Protein AF-0000000080323374 (afdb_homodimer)

Secondary structure (DSSP, 8-state):
--HHHHHHHHHHHHHHHHHTTSSPTTPBPPPHHHHHHHHT--HHHHHHHHHHHHHTTSEEEETTTEEEE---GGGGSPPPPPP---SS-B----HHHHHHHHTTTT-TT-EETTS-S--GGGS-HHHHHHHHHHHHHHSGGGG-SPPPTT--HHHHHHHHHHGGGGT----GGG-EEESSHHHHHHHHHHHH--TT-EEEEESS--HHHHHHHHHTT-EEEEE-EETTTEE-HHHHHHHGGG-SEEEE--BS-TTT--B--HHHHHHHHHHHHHTT--EEEE-TTTT-BSSSSPPP-GGGG-SSS-EEEEEESTTTT-GGG--EEEE-GGGHHHHHHHHHHHHSS--HHHHHHHHHHHHSTHHHHHHHHHHHHHHHHHHHHHHHHHHHSPTT-EE---SBSSEEEEE--TT--HHHHHHHHHTTTEE-EEGGGG-SSS--TTEEEEE--SPP-HHHHHHHHHHHHHHHH--/--HHHHHHHHHHHHHHHHHTTSSPTTPBPPPHHHHHHHHT--HHHHHHHHHHHHHTTSEEEETTTEEEE---GGGGSPPPPPP---SS-B----HHHHHHHHTTTT-TTSEETTS-S--GGGS-HHHHHHHHHHHHHHSGGGG-SPPPTT--HHHHHHHHHHGGGGT----GGG-EEESSHHHHHHHHHHHH--TT-EEEEESS--HHHHHHHHHTT-EEEEE-EETTTEE-HHHHHHHGGG-SEEEE--BS-TTT--B--HHHHHHHHHHHHHTT--EEEE-TTTT-BSSSSPPP-GGGG-SSS-EEEEEESTTTT-GGG--EEEE-GGGHHHHHHHHHHHHSS--HHHHHHHHHHHHSTHHHHHHHHHHHHHHHHHHHHHHHHHHHSPTT-EE---SBSSEEEEE--TT--HHHHHHHHHTTTEE-EEGGGG-SSS--TTEEEEE--SPP-HHHHHHHHHHHHHHHH--

Nearest PDB structures (foldseek):
  2z1y-assembly1_A  TM=9.251E-01  e=1.140E-29  unclassified
  4n0b-assembly2_C  TM=7.225E-01  e=2.058E-29  Bacillus subtilis
  4mgr-assembly1_B  TM=7.050E-01  e=9.815E-28  Bacillus subtilis
  4n0b-assembly1_B  TM=7.129E-01  e=2.579E-27  Bacillus subtilis
  2dou-assembly1_B  TM=8.417E-01  e=5.385E-20  Thermus thermophilus HB8

Radius of gyration: 31.66 Å; Cα contacts (8 Å, |Δi|>4): 2072; chains: 2; bounding box: 63×101×64 Å

Solvent-accessible surface area (backbone atoms only — not comparable to full-atom values): 46389 Å² total; per-residue (Å²): 129,60,74,74,54,54,42,54,48,54,37,48,51,53,50,47,32,40,75,68,53,74,41,36,59,65,36,72,50,76,46,57,69,54,45,16,66,76,69,71,45,52,67,68,51,35,49,48,29,53,48,51,38,37,62,46,50,46,32,41,79,41,89,101,72,44,38,23,29,28,64,65,47,53,82,64,40,46,68,54,73,63,39,80,59,64,86,54,67,43,71,58,68,57,54,68,62,44,48,63,56,56,68,48,53,71,51,81,85,44,48,58,27,46,50,72,38,62,36,74,86,70,36,65,51,72,62,51,53,50,30,45,57,50,24,44,68,67,32,71,73,46,22,32,51,56,35,37,66,56,35,54,64,62,30,28,38,44,52,18,62,54,27,50,68,29,58,33,83,51,48,40,87,50,38,34,52,32,48,11,42,48,28,31,51,45,46,50,50,63,60,74,54,53,66,72,37,27,33,33,31,47,31,61,27,50,43,53,59,55,51,34,40,34,74,60,40,25,28,39,28,36,33,35,16,35,43,57,49,25,65,40,63,70,54,49,64,70,39,52,91,69,43,58,34,37,43,45,41,52,38,22,22,54,42,38,4,11,42,40,48,66,70,55,34,44,50,51,42,49,54,31,52,75,69,71,31,40,34,40,36,43,42,47,30,37,81,32,36,57,62,93,59,58,67,64,50,46,55,48,62,46,87,77,32,46,35,29,38,29,27,34,36,40,56,78,60,30,40,3,56,29,42,15,26,30,35,37,48,75,46,43,68,54,39,52,53,48,41,41,32,39,39,46,39,48,45,31,39,58,44,43,16,52,20,52,44,56,66,39,73,55,42,59,54,49,42,55,52,44,25,52,49,37,48,31,33,44,44,46,49,39,40,51,43,67,72,40,33,50,84,78,42,18,32,44,75,45,56,24,37,37,35,42,22,34,34,47,52,86,67,30,48,27,62,61,48,34,61,58,35,45,78,72,35,33,39,52,30,36,26,38,48,23,41,70,53,100,47,48,48,24,16,32,32,36,29,38,28,56,72,80,42,70,64,50,52,49,53,51,41,50,50,17,50,53,52,57,66,51,102,130,60,74,73,54,53,43,54,48,54,39,49,51,53,49,48,31,40,76,69,54,74,41,38,59,66,36,72,50,75,47,56,67,51,48,16,67,76,68,70,44,53,66,68,51,34,47,48,29,55,50,50,38,38,60,46,49,47,30,41,78,41,88,101,74,44,37,24,29,29,66,64,46,54,80,63,43,47,69,55,72,63,39,79,58,64,85,54,66,45,72,60,67,58,53,68,62,43,48,63,55,57,68,48,53,70,51,80,85,45,46,58,28,46,50,72,40,63,37,74,86,69,34,66,50,73,62,52,54,50,30,45,57,50,24,43,69,69,34,71,73,44,22,30,51,55,35,38,65,56,34,54,64,64,30,30,39,44,52,17,61,54,27,51,67,30,58,31,84,51,48,39,85,50,38,34,52,32,50,10,42,48,29,30,51,44,46,50,51,63,60,74,55,54,64,72,36,27,32,34,32,45,32,62,27,49,44,54,58,56,52,35,41,35,75,59,40,26,28,39,27,38,33,35,16,35,43,56,48,25,63,40,64,69,56,49,64,71,39,52,91,70,44,58,34,37,43,44,43,52,38,24,23,54,42,39,4,12,42,41,46,65,69,55,34,44,50,52,43,49,55,31,52,73,70,71,32,42,33,41,37,43,42,46,32,39,82,31,35,57,63,93,59,55,65,65,49,46,55,49,60,45,86,76,32,46,33,29,37,29,28,35,37,40,57,76,59,29,40,3,55,29,42,15,25,30,34,38,48,77,46,43,68,54,40,52,53,48,42,40,33,38,39,46,40,48,44,32,40,58,43,42,15,52,20,52,44,56,68,38,73,56,43,60,54,48,42,54,53,44,27,52,50,36,49,26,33,46,42,50,50,39,41,50,43,67,72,40,33,49,85,78,44,17,33,43,74,47,58,24,39,38,36,44,21,35,34,46,50,84,66,30,49,28,63,60,47,34,64,58,34,43,78,71,34,32,38,52,30,37,26,40,47,25,41,70,54,101,47,47,46,25,17,31,32,36,28,38,28,57,72,81,43,73,65,51,52,48,51,51,42,50,50,17,50,53,51,57,66,52,103

Sequence (942 aa):
MSKSFIYDEIANKIAFQIRNGILKAGDKLPSVRTLCQEHGISMNTAKRIFLELEAQSLIESKPQSGFFVSKLLYLNLPLPEISRPSLIANNTEPNELITKVYSNMGREGVTLFSISVPSGNLLPLAKLKKEILYATRELREGGTEYEPLQGNVKLRRMIAARSLAWGGNLHEDDLITASGGMNSISFCLMALGKPGDTIAMESPCYPGTFQLAISLGFKVLELPTHPVTGLEIEALKKAIPKINLCFLVPNFNTPLGSCMPDEHKKEITALLAKHGIPLIEDDVYGDLYFGSQRPKCCKSFDLEGNVLWCSSVSKTLAPGYRVGWIAPGKYKDKLLKLKLVHSIASVSLIQEAVGNFLKTGRYENHLQQLRRTLKNNYQNYVHTIAEHFPEGTKTSRPQGGLGLWLELNKQTDTTELYDLAIKKNISIAPGRMFTLQNQFQNCMRLCIGLPWSDDIKFKLKQLGSLAKMIRMSKSFIYDEIANKIAFQIRNGILKAGDKLPSVRTLCQEHGISMNTAKRIFLELEAQSLIESKPQSGFFVSKLLYLNLPLPEISRPSLIANNTEPNELITKVYSNMGREGVTLFSISVPSGNLLPLAKLKKEILYATRELREGGTEYEPLQGNVKLRRMIAARSLAWGGNLHEDDLITASGGMNSISFCLMALGKPGDTIAMESPCYPGTFQLAISLGFKVLELPTHPVTGLEIEALKKAIPKINLCFLVPNFNTPLGSCMPDEHKKEITALLAKHGIPLIEDDVYGDLYFGSQRPKCCKSFDLEGNVLWCSSVSKTLAPGYRVGWIAPGKYKDKLLKLKLVHSIASVSLIQEAVGNFLKTGRYENHLQQLRRTLKNNYQNYVHTIAEHFPEGTKTSRPQGGLGLWLELNKQTDTTELYDLAIKKNISIAPGRMFTLQNQFQNCMRLCIGLPWSDDIKFKLKQLGSLAKMIR

Foldseek 3Di:
DDPVVVLVVVLVVVLVCLVVCVADFFAADDALVVVCVVSVHDSVSSVVSLVVCVLLVQWDQDPPRHIGGHHLCLVVFAADDWDDDDQDWDQFAPPVLLCVQCVCVPPPPFANQADAAFDDPLAPVVLLVVLLVVLLVPDDVRQPDFDPLQADQLLLQLVQVCLVQQLDRDDSVLKRKDQAQLRLLLLLLVLQDAAPFEEEEEPLAALSNSNSCSVRRYIYGYATADLAAGGDVVRVLVCLVPHQEYEYAQQLGPASQYHHAPVSLLVNLVSCVVSLHAYEYEDAWQLFFLDDGGHHHSNSNHPQQRYKYKYACLRQHNVVLRMMMISRGPSSVSSSVVSCVVPNHDRRSSSSSVSVCSPDCNSVVSSVSSNVQLSSLVSLLSVLCSPQADPNKHWRDHRTGFKIKIADDPQFFVSVLQVVLVVVSYRWAQSSNRDSDPDRRRMTMTTSSYRDDPVVSVSSNVSRVSRVVRD/DDPVVVLVVVLVVVLVCLVVCVADFFAADDALVVVCVVSVHDSVSSVVSLVLCVLLVQWDQDPPRHIGGHHLCLVVFAADDWDDDDQDWDQFAPPVLLCVQCVCVPPPPFANQADAAFDDPLAPVVLLVVLLVVLLVPDDVRQPDFDPLQADQLLLQLVQVCLVQQLDRDHSVLKRKDQAQLRLLLLLLVLQDAAPFEEEEEPLAALSNSNSCSVRRYIYGYATADLAAGGDVVRVLVCLVPHQEYEYAQQLGPASQYHHAPVSLLVNLVSCVVSLHAYEYEDAWQLFFLDDGGHHHSNSNHPQQRYKYKYACLRQHNVVLRMMMISRGPSSVSSSVVSCVVPNHDRRSSSSSVSVCSPDCNSVVSSVSSNSQLSSLVSLLSVLCSPQADPNKHWRDHRTGFKIKIADPPQFFVSVLQVVLVVVSYRWAQSSNRDSDPDRRRMTMTTSSYGDDPVVSVSSNVSRVSRVVRD

Organism: NCBI:txid1503925

Structure (mmCIF, N/CA/C/O backbone):
data_AF-0000000080323374-model_v1
#
loop_
_entity.id
_entity.type
_entity.pdbx_description
1 polymer 'Contig34, whole genome shotgun sequence'
#
loop_
_atom_site.group_PDB
_atom_site.id
_atom_site.type_symbol
_atom_site.label_atom_id
_atom_site.label_alt_id
_atom_site.label_comp_id
_atom_site.label_asym_id
_atom_site.label_entity_id
_atom_site.label_seq_id
_atom_site.pdbx_PDB_ins_code
_atom_site.Cartn_x
_atom_site.Cartn_y
_atom_site.Cartn_z
_atom_site.occupancy
_atom_site.B_iso_or_equiv
_atom_site.auth_seq_id
_atom_site.auth_comp_id
_atom_site.auth_asym_id
_atom_site.auth_atom_id
_atom_site.pdbx_PDB_model_num
ATOM 1 N N . MET A 1 1 ? 33.062 -20.281 -32.281 1 36.38 1 MET A N 1
ATOM 2 C CA . MET A 1 1 ? 31.812 -20.719 -31.656 1 36.38 1 MET A CA 1
ATOM 3 C C . MET A 1 1 ? 32.062 -21.109 -30.203 1 36.38 1 MET A C 1
ATOM 5 O O . MET A 1 1 ? 32.844 -22.016 -29.922 1 36.38 1 MET A O 1
ATOM 9 N N . SER A 1 2 ? 31.844 -20.172 -29.344 1 47.59 2 SER A N 1
ATOM 10 C CA . SER A 1 2 ? 32.375 -20.219 -27.984 1 47.59 2 SER A CA 1
ATOM 11 C C . SER A 1 2 ? 32.031 -21.531 -27.281 1 47.59 2 SER A C 1
ATOM 13 O O . SER A 1 2 ? 31.062 -22.188 -27.641 1 47.59 2 SER A O 1
ATOM 15 N N . LYS A 1 3 ? 33 -21.969 -26.547 1 52.41 3 LYS A N 1
ATOM 16 C CA . LYS A 1 3 ? 33.062 -23.219 -25.797 1 52.41 3 LYS A CA 1
ATOM 17 C C . LYS A 1 3 ? 31.75 -23.5 -25.062 1 52.41 3 LYS A C 1
ATOM 19 O O . LYS A 1 3 ? 31.312 -24.641 -24.969 1 52.41 3 LYS A O 1
ATOM 24 N N . SER A 1 4 ? 31.141 -22.469 -24.453 1 55.66 4 SER A N 1
ATOM 25 C CA . SER A 1 4 ? 29.906 -22.547 -23.672 1 55.66 4 SER A CA 1
ATOM 26 C C . SER A 1 4 ? 28.719 -22.906 -24.547 1 55.66 4 SER A C 1
ATOM 28 O O . SER A 1 4 ? 27.797 -23.609 -24.094 1 55.66 4 SER A O 1
ATOM 30 N N . PHE A 1 5 ? 28.781 -22.672 -25.828 1 61.81 5 PHE A N 1
ATOM 31 C CA . PHE A 1 5 ? 27.734 -22.875 -26.812 1 61.81 5 PHE A CA 1
ATOM 32 C C . PHE A 1 5 ? 27.625 -24.344 -27.219 1 61.81 5 PHE A C 1
ATOM 34 O O . PHE A 1 5 ? 26.516 -24.859 -27.359 1 61.81 5 PHE A O 1
ATOM 41 N N . ILE A 1 6 ? 28.812 -24.938 -27.25 1 70.69 6 ILE A N 1
ATOM 42 C CA . ILE A 1 6 ? 28.812 -26.297 -27.766 1 70.69 6 ILE A CA 1
ATOM 43 C C . ILE A 1 6 ? 28.188 -27.25 -26.734 1 70.69 6 ILE A C 1
ATOM 45 O O . ILE A 1 6 ? 27.422 -28.141 -27.094 1 70.69 6 ILE A O 1
ATOM 49 N N . TYR A 1 7 ? 28.5 -26.984 -25.5 1 74.88 7 TYR A N 1
ATOM 50 C CA . TYR A 1 7 ? 27.969 -27.781 -24.406 1 74.88 7 TYR A CA 1
ATOM 51 C C . TYR A 1 7 ? 26.438 -27.703 -24.375 1 74.88 7 TYR A C 1
ATOM 53 O O . TYR A 1 7 ? 25.766 -28.734 -24.266 1 74.88 7 TYR A O 1
ATOM 61 N N . ASP A 1 8 ? 25.969 -26.594 -24.438 1 78.19 8 ASP A N 1
ATOM 62 C CA . ASP A 1 8 ? 24.531 -26.391 -24.391 1 78.19 8 ASP A CA 1
ATOM 63 C C . ASP A 1 8 ? 23.844 -27.031 -25.609 1 78.19 8 ASP A C 1
ATOM 65 O O . ASP A 1 8 ? 22.766 -27.609 -25.484 1 78.19 8 ASP A O 1
ATOM 69 N N . GLU A 1 9 ? 24.562 -26.969 -26.672 1 79.69 9 GLU A N 1
ATOM 70 C CA . GLU A 1 9 ? 24 -27.516 -27.906 1 79.69 9 GLU A CA 1
ATOM 71 C C . GLU A 1 9 ? 23.891 -29.031 -27.828 1 79.69 9 GLU A C 1
ATOM 73 O O . GLU A 1 9 ? 22.844 -29.594 -28.203 1 79.69 9 GLU A O 1
ATOM 78 N N . ILE A 1 10 ? 24.906 -29.703 -27.422 1 85.75 10 ILE A N 1
ATOM 79 C CA . ILE A 1 10 ? 24.906 -31.156 -27.359 1 85.75 10 ILE A CA 1
ATOM 80 C C . ILE A 1 10 ? 23.906 -31.641 -26.297 1 85.75 10 ILE A C 1
ATOM 82 O O . ILE A 1 10 ? 23.125 -32.562 -26.547 1 85.75 10 ILE A O 1
ATOM 86 N N . ALA A 1 11 ? 23.922 -30.984 -25.172 1 86.06 11 ALA A N 1
ATOM 87 C CA . ALA A 1 11 ? 22.984 -31.328 -24.109 1 86.06 11 ALA A CA 1
ATOM 88 C C . ALA A 1 11 ? 21.547 -31.172 -24.578 1 86.06 11 ALA A C 1
ATOM 90 O O . ALA A 1 11 ? 20.719 -32.062 -24.359 1 86.06 11 ALA A O 1
ATOM 91 N N . ASN A 1 12 ? 21.266 -30.141 -25.203 1 82.88 12 ASN A N 1
ATOM 92 C CA . ASN A 1 12 ? 19.938 -29.875 -25.719 1 82.88 12 ASN A CA 1
ATOM 93 C C . ASN A 1 12 ? 19.5 -30.891 -26.766 1 82.88 12 ASN A C 1
ATOM 95 O O . ASN A 1 12 ? 18.344 -31.281 -26.812 1 82.88 12 ASN A O 1
ATOM 99 N N . LYS A 1 13 ? 20.453 -31.266 -27.594 1 82.88 13 LYS A N 1
ATOM 100 C CA . LYS A 1 13 ? 20.172 -32.281 -28.625 1 82.88 13 LYS A CA 1
ATOM 101 C C . LYS A 1 13 ? 19.781 -33.594 -27.984 1 82.88 13 LYS A C 1
ATOM 103 O O . LYS A 1 13 ? 18.797 -34.219 -28.391 1 82.88 13 LYS A O 1
ATOM 108 N N . ILE A 1 14 ? 20.5 -34.062 -27.031 1 86.12 14 ILE A N 1
ATOM 109 C CA . ILE A 1 14 ? 20.219 -35.312 -26.359 1 86.12 14 ILE A CA 1
ATOM 110 C C . ILE A 1 14 ? 18.891 -35.219 -25.625 1 86.12 14 ILE A C 1
ATOM 112 O O . ILE A 1 14 ? 18.047 -36.125 -25.703 1 86.12 14 ILE A O 1
ATOM 116 N N . ALA A 1 15 ? 18.75 -34.125 -24.938 1 82.75 15 ALA A N 1
ATOM 117 C CA . ALA A 1 15 ? 17.5 -33.875 -24.219 1 82.75 15 ALA A CA 1
ATOM 118 C C . ALA A 1 15 ? 16.312 -33.938 -25.172 1 82.75 15 ALA A C 1
ATOM 120 O O . ALA A 1 15 ? 15.281 -34.562 -24.844 1 82.75 15 ALA A O 1
ATOM 121 N N . PHE A 1 16 ? 16.469 -33.344 -26.297 1 80 16 PHE A N 1
ATOM 122 C CA . PHE A 1 16 ? 15.438 -33.344 -27.328 1 80 16 PHE A CA 1
ATOM 123 C C . PHE A 1 16 ? 15.102 -34.75 -27.766 1 80 16 PHE A C 1
ATOM 125 O O . PHE A 1 16 ? 13.93 -35.125 -27.906 1 80 16 PHE A O 1
ATOM 132 N N . GLN A 1 17 ? 16.094 -35.562 -27.953 1 81.62 17 GLN A N 1
ATOM 133 C CA . GLN A 1 17 ? 15.891 -36.969 -28.391 1 81.62 17 GLN A CA 1
ATOM 134 C C . GLN A 1 17 ? 15.164 -37.75 -27.312 1 81.62 17 GLN A C 1
ATOM 136 O O . GLN A 1 17 ? 14.336 -38.625 -27.625 1 81.62 17 GLN A O 1
ATOM 141 N N . ILE A 1 18 ? 15.406 -37.406 -26.141 1 80.75 18 ILE A N 1
ATOM 142 C CA . ILE A 1 18 ? 14.766 -38.125 -25.047 1 80.75 18 ILE A CA 1
ATOM 143 C C . ILE A 1 18 ? 13.305 -37.688 -24.922 1 80.75 18 ILE A C 1
ATOM 145 O O . ILE A 1 18 ? 12.406 -38.531 -24.859 1 80.75 18 ILE A O 1
ATOM 149 N N . ARG A 1 19 ? 13.156 -36.406 -25 1 73.56 19 ARG A N 1
ATOM 150 C CA . ARG A 1 19 ? 11.828 -35.844 -24.812 1 73.56 19 ARG A CA 1
ATOM 151 C C . ARG A 1 19 ? 10.898 -36.25 -25.953 1 73.56 19 ARG A C 1
ATOM 153 O O . ARG A 1 19 ? 9.688 -36.406 -25.75 1 73.56 19 ARG A O 1
ATOM 160 N N . ASN A 1 20 ? 11.477 -36.438 -27.125 1 69.81 20 ASN A N 1
ATOM 161 C CA . ASN A 1 20 ? 10.68 -36.781 -28.297 1 69.81 20 ASN A CA 1
ATOM 162 C C . ASN A 1 20 ? 10.625 -38.312 -28.516 1 69.81 20 ASN A C 1
ATOM 164 O O . ASN A 1 20 ? 10.172 -38.75 -29.578 1 69.81 20 ASN A O 1
ATOM 168 N N . GLY A 1 21 ? 11.086 -38.969 -27.609 1 73.62 21 GLY A N 1
ATOM 169 C CA . GLY A 1 21 ? 10.945 -40.406 -27.609 1 73.62 21 GLY A CA 1
ATOM 170 C C . GLY A 1 21 ? 11.906 -41.094 -28.562 1 73.62 21 GLY A C 1
ATOM 171 O O . GLY A 1 21 ? 11.781 -42.312 -28.812 1 73.62 21 GLY A O 1
ATOM 172 N N . ILE A 1 22 ? 12.797 -40.344 -29.172 1 78.62 22 ILE A N 1
ATOM 173 C CA . ILE A 1 22 ? 13.812 -40.969 -30.016 1 78.62 22 ILE A CA 1
ATOM 174 C C . ILE A 1 22 ? 14.727 -41.844 -29.156 1 78.62 22 ILE A C 1
ATOM 176 O O . ILE A 1 22 ? 15.016 -43 -29.531 1 78.62 22 ILE A O 1
ATOM 180 N N . LEU A 1 23 ? 15.133 -41.25 -28.062 1 81.38 23 LEU A N 1
ATOM 181 C CA . LEU A 1 23 ? 15.758 -42.031 -27.016 1 81.38 23 LEU A CA 1
ATOM 182 C C . LEU A 1 23 ? 14.734 -42.438 -25.953 1 81.38 23 LEU A C 1
ATOM 184 O O . LEU A 1 23 ? 14.047 -41.562 -25.391 1 81.38 23 LEU A O 1
ATOM 188 N N . LYS A 1 24 ? 14.523 -43.562 -25.812 1 80.25 24 LYS A N 1
ATOM 189 C CA . LYS A 1 24 ? 13.477 -44.062 -24.938 1 80.25 24 LYS A CA 1
ATOM 190 C C . LYS A 1 24 ? 14.023 -44.406 -23.562 1 80.25 24 LYS A C 1
ATOM 192 O O . LYS A 1 24 ? 15.227 -44.625 -23.406 1 80.25 24 LYS A O 1
ATOM 197 N N . ALA A 1 25 ? 13.016 -44.438 -22.656 1 78.19 25 ALA A N 1
ATOM 198 C CA . ALA A 1 25 ? 13.398 -44.781 -21.297 1 78.19 25 ALA A CA 1
ATOM 199 C C . ALA A 1 25 ? 14.156 -46.125 -21.281 1 78.19 25 ALA A C 1
ATOM 201 O O . ALA A 1 25 ? 13.727 -47.094 -21.891 1 78.19 25 ALA A O 1
ATOM 202 N N . GLY A 1 26 ? 15.328 -46.031 -20.594 1 79.38 26 GLY A N 1
ATOM 203 C CA . GLY A 1 26 ? 16.125 -47.25 -20.484 1 79.38 26 GLY A CA 1
ATOM 204 C C . GLY A 1 26 ? 17.234 -47.312 -21.516 1 79.38 26 GLY A C 1
ATOM 205 O O . GLY A 1 26 ? 18.156 -48.125 -21.391 1 79.38 26 GLY A O 1
ATOM 206 N N . ASP A 1 27 ? 17.172 -46.5 -22.531 1 85 27 ASP A N 1
ATOM 207 C CA . ASP A 1 27 ? 18.234 -46.469 -23.531 1 85 27 ASP A CA 1
ATOM 208 C C . ASP A 1 27 ? 19.562 -46.031 -22.922 1 85 27 ASP A C 1
ATOM 210 O O . ASP A 1 27 ? 19.594 -45.125 -22.109 1 85 27 ASP A O 1
ATOM 214 N N . LYS A 1 28 ? 20.562 -46.781 -23.25 1 88.19 28 LYS A N 1
ATOM 215 C CA . LYS A 1 28 ? 21.906 -46.375 -22.797 1 88.19 28 LYS A CA 1
ATOM 216 C C . LYS A 1 28 ? 22.469 -45.281 -23.672 1 88.19 28 LYS A C 1
ATOM 218 O O . LYS A 1 28 ? 22.438 -45.344 -24.906 1 88.19 28 LYS A O 1
ATOM 223 N N . LEU A 1 29 ? 22.969 -44.25 -23.078 1 89.81 29 LEU A N 1
ATOM 224 C CA . LEU A 1 29 ? 23.625 -43.156 -23.797 1 89.81 29 LEU A CA 1
ATOM 225 C C . LEU A 1 29 ? 25.109 -43.469 -24.016 1 89.81 29 LEU A C 1
ATOM 227 O O . LEU A 1 29 ? 25.672 -44.344 -23.312 1 89.81 29 LEU A O 1
ATOM 231 N N . PRO A 1 30 ? 25.688 -42.781 -25.016 1 87.38 30 PRO A N 1
ATOM 232 C CA . PRO A 1 30 ? 27.141 -42.969 -25.172 1 87.38 30 PRO A CA 1
ATOM 233 C C . PRO A 1 30 ? 27.922 -42.625 -23.906 1 87.38 30 PRO A C 1
ATOM 235 O O . PRO A 1 30 ? 27.484 -41.781 -23.125 1 87.38 30 PRO A O 1
ATOM 238 N N . SER A 1 31 ? 28.969 -43.344 -23.641 1 87.06 31 SER A N 1
ATOM 239 C CA . SER A 1 31 ? 29.844 -43.031 -22.5 1 87.06 31 SER A CA 1
ATOM 240 C C . SER A 1 31 ? 30.469 -41.656 -22.656 1 87.06 31 SER A C 1
ATOM 242 O O . SER A 1 31 ? 30.453 -41.062 -23.734 1 87.06 31 SER A O 1
ATOM 244 N N . VAL A 1 32 ? 30.969 -41.125 -21.609 1 89.56 32 VAL A N 1
ATOM 245 C CA . VAL A 1 32 ? 31.641 -39.844 -21.609 1 89.56 32 VAL A CA 1
ATOM 246 C C . VAL A 1 32 ? 32.75 -39.844 -22.656 1 89.56 32 VAL A C 1
ATOM 248 O O . VAL A 1 32 ? 32.906 -38.875 -23.422 1 89.56 32 VAL A O 1
ATOM 251 N N . ARG A 1 33 ? 33.531 -40.969 -22.734 1 85.25 33 ARG A N 1
ATOM 252 C CA . ARG A 1 33 ? 34.625 -41.094 -23.688 1 85.25 33 ARG A CA 1
ATOM 253 C C . ARG A 1 33 ? 34.125 -41.062 -25.125 1 85.25 33 ARG A C 1
ATOM 255 O O . ARG A 1 33 ? 34.719 -40.406 -25.984 1 85.25 33 ARG A O 1
ATOM 262 N N . THR A 1 34 ? 33.062 -41.844 -25.297 1 89.06 34 THR A N 1
ATOM 263 C CA . THR A 1 34 ? 32.5 -41.906 -26.641 1 89.06 34 THR A CA 1
ATOM 264 C C . THR A 1 34 ? 31.969 -40.531 -27.078 1 89.06 34 THR A C 1
ATOM 266 O O . THR A 1 34 ? 32.156 -40.125 -28.234 1 89.06 34 THR A O 1
ATOM 269 N N . LEU A 1 35 ? 31.312 -39.812 -26.188 1 87.75 35 LEU A N 1
ATOM 270 C CA . LEU A 1 35 ? 30.781 -38.469 -26.484 1 87.75 35 LEU A CA 1
ATOM 271 C C . LEU A 1 35 ? 31.891 -37.5 -26.844 1 87.75 35 LEU A C 1
ATOM 273 O O . LEU A 1 35 ? 31.75 -36.688 -27.75 1 87.75 35 LEU A O 1
ATOM 277 N N . CYS A 1 36 ? 33 -37.594 -26.125 1 88.31 36 CYS A N 1
ATOM 278 C CA . CYS A 1 36 ? 34.156 -36.812 -26.422 1 88.31 36 CYS A CA 1
ATOM 279 C C . CYS A 1 36 ? 34.656 -37.062 -27.828 1 88.31 36 CYS A C 1
ATOM 281 O O . CYS A 1 36 ? 34.969 -36.125 -28.578 1 88.31 36 CYS A O 1
ATOM 283 N N . GLN A 1 37 ? 34.75 -38.312 -28.172 1 87.31 37 GLN A N 1
ATOM 284 C CA . GLN A 1 37 ? 35.281 -38.719 -29.484 1 87.31 37 GLN A CA 1
ATOM 285 C C . GLN A 1 37 ? 34.344 -38.281 -30.609 1 87.31 37 GLN A C 1
ATOM 287 O O . GLN A 1 37 ? 34.781 -37.781 -31.625 1 87.31 37 GLN A O 1
ATOM 292 N N . GLU A 1 38 ? 33.125 -38.5 -30.344 1 87.12 38 GLU A N 1
ATOM 293 C CA . GLU A 1 38 ? 32.125 -38.25 -31.391 1 87.12 38 GLU A CA 1
ATOM 294 C C . GLU A 1 38 ? 31.984 -36.75 -31.672 1 87.12 38 GLU A C 1
ATOM 296 O O . GLU A 1 38 ? 31.766 -36.344 -32.812 1 87.12 38 GLU A O 1
ATOM 301 N N . HIS A 1 39 ? 32.156 -35.875 -30.609 1 86.81 39 HIS A N 1
ATOM 302 C CA . HIS A 1 39 ? 31.844 -34.438 -30.797 1 86.81 39 HIS A CA 1
ATOM 303 C C . HIS A 1 39 ? 33.094 -33.594 -30.641 1 86.81 39 HIS A C 1
ATOM 305 O O . HIS A 1 39 ? 33.031 -32.375 -30.781 1 86.81 39 HIS A O 1
ATOM 311 N N . GLY A 1 40 ? 34.219 -34.25 -30.25 1 86.25 40 GLY A N 1
ATOM 312 C CA . GLY A 1 40 ? 35.5 -33.562 -30.109 1 86.25 40 GLY A CA 1
ATOM 313 C C . GLY A 1 40 ? 35.5 -32.594 -28.938 1 86.25 40 GLY A C 1
ATOM 314 O O . GLY A 1 40 ? 35.969 -31.453 -29.078 1 86.25 40 GLY A O 1
ATOM 315 N N . ILE A 1 41 ? 34.844 -32.969 -27.922 1 86.06 41 ILE A N 1
ATOM 316 C CA . ILE A 1 41 ? 34.781 -32.125 -26.766 1 86.06 41 ILE A CA 1
ATOM 317 C C . ILE A 1 41 ? 35.625 -32.719 -25.625 1 86.06 41 ILE A C 1
ATOM 319 O O . ILE A 1 41 ? 36 -33.906 -25.672 1 86.06 41 ILE A O 1
ATOM 323 N N . SER A 1 42 ? 36.062 -31.859 -24.672 1 87.94 42 SER A N 1
ATOM 324 C CA . SER A 1 42 ? 36.875 -32.281 -23.547 1 87.94 42 SER A CA 1
ATOM 325 C C . SER A 1 42 ? 36.031 -33.188 -22.609 1 87.94 42 SER A C 1
ATOM 327 O O . SER A 1 42 ? 34.812 -33.156 -22.641 1 87.94 42 SER A O 1
ATOM 329 N N . MET A 1 43 ? 36.75 -33.938 -21.797 1 87.56 43 MET A N 1
ATOM 330 C CA . MET A 1 43 ? 36.125 -34.781 -20.781 1 87.56 43 MET A CA 1
ATOM 331 C C . MET A 1 43 ? 35.281 -33.969 -19.812 1 87.56 43 MET A C 1
ATOM 333 O O . MET A 1 43 ? 34.188 -34.375 -19.438 1 87.56 43 MET A O 1
ATOM 337 N N . ASN A 1 44 ? 35.75 -32.844 -19.5 1 86.19 44 ASN A N 1
ATOM 338 C CA . ASN A 1 44 ? 35.062 -31.984 -18.578 1 86.19 44 ASN A CA 1
ATOM 339 C C . ASN A 1 44 ? 33.75 -31.453 -19.188 1 86.19 44 ASN A C 1
ATOM 341 O O . ASN A 1 44 ? 32.719 -31.391 -18.5 1 86.19 44 ASN A O 1
ATOM 345 N N . THR A 1 45 ? 33.812 -31.188 -20.422 1 85.81 45 THR A N 1
ATOM 346 C CA . THR A 1 45 ? 32.625 -30.703 -21.125 1 85.81 45 THR A CA 1
ATOM 347 C C . THR A 1 45 ? 31.594 -31.828 -21.234 1 85.81 45 THR A C 1
ATOM 349 O O . THR A 1 45 ? 30.406 -31.594 -21.016 1 85.81 45 THR A O 1
ATOM 352 N N . ALA A 1 46 ? 32.062 -33 -21.547 1 86.88 46 ALA A N 1
ATOM 353 C CA . ALA A 1 46 ? 31.156 -34.156 -21.672 1 86.88 46 ALA A CA 1
ATOM 354 C C . ALA A 1 46 ? 30.484 -34.469 -20.328 1 86.88 46 ALA A C 1
ATOM 356 O O . ALA A 1 46 ? 29.281 -34.688 -20.281 1 86.88 46 ALA A O 1
ATOM 357 N N . LYS A 1 47 ? 31.234 -34.406 -19.297 1 86.62 47 LYS A N 1
ATOM 358 C CA . LYS A 1 47 ? 30.688 -34.656 -17.969 1 86.62 47 LYS A CA 1
ATOM 359 C C . LYS A 1 47 ? 29.625 -33.594 -17.609 1 86.62 47 LYS A C 1
ATOM 361 O O . LYS A 1 47 ? 28.609 -33.938 -17.016 1 86.62 47 LYS A O 1
ATOM 366 N N . ARG A 1 48 ? 29.922 -32.438 -17.953 1 83.69 48 ARG A N 1
ATOM 367 C CA . ARG A 1 48 ? 28.969 -31.359 -17.688 1 83.69 48 ARG A CA 1
ATOM 368 C C . ARG A 1 48 ? 27.656 -31.594 -18.422 1 83.69 48 ARG A C 1
ATOM 370 O O . ARG A 1 48 ? 26.578 -31.297 -17.891 1 83.69 48 ARG A O 1
ATOM 377 N N . ILE A 1 49 ? 27.766 -32.125 -19.594 1 86.56 49 ILE A N 1
ATOM 378 C CA . ILE A 1 49 ? 26.578 -32.406 -20.391 1 86.56 49 ILE A CA 1
ATOM 379 C C . ILE A 1 49 ? 25.719 -33.469 -19.656 1 86.56 49 ILE A C 1
ATOM 381 O O . ILE A 1 49 ? 24.516 -33.281 -19.516 1 86.56 49 ILE A O 1
ATOM 385 N N . PHE A 1 50 ? 26.359 -34.5 -19.188 1 86.56 50 PHE A N 1
ATOM 386 C CA . PHE A 1 50 ? 25.625 -35.562 -18.5 1 86.56 50 PHE A CA 1
ATOM 387 C C . PHE A 1 50 ? 25.078 -35.062 -17.172 1 86.56 50 PHE A C 1
ATOM 389 O O . PHE A 1 50 ? 23.953 -35.406 -16.781 1 86.56 50 PHE A O 1
ATOM 396 N N . LEU A 1 51 ? 25.828 -34.188 -16.594 1 81 51 LEU A N 1
ATOM 397 C CA . LEU A 1 51 ? 25.344 -33.594 -15.344 1 81 51 LEU A CA 1
ATOM 398 C C . LEU A 1 51 ? 24.109 -32.719 -15.586 1 81 51 LEU A C 1
ATOM 400 O O . LEU A 1 51 ? 23.172 -32.75 -14.789 1 81 51 LEU A O 1
ATOM 404 N N . GLU A 1 52 ? 24.219 -32.062 -16.656 1 80.31 52 GLU A N 1
ATOM 405 C CA . GLU A 1 52 ? 23.094 -31.234 -17.031 1 80.31 52 GLU A CA 1
ATOM 406 C C . GLU A 1 52 ? 21.859 -32.094 -17.312 1 80.31 52 GLU A C 1
ATOM 408 O O . GLU A 1 52 ? 20.75 -31.766 -16.875 1 80.31 52 GLU A O 1
ATOM 413 N N . LEU A 1 53 ? 22 -33.125 -18.031 1 81.56 53 LEU A N 1
ATOM 414 C CA . LEU A 1 53 ? 20.891 -34.031 -18.391 1 81.56 53 LEU A CA 1
ATOM 415 C C . LEU A 1 53 ? 20.344 -34.719 -17.156 1 81.56 53 LEU A C 1
ATOM 417 O O . LEU A 1 53 ? 19.141 -34.906 -17.031 1 81.56 53 LEU A O 1
ATOM 421 N N . GLU A 1 54 ? 21.234 -35.031 -16.219 1 77.88 54 GLU A N 1
ATOM 422 C CA . GLU A 1 54 ? 20.828 -35.625 -14.953 1 77.88 54 GLU A CA 1
ATOM 423 C C . GLU A 1 54 ? 20.062 -34.656 -14.086 1 77.88 54 GLU A C 1
ATOM 425 O O . GLU A 1 54 ? 19.062 -35 -13.453 1 77.88 54 GLU A O 1
ATOM 430 N N . ALA A 1 55 ? 20.578 -33.469 -14.211 1 69.44 55 ALA A N 1
ATOM 431 C CA . ALA A 1 55 ? 19.922 -32.406 -13.445 1 69.44 55 ALA A CA 1
ATOM 432 C C . ALA A 1 55 ? 18.5 -32.188 -13.922 1 69.44 55 ALA A C 1
ATOM 434 O O . ALA A 1 55 ? 17.625 -31.812 -13.141 1 69.44 55 ALA A O 1
ATOM 435 N N . GLN A 1 56 ? 18.297 -32.625 -15.164 1 70.06 56 GLN A N 1
ATOM 436 C CA . GLN A 1 56 ? 16.984 -32.469 -15.766 1 70.06 56 GLN A CA 1
ATOM 437 C C . GLN A 1 56 ? 16.156 -33.75 -15.602 1 70.06 56 GLN A C 1
ATOM 439 O O . GLN A 1 56 ? 15.07 -33.875 -16.172 1 70.06 56 GLN A O 1
ATOM 444 N N . SER A 1 57 ? 16.641 -34.656 -14.992 1 69.94 57 SER A N 1
ATOM 445 C CA . SER A 1 57 ? 16.031 -35.969 -14.727 1 69.94 57 SER A CA 1
ATOM 446 C C . SER A 1 57 ? 15.766 -36.719 -16.031 1 69.94 57 SER A C 1
ATOM 448 O O . SER A 1 57 ? 14.812 -37.469 -16.109 1 69.94 57 SER A O 1
ATOM 450 N N . LEU A 1 58 ? 16.5 -36.375 -17 1 78.5 58 LEU A N 1
ATOM 451 C CA . LEU A 1 58 ? 16.328 -37.031 -18.297 1 78.5 58 LEU A CA 1
ATOM 452 C C . LEU A 1 58 ? 17.125 -38.312 -18.375 1 78.5 58 LEU A C 1
ATOM 454 O O . LEU A 1 58 ? 16.781 -39.219 -19.141 1 78.5 58 LEU A O 1
ATOM 458 N N . ILE A 1 59 ? 18.25 -38.312 -17.609 1 80.94 59 ILE A N 1
ATOM 459 C CA . ILE A 1 59 ? 19.094 -39.5 -17.656 1 80.94 59 ILE A CA 1
ATOM 460 C C . ILE A 1 59 ? 19.469 -39.938 -16.234 1 80.94 59 ILE A C 1
ATOM 462 O O . ILE A 1 59 ? 19.281 -39.156 -15.289 1 80.94 59 ILE A O 1
ATOM 466 N N . GLU A 1 60 ? 19.703 -41.062 -15.992 1 80.25 60 GLU A N 1
ATOM 467 C CA . GLU A 1 60 ? 20.203 -41.562 -14.719 1 80.25 60 GLU A CA 1
ATOM 468 C C . GLU A 1 60 ? 21.547 -42.281 -14.891 1 80.25 60 GLU A C 1
ATOM 470 O O . GLU A 1 60 ? 21.766 -42.938 -15.906 1 80.25 60 GLU A O 1
ATOM 475 N N . SER A 1 61 ? 22.469 -42 -13.961 1 79.69 61 SER A N 1
ATOM 476 C CA . SER A 1 61 ? 23.766 -42.656 -13.953 1 79.69 61 SER A CA 1
ATOM 477 C C . SER A 1 61 ? 23.703 -43.969 -13.18 1 79.69 61 SER A C 1
ATOM 479 O O . SER A 1 61 ? 23.156 -44.031 -12.07 1 79.69 61 SER A O 1
ATOM 481 N N . LYS A 1 62 ? 23.984 -45.031 -13.781 1 76.19 62 LYS A N 1
ATOM 482 C CA . LYS A 1 62 ? 24.141 -46.312 -13.102 1 76.19 62 LYS A CA 1
ATOM 483 C C . LYS A 1 62 ? 25.609 -46.688 -12.93 1 76.19 62 LYS A C 1
ATOM 485 O O . LYS A 1 62 ? 26.359 -46.719 -13.906 1 76.19 62 LYS A O 1
ATOM 490 N N . PRO A 1 63 ? 26.031 -46.875 -11.664 1 77.31 63 PRO A N 1
ATOM 491 C CA . PRO A 1 63 ? 27.438 -47.219 -11.422 1 77.31 63 PRO A CA 1
ATOM 492 C C . PRO A 1 63 ? 27.922 -48.375 -12.281 1 77.31 63 PRO A C 1
ATOM 494 O O . PRO A 1 63 ? 27.281 -49.438 -12.32 1 77.31 63 PRO A O 1
ATOM 497 N N . GLN A 1 64 ? 29.094 -48.188 -12.891 1 77.44 64 GLN A N 1
ATOM 498 C CA . GLN A 1 64 ? 29.844 -49.156 -13.672 1 77.44 64 GLN A CA 1
ATOM 499 C C . GLN A 1 64 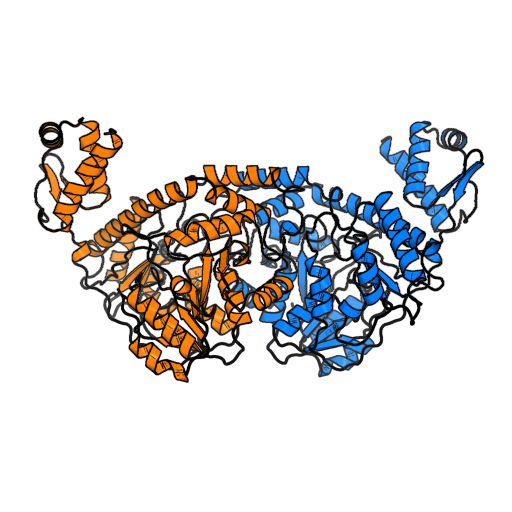? 29.062 -49.594 -14.914 1 77.44 64 GLN A C 1
ATOM 501 O O . GLN A 1 64 ? 29.453 -50.531 -15.609 1 77.44 64 GLN A O 1
ATOM 506 N N . SER A 1 65 ? 27.828 -48.906 -15.234 1 79.38 65 SER A N 1
ATOM 507 C CA . SER A 1 65 ? 27.031 -49.281 -16.391 1 79.38 65 SER A CA 1
ATOM 508 C C . SER A 1 65 ? 26.875 -48.125 -17.359 1 79.38 65 SER A C 1
ATOM 510 O O . SER A 1 65 ? 26.656 -48.344 -18.562 1 79.38 65 SER A O 1
ATOM 512 N N . GLY A 1 66 ? 26.984 -46.969 -16.828 1 85.12 66 GLY A N 1
ATOM 513 C CA . GLY A 1 66 ? 26.906 -45.812 -17.719 1 85.12 66 GLY A CA 1
ATOM 514 C C . GLY A 1 66 ? 25.672 -44.969 -17.469 1 85.12 66 GLY A C 1
ATOM 515 O O . GLY A 1 66 ? 25.141 -44.938 -16.359 1 85.12 66 GLY A O 1
ATOM 516 N N . PHE A 1 67 ? 25.234 -44.094 -18.484 1 87.69 67 PHE A N 1
ATOM 517 C CA . PHE A 1 67 ? 24.094 -43.188 -18.422 1 87.69 67 PHE A CA 1
ATOM 518 C C . PHE A 1 67 ? 22.922 -43.719 -19.234 1 87.69 67 PHE A C 1
ATOM 520 O O . PHE A 1 67 ? 23.109 -44.219 -20.344 1 87.69 67 PHE A O 1
ATOM 527 N N . PHE A 1 68 ? 21.719 -43.75 -18.656 1 84.88 68 PHE A N 1
ATOM 528 C CA . PHE A 1 68 ? 20.516 -44.25 -19.312 1 84.88 68 PHE A CA 1
ATOM 529 C C . PHE A 1 68 ? 19.438 -43.188 -19.359 1 84.88 68 PHE A C 1
ATOM 531 O O . PHE A 1 68 ? 19.359 -42.344 -18.453 1 84.88 68 PHE A O 1
ATOM 538 N N . VAL A 1 69 ? 18.641 -43.25 -20.422 1 81.88 69 VAL A N 1
ATOM 539 C CA . VAL A 1 69 ? 17.484 -42.375 -20.5 1 81.88 69 VAL A CA 1
ATOM 540 C C . VAL A 1 69 ? 16.484 -42.75 -19.406 1 81.88 69 VAL A C 1
ATOM 542 O O . VAL A 1 69 ? 16.125 -43.906 -19.25 1 81.88 69 VAL A O 1
ATOM 545 N N . SER A 1 70 ? 16.188 -41.719 -18.562 1 72.19 70 SER A N 1
ATOM 546 C CA . SER A 1 70 ? 15.266 -41.938 -17.453 1 72.19 70 SER A CA 1
ATOM 547 C C . SER A 1 70 ? 13.852 -42.219 -17.969 1 72.19 70 SER A C 1
ATOM 549 O O . SER A 1 70 ? 13.484 -41.781 -19.062 1 72.19 70 SER A O 1
ATOM 551 N N . LYS A 1 71 ? 13.172 -43.188 -17.328 1 60.31 71 LYS A N 1
ATOM 552 C CA . LYS A 1 71 ? 11.75 -43.281 -17.625 1 60.31 71 LYS A CA 1
ATOM 553 C C . LYS A 1 71 ? 11.047 -41.938 -17.391 1 60.31 71 LYS A C 1
ATOM 555 O O . LYS A 1 71 ? 11.148 -41.375 -16.312 1 60.31 71 LYS A O 1
ATOM 560 N N . LEU A 1 72 ? 10.852 -41.219 -18.438 1 55.47 72 LEU A N 1
ATOM 561 C CA . LEU A 1 72 ? 10.148 -39.938 -18.281 1 55.47 72 LEU A CA 1
ATOM 562 C C . LEU A 1 72 ? 8.836 -40.156 -17.531 1 55.47 72 LEU A C 1
ATOM 564 O O . LEU A 1 72 ? 7.797 -40.406 -18.141 1 55.47 72 LEU A O 1
ATOM 568 N N . LEU A 1 73 ? 8.953 -40.625 -16.375 1 49.59 73 LEU A N 1
ATOM 569 C CA . LEU A 1 73 ? 7.816 -40.906 -15.516 1 49.59 73 LEU A CA 1
ATOM 570 C C . LEU A 1 73 ? 6.855 -39.75 -15.469 1 49.59 73 LEU A C 1
ATOM 572 O O . LEU A 1 73 ? 5.691 -39.906 -15.086 1 49.59 73 LEU A O 1
ATOM 576 N N . TYR A 1 74 ? 7.352 -38.469 -15.695 1 51.56 74 TYR A N 1
ATOM 577 C CA . TYR A 1 74 ? 6.508 -37.281 -15.492 1 51.56 74 TYR A CA 1
ATOM 578 C C . TYR A 1 74 ? 5.316 -37.312 -16.438 1 51.56 74 TYR A C 1
ATOM 580 O O . TYR A 1 74 ? 4.25 -36.781 -16.109 1 51.56 74 TYR A O 1
ATOM 588 N N . LEU A 1 75 ? 5.578 -38 -17.703 1 54.44 75 LEU A N 1
ATOM 589 C CA . LEU A 1 75 ? 4.477 -38.094 -18.656 1 54.44 75 LEU A CA 1
ATOM 590 C C . LEU A 1 75 ? 3.469 -39.156 -18.188 1 54.44 75 LEU A C 1
ATOM 592 O O . LEU A 1 75 ? 2.367 -39.25 -18.734 1 54.44 75 LEU A O 1
ATOM 596 N N . ASN A 1 76 ? 3.867 -39.688 -17 1 64 76 ASN A N 1
ATOM 597 C CA . ASN A 1 76 ? 3.059 -40.844 -16.641 1 64 76 ASN A CA 1
ATOM 598 C C . ASN A 1 76 ? 1.966 -40.469 -15.633 1 64 76 ASN A C 1
ATOM 600 O O . ASN A 1 76 ? 1.06 -41.281 -15.375 1 64 76 ASN A O 1
ATOM 604 N N . LEU A 1 77 ? 2.07 -39.219 -15.078 1 80.94 77 LEU A N 1
ATOM 605 C CA . LEU A 1 77 ? 0.985 -38.938 -14.148 1 80.94 77 LEU A CA 1
ATOM 606 C C . LEU A 1 77 ? -0.212 -38.312 -14.867 1 80.94 77 LEU A C 1
ATOM 608 O O . LEU A 1 77 ? -0.052 -37.406 -15.688 1 80.94 77 LEU A O 1
ATOM 612 N N . PRO A 1 78 ? -1.355 -38.844 -14.617 1 80.19 78 PRO A N 1
ATOM 613 C CA . PRO A 1 78 ? -2.539 -38.281 -15.281 1 80.19 78 PRO A CA 1
ATOM 614 C C . PRO A 1 78 ? -2.805 -36.844 -14.914 1 80.19 78 PRO A C 1
ATOM 616 O O . PRO A 1 78 ? -2.299 -36.344 -13.898 1 80.19 78 PRO A O 1
ATOM 619 N N . LEU A 1 79 ? -3.598 -36.188 -15.766 1 83.69 79 LEU A N 1
ATOM 620 C CA . LEU A 1 79 ? -4.031 -34.812 -15.523 1 83.69 79 LEU A CA 1
ATOM 621 C C . LEU A 1 79 ? -5.191 -34.75 -14.539 1 83.69 79 LEU A C 1
ATOM 623 O O . LEU A 1 79 ? -6.051 -35.656 -14.555 1 83.69 79 LEU A O 1
ATOM 627 N N . PRO A 1 80 ? -5.223 -33.719 -13.727 1 85.69 80 PRO A N 1
ATOM 628 C CA . PRO A 1 80 ? -6.441 -33.5 -12.938 1 85.69 80 PRO A CA 1
ATOM 629 C C . PRO A 1 80 ? -7.664 -33.219 -13.805 1 85.69 80 PRO A C 1
ATOM 631 O O . PRO A 1 80 ? -7.523 -32.875 -14.984 1 85.69 80 PRO A O 1
ATOM 634 N N . GLU A 1 81 ? -8.883 -33.344 -13.227 1 80.94 81 GLU A N 1
ATOM 635 C CA . GLU A 1 81 ? -10.133 -33.125 -13.945 1 80.94 81 GLU A CA 1
ATOM 636 C C . GLU A 1 81 ? -10.438 -31.625 -14.086 1 80.94 81 GLU A C 1
ATOM 638 O O . GLU A 1 81 ? -9.938 -30.812 -13.312 1 80.94 81 GLU A O 1
ATOM 643 N N . ILE A 1 82 ? -11.227 -31.344 -15.133 1 83.06 82 ILE A N 1
ATOM 644 C CA . ILE A 1 82 ? -11.82 -30.016 -15.219 1 83.06 82 ILE A CA 1
ATOM 645 C C . ILE A 1 82 ? -12.656 -29.75 -13.969 1 83.06 82 ILE A C 1
ATOM 647 O O . ILE A 1 82 ?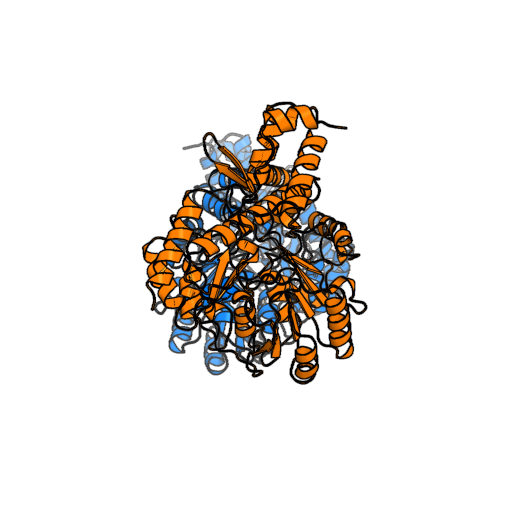 -13.398 -30.625 -13.508 1 83.06 82 ILE A O 1
ATOM 651 N N . SER A 1 83 ? -12.516 -28.562 -13.469 1 91.25 83 SER A N 1
ATOM 652 C CA . SER A 1 83 ? -13.281 -28.25 -12.266 1 91.25 83 SER A CA 1
ATOM 653 C C . SER A 1 83 ? -14.766 -28.078 -12.57 1 91.25 83 SER A C 1
ATOM 655 O O . SER A 1 83 ? -15.133 -27.734 -13.703 1 91.25 83 SER A O 1
ATOM 657 N N . ARG A 1 84 ? -15.617 -28.375 -11.602 1 84.88 84 ARG A N 1
ATOM 658 C CA . ARG A 1 84 ? -17.062 -28.266 -11.734 1 84.88 84 ARG A CA 1
ATOM 659 C C . ARG A 1 84 ? -17.672 -27.547 -10.531 1 84.88 84 ARG A C 1
ATOM 661 O O . ARG A 1 84 ? -18.469 -28.141 -9.797 1 84.88 84 ARG A O 1
ATOM 668 N N . PRO A 1 85 ? -17.375 -26.25 -10.391 1 91.38 85 PRO A N 1
ATOM 669 C CA . PRO A 1 85 ? -17.969 -25.516 -9.281 1 91.38 85 PRO A CA 1
ATOM 670 C C . PRO A 1 85 ? -19.469 -25.266 -9.477 1 91.38 85 PRO A C 1
ATOM 672 O O . PRO A 1 85 ? -19.953 -25.266 -10.609 1 91.38 85 PRO A O 1
ATOM 675 N N . SER A 1 86 ? -20.109 -25.141 -8.289 1 82.56 86 SER A N 1
ATOM 676 C CA . SER A 1 86 ? -21.469 -24.641 -8.367 1 82.56 86 SER A CA 1
ATOM 677 C C . SER A 1 86 ? -21.516 -23.219 -8.93 1 82.56 86 SER A C 1
ATOM 679 O O . SER A 1 86 ? -20.656 -22.406 -8.633 1 82.56 86 SER A O 1
ATOM 681 N N . LEU A 1 87 ? -22.391 -22.984 -9.727 1 83.94 87 LEU A N 1
ATOM 682 C CA . LEU A 1 87 ? -22.5 -21.672 -10.359 1 83.94 87 LEU A CA 1
ATOM 683 C C . LEU A 1 87 ? -23.344 -20.734 -9.516 1 83.94 87 LEU A C 1
ATOM 685 O O . LEU A 1 87 ? -24.266 -20.094 -10.023 1 83.94 87 LEU A O 1
ATOM 689 N N . ILE A 1 88 ? -23.062 -20.812 -8.273 1 79.69 88 ILE A N 1
ATOM 690 C CA . ILE A 1 88 ? -23.656 -19.906 -7.297 1 79.69 88 ILE A CA 1
ATOM 691 C C . ILE A 1 88 ? -22.578 -19.016 -6.691 1 79.69 88 ILE A C 1
ATOM 693 O O . ILE A 1 88 ? -21.547 -19.516 -6.246 1 79.69 88 ILE A O 1
ATOM 697 N N . ALA A 1 89 ? -22.859 -17.766 -6.77 1 85.31 89 ALA A N 1
ATOM 698 C CA . ALA A 1 89 ? -21.922 -16.828 -6.176 1 85.31 89 ALA A CA 1
ATOM 699 C C . ALA A 1 89 ? -21.875 -16.984 -4.656 1 85.31 89 ALA A C 1
ATOM 701 O O . ALA A 1 89 ? -22.906 -17.172 -4.016 1 85.31 89 ALA A O 1
ATOM 702 N N . ASN A 1 90 ? -20.625 -16.953 -4.145 1 85.81 90 ASN A N 1
ATOM 703 C CA . ASN A 1 90 ? -20.391 -17.172 -2.721 1 85.81 90 ASN A CA 1
ATOM 704 C C . ASN A 1 90 ? -19.469 -16.094 -2.141 1 85.81 90 ASN A C 1
ATOM 706 O O . ASN A 1 90 ? -18.812 -15.367 -2.885 1 85.81 90 ASN A O 1
ATOM 710 N N . ASN A 1 91 ? -19.578 -15.961 -0.767 1 82.25 91 ASN A N 1
ATOM 711 C CA . ASN A 1 91 ? -18.688 -15.008 -0.098 1 82.25 91 ASN A CA 1
ATOM 712 C C . ASN A 1 91 ? -18.219 -15.539 1.249 1 82.25 91 ASN A C 1
ATOM 714 O O . ASN A 1 91 ? -17.781 -14.766 2.109 1 82.25 91 ASN A O 1
ATOM 718 N N . THR A 1 92 ? -18.297 -16.875 1.468 1 81.5 92 THR A N 1
ATOM 719 C CA . THR A 1 92 ? -17.797 -17.5 2.695 1 81.5 92 THR A CA 1
ATOM 720 C C . THR A 1 92 ? -16.484 -18.219 2.443 1 81.5 92 THR A C 1
ATOM 722 O O . THR A 1 92 ? -16.453 -19.234 1.735 1 81.5 92 THR A O 1
ATOM 725 N N . GLU A 1 93 ? -15.484 -17.703 3.061 1 82.12 93 GLU A N 1
ATOM 726 C CA . GLU A 1 93 ? -14.148 -18.234 2.803 1 82.12 93 GLU A CA 1
ATOM 727 C C . GLU A 1 93 ? -13.711 -19.188 3.912 1 82.12 93 GLU A C 1
ATOM 729 O O . GLU A 1 93 ? -14.164 -19.078 5.051 1 82.12 93 GLU A O 1
ATOM 734 N N . PRO A 1 94 ? -12.836 -20.125 3.52 1 83.06 94 PRO A N 1
ATOM 735 C CA . PRO A 1 94 ? -12.219 -20.953 4.566 1 83.06 94 PRO A CA 1
ATOM 736 C C . PRO A 1 94 ? -11.094 -20.219 5.297 1 83.06 94 PRO A C 1
ATOM 738 O O . PRO A 1 94 ? -9.93 -20.641 5.223 1 83.06 94 PRO A O 1
ATOM 741 N N . ASN A 1 95 ? -11.391 -19.391 6.055 1 86.06 95 ASN A N 1
ATOM 742 C CA . ASN A 1 95 ? -10.484 -18.422 6.652 1 86.06 95 ASN A CA 1
ATOM 743 C C . ASN A 1 95 ? -9.469 -19.078 7.578 1 86.06 95 ASN A C 1
ATOM 745 O O . ASN A 1 95 ? -8.289 -18.734 7.562 1 86.06 95 ASN A O 1
ATOM 749 N N . GLU A 1 96 ? -9.914 -19.953 8.383 1 85.5 96 GLU A N 1
ATOM 750 C CA . GLU A 1 96 ? -9.039 -20.578 9.375 1 85.5 96 GLU A CA 1
ATOM 751 C C . GLU A 1 96 ? -7.891 -21.312 8.703 1 85.5 96 GLU A C 1
ATOM 753 O O . GLU A 1 96 ? -6.734 -21.172 9.102 1 85.5 96 GLU A O 1
ATOM 758 N N . LEU A 1 97 ? -8.219 -22.031 7.672 1 90.25 97 LEU A N 1
ATOM 759 C CA . LEU A 1 97 ? -7.211 -22.797 6.949 1 90.25 97 LEU A CA 1
ATOM 760 C C . LEU A 1 97 ? -6.211 -21.875 6.262 1 90.25 97 LEU A C 1
ATOM 762 O O . LEU A 1 97 ? -5 -22.094 6.34 1 90.25 97 LEU A O 1
ATOM 766 N N . ILE A 1 98 ? -6.727 -20.891 5.617 1 90.75 98 ILE A N 1
ATOM 767 C CA . ILE A 1 98 ? -5.883 -19.953 4.879 1 90.75 98 ILE A CA 1
ATOM 768 C C . ILE A 1 98 ? -4.941 -19.234 5.844 1 90.75 98 ILE A C 1
ATOM 770 O O . ILE A 1 98 ? -3.738 -19.141 5.594 1 90.75 98 ILE A O 1
ATOM 774 N N . THR A 1 99 ? -5.484 -18.781 6.91 1 85.81 99 THR A N 1
ATOM 775 C CA . THR A 1 99 ? -4.691 -18.094 7.922 1 85.81 99 THR A CA 1
ATOM 776 C C . THR A 1 99 ? -3.621 -19.016 8.492 1 85.81 99 THR A C 1
ATOM 778 O O . THR A 1 99 ? -2.471 -18.609 8.672 1 85.81 99 THR A O 1
ATOM 781 N N . LYS A 1 100 ? -4.027 -20.141 8.797 1 87 100 LYS A N 1
ATOM 782 C CA . LYS A 1 100 ? -3.129 -21.141 9.359 1 87 100 LYS A CA 1
ATOM 783 C C . LYS A 1 100 ? -1.931 -21.375 8.445 1 87 100 LYS A C 1
ATOM 785 O O . LYS A 1 100 ? -0.791 -21.438 8.914 1 87 100 LYS A O 1
ATOM 790 N N . VAL A 1 101 ? -2.115 -21.453 7.199 1 88.75 101 VAL A N 1
ATOM 791 C CA . VAL A 1 101 ? -1.067 -21.766 6.23 1 88.75 101 VAL A CA 1
ATOM 792 C C . VAL A 1 101 ? -0.2 -20.531 6 1 88.75 101 VAL A C 1
ATOM 794 O O . VAL A 1 101 ? 1.029 -20.609 6.066 1 88.75 101 VAL A O 1
ATOM 797 N N . TYR A 1 102 ? -0.82 -19.359 5.828 1 85.19 102 TYR A N 1
ATOM 798 C CA . TYR A 1 102 ? -0.081 -18.172 5.414 1 85.19 102 TYR A CA 1
ATOM 799 C C . TYR A 1 102 ? 0.564 -17.484 6.617 1 85.19 102 TYR A C 1
ATOM 801 O O . TYR A 1 102 ? 1.438 -16.641 6.457 1 85.19 102 TYR A O 1
ATOM 809 N N . SER A 1 103 ? 0.169 -17.844 7.781 1 80 103 SER A N 1
ATOM 810 C CA . SER A 1 103 ? 0.833 -17.344 8.977 1 80 103 SER A CA 1
ATOM 811 C C . SER A 1 103 ? 2.297 -17.766 9.023 1 80 103 SER A C 1
ATOM 813 O O . SER A 1 103 ? 3.098 -17.172 9.75 1 80 103 SER A O 1
ATOM 815 N N . ASN A 1 104 ? 2.635 -18.688 8.203 1 78.94 104 ASN A N 1
ATOM 816 C CA . ASN A 1 104 ? 4.004 -19.188 8.18 1 78.94 104 ASN A CA 1
ATOM 817 C C . ASN A 1 104 ? 4.875 -18.406 7.199 1 78.94 104 ASN A C 1
ATOM 819 O O . ASN A 1 104 ? 6.082 -18.641 7.113 1 78.94 104 ASN A O 1
ATOM 823 N N . MET A 1 105 ? 4.27 -17.5 6.547 1 79.25 105 MET A N 1
ATOM 824 C CA . MET A 1 105 ? 5.047 -16.703 5.602 1 79.25 105 MET A CA 1
ATOM 825 C C . MET A 1 105 ? 6.199 -16 6.305 1 79.25 105 MET A C 1
ATOM 827 O O . MET A 1 105 ? 6.008 -15.383 7.348 1 79.25 105 MET A O 1
ATOM 831 N N . GLY A 1 106 ? 7.391 -16.125 5.77 1 72.62 106 GLY A N 1
ATOM 832 C CA . GLY A 1 106 ? 8.57 -15.477 6.324 1 72.62 106 GLY A CA 1
ATOM 833 C C . GLY A 1 106 ? 9.164 -16.219 7.5 1 72.62 106 GLY A C 1
ATOM 834 O O . GLY A 1 106 ? 10.141 -15.773 8.102 1 72.62 106 GLY A O 1
ATOM 835 N N . ARG A 1 107 ? 8.531 -17.422 7.883 1 76.19 107 ARG A N 1
ATOM 836 C CA . ARG A 1 107 ? 9.047 -18.203 9.008 1 76.19 107 ARG A CA 1
ATOM 837 C C . ARG A 1 107 ? 10.32 -18.953 8.617 1 76.19 107 ARG A C 1
ATOM 839 O O . ARG A 1 107 ? 10.383 -19.562 7.547 1 76.19 107 ARG A O 1
ATOM 846 N N . GLU A 1 108 ? 11.219 -18.922 9.484 1 79.06 108 GLU A N 1
ATOM 847 C CA . GLU A 1 108 ? 12.484 -19.625 9.258 1 79.06 108 GLU A CA 1
ATOM 848 C C . GLU A 1 108 ? 12.383 -21.094 9.688 1 79.06 108 GLU A C 1
ATOM 850 O O . GLU A 1 108 ? 11.617 -21.422 10.586 1 79.06 108 GLU A O 1
ATOM 855 N N . GLY A 1 109 ? 13.047 -21.922 8.969 1 86.06 109 GLY A N 1
ATOM 856 C CA . GLY A 1 109 ? 13.141 -23.312 9.375 1 86.06 109 GLY A CA 1
ATOM 857 C C . GLY A 1 109 ? 12.039 -24.188 8.797 1 86.06 109 GLY A C 1
ATOM 858 O O . GLY A 1 109 ? 11.984 -25.391 9.062 1 86.06 109 GLY A O 1
ATOM 859 N N . VAL A 1 110 ? 11.18 -23.641 8.086 1 91.38 110 VAL A N 1
ATOM 860 C CA . VAL A 1 110 ? 10.094 -24.375 7.453 1 91.38 110 VAL A CA 1
ATOM 861 C C . VAL A 1 110 ? 10.266 -24.359 5.938 1 91.38 110 VAL A C 1
ATOM 863 O O . VAL A 1 110 ? 10.609 -23.328 5.355 1 91.38 110 VAL A O 1
ATOM 866 N N . THR A 1 111 ? 10.203 -25.547 5.332 1 94.12 111 THR A N 1
ATOM 867 C CA . THR A 1 111 ? 10.156 -25.609 3.877 1 94.12 111 THR A CA 1
ATOM 868 C C . THR A 1 111 ? 8.781 -25.172 3.365 1 94.12 111 THR A C 1
ATOM 870 O O . THR A 1 111 ? 7.793 -25.875 3.574 1 94.12 111 THR A O 1
ATOM 873 N N . LEU A 1 112 ? 8.758 -24.141 2.654 1 91.94 112 LEU A N 1
ATOM 874 C CA . LEU A 1 112 ? 7.496 -23.484 2.309 1 91.94 112 LEU A CA 1
ATOM 875 C C . LEU A 1 112 ? 7.062 -23.875 0.897 1 91.94 112 LEU A C 1
ATOM 877 O O . LEU A 1 112 ? 7.047 -23.031 -0.002 1 91.94 112 LEU A O 1
ATOM 881 N N . PHE A 1 113 ? 6.508 -25.078 0.758 1 96.06 113 PHE A N 1
ATOM 882 C CA . PHE A 1 113 ? 5.883 -25.453 -0.509 1 96.06 113 PHE A CA 1
ATOM 883 C C . PHE A 1 113 ? 4.574 -24.703 -0.709 1 96.06 113 PHE A C 1
ATOM 885 O O . PHE A 1 113 ? 4.027 -24.688 -1.813 1 96.06 113 PHE A O 1
ATOM 892 N N . SER A 1 114 ? 4.121 -24.047 0.362 1 94.94 114 SER A N 1
ATOM 893 C CA . SER A 1 114 ? 2.801 -23.438 0.382 1 94.94 114 SER A CA 1
ATOM 894 C C . SER A 1 114 ? 2.84 -22.031 -0.214 1 94.94 114 SER A C 1
ATOM 896 O O . SER A 1 114 ? 1.798 -21.469 -0.55 1 94.94 114 SER A O 1
ATOM 898 N N . ILE A 1 115 ? 3.977 -21.391 -0.335 1 89.81 115 ILE A N 1
ATOM 899 C CA . ILE A 1 115 ? 4.102 -20.016 -0.789 1 89.81 115 ILE A CA 1
ATOM 900 C C . ILE A 1 115 ? 4.723 -19.984 -2.184 1 89.81 115 ILE A C 1
ATOM 902 O O . ILE A 1 115 ? 5.852 -20.438 -2.379 1 89.81 115 ILE A O 1
ATOM 906 N N . SER A 1 116 ? 4.043 -19.438 -3.084 1 91.38 116 SER A N 1
ATOM 907 C CA . SER A 1 116 ? 4.449 -19.469 -4.484 1 91.38 116 SER A CA 1
ATOM 908 C C . SER A 1 116 ? 5.332 -18.266 -4.832 1 91.38 116 SER A C 1
ATOM 910 O O . SER A 1 116 ? 4.898 -17.359 -5.535 1 91.38 116 SER A O 1
ATOM 912 N N . VAL A 1 117 ? 6.574 -18.344 -4.477 1 91.25 117 VAL A N 1
ATOM 913 C CA . VAL A 1 117 ? 7.559 -17.312 -4.793 1 91.25 117 VAL A CA 1
ATOM 914 C C . VAL A 1 117 ? 8.93 -17.953 -5.012 1 91.25 117 VAL A C 1
ATOM 916 O O . VAL A 1 117 ? 9.227 -18.984 -4.426 1 91.25 117 VAL A O 1
ATOM 919 N N . PRO A 1 118 ? 9.672 -17.312 -5.902 1 91.94 118 PRO A N 1
ATOM 920 C CA . PRO A 1 118 ? 11.07 -17.75 -5.945 1 91.94 118 PRO A CA 1
ATOM 921 C C . PRO A 1 118 ? 11.852 -17.344 -4.699 1 91.94 118 PRO A C 1
ATOM 923 O O . PRO A 1 118 ? 11.586 -16.281 -4.109 1 91.94 118 PRO A O 1
ATOM 926 N N . SER A 1 119 ? 12.805 -18.188 -4.316 1 85.56 119 SER A N 1
ATOM 927 C CA . SER A 1 119 ? 13.5 -17.875 -3.068 1 85.56 119 SER A CA 1
ATOM 928 C C . SER A 1 119 ? 15 -18.094 -3.207 1 85.56 119 SER A C 1
ATOM 930 O O . SER A 1 119 ? 15.461 -18.719 -4.16 1 85.56 119 SER A O 1
ATOM 932 N N . GLY A 1 120 ? 15.633 -17.391 -2.312 1 82.25 120 GLY A N 1
ATOM 933 C CA . GLY A 1 120 ? 17.062 -17.641 -2.111 1 82.25 120 GLY A CA 1
ATOM 934 C C . GLY A 1 120 ? 17.906 -17.281 -3.32 1 82.25 120 GLY A C 1
ATOM 935 O O . GLY A 1 120 ? 17.781 -16.188 -3.857 1 82.25 120 GLY A O 1
ATOM 936 N N . ASN A 1 121 ? 18.672 -18.281 -3.727 1 84.44 121 ASN A N 1
ATOM 937 C CA . ASN A 1 121 ? 19.688 -18.031 -4.734 1 84.44 121 ASN A CA 1
ATOM 938 C C . ASN A 1 121 ? 19.094 -17.984 -6.137 1 84.44 121 ASN A C 1
ATOM 940 O O . ASN A 1 121 ? 19.812 -17.797 -7.121 1 84.44 121 ASN A O 1
ATOM 944 N N . LEU A 1 122 ? 17.781 -18.109 -6.184 1 92.19 122 LEU A N 1
ATOM 945 C CA . LEU A 1 122 ? 17.141 -17.953 -7.488 1 92.19 122 LEU A CA 1
ATOM 946 C C . LEU A 1 122 ? 17.062 -16.484 -7.875 1 92.19 122 LEU A C 1
ATOM 948 O O . LEU A 1 122 ? 16.797 -16.156 -9.039 1 92.19 122 LEU A O 1
ATOM 952 N N . LEU A 1 123 ? 17.25 -15.625 -6.91 1 92.06 123 LEU A N 1
ATOM 953 C CA . LEU A 1 123 ? 17.141 -14.195 -7.145 1 92.06 123 LEU A CA 1
ATOM 954 C C . LEU A 1 123 ? 18.516 -13.555 -7.301 1 92.06 123 LEU A C 1
ATOM 956 O O . LEU A 1 123 ? 19.484 -14.008 -6.691 1 92.06 123 LEU A O 1
ATOM 960 N N . PRO A 1 124 ? 18.594 -12.547 -8.094 1 93.56 124 PRO A N 1
ATOM 961 C CA . PRO A 1 124 ? 19.859 -11.859 -8.305 1 93.56 124 PRO A CA 1
ATOM 962 C C . PRO A 1 124 ? 20.172 -10.852 -7.203 1 93.56 124 PRO A C 1
ATOM 964 O O . PRO A 1 124 ? 20.266 -9.648 -7.469 1 93.56 124 PRO A O 1
ATOM 967 N N . LEU A 1 125 ? 20.547 -11.289 -6.086 1 91.94 125 LEU A N 1
ATOM 968 C CA . LEU A 1 125 ? 20.609 -10.508 -4.852 1 91.94 125 LEU A CA 1
ATOM 969 C C . LEU A 1 125 ? 21.703 -9.438 -4.945 1 91.94 125 LEU A C 1
ATOM 971 O O . LEU A 1 125 ? 21.453 -8.273 -4.641 1 91.94 125 LEU A O 1
ATOM 975 N N . ALA A 1 126 ? 22.891 -9.828 -5.371 1 91.75 126 ALA A N 1
ATOM 976 C CA . ALA A 1 126 ? 24.016 -8.898 -5.441 1 91.75 126 ALA A CA 1
ATOM 977 C C . ALA A 1 126 ? 23.703 -7.75 -6.402 1 91.75 126 ALA A C 1
ATOM 979 O O . ALA A 1 126 ? 24.016 -6.59 -6.109 1 91.75 126 ALA A O 1
ATOM 980 N N . LYS A 1 127 ? 23.156 -8.086 -7.492 1 93.56 127 LYS A N 1
ATOM 981 C CA . LYS A 1 127 ? 22.828 -7.074 -8.5 1 93.56 127 LYS A CA 1
ATOM 982 C C . LYS A 1 127 ? 21.719 -6.145 -8.008 1 93.56 127 LYS A C 1
ATOM 984 O O . LYS A 1 127 ? 21.75 -4.941 -8.289 1 93.56 127 LYS A O 1
ATOM 989 N N . LEU A 1 128 ? 20.734 -6.676 -7.355 1 93.38 128 LEU A N 1
ATOM 990 C CA . LEU A 1 128 ? 19.656 -5.871 -6.809 1 93.38 128 LEU A CA 1
ATOM 991 C C . LEU A 1 128 ? 20.172 -4.895 -5.758 1 93.38 128 LEU A C 1
ATOM 993 O O . LEU A 1 128 ? 19.75 -3.738 -5.715 1 93.38 128 LEU A O 1
ATOM 997 N N . LYS A 1 129 ? 21.078 -5.367 -4.898 1 93 129 LYS A N 1
ATOM 998 C CA . LYS A 1 129 ? 21.688 -4.504 -3.891 1 93 129 LYS A CA 1
ATOM 999 C C . LYS A 1 129 ? 22.406 -3.318 -4.539 1 93 129 LYS A C 1
ATOM 1001 O O . LYS A 1 129 ? 22.312 -2.193 -4.043 1 93 129 LYS A O 1
ATOM 1006 N N . LYS A 1 130 ? 23.078 -3.559 -5.605 1 93.88 130 LYS A N 1
ATOM 1007 C CA . LYS A 1 130 ? 23.766 -2.504 -6.34 1 93.88 130 LYS A CA 1
ATOM 1008 C C . LYS A 1 130 ? 22.781 -1.47 -6.879 1 93.88 130 LYS A C 1
ATOM 1010 O O . LYS A 1 130 ? 23.062 -0.268 -6.848 1 93.88 130 LYS A O 1
ATOM 1015 N N . GLU A 1 131 ? 21.656 -1.942 -7.375 1 94.38 131 GLU A N 1
ATOM 1016 C CA . GLU A 1 131 ? 20.656 -1.033 -7.938 1 94.38 131 GLU A CA 1
ATOM 1017 C C . GLU A 1 131 ? 20.031 -0.162 -6.855 1 94.38 131 GLU A C 1
ATOM 1019 O O . GLU A 1 131 ? 19.672 0.988 -7.109 1 94.38 131 GLU A O 1
ATOM 1024 N N . ILE A 1 132 ? 19.906 -0.697 -5.656 1 94.38 132 ILE A N 1
ATOM 1025 C CA . ILE A 1 132 ? 19.406 0.088 -4.531 1 94.38 132 ILE A CA 1
ATOM 1026 C C . ILE A 1 132 ? 20.375 1.234 -4.234 1 94.38 132 ILE A C 1
ATOM 1028 O O . ILE A 1 132 ? 19.953 2.381 -4.066 1 94.38 132 ILE A O 1
ATOM 1032 N N . LEU A 1 133 ? 21.609 0.912 -4.191 1 92.81 133 LEU A N 1
ATOM 1033 C CA . LEU A 1 133 ? 22.625 1.921 -3.932 1 92.81 133 LEU A CA 1
ATOM 1034 C C . LEU A 1 133 ? 22.625 2.982 -5.023 1 92.81 133 LEU A C 1
ATOM 1036 O O . LEU A 1 133 ? 22.734 4.18 -4.734 1 92.81 133 LEU A O 1
ATOM 1040 N N . TYR A 1 134 ? 22.531 2.545 -6.207 1 94.06 134 TYR A N 1
ATOM 1041 C CA . TYR A 1 134 ? 22.516 3.467 -7.34 1 94.06 134 TYR A CA 1
ATOM 1042 C C . TYR A 1 134 ? 21.297 4.391 -7.266 1 94.06 134 TYR A C 1
ATOM 1044 O O . TYR A 1 134 ? 21.406 5.586 -7.559 1 94.06 134 TYR A O 1
ATOM 1052 N N . ALA A 1 135 ? 20.188 3.875 -6.883 1 94.19 135 ALA A N 1
ATOM 1053 C CA . ALA A 1 135 ? 18.953 4.652 -6.785 1 94.19 135 ALA A CA 1
ATOM 1054 C C . ALA A 1 135 ? 19.094 5.758 -5.738 1 94.19 135 ALA A C 1
ATOM 1056 O O . ALA A 1 135 ? 18.547 6.852 -5.914 1 94.19 135 ALA A O 1
ATOM 1057 N N . THR A 1 136 ? 19.766 5.496 -4.641 1 92.38 136 THR A N 1
ATOM 1058 C CA . THR A 1 136 ? 19.938 6.492 -3.592 1 92.38 136 THR A CA 1
ATOM 1059 C C . THR A 1 136 ? 20.734 7.691 -4.113 1 92.38 136 THR A C 1
ATOM 1061 O O . THR A 1 136 ? 20.547 8.812 -3.643 1 92.38 136 THR A O 1
ATOM 1064 N N . ARG A 1 137 ? 21.516 7.469 -5.082 1 91.5 137 ARG A N 1
ATOM 1065 C CA . ARG A 1 137 ? 22.375 8.516 -5.641 1 91.5 137 ARG A CA 1
ATOM 1066 C C . ARG A 1 137 ? 21.656 9.258 -6.766 1 91.5 137 ARG A C 1
ATOM 1068 O O . ARG A 1 137 ? 21.828 10.469 -6.922 1 91.5 137 ARG A O 1
ATOM 1075 N N . GLU A 1 138 ? 20.906 8.539 -7.461 1 90.69 138 GLU A N 1
ATOM 1076 C CA . GLU A 1 138 ? 20.281 9.094 -8.656 1 90.69 138 GLU A CA 1
ATOM 1077 C C . GLU A 1 138 ? 19.078 9.961 -8.297 1 90.69 138 GLU A C 1
ATOM 1079 O O . GLU A 1 138 ? 18.844 10.992 -8.93 1 90.69 138 GLU A O 1
ATOM 1084 N N . LEU A 1 139 ? 18.328 9.555 -7.359 1 89.88 139 LEU A N 1
ATOM 1085 C CA . LEU A 1 139 ? 17.109 10.273 -7.008 1 89.88 139 LEU A CA 1
ATOM 1086 C C . LEU A 1 139 ? 17.438 11.547 -6.234 1 89.88 139 LEU A C 1
ATOM 1088 O O . LEU A 1 139 ? 18.344 11.555 -5.398 1 89.88 139 LEU A O 1
ATOM 1092 N N . ARG A 1 140 ? 16.656 12.516 -6.625 1 82.94 140 ARG A N 1
ATOM 1093 C CA . ARG A 1 140 ? 16.766 13.758 -5.863 1 82.94 140 ARG A CA 1
ATOM 1094 C C . ARG A 1 140 ? 16.5 13.508 -4.379 1 82.94 140 ARG A C 1
ATOM 1096 O O . ARG A 1 140 ? 15.586 12.773 -4.016 1 82.94 140 ARG A O 1
ATOM 1103 N N . GLU A 1 141 ? 17.359 13.984 -3.553 1 86.25 141 GLU A N 1
ATOM 1104 C CA . GLU A 1 141 ? 17.25 13.898 -2.1 1 86.25 141 GLU A CA 1
ATOM 1105 C C . GLU A 1 141 ? 17.141 12.445 -1.641 1 86.25 141 GLU A C 1
ATOM 1107 O O . GLU A 1 141 ? 16.469 12.156 -0.646 1 86.25 141 GLU A O 1
ATOM 1112 N N . GLY A 1 142 ? 17.625 11.5 -2.496 1 85.44 142 GLY A N 1
ATOM 1113 C CA . GLY A 1 142 ? 17.703 10.102 -2.115 1 85.44 142 GLY A CA 1
ATOM 1114 C C . GLY A 1 142 ? 16.359 9.414 -2.053 1 85.44 142 GLY A C 1
ATOM 1115 O O . GLY A 1 142 ? 16.188 8.414 -1.355 1 85.44 142 GLY A O 1
ATOM 1116 N N . GLY A 1 143 ? 15.328 9.984 -2.652 1 89.56 143 GLY A N 1
ATOM 1117 C CA . GLY A 1 143 ? 14.023 9.344 -2.688 1 89.56 143 GLY A CA 1
ATOM 1118 C C . GLY A 1 143 ? 13.172 9.672 -1.475 1 89.56 143 GLY A C 1
ATOM 1119 O O . GLY A 1 143 ? 12.188 8.977 -1.196 1 89.56 143 GLY A O 1
ATOM 1120 N N . THR A 1 144 ? 13.516 10.648 -0.745 1 90.94 144 THR A N 1
ATOM 1121 C CA . THR A 1 144 ? 12.789 10.984 0.476 1 90.94 144 THR A CA 1
ATOM 1122 C C . THR A 1 144 ? 11.531 11.781 0.154 1 90.94 144 THR A C 1
ATOM 1124 O O . THR A 1 144 ? 10.633 11.898 0.993 1 90.94 144 THR A O 1
ATOM 1127 N N . GLU A 1 145 ? 11.383 12.367 -0.95 1 88.69 145 GLU A N 1
ATOM 1128 C CA . GLU A 1 145 ? 10.203 13.133 -1.349 1 88.69 145 GLU A CA 1
ATOM 1129 C C . GLU A 1 145 ? 9.125 12.219 -1.914 1 88.69 145 GLU A C 1
ATOM 1131 O O . GLU A 1 145 ? 9.414 11.117 -2.379 1 88.69 145 GLU A O 1
ATOM 1136 N N . TYR A 1 146 ? 7.922 12.711 -1.884 1 88.62 146 TYR A N 1
ATOM 1137 C CA . TYR A 1 146 ? 6.852 11.969 -2.531 1 88.62 146 TYR A CA 1
ATOM 1138 C C . TYR A 1 146 ? 7.156 11.742 -4.008 1 88.62 146 TYR A C 1
ATOM 1140 O O . TYR A 1 146 ? 7.609 12.656 -4.699 1 88.62 146 TYR A O 1
ATOM 1148 N N . GLU A 1 147 ? 6.898 10.555 -4.375 1 89.25 147 GLU A N 1
ATOM 1149 C CA . GLU A 1 147 ? 6.922 10.25 -5.801 1 89.25 147 GLU A CA 1
ATOM 1150 C C . GLU A 1 147 ? 5.676 10.781 -6.5 1 89.25 147 GLU A C 1
ATOM 1152 O O . GLU A 1 147 ? 4.621 10.922 -5.879 1 89.25 147 GLU A O 1
ATOM 1157 N N . PRO A 1 148 ? 5.848 11.102 -7.82 1 88.25 148 PRO A N 1
ATOM 1158 C CA . PRO A 1 148 ? 4.621 11.445 -8.547 1 88.25 148 PRO A CA 1
ATOM 1159 C C . PRO A 1 148 ? 3.527 10.391 -8.383 1 88.25 148 PRO A C 1
ATOM 1161 O O . PRO A 1 148 ? 3.822 9.195 -8.312 1 88.25 148 PRO A O 1
ATOM 1164 N N . LEU A 1 149 ? 2.352 10.836 -8.438 1 89.88 149 LEU A N 1
ATOM 1165 C CA . LEU A 1 149 ? 1.188 9.992 -8.164 1 89.88 149 LEU A CA 1
ATOM 1166 C C . LEU A 1 149 ? 1.14 8.805 -9.109 1 89.88 149 LEU A C 1
ATOM 1168 O O . LEU A 1 149 ? 0.853 7.68 -8.695 1 89.88 149 LEU A O 1
ATOM 1172 N N . GLN A 1 150 ? 1.421 9.062 -10.406 1 93.75 150 GLN A N 1
ATOM 1173 C CA . GLN A 1 150 ? 1.333 8 -11.406 1 93.75 150 GLN A CA 1
ATOM 1174 C C . GLN A 1 150 ? 2.424 6.953 -11.195 1 93.75 150 GLN A C 1
ATOM 1176 O O . GLN A 1 150 ? 2.309 5.824 -11.672 1 93.75 150 GLN A O 1
ATOM 1181 N N . GLY A 1 151 ? 3.527 7.363 -10.523 1 94.19 151 GLY A N 1
ATOM 1182 C CA . GLY A 1 151 ? 4.605 6.445 -10.203 1 94.19 151 GLY A CA 1
ATOM 1183 C C . GLY A 1 151 ? 5.902 6.766 -10.922 1 94.19 151 GLY A C 1
ATOM 1184 O O . GLY A 1 151 ? 5.984 7.758 -11.648 1 94.19 151 GLY A O 1
ATOM 1185 N N . ASN A 1 152 ? 6.902 6.012 -10.727 1 94.62 152 ASN A N 1
ATOM 1186 C CA . ASN A 1 152 ? 8.242 6.207 -11.258 1 94.62 152 ASN A CA 1
ATOM 1187 C C . ASN A 1 152 ? 8.258 6.137 -12.781 1 94.62 152 ASN A C 1
ATOM 1189 O O . ASN A 1 152 ? 7.91 5.109 -13.367 1 94.62 152 ASN A O 1
ATOM 1193 N N . VAL A 1 153 ? 8.711 7.199 -13.391 1 94.5 153 VAL A N 1
ATOM 1194 C CA . VAL A 1 153 ? 8.633 7.316 -14.844 1 94.5 153 VAL A CA 1
ATOM 1195 C C . VAL A 1 153 ? 9.578 6.312 -15.5 1 94.5 153 VAL A C 1
ATOM 1197 O O . VAL A 1 153 ? 9.273 5.758 -16.562 1 94.5 153 VAL A O 1
ATOM 1200 N N . LYS A 1 154 ? 10.742 6.133 -14.977 1 95.5 154 LYS A N 1
ATOM 1201 C CA . LYS A 1 154 ? 11.688 5.16 -15.516 1 95.5 154 LYS A CA 1
ATOM 1202 C C . LYS A 1 154 ? 11.094 3.752 -15.5 1 95.5 154 LYS A C 1
ATOM 1204 O O . LYS A 1 154 ? 11.195 3.016 -16.484 1 95.5 154 LYS A O 1
ATOM 1209 N N . LEU A 1 155 ? 10.492 3.361 -14.391 1 97.56 155 LEU A N 1
ATOM 1210 C CA . LEU A 1 155 ? 9.844 2.059 -14.273 1 97.56 155 LEU A CA 1
ATOM 1211 C C . LEU A 1 155 ? 8.711 1.92 -15.289 1 97.56 155 LEU A C 1
ATOM 1213 O O . LEU A 1 155 ? 8.609 0.899 -15.977 1 97.56 155 LEU A O 1
ATOM 1217 N N . ARG A 1 156 ? 7.859 2.893 -15.398 1 98.25 156 ARG A N 1
ATOM 1218 C CA . ARG A 1 156 ? 6.758 2.861 -16.344 1 98.25 156 ARG A CA 1
ATOM 1219 C C . ARG A 1 156 ? 7.273 2.709 -17.781 1 98.25 156 ARG A C 1
ATOM 1221 O O . ARG A 1 156 ? 6.715 1.945 -18.562 1 98.25 156 ARG A O 1
ATOM 1228 N N . ARG A 1 157 ? 8.352 3.383 -18.078 1 97.88 157 ARG A N 1
ATOM 1229 C CA . ARG A 1 157 ? 8.945 3.303 -19.406 1 97.88 157 ARG A CA 1
ATOM 1230 C C . ARG A 1 157 ? 9.453 1.892 -19.703 1 97.88 157 ARG A C 1
ATOM 1232 O O . ARG A 1 157 ? 9.25 1.369 -20.797 1 97.88 157 ARG A O 1
ATOM 1239 N N . MET A 1 158 ? 10.102 1.317 -18.797 1 97.25 158 MET A N 1
ATOM 1240 C CA . MET A 1 158 ? 10.664 -0.018 -19 1 97.25 158 MET A CA 1
ATOM 1241 C C . MET A 1 158 ? 9.555 -1.058 -19.125 1 97.25 158 MET A C 1
ATOM 1243 O O . MET A 1 158 ? 9.648 -1.98 -19.938 1 97.25 158 MET A O 1
ATOM 1247 N N . ILE A 1 159 ? 8.523 -0.916 -18.328 1 97.94 159 ILE A N 1
ATOM 1248 C CA . ILE A 1 159 ? 7.383 -1.818 -18.406 1 97.94 159 ILE A CA 1
ATOM 1249 C C . ILE A 1 159 ? 6.723 -1.685 -19.781 1 97.94 159 ILE A C 1
ATOM 1251 O O . ILE A 1 159 ? 6.359 -2.686 -20.406 1 97.94 159 ILE A O 1
ATOM 1255 N N . ALA A 1 160 ? 6.551 -0.435 -20.203 1 98.12 160 ALA A N 1
ATOM 1256 C CA . ALA A 1 160 ? 5.957 -0.184 -21.516 1 98.12 160 ALA A CA 1
ATOM 1257 C C . ALA A 1 160 ? 6.781 -0.83 -22.625 1 98.12 160 ALA A C 1
ATOM 1259 O O . ALA A 1 160 ? 6.234 -1.476 -23.516 1 98.12 160 ALA A O 1
ATOM 1260 N N . ALA A 1 161 ? 8.055 -0.686 -22.562 1 96.88 161 ALA A N 1
ATOM 1261 C CA . ALA A 1 161 ? 8.938 -1.266 -23.562 1 96.88 161 ALA A CA 1
ATOM 1262 C C . ALA A 1 161 ? 8.812 -2.787 -23.594 1 96.88 161 ALA A C 1
ATOM 1264 O O . ALA A 1 161 ? 8.812 -3.396 -24.672 1 96.88 161 ALA A O 1
ATOM 1265 N N . ARG A 1 162 ? 8.664 -3.363 -22.516 1 95.88 162 ARG A N 1
ATOM 1266 C CA . ARG A 1 162 ? 8.617 -4.816 -22.406 1 95.88 162 ARG A CA 1
ATOM 1267 C C . ARG A 1 162 ? 7.258 -5.352 -22.859 1 95.88 162 ARG A C 1
ATOM 1269 O O . ARG A 1 162 ? 7.113 -6.547 -23.125 1 95.88 162 ARG A O 1
ATOM 1276 N N . SER A 1 163 ? 6.301 -4.48 -22.938 1 97.06 163 SER A N 1
ATOM 1277 C CA . SER A 1 163 ? 4.965 -4.918 -23.344 1 97.06 163 SER A CA 1
ATOM 1278 C C . SER A 1 163 ? 4.949 -5.438 -24.766 1 97.06 163 SER A C 1
ATOM 1280 O O . SER A 1 163 ? 4.082 -6.227 -25.141 1 97.06 163 SER A O 1
ATOM 1282 N N . LEU A 1 164 ? 5.895 -5.098 -25.578 1 94.56 164 LEU A N 1
ATOM 1283 C CA . LEU A 1 164 ? 5.984 -5.547 -26.969 1 94.56 164 LEU A CA 1
ATOM 1284 C C . LEU A 1 164 ? 6.156 -7.062 -27.031 1 94.56 164 LEU A C 1
ATOM 1286 O O . LEU A 1 164 ? 5.668 -7.703 -27.969 1 94.56 164 LEU A O 1
ATOM 1290 N N . ALA A 1 165 ? 6.785 -7.609 -26.031 1 92.25 165 ALA A N 1
ATOM 1291 C CA . ALA A 1 165 ? 7.102 -9.031 -26 1 92.25 165 ALA A CA 1
ATOM 1292 C C . ALA A 1 165 ? 5.832 -9.875 -25.953 1 92.25 165 ALA A C 1
ATOM 1294 O O . ALA A 1 165 ? 5.84 -11.055 -26.312 1 92.25 165 ALA A O 1
ATOM 1295 N N . TRP A 1 166 ? 4.727 -9.273 -25.469 1 95.31 166 TRP A N 1
ATOM 1296 C CA . TRP A 1 166 ? 3.504 -10.062 -25.391 1 95.31 166 TRP A CA 1
ATOM 1297 C C . TRP A 1 166 ? 2.389 -9.438 -26.219 1 95.31 166 TRP A C 1
ATOM 1299 O O . TRP A 1 166 ? 1.206 -9.648 -25.938 1 95.31 166 TRP A O 1
ATOM 1309 N N . GLY A 1 167 ? 2.826 -8.602 -27.172 1 92.88 167 GLY A N 1
ATOM 1310 C CA . GLY A 1 167 ? 1.895 -8.055 -28.141 1 92.88 167 GLY A CA 1
ATOM 1311 C C . GLY A 1 167 ? 1.224 -6.777 -27.688 1 92.88 167 GLY A C 1
ATOM 1312 O O . GLY A 1 167 ? 0.284 -6.301 -28.328 1 92.88 167 GLY A O 1
ATOM 1313 N N . GLY A 1 168 ? 1.688 -6.332 -26.562 1 94.19 168 GLY A N 1
ATOM 1314 C CA . GLY A 1 168 ? 1.181 -5.047 -26.109 1 94.19 168 GLY A CA 1
ATOM 1315 C C . GLY A 1 168 ? 1.857 -3.869 -26.781 1 94.19 168 GLY A C 1
ATOM 1316 O O . GLY A 1 168 ? 2.826 -4.047 -27.531 1 94.19 168 GLY A O 1
ATOM 1317 N N . ASN A 1 169 ? 1.341 -2.754 -26.734 1 93.56 169 ASN A N 1
ATOM 1318 C CA . ASN A 1 169 ? 1.873 -1.488 -27.234 1 93.56 169 ASN A CA 1
ATOM 1319 C C . ASN A 1 169 ? 1.57 -0.34 -26.266 1 93.56 169 ASN A C 1
ATOM 1321 O O . ASN A 1 169 ? 0.942 0.647 -26.656 1 93.56 169 ASN A O 1
ATOM 1325 N N . LEU A 1 170 ? 2.168 -0.499 -25.141 1 97.88 170 LEU A N 1
ATOM 1326 C CA . LEU A 1 170 ? 1.882 0.48 -24.094 1 97.88 170 LEU A CA 1
ATOM 1327 C C . LEU A 1 170 ? 2.871 1.64 -24.141 1 97.88 170 LEU A C 1
ATOM 1329 O O . LEU A 1 170 ? 3.99 1.482 -24.641 1 97.88 170 LEU A O 1
ATOM 1333 N N . HIS A 1 171 ? 2.461 2.734 -23.75 1 97.69 171 HIS A N 1
ATOM 1334 C CA . HIS A 1 171 ? 3.271 3.91 -23.453 1 97.69 171 HIS A CA 1
ATOM 1335 C C . HIS A 1 171 ? 3.426 4.109 -21.938 1 97.69 171 HIS A C 1
ATOM 1337 O O . HIS A 1 171 ? 2.605 3.625 -21.156 1 97.69 171 HIS A O 1
ATOM 1343 N N . GLU A 1 172 ? 4.508 4.754 -21.547 1 97.38 172 GLU A N 1
ATOM 1344 C CA . GLU A 1 172 ? 4.727 4.977 -20.125 1 97.38 172 GLU A CA 1
ATOM 1345 C C . GLU A 1 172 ? 3.527 5.668 -19.469 1 97.38 172 GLU A C 1
ATOM 1347 O O . GLU A 1 172 ? 3.23 5.441 -18.297 1 97.38 172 GLU A O 1
ATOM 1352 N N . ASP A 1 173 ? 2.797 6.484 -20.172 1 96.88 173 ASP A N 1
ATOM 1353 C CA . ASP A 1 173 ? 1.656 7.23 -19.656 1 96.88 173 ASP A CA 1
ATOM 1354 C C . ASP A 1 173 ? 0.437 6.328 -19.5 1 96.88 173 ASP A C 1
ATOM 1356 O O . ASP A 1 173 ? -0.543 6.711 -18.859 1 96.88 173 ASP A O 1
ATOM 1360 N N . ASP A 1 174 ? 0.498 5.113 -20 1 98.06 174 ASP A N 1
ATOM 1361 C CA . ASP A 1 174 ? -0.608 4.168 -19.891 1 98.06 174 ASP A CA 1
ATOM 1362 C C . ASP A 1 174 ? -0.525 3.383 -18.578 1 98.06 174 ASP A C 1
ATOM 1364 O O . ASP A 1 174 ? -1.409 2.58 -18.281 1 98.06 174 ASP A O 1
ATOM 1368 N N . LEU A 1 175 ? 0.507 3.705 -17.844 1 98.62 175 LEU A N 1
ATOM 1369 C CA . LEU A 1 175 ? 0.796 2.83 -16.703 1 98.62 175 LEU A CA 1
ATOM 1370 C C . LEU A 1 175 ? 0.748 3.605 -15.398 1 98.62 175 LEU A C 1
ATOM 1372 O O . LEU A 1 175 ? 1.077 4.793 -15.359 1 98.62 175 LEU A O 1
ATOM 1376 N N . ILE A 1 176 ? 0.299 2.943 -14.352 1 98.25 176 ILE A N 1
ATOM 1377 C CA . ILE A 1 176 ? 0.392 3.373 -12.961 1 98.25 176 ILE A CA 1
ATOM 1378 C C . ILE A 1 176 ? 1.173 2.34 -12.148 1 98.25 176 ILE A C 1
ATOM 1380 O O . ILE A 1 176 ? 0.906 1.139 -12.242 1 98.25 176 ILE A O 1
ATOM 1384 N N . THR A 1 177 ? 2.178 2.736 -11.445 1 98.06 177 THR A N 1
ATOM 1385 C CA . THR A 1 177 ? 2.871 1.784 -10.586 1 98.06 177 THR A CA 1
ATOM 1386 C C . THR A 1 177 ? 2.205 1.704 -9.219 1 98.06 177 THR A C 1
ATOM 1388 O O . THR A 1 177 ? 1.487 2.623 -8.82 1 98.06 177 THR A O 1
ATOM 1391 N N . ALA A 1 178 ? 2.361 0.589 -8.562 1 96.88 178 ALA A N 1
ATOM 1392 C CA . ALA A 1 178 ? 1.726 0.315 -7.273 1 96.88 178 ALA A CA 1
ATOM 1393 C C . ALA A 1 178 ? 2.65 -0.489 -6.363 1 96.88 178 ALA A C 1
ATOM 1395 O O . ALA A 1 178 ? 3.787 -0.792 -6.734 1 96.88 178 ALA A O 1
ATOM 1396 N N . SER A 1 179 ? 2.166 -0.785 -5.168 1 95.69 179 SER A N 1
ATOM 1397 C CA . SER A 1 179 ? 2.947 -1.496 -4.16 1 95.69 179 SER A CA 1
ATOM 1398 C C . SER A 1 179 ? 2.721 -3.002 -4.246 1 95.69 179 SER A C 1
ATOM 1400 O O . SER A 1 179 ? 2.359 -3.639 -3.254 1 95.69 179 SER A O 1
ATOM 1402 N N . GLY A 1 180 ? 3.012 -3.535 -5.41 1 95.94 180 GLY A N 1
ATOM 1403 C CA . GLY A 1 180 ? 2.85 -4.965 -5.629 1 95.94 180 GLY A CA 1
ATOM 1404 C C . GLY A 1 180 ? 1.621 -5.305 -6.449 1 95.94 180 GLY A C 1
ATOM 1405 O O . GLY A 1 180 ? 0.802 -4.434 -6.742 1 95.94 180 GLY A O 1
ATOM 1406 N N . GLY A 1 181 ? 1.539 -6.57 -6.77 1 96.75 181 GLY A N 1
ATOM 1407 C CA . GLY A 1 181 ? 0.446 -7.043 -7.605 1 96.75 181 GLY A CA 1
ATOM 1408 C C . GLY A 1 181 ? -0.9 -6.996 -6.906 1 96.75 181 GLY A C 1
ATOM 1409 O O . GLY A 1 181 ? -1.89 -6.543 -7.488 1 96.75 181 GLY A O 1
ATOM 1410 N N . MET A 1 182 ? -0.997 -7.438 -5.699 1 96.69 182 MET A N 1
ATOM 1411 C CA . MET A 1 182 ? -2.26 -7.465 -4.965 1 96.69 182 MET A CA 1
ATOM 1412 C C . MET A 1 182 ? -2.787 -6.055 -4.734 1 96.69 182 MET A C 1
ATOM 1414 O O . MET A 1 182 ? -3.998 -5.828 -4.746 1 96.69 182 MET A O 1
ATOM 1418 N N . ASN A 1 183 ? -1.86 -5.148 -4.48 1 97.25 183 ASN A N 1
ATOM 1419 C CA . ASN A 1 183 ? -2.271 -3.754 -4.355 1 97.25 183 ASN A CA 1
ATOM 1420 C C . ASN A 1 183 ? -2.881 -3.23 -5.652 1 97.25 183 ASN A C 1
ATOM 1422 O O . ASN A 1 183 ? -3.867 -2.492 -5.629 1 97.25 183 ASN A O 1
ATOM 1426 N N . SER A 1 184 ? -2.299 -3.578 -6.758 1 98.19 184 SER A N 1
ATOM 1427 C CA . SER A 1 184 ? -2.84 -3.232 -8.07 1 98.19 184 SER A CA 1
ATOM 1428 C C . SER A 1 184 ? -4.258 -3.771 -8.242 1 98.19 184 SER A C 1
ATOM 1430 O O . SER A 1 184 ? -5.156 -3.041 -8.664 1 98.19 184 SER A O 1
ATOM 1432 N N . ILE A 1 185 ? -4.434 -5.004 -7.91 1 98.56 185 ILE A N 1
ATOM 1433 C CA . ILE A 1 185 ? -5.73 -5.652 -8.062 1 98.56 185 ILE A CA 1
ATOM 1434 C C . ILE A 1 185 ? -6.742 -5.008 -7.113 1 98.56 185 ILE A C 1
ATOM 1436 O O . ILE A 1 185 ? -7.91 -4.824 -7.473 1 98.56 185 ILE A O 1
ATOM 1440 N N . SER A 1 186 ? -6.305 -4.676 -5.949 1 98.12 186 SER A N 1
ATOM 1441 C CA . SER A 1 186 ? -7.164 -3.99 -4.988 1 98.12 186 SER A CA 1
ATOM 1442 C C . SER A 1 186 ? -7.699 -2.684 -5.562 1 98.12 186 SER A C 1
ATOM 1444 O O . SER A 1 186 ? -8.898 -2.418 -5.492 1 98.12 186 SER A O 1
ATOM 1446 N N . PHE A 1 187 ? -6.82 -1.86 -6.109 1 97.88 187 PHE A N 1
ATOM 1447 C CA . PHE A 1 187 ? -7.242 -0.607 -6.727 1 97.88 187 PHE A CA 1
ATOM 1448 C C . PHE A 1 187 ? -8.227 -0.865 -7.863 1 97.88 187 PHE A C 1
ATOM 1450 O O . PHE A 1 187 ? -9.211 -0.139 -8.016 1 97.88 187 PHE A O 1
ATOM 1457 N N . CYS A 1 188 ? -7.957 -1.879 -8.641 1 98.69 188 CYS A N 1
ATOM 1458 C CA . CYS A 1 188 ? -8.836 -2.199 -9.758 1 98.69 188 CYS A CA 1
ATOM 1459 C C . CYS A 1 188 ? -10.242 -2.543 -9.273 1 98.69 188 CYS A C 1
ATOM 1461 O O . CYS A 1 188 ? -11.227 -2.031 -9.797 1 98.69 188 CYS A O 1
ATOM 1463 N N . LEU A 1 189 ? -10.305 -3.391 -8.289 1 98.38 189 LEU A N 1
ATOM 1464 C CA . LEU A 1 189 ? -11.602 -3.814 -7.785 1 98.38 189 LEU A CA 1
ATOM 1465 C C . LEU A 1 189 ? -12.375 -2.633 -7.203 1 98.38 189 LEU A C 1
ATOM 1467 O O . LEU A 1 189 ? -13.57 -2.486 -7.441 1 98.38 189 LEU A O 1
ATOM 1471 N N . MET A 1 190 ? -11.703 -1.785 -6.473 1 97.12 190 MET A N 1
ATOM 1472 C CA . MET A 1 190 ? -12.359 -0.625 -5.867 1 97.12 190 MET A CA 1
ATOM 1473 C C . MET A 1 190 ? -12.828 0.354 -6.938 1 97.12 190 MET A C 1
ATOM 1475 O O . MET A 1 190 ? -13.844 1.024 -6.77 1 97.12 190 MET A O 1
ATOM 1479 N N . ALA A 1 191 ? -12.094 0.428 -8 1 97.5 191 ALA A N 1
ATOM 1480 C CA . ALA A 1 191 ? -12.43 1.352 -9.086 1 97.5 191 ALA A CA 1
ATOM 1481 C C . ALA A 1 191 ? -13.625 0.851 -9.883 1 97.5 191 ALA A C 1
ATOM 1483 O O . ALA A 1 191 ? -14.414 1.648 -10.391 1 97.5 191 ALA A O 1
ATOM 1484 N N . LEU A 1 192 ? -13.773 -0.43 -10.031 1 97.81 192 LEU A N 1
ATOM 1485 C CA . LEU A 1 192 ? -14.656 -0.99 -11.047 1 97.81 192 LEU A CA 1
ATOM 1486 C C . LEU A 1 192 ? -16 -1.37 -10.445 1 97.81 192 LEU A C 1
ATOM 1488 O O . LEU A 1 192 ? -17.016 -1.396 -11.148 1 97.81 192 LEU A O 1
ATOM 1492 N N . GLY A 1 193 ? -15.969 -1.712 -9.141 1 95 193 GLY A N 1
ATOM 1493 C CA . GLY A 1 193 ? -17.203 -2.271 -8.625 1 95 193 GLY A CA 1
ATOM 1494 C C . GLY A 1 193 ? -17.656 -1.627 -7.324 1 95 193 GLY A C 1
ATOM 1495 O O . GLY A 1 193 ? -17.109 -0.6 -6.914 1 95 193 GLY A O 1
ATOM 1496 N N . LYS A 1 194 ? -18.703 -2.164 -6.824 1 94.31 194 LYS A N 1
ATOM 1497 C CA . LYS A 1 194 ? -19.297 -1.78 -5.539 1 94.31 194 LYS A CA 1
ATOM 1498 C C . LYS A 1 194 ? -19.781 -3.004 -4.766 1 94.31 194 LYS A C 1
ATOM 1500 O O . LYS A 1 194 ? -19.969 -4.074 -5.348 1 94.31 194 LYS A O 1
ATOM 1505 N N . PRO A 1 195 ? -19.906 -2.869 -3.41 1 94.12 195 PRO A N 1
ATOM 1506 C CA . PRO A 1 195 ? -20.438 -3.998 -2.643 1 94.12 195 PRO A CA 1
ATOM 1507 C C . PRO A 1 195 ? -21.734 -4.562 -3.236 1 94.12 195 PRO A C 1
ATOM 1509 O O . PRO A 1 195 ? -22.609 -3.799 -3.635 1 94.12 195 PRO A O 1
ATOM 1512 N N . GLY A 1 196 ? -21.828 -5.875 -3.309 1 95.69 196 GLY A N 1
ATOM 1513 C CA . GLY A 1 196 ? -22.984 -6.527 -3.881 1 95.69 196 GLY A CA 1
ATOM 1514 C C . GLY A 1 196 ? -22.766 -7.016 -5.297 1 95.69 196 GLY A C 1
ATOM 1515 O O . GLY A 1 196 ? -23.484 -7.902 -5.777 1 95.69 196 GLY A O 1
ATOM 1516 N N . ASP A 1 197 ? -21.75 -6.531 -5.965 1 97.62 197 ASP A N 1
ATOM 1517 C CA . ASP A 1 197 ? -21.422 -6.953 -7.328 1 97.62 197 ASP A CA 1
ATOM 1518 C C . ASP A 1 197 ? -20.859 -8.375 -7.344 1 97.62 197 ASP A C 1
ATOM 1520 O O . ASP A 1 197 ? -20.312 -8.844 -6.34 1 97.62 197 ASP A O 1
ATOM 1524 N N . THR A 1 198 ? -21 -9.031 -8.492 1 98.44 198 THR A N 1
ATOM 1525 C CA . THR A 1 198 ? -20.5 -10.391 -8.688 1 98.44 198 THR A CA 1
ATOM 1526 C C . THR A 1 198 ? -19.281 -10.398 -9.609 1 98.44 198 THR A C 1
ATOM 1528 O O . THR A 1 198 ? -19.328 -9.836 -10.711 1 98.44 198 THR A O 1
ATOM 1531 N N . ILE A 1 199 ? -18.266 -11 -9.156 1 98.56 199 ILE A N 1
ATOM 1532 C CA . ILE A 1 199 ? -17.047 -11.133 -9.938 1 98.56 199 ILE A CA 1
ATOM 1533 C C . ILE A 1 199 ? -16.844 -12.602 -10.32 1 98.56 199 ILE A C 1
ATOM 1535 O O . ILE A 1 199 ? -16.922 -13.492 -9.477 1 98.56 199 ILE A O 1
ATOM 1539 N N . ALA A 1 200 ? -16.625 -12.875 -11.609 1 98.62 200 ALA A N 1
ATOM 1540 C CA . ALA A 1 200 ? -16.312 -14.219 -12.086 1 98.62 200 ALA A CA 1
ATOM 1541 C C . ALA A 1 200 ? -14.812 -14.5 -11.984 1 98.62 200 ALA A C 1
ATOM 1543 O O . ALA A 1 200 ? -13.984 -13.633 -12.281 1 98.62 200 ALA A O 1
ATOM 1544 N N . MET A 1 201 ? -14.477 -15.695 -11.539 1 97.88 201 MET A N 1
ATOM 1545 C CA . MET A 1 201 ? -13.102 -16.156 -11.422 1 97.88 201 MET A CA 1
ATOM 1546 C C . MET A 1 201 ? -12.977 -17.609 -11.844 1 97.88 201 MET A C 1
ATOM 1548 O O . MET A 1 201 ? -13.977 -18.344 -11.898 1 97.88 201 MET A O 1
ATOM 1552 N N . GLU A 1 202 ? -11.734 -17.984 -12.117 1 97.75 202 GLU A N 1
ATOM 1553 C CA . GLU A 1 202 ? -11.445 -19.391 -12.352 1 97.75 202 GLU A CA 1
ATOM 1554 C C . GLU A 1 202 ? -11.664 -20.219 -11.086 1 97.75 202 GLU A C 1
ATOM 1556 O O . GLU A 1 202 ? -11.68 -19.688 -9.977 1 97.75 202 GLU A O 1
ATOM 1561 N N . SER A 1 203 ? -11.852 -21.516 -11.258 1 96.94 203 SER A N 1
ATOM 1562 C CA . SER A 1 203 ? -11.914 -22.484 -10.164 1 96.94 203 SER A CA 1
ATOM 1563 C C . SER A 1 203 ? -10.969 -23.656 -10.414 1 96.94 203 SER A C 1
ATOM 1565 O O . SER A 1 203 ? -11.086 -24.359 -11.422 1 96.94 203 SER A O 1
ATOM 1567 N N . PRO A 1 204 ? -10.078 -24 -9.562 1 96.5 204 PRO A N 1
ATOM 1568 C CA . PRO A 1 204 ? -9.742 -23.266 -8.344 1 96.5 204 PRO A CA 1
ATOM 1569 C C . PRO A 1 204 ? -9.078 -21.906 -8.625 1 96.5 204 PRO A C 1
ATOM 1571 O O . PRO A 1 204 ? -8.68 -21.641 -9.766 1 96.5 204 PRO A O 1
ATOM 1574 N N . CYS A 1 205 ? -9.109 -21.062 -7.621 1 94.69 205 CYS A N 1
ATOM 1575 C CA . CYS A 1 205 ? -8.516 -19.734 -7.773 1 94.69 205 CYS A CA 1
ATOM 1576 C C . CYS A 1 205 ? -7.691 -19.359 -6.551 1 94.69 205 CYS A C 1
ATOM 1578 O O . CYS A 1 205 ? -7.902 -19.906 -5.465 1 94.69 205 CYS A O 1
ATOM 1580 N N . TYR A 1 206 ? -6.781 -18.5 -6.715 1 95.94 206 TYR A N 1
ATOM 1581 C CA . TYR A 1 206 ? -5.891 -18.031 -5.66 1 95.94 206 TYR A CA 1
ATOM 1582 C C . TYR A 1 206 ? -6.684 -17.406 -4.512 1 95.94 206 TYR A C 1
ATOM 1584 O O . TYR A 1 206 ? -7.504 -16.516 -4.73 1 95.94 206 TYR A O 1
ATOM 1592 N N . PRO A 1 207 ? -6.438 -17.812 -3.301 1 95.56 207 PRO A N 1
ATOM 1593 C CA . PRO A 1 207 ? -7.227 -17.344 -2.164 1 95.56 207 PRO A CA 1
ATOM 1594 C C . PRO A 1 207 ? -7.09 -15.836 -1.936 1 95.56 207 PRO A C 1
ATOM 1596 O O . PRO A 1 207 ? -8.062 -15.18 -1.557 1 95.56 207 PRO A O 1
ATOM 1599 N N . GLY A 1 208 ? -5.922 -15.297 -2.191 1 94.75 208 GLY A N 1
ATOM 1600 C CA . GLY A 1 208 ? -5.734 -13.867 -1.991 1 94.75 208 GLY A CA 1
ATOM 1601 C C . GLY A 1 208 ? -6.715 -13.016 -2.779 1 94.75 208 GLY A C 1
ATOM 1602 O O . GLY A 1 208 ? -7.207 -12.008 -2.281 1 94.75 208 GLY A O 1
ATOM 1603 N N . THR A 1 209 ? -7.039 -13.43 -3.934 1 96.31 209 THR A N 1
ATOM 1604 C CA . THR A 1 209 ? -7.891 -12.633 -4.812 1 96.31 209 THR A CA 1
ATOM 1605 C C . THR A 1 209 ? -9.352 -12.711 -4.363 1 96.31 209 THR A C 1
ATOM 1607 O O . THR A 1 209 ? -10.047 -11.695 -4.328 1 96.31 209 THR A O 1
ATOM 1610 N N . PHE A 1 210 ? -9.859 -13.953 -4.078 1 95.19 210 PHE A N 1
ATOM 1611 C CA . PHE A 1 210 ? -11.266 -13.984 -3.697 1 95.19 210 PHE A CA 1
ATOM 1612 C C . PHE A 1 210 ? -11.461 -13.43 -2.291 1 95.19 210 PHE A C 1
ATOM 1614 O O . PHE A 1 210 ? -12.5 -12.852 -1.987 1 95.19 210 PHE A O 1
ATOM 1621 N N . GLN A 1 211 ? -10.484 -13.578 -1.408 1 95.94 211 GLN A N 1
ATOM 1622 C CA . GLN A 1 211 ? -10.586 -12.93 -0.107 1 95.94 211 GLN A CA 1
ATOM 1623 C C . GLN A 1 211 ? -10.633 -11.406 -0.256 1 95.94 211 GLN A C 1
ATOM 1625 O O . GLN A 1 211 ? -11.359 -10.727 0.469 1 95.94 211 GLN A O 1
ATOM 1630 N N . LEU A 1 212 ? -9.797 -10.891 -1.142 1 96.94 212 LEU A N 1
ATOM 1631 C CA . LEU A 1 212 ? -9.82 -9.461 -1.429 1 96.94 212 LEU A CA 1
ATOM 1632 C C . LEU A 1 212 ? -11.195 -9.023 -1.928 1 96.94 212 LEU A C 1
ATOM 1634 O O . LEU A 1 212 ? -11.742 -8.031 -1.454 1 96.94 212 LEU A O 1
ATOM 1638 N N . ALA A 1 213 ? -11.75 -9.75 -2.859 1 97.06 213 ALA A N 1
ATOM 1639 C CA . ALA A 1 213 ? -13.078 -9.445 -3.395 1 97.06 213 ALA A CA 1
ATOM 1640 C C . ALA A 1 213 ? -14.125 -9.422 -2.285 1 97.06 213 ALA A C 1
ATOM 1642 O O . ALA A 1 213 ? -14.938 -8.5 -2.209 1 97.06 213 ALA A O 1
ATOM 1643 N N . ILE A 1 214 ? -14.055 -10.414 -1.435 1 95.62 214 ILE A N 1
ATOM 1644 C CA . ILE A 1 214 ? -15.016 -10.547 -0.349 1 95.62 214 ILE A CA 1
ATOM 1645 C C . ILE A 1 214 ? -14.844 -9.398 0.641 1 95.62 214 ILE A C 1
ATOM 1647 O O . ILE A 1 214 ? -15.828 -8.844 1.134 1 95.62 214 ILE A O 1
ATOM 1651 N N . SER A 1 215 ? -13.617 -9.062 0.904 1 93.88 215 SER A N 1
ATOM 1652 C CA . SER A 1 215 ? -13.344 -7.969 1.833 1 93.88 215 SER A CA 1
ATOM 1653 C C . SER A 1 215 ? -13.938 -6.656 1.333 1 93.88 215 SER A C 1
ATOM 1655 O O . SER A 1 215 ? -14.211 -5.754 2.125 1 93.88 215 SER A O 1
ATOM 1657 N N . LEU A 1 216 ? -14.141 -6.516 0.056 1 95.25 216 LEU A N 1
ATOM 1658 C CA . LEU A 1 216 ? -14.695 -5.316 -0.556 1 95.25 216 LEU A CA 1
ATOM 1659 C C . LEU A 1 216 ? -16.203 -5.461 -0.775 1 95.25 216 LEU A C 1
ATOM 1661 O O . LEU A 1 216 ? -16.828 -4.59 -1.378 1 95.25 216 LEU A O 1
ATOM 1665 N N . GLY A 1 217 ? -16.766 -6.629 -0.38 1 94.38 217 GLY A N 1
ATOM 1666 C CA . GLY A 1 217 ? -18.203 -6.836 -0.4 1 94.38 217 GLY A CA 1
ATOM 1667 C C . GLY A 1 217 ? -18.688 -7.5 -1.674 1 94.38 217 GLY A C 1
ATOM 1668 O O . GLY A 1 217 ? -19.891 -7.594 -1.907 1 94.38 217 GLY A O 1
ATOM 1669 N N . PHE A 1 218 ? -17.781 -8.016 -2.482 1 96.62 218 PHE A N 1
ATOM 1670 C CA . PHE A 1 218 ? -18.172 -8.68 -3.721 1 96.62 218 PHE A CA 1
ATOM 1671 C C . PHE A 1 218 ? -18.609 -10.117 -3.449 1 96.62 218 PHE A C 1
ATOM 1673 O O . PHE A 1 218 ? -18.297 -10.688 -2.404 1 96.62 218 PHE A O 1
ATOM 1680 N N . LYS A 1 219 ? -19.359 -10.609 -4.355 1 97.12 219 LYS A N 1
ATOM 1681 C CA . LYS A 1 219 ? -19.609 -12.047 -4.473 1 97.12 219 LYS A CA 1
ATOM 1682 C C . LYS A 1 219 ? -18.75 -12.672 -5.57 1 97.12 219 LYS A C 1
ATOM 1684 O O . LYS A 1 219 ? -18.469 -12.023 -6.578 1 97.12 219 LYS A O 1
ATOM 1689 N N . VAL A 1 220 ? -18.375 -13.906 -5.336 1 97.62 220 VAL A N 1
ATOM 1690 C CA . VAL A 1 220 ? -17.469 -14.562 -6.277 1 97.62 220 VAL A CA 1
ATOM 1691 C C . VAL A 1 220 ? -18.203 -15.711 -6.973 1 97.62 220 VAL A C 1
ATOM 1693 O O . VAL A 1 220 ? -18.766 -16.578 -6.312 1 97.62 220 VAL A O 1
ATOM 1696 N N . LEU A 1 221 ? -18.203 -15.656 -8.242 1 98.12 221 LEU A N 1
ATOM 1697 C CA . LEU A 1 221 ? -18.703 -16.766 -9.055 1 98.12 221 LEU A CA 1
ATOM 1698 C C . LEU A 1 221 ? -17.547 -17.547 -9.672 1 98.12 221 LEU A C 1
ATOM 1700 O O . LEU A 1 221 ? -16.906 -17.078 -10.609 1 98.12 221 LEU A O 1
ATOM 1704 N N . GLU A 1 222 ? -17.344 -18.719 -9.148 1 97.44 222 GLU A N 1
ATOM 1705 C CA . GLU A 1 222 ? -16.312 -19.594 -9.68 1 97.44 222 GLU A CA 1
ATOM 1706 C C . GLU A 1 222 ? -16.781 -20.312 -10.938 1 97.44 222 GLU A C 1
ATOM 1708 O O . GLU A 1 222 ? -17.906 -20.844 -10.977 1 97.44 222 GLU A O 1
ATOM 1713 N N . LEU A 1 223 ? -15.961 -20.328 -11.93 1 97.75 223 LEU A N 1
ATOM 1714 C CA . LEU A 1 223 ? -16.344 -20.938 -13.195 1 97.75 223 LEU A CA 1
ATOM 1715 C C . LEU A 1 223 ? -15.469 -22.156 -13.5 1 97.75 223 LEU A C 1
ATOM 1717 O O . LEU A 1 223 ? -14.297 -22.188 -13.117 1 97.75 223 LEU A O 1
ATOM 1721 N N . PRO A 1 224 ? -16.016 -23.078 -14.273 1 96.5 224 PRO A N 1
ATOM 1722 C CA . PRO A 1 224 ? -15.234 -24.25 -14.68 1 96.5 224 PRO A CA 1
ATOM 1723 C C . PRO A 1 224 ? -13.938 -23.891 -15.391 1 96.5 224 PRO A C 1
ATOM 1725 O O . PRO A 1 224 ? -13.93 -22.984 -16.234 1 96.5 224 PRO A O 1
ATOM 1728 N N . THR A 1 225 ? -12.852 -24.609 -15.031 1 96.56 225 THR A N 1
ATOM 1729 C CA . THR A 1 225 ? -11.516 -24.312 -15.531 1 96.56 225 THR A CA 1
ATOM 1730 C C . THR A 1 225 ? -10.789 -25.594 -15.922 1 96.56 225 THR A C 1
ATOM 1732 O O . THR A 1 225 ? -10.703 -26.531 -15.125 1 96.56 225 THR A O 1
ATOM 1735 N N . HIS A 1 226 ? -10.352 -25.609 -17.156 1 93.81 226 HIS A N 1
ATOM 1736 C CA . HIS A 1 226 ? -9.555 -26.719 -17.656 1 93.81 226 HIS A CA 1
ATOM 1737 C C . HIS A 1 226 ? -8.117 -26.641 -17.156 1 93.81 226 HIS A C 1
ATOM 1739 O O . HIS A 1 226 ? -7.512 -25.562 -17.156 1 93.81 226 HIS A O 1
ATOM 1745 N N . PRO A 1 227 ? -7.516 -27.719 -16.703 1 93.19 227 PRO A N 1
ATOM 1746 C CA . PRO A 1 227 ? -6.184 -27.672 -16.094 1 93.19 227 PRO A CA 1
ATOM 1747 C C . PRO A 1 227 ? -5.098 -27.266 -17.094 1 93.19 227 PRO A C 1
ATOM 1749 O O . PRO A 1 227 ? -4.012 -26.844 -16.688 1 93.19 227 PRO A O 1
ATOM 1752 N N . VAL A 1 228 ? -5.367 -27.328 -18.375 1 91.81 228 VAL A N 1
ATOM 1753 C CA . VAL A 1 228 ? -4.352 -27.016 -19.375 1 91.81 228 VAL A CA 1
ATOM 1754 C C . VAL A 1 228 ? -4.656 -25.672 -20.031 1 91.81 228 VAL A C 1
ATOM 1756 O O . VAL A 1 228 ? -3.768 -24.828 -20.172 1 91.81 228 VAL A O 1
ATOM 1759 N N . THR A 1 229 ? -6.012 -25.422 -20.312 1 94 229 THR A N 1
ATOM 1760 C CA . THR A 1 229 ? -6.332 -24.297 -21.188 1 94 229 THR A CA 1
ATOM 1761 C C . THR A 1 229 ? -7.004 -23.172 -20.391 1 94 229 THR A C 1
ATOM 1763 O O . THR A 1 229 ? -7.27 -22.094 -20.938 1 94 229 THR A O 1
ATOM 1766 N N . GLY A 1 230 ? -7.273 -23.406 -19.156 1 95.94 230 GLY A N 1
ATOM 1767 C CA . GLY A 1 230 ? -7.832 -22.344 -18.328 1 95.94 230 GLY A CA 1
ATOM 1768 C C . GLY A 1 230 ? -9.352 -22.281 -18.391 1 95.94 230 GLY A C 1
ATOM 1769 O O . GLY A 1 230 ? -10.016 -23.312 -18.531 1 95.94 230 GLY A O 1
ATOM 1770 N N . LEU A 1 231 ? -9.898 -21.172 -18.188 1 97.12 231 LEU A N 1
ATOM 1771 C CA . LEU A 1 231 ? -11.336 -20.938 -18.031 1 97.12 231 LEU A CA 1
ATOM 1772 C C . LEU A 1 231 ? -12.102 -21.5 -19.219 1 97.12 231 LEU A C 1
ATOM 1774 O O . LEU A 1 231 ? -11.688 -21.328 -20.375 1 97.12 231 LEU A O 1
ATOM 1778 N N . GLU A 1 232 ? -13.203 -22.156 -18.922 1 95.62 232 GLU A N 1
ATOM 1779 C CA . GLU A 1 232 ? -14.094 -22.625 -19.984 1 95.62 232 GLU A CA 1
ATOM 1780 C C . GLU A 1 232 ? -14.961 -21.484 -20.531 1 95.62 232 GLU A C 1
ATOM 1782 O O . GLU A 1 232 ? -15.859 -21 -19.844 1 95.62 232 GLU A O 1
ATOM 1787 N N . ILE A 1 233 ? -14.859 -21.172 -21.766 1 96.56 233 ILE A N 1
ATOM 1788 C CA . ILE A 1 233 ? -15.469 -20 -22.375 1 96.56 233 ILE A CA 1
ATOM 1789 C C . ILE A 1 233 ? -16.984 -20.141 -22.359 1 96.56 233 ILE A C 1
ATOM 1791 O O . ILE A 1 233 ? -17.703 -19.156 -22.156 1 96.56 233 ILE A O 1
ATOM 1795 N N . GLU A 1 234 ? -17.453 -21.359 -22.594 1 95.88 234 GLU A N 1
ATOM 1796 C CA . GLU A 1 234 ? -18.891 -21.578 -22.625 1 95.88 234 GLU A CA 1
ATOM 1797 C C . GLU A 1 234 ? -19.516 -21.266 -21.266 1 95.88 234 GLU A C 1
ATOM 1799 O O . GLU A 1 234 ? -20.625 -20.734 -21.188 1 95.88 234 GLU A O 1
ATOM 1804 N N . ALA A 1 235 ? -18.828 -21.578 -20.234 1 96.31 235 ALA A N 1
ATOM 1805 C CA . ALA A 1 235 ? -19.297 -21.25 -18.891 1 96.31 235 ALA A CA 1
ATOM 1806 C C . ALA A 1 235 ? -19.359 -19.734 -18.688 1 96.31 235 ALA A C 1
ATOM 1808 O O . ALA A 1 235 ? -20.281 -19.234 -18.047 1 96.31 235 ALA A O 1
ATOM 1809 N N . LEU A 1 236 ? -18.406 -19.047 -19.234 1 97.81 236 LEU A N 1
ATOM 1810 C CA . LEU A 1 236 ? -18.391 -17.594 -19.125 1 97.81 236 LEU A CA 1
ATOM 1811 C C . LEU A 1 236 ? -19.562 -16.984 -19.875 1 97.81 236 LEU A C 1
ATOM 1813 O O . LEU A 1 236 ? -20.234 -16.078 -19.375 1 97.81 236 LEU A O 1
ATOM 1817 N N . LYS A 1 237 ? -19.797 -17.516 -21.078 1 97.69 237 LYS A N 1
ATOM 1818 C CA . LYS A 1 237 ? -20.938 -17.031 -21.875 1 97.69 237 LYS A CA 1
ATOM 1819 C C . LYS A 1 237 ? -22.234 -17.125 -21.078 1 97.69 237 LYS A C 1
ATOM 1821 O O . LYS A 1 237 ? -23.031 -16.188 -21.078 1 97.69 237 LYS A O 1
ATOM 1826 N N . LYS A 1 238 ? -22.375 -18.203 -20.422 1 97.12 238 LYS A N 1
ATOM 1827 C CA . LYS A 1 238 ? -23.578 -18.438 -19.656 1 97.12 238 LYS A CA 1
ATOM 1828 C C . LYS A 1 238 ? -23.641 -17.531 -18.422 1 97.12 238 LYS A C 1
ATOM 1830 O O . LYS A 1 238 ? -24.734 -17.188 -17.953 1 97.12 238 LYS A O 1
ATOM 1835 N N . ALA A 1 239 ? -22.562 -17.109 -17.938 1 97.44 239 ALA A N 1
ATOM 1836 C CA . ALA A 1 239 ? -22.469 -16.344 -16.688 1 97.44 239 ALA A CA 1
ATOM 1837 C C . ALA A 1 239 ? -22.641 -14.852 -16.953 1 97.44 239 ALA A C 1
ATOM 1839 O O . ALA A 1 239 ? -22.875 -14.07 -16.016 1 97.44 239 ALA A O 1
ATOM 1840 N N . ILE A 1 240 ? -22.609 -14.367 -18.188 1 97.88 240 ILE A N 1
ATOM 1841 C CA . ILE A 1 240 ? -22.547 -12.961 -18.578 1 97.88 240 ILE A CA 1
ATOM 1842 C C . ILE A 1 240 ? -23.672 -12.188 -17.906 1 97.88 240 ILE A C 1
ATOM 1844 O O . ILE A 1 240 ? -23.438 -11.125 -17.328 1 97.88 240 ILE A O 1
ATOM 1848 N N . PRO A 1 241 ? -24.906 -12.711 -17.859 1 97.5 241 PRO A N 1
ATOM 1849 C CA . PRO A 1 241 ? -26 -11.93 -17.25 1 97.5 241 PRO A CA 1
ATOM 1850 C C . PRO A 1 241 ? -25.875 -11.812 -15.742 1 97.5 241 PRO A C 1
ATOM 1852 O O . PRO A 1 241 ? -26.562 -10.992 -15.125 1 97.5 241 PRO A O 1
ATOM 1855 N N . LYS A 1 242 ? -24.953 -12.594 -15.156 1 97.31 242 LYS A N 1
ATOM 1856 C CA . LYS A 1 242 ? -24.922 -12.703 -13.703 1 97.31 242 LYS A CA 1
ATOM 1857 C C . LYS A 1 242 ? -23.688 -11.992 -13.133 1 97.31 242 LYS A C 1
ATOM 1859 O O . LYS A 1 242 ? -23.547 -11.883 -11.914 1 97.31 242 LYS A O 1
ATOM 1864 N N . ILE A 1 243 ? -22.828 -11.516 -13.961 1 98.31 243 ILE A N 1
ATOM 1865 C CA . ILE A 1 243 ? -21.562 -11 -13.43 1 98.31 243 ILE A CA 1
ATOM 1866 C C . ILE A 1 243 ? -21.438 -9.516 -13.781 1 98.31 243 ILE A C 1
ATOM 1868 O O . ILE A 1 243 ? -21.969 -9.062 -14.797 1 98.31 243 ILE A O 1
ATOM 1872 N N . ASN A 1 244 ? -20.703 -8.805 -12.914 1 98.56 244 ASN A N 1
ATOM 1873 C CA . ASN A 1 244 ? -20.438 -7.383 -13.094 1 98.56 244 ASN A CA 1
ATOM 1874 C C . ASN A 1 244 ? -18.984 -7.141 -13.531 1 98.56 244 ASN A C 1
ATOM 1876 O O . ASN A 1 244 ? -18.688 -6.137 -14.172 1 98.56 244 ASN A O 1
ATOM 1880 N N . LEU A 1 245 ? -18.062 -8 -13.117 1 98.19 245 LEU A N 1
ATOM 1881 C CA . LEU A 1 245 ? -16.641 -7.965 -13.391 1 98.19 245 LEU A CA 1
ATOM 1882 C C . LEU A 1 245 ? -16.094 -9.375 -13.633 1 98.19 245 LEU A C 1
ATOM 1884 O O . LEU A 1 245 ? -16.734 -10.359 -13.258 1 98.19 245 LEU A O 1
ATOM 1888 N N . CYS A 1 246 ? -14.969 -9.438 -14.25 1 98.75 246 CYS A N 1
ATOM 1889 C CA . CYS A 1 246 ? -14.258 -10.695 -14.461 1 98.75 246 CYS A CA 1
ATOM 1890 C C . CYS A 1 246 ? -12.789 -10.555 -14.062 1 98.75 246 CYS A C 1
ATOM 1892 O O . CYS A 1 246 ? -12.164 -9.531 -14.336 1 98.75 246 CYS A O 1
ATOM 1894 N N . PHE A 1 247 ? -12.305 -11.508 -13.352 1 98.75 247 PHE A N 1
ATOM 1895 C CA . PHE A 1 247 ? -10.898 -11.609 -12.977 1 98.75 247 PHE A CA 1
ATOM 1896 C C . PHE A 1 247 ? -10.297 -12.906 -13.5 1 98.75 247 PHE A C 1
ATOM 1898 O O . PHE A 1 247 ? -10.797 -13.992 -13.203 1 98.75 247 PHE A O 1
ATOM 1905 N N . LEU A 1 248 ? -9.156 -12.766 -14.195 1 98.75 248 LEU A N 1
ATOM 1906 C CA . LEU A 1 248 ? -8.539 -13.961 -14.758 1 98.75 248 LEU A CA 1
ATOM 1907 C C . LEU A 1 248 ? -7.016 -13.891 -14.625 1 98.75 248 LEU A C 1
ATOM 1909 O O . LEU A 1 248 ? -6.438 -12.805 -14.625 1 98.75 248 LEU A O 1
ATOM 1913 N N . VAL A 1 249 ? -6.418 -15.023 -14.5 1 98.5 249 VAL A N 1
ATOM 1914 C CA . VAL A 1 249 ? -4.98 -15.242 -14.633 1 98.5 249 VAL A CA 1
ATOM 1915 C C . VAL A 1 249 ? -4.707 -16.125 -15.852 1 98.5 249 VAL A C 1
ATOM 1917 O O . VAL A 1 249 ? -4.418 -17.312 -15.711 1 98.5 249 VAL A O 1
ATOM 1920 N N . PRO A 1 250 ? -4.664 -15.5 -17 1 98.38 250 PRO A N 1
ATOM 1921 C CA . PRO A 1 250 ? -4.664 -16.297 -18.234 1 98.38 250 PRO A CA 1
ATOM 1922 C C . PRO A 1 250 ? -3.342 -17.016 -18.469 1 98.38 250 PRO A C 1
ATOM 1924 O O . PRO A 1 250 ? -3.309 -18.047 -19.156 1 98.38 250 PRO A O 1
ATOM 1927 N N . ASN A 1 251 ? -2.283 -16.406 -18 1 98.38 251 ASN A N 1
ATOM 1928 C CA . ASN A 1 251 ? -0.973 -17.031 -18.172 1 98.38 251 ASN A CA 1
ATOM 1929 C C . ASN A 1 251 ? -0.488 -17.688 -16.891 1 98.38 251 ASN A C 1
ATOM 1931 O O . ASN A 1 251 ? -0.154 -17 -15.922 1 98.38 251 ASN A O 1
ATOM 1935 N N . PHE A 1 252 ? -0.475 -19.047 -16.922 1 97.81 252 PHE A N 1
ATOM 1936 C CA . PHE A 1 252 ? 0.074 -19.891 -15.859 1 97.81 252 PHE A CA 1
ATOM 1937 C C . PHE A 1 252 ? -0.633 -19.625 -14.539 1 97.81 252 PHE A C 1
ATOM 1939 O O . PHE A 1 252 ? 0.015 -19.344 -13.523 1 97.81 252 PHE A O 1
ATOM 1946 N N . ASN A 1 253 ? -1.87 -19.812 -14.516 1 95.25 253 ASN A N 1
ATOM 1947 C CA . ASN A 1 253 ? -2.736 -19.531 -13.383 1 95.25 253 ASN A CA 1
ATOM 1948 C C . ASN A 1 253 ? -2.287 -20.281 -12.133 1 95.25 253 ASN A C 1
ATOM 1950 O O . ASN A 1 253 ? -1.668 -21.344 -12.234 1 95.25 253 ASN A O 1
ATOM 1954 N N . THR A 1 254 ? -2.355 -19.766 -11.008 1 94 254 THR A N 1
ATOM 1955 C CA . THR A 1 254 ? -2.25 -20.469 -9.734 1 94 254 THR A CA 1
ATOM 1956 C C . THR A 1 254 ? -3.633 -20.828 -9.203 1 94 254 THR A C 1
ATOM 1958 O O . THR A 1 254 ? -4.516 -19.969 -9.117 1 94 254 THR A O 1
ATOM 1961 N N . PRO A 1 255 ? -3.984 -22.078 -8.984 1 95.56 255 PRO A N 1
ATOM 1962 C CA . PRO A 1 255 ? -2.984 -23.094 -8.617 1 95.56 255 PRO A CA 1
ATOM 1963 C C . PRO A 1 255 ? -2.734 -24.109 -9.734 1 95.56 255 PRO A C 1
ATOM 1965 O O . PRO A 1 255 ? -1.808 -24.906 -9.641 1 95.56 255 PRO A O 1
ATOM 1968 N N . LEU A 1 256 ? -3.416 -24.062 -10.836 1 94.5 256 LEU A N 1
ATOM 1969 C CA . LEU A 1 256 ? -3.408 -25.172 -11.789 1 94.5 256 LEU A CA 1
ATOM 1970 C C . LEU A 1 256 ? -2.182 -25.094 -12.695 1 94.5 256 LEU A C 1
ATOM 1972 O O . LEU A 1 256 ? -1.723 -26.125 -13.211 1 94.5 256 LEU A O 1
ATOM 1976 N N . GLY A 1 257 ? -1.754 -23.891 -12.938 1 95.06 257 GLY A N 1
ATOM 1977 C CA . GLY A 1 257 ? -0.651 -23.703 -13.867 1 95.06 257 GLY A CA 1
ATOM 1978 C C . GLY A 1 257 ? -1.094 -23.688 -15.32 1 95.06 257 GLY A C 1
ATOM 1979 O O . GLY A 1 257 ? -0.266 -23.797 -16.234 1 95.06 257 GLY A O 1
ATOM 1980 N N . SER A 1 258 ? -2.338 -23.516 -15.602 1 94.94 258 SER A N 1
ATOM 1981 C CA . SER A 1 258 ? -2.873 -23.516 -16.969 1 94.94 258 SER A CA 1
ATOM 1982 C C . SER A 1 258 ? -2.418 -22.281 -17.734 1 94.94 258 SER A C 1
ATOM 1984 O O . SER A 1 258 ? -2.09 -21.25 -17.141 1 94.94 258 SER A O 1
ATOM 1986 N N . CYS A 1 259 ? -2.375 -22.422 -19.047 1 97.44 259 CYS A N 1
ATOM 1987 C CA . CYS A 1 259 ? -2.109 -21.328 -19.953 1 97.44 259 CYS A CA 1
ATOM 1988 C C . CYS A 1 259 ? -3.213 -21.203 -21 1 97.44 259 CYS A C 1
ATOM 1990 O O . CYS A 1 259 ? -3.359 -22.062 -21.859 1 97.44 259 CYS A O 1
ATOM 1992 N N . MET A 1 260 ? -3.941 -20.141 -20.891 1 97.94 260 MET A N 1
ATOM 1993 C CA . MET A 1 260 ? -5.043 -19.906 -21.812 1 97.94 260 MET A CA 1
ATOM 1994 C C . MET A 1 260 ? -4.523 -19.641 -23.219 1 97.94 260 MET A C 1
ATOM 1996 O O . MET A 1 260 ? -3.652 -18.781 -23.406 1 97.94 260 MET A O 1
ATOM 2000 N N . PRO A 1 261 ? -5.031 -20.359 -24.234 1 96.31 261 PRO A N 1
ATOM 2001 C CA . PRO A 1 261 ? -4.613 -20.078 -25.625 1 96.31 261 PRO A CA 1
ATOM 2002 C C . PRO A 1 261 ? -4.969 -18.656 -26.062 1 96.31 261 PRO A C 1
ATOM 2004 O O . PRO A 1 261 ? -5.992 -18.109 -25.641 1 96.31 261 PRO A O 1
ATOM 2007 N N . ASP A 1 262 ? -4.176 -18.109 -26.984 1 96.06 262 ASP A N 1
ATOM 2008 C CA . ASP A 1 262 ? -4.367 -16.75 -27.453 1 96.06 262 ASP A CA 1
ATOM 2009 C C . ASP A 1 262 ? -5.75 -16.562 -28.094 1 96.06 262 ASP A C 1
ATOM 2011 O O . ASP A 1 262 ? -6.367 -15.508 -27.953 1 96.06 262 ASP A O 1
ATOM 2015 N N . GLU A 1 263 ? -6.199 -17.625 -28.734 1 96.88 263 GLU A N 1
ATOM 2016 C CA . GLU A 1 263 ? -7.52 -17.547 -29.359 1 96.88 263 GLU A CA 1
ATOM 2017 C C . GLU A 1 263 ? -8.617 -17.375 -28.312 1 96.88 263 GLU A C 1
ATOM 2019 O O . GLU A 1 263 ? -9.586 -16.656 -28.531 1 96.88 263 GLU A O 1
ATOM 2024 N N . HIS A 1 264 ? -8.492 -18.078 -27.188 1 98 264 HIS A N 1
ATOM 2025 C CA . HIS A 1 264 ? -9.438 -17.922 -26.094 1 98 264 HIS A CA 1
ATOM 2026 C C . HIS A 1 264 ? -9.359 -16.531 -25.484 1 98 264 HIS A C 1
ATOM 2028 O O . HIS A 1 264 ? -10.391 -15.914 -25.203 1 98 264 HIS A O 1
ATOM 2034 N N . LYS A 1 265 ? -8.156 -16.016 -25.328 1 98.62 265 LYS A N 1
ATOM 2035 C CA . LYS A 1 265 ? -7.965 -14.664 -24.781 1 98.62 265 LYS A CA 1
ATOM 2036 C C . LYS A 1 265 ? -8.672 -13.625 -25.656 1 98.62 265 LYS A C 1
ATOM 2038 O O . LYS A 1 265 ? -9.336 -12.727 -25.125 1 98.62 265 LYS A O 1
ATOM 2043 N N . LYS A 1 266 ? -8.469 -13.758 -26.938 1 98.25 266 LYS A N 1
ATOM 2044 C CA . LYS A 1 266 ? -9.109 -12.859 -27.891 1 98.25 266 LYS A CA 1
ATOM 2045 C C . LYS A 1 266 ? -10.625 -12.914 -27.781 1 98.25 266 LYS A C 1
ATOM 2047 O O . LYS A 1 266 ? -11.289 -11.883 -27.719 1 98.25 266 LYS A O 1
ATOM 2052 N N . GLU A 1 267 ? -11.141 -14.109 -27.719 1 98.31 267 GLU A N 1
ATOM 2053 C CA . GLU A 1 267 ? -12.586 -14.305 -27.656 1 98.31 267 GLU A CA 1
ATOM 2054 C C . GLU A 1 267 ? -13.164 -13.773 -26.359 1 98.31 267 GLU A C 1
ATOM 2056 O O . GLU A 1 267 ? -14.195 -13.094 -26.359 1 98.31 267 GLU A O 1
ATOM 2061 N N . ILE A 1 268 ? -12.547 -14.031 -25.25 1 98.56 268 ILE A N 1
ATOM 2062 C CA . ILE A 1 268 ? -13.008 -13.602 -23.938 1 98.56 268 ILE A CA 1
ATOM 2063 C C . ILE A 1 268 ? -12.977 -12.078 -23.844 1 98.56 268 ILE A C 1
ATOM 2065 O O . ILE A 1 268 ? -13.914 -11.461 -23.344 1 98.56 268 ILE A O 1
ATOM 2069 N N . THR A 1 269 ? -11.898 -11.492 -24.375 1 98.69 269 THR A N 1
ATOM 2070 C CA . THR A 1 269 ? -11.758 -10.039 -24.359 1 98.69 269 THR A CA 1
ATOM 2071 C C . THR A 1 269 ? -12.883 -9.375 -25.141 1 98.69 269 THR A C 1
ATOM 2073 O O . THR A 1 269 ? -13.5 -8.422 -24.672 1 98.69 269 THR A O 1
ATOM 2076 N N . ALA A 1 270 ? -13.172 -9.938 -26.281 1 98.5 270 ALA A N 1
ATOM 2077 C CA . ALA A 1 270 ? -14.234 -9.406 -27.125 1 98.5 270 ALA A CA 1
ATOM 2078 C C . ALA A 1 270 ? -15.602 -9.602 -26.484 1 98.5 270 ALA A C 1
ATOM 2080 O O . ALA A 1 270 ? -16.453 -8.711 -26.516 1 98.5 270 ALA A O 1
ATOM 2081 N N . LEU A 1 271 ? -15.812 -10.773 -25.938 1 98.56 271 LEU A N 1
ATOM 2082 C CA . LEU A 1 271 ? -17.078 -11.117 -25.297 1 98.56 271 LEU A CA 1
ATOM 2083 C C . LEU A 1 271 ? -17.375 -10.156 -24.141 1 98.56 271 LEU A C 1
ATOM 2085 O O . LEU A 1 271 ? -18.484 -9.633 -24.047 1 98.56 271 LEU A O 1
ATOM 2089 N N . LEU A 1 272 ? -16.438 -9.93 -23.281 1 98.75 272 LEU A N 1
ATOM 2090 C CA . LEU A 1 272 ? -16.625 -9.055 -22.125 1 98.75 272 LEU A CA 1
ATOM 2091 C C . LEU A 1 272 ? -16.844 -7.613 -22.562 1 98.75 272 LEU A C 1
ATOM 2093 O O . LEU A 1 272 ? -17.703 -6.914 -22.016 1 98.75 272 LEU A O 1
ATOM 2097 N N . ALA A 1 273 ? -16.062 -7.16 -23.562 1 98.31 273 ALA A N 1
ATOM 2098 C CA . ALA A 1 273 ? -16.203 -5.805 -24.078 1 98.31 273 ALA A CA 1
ATOM 2099 C C . ALA A 1 273 ? -17.609 -5.578 -24.656 1 98.31 273 ALA A C 1
ATOM 2101 O O . ALA A 1 273 ? -18.219 -4.531 -24.422 1 98.31 273 ALA A O 1
ATOM 2102 N N . LYS A 1 274 ? -18.094 -6.547 -25.359 1 98 274 LYS A N 1
ATOM 2103 C CA . LYS A 1 274 ? -19.406 -6.469 -25.969 1 98 274 LYS A CA 1
ATOM 2104 C C . LYS A 1 274 ? -20.5 -6.223 -24.922 1 98 274 LYS A C 1
ATOM 2106 O O . LYS A 1 274 ? -21.484 -5.543 -25.203 1 98 274 LYS A O 1
ATOM 2111 N N . HIS A 1 275 ? -20.281 -6.711 -23.797 1 98.38 275 HIS A N 1
ATOM 2112 C CA . HIS A 1 275 ? -21.297 -6.609 -22.766 1 98.38 275 HIS A CA 1
ATOM 2113 C C . HIS A 1 275 ? -20.922 -5.555 -21.719 1 98.38 275 HIS A C 1
ATOM 2115 O O . HIS A 1 275 ? -21.562 -5.469 -20.672 1 98.38 275 HIS A O 1
ATOM 2121 N N . GLY A 1 276 ? -19.844 -4.836 -21.938 1 97.62 276 GLY A N 1
ATOM 2122 C CA . GLY A 1 276 ? -19.438 -3.762 -21.047 1 97.62 276 GLY A CA 1
ATOM 2123 C C . GLY A 1 276 ? -18.938 -4.254 -19.703 1 97.62 276 GLY A C 1
ATOM 2124 O O . GLY A 1 276 ? -19.031 -3.547 -18.703 1 97.62 276 GLY A O 1
ATOM 2125 N N . ILE A 1 277 ? -18.469 -5.477 -19.594 1 98.62 277 ILE A N 1
ATOM 2126 C CA . ILE A 1 277 ? -17.938 -6.062 -18.375 1 98.62 277 ILE A CA 1
ATOM 2127 C C . ILE A 1 277 ? -16.422 -5.922 -18.328 1 98.62 277 ILE A C 1
ATOM 2129 O O . ILE A 1 277 ? -15.727 -6.449 -19.203 1 98.62 277 ILE A O 1
ATOM 2133 N N . PRO A 1 278 ? -15.875 -5.184 -17.328 1 98.81 278 PRO A N 1
ATOM 2134 C CA . PRO A 1 278 ? -14.422 -5.027 -17.266 1 98.81 278 PRO A CA 1
ATOM 2135 C C . PRO A 1 278 ? -13.703 -6.32 -16.891 1 98.81 278 PRO A C 1
ATOM 2137 O O . PRO A 1 278 ? -14.234 -7.117 -16.109 1 98.81 278 PRO A O 1
ATOM 2140 N N . LEU A 1 279 ? -12.516 -6.48 -17.469 1 98.88 279 LEU A N 1
ATOM 2141 C CA . LEU A 1 279 ? -11.648 -7.613 -17.156 1 98.88 279 LEU A CA 1
ATOM 2142 C C . LEU A 1 279 ? -10.398 -7.156 -16.422 1 98.88 279 LEU A C 1
ATOM 2144 O O . LEU A 1 279 ? -9.656 -6.301 -16.906 1 98.88 279 LEU A O 1
ATOM 2148 N N . ILE A 1 280 ? -10.227 -7.633 -15.234 1 98.94 280 ILE A N 1
ATOM 2149 C CA . ILE A 1 280 ? -8.93 -7.531 -14.57 1 98.94 280 ILE A CA 1
ATOM 2150 C C . ILE A 1 280 ? -8.07 -8.742 -14.93 1 98.94 280 ILE A C 1
ATOM 2152 O O . ILE A 1 280 ? -8.445 -9.883 -14.641 1 98.94 280 ILE A O 1
ATOM 2156 N N . GLU A 1 281 ? -6.98 -8.516 -15.555 1 98.88 281 GLU A N 1
ATOM 2157 C CA . GLU A 1 281 ? -6.035 -9.547 -15.953 1 98.88 281 GLU A CA 1
ATOM 2158 C C . GLU A 1 281 ? -4.793 -9.539 -15.07 1 98.88 281 GLU A C 1
ATOM 2160 O O . GLU A 1 281 ? -4.039 -8.562 -15.062 1 98.88 281 GLU A O 1
ATOM 2165 N N . ASP A 1 282 ? -4.594 -10.578 -14.352 1 98.69 282 ASP A N 1
ATOM 2166 C CA . ASP A 1 282 ? -3.385 -10.766 -13.562 1 98.69 282 ASP A CA 1
ATOM 2167 C C . ASP A 1 282 ? -2.326 -11.539 -14.352 1 98.69 282 ASP A C 1
ATOM 2169 O O . ASP A 1 282 ? -2.477 -12.734 -14.594 1 98.69 282 ASP A O 1
ATOM 2173 N N . ASP A 1 283 ? -1.262 -10.867 -14.664 1 98.62 283 ASP A N 1
ATOM 2174 C CA . ASP A 1 283 ? -0.212 -11.453 -15.484 1 98.62 283 ASP A CA 1
ATOM 2175 C C . ASP A 1 283 ? 1.103 -11.555 -14.711 1 98.62 283 ASP A C 1
ATOM 2177 O O . ASP A 1 283 ? 2.18 -11.406 -15.289 1 98.62 283 ASP A O 1
ATOM 2181 N N . VAL A 1 284 ? 1.065 -11.812 -13.492 1 97.94 284 VAL A N 1
ATOM 2182 C CA . VAL A 1 284 ? 2.227 -11.805 -12.602 1 97.94 284 VAL A CA 1
ATOM 2183 C C . VAL A 1 284 ? 3.158 -12.961 -12.961 1 97.94 284 VAL A C 1
ATOM 2185 O O . VAL A 1 284 ? 4.367 -12.883 -12.719 1 97.94 284 VAL A O 1
ATOM 2188 N N . TYR A 1 285 ? 2.697 -14.023 -13.641 1 98.19 285 TYR A N 1
ATOM 2189 C CA . TYR A 1 285 ? 3.492 -15.203 -13.953 1 98.19 285 TYR A CA 1
ATOM 2190 C C . TYR A 1 285 ? 3.924 -15.195 -15.414 1 98.19 285 TYR A C 1
ATOM 2192 O O . TYR A 1 285 ? 4.676 -16.062 -15.852 1 98.19 285 TYR A O 1
ATOM 2200 N N . GLY A 1 286 ? 3.486 -14.258 -16.188 1 97.69 286 GLY A N 1
ATOM 2201 C CA . GLY A 1 286 ? 3.635 -14.297 -17.641 1 97.69 286 GLY A CA 1
ATOM 2202 C C . GLY A 1 286 ? 5.074 -14.461 -18.078 1 97.69 286 GLY A C 1
ATOM 2203 O O . GLY A 1 286 ? 5.348 -15.133 -19.078 1 97.69 286 GLY A O 1
ATOM 2204 N N . ASP A 1 287 ? 5.996 -13.93 -17.375 1 97.38 287 ASP A N 1
ATOM 2205 C CA . ASP A 1 287 ? 7.406 -13.961 -17.75 1 97.38 287 ASP A CA 1
ATOM 2206 C C . ASP A 1 287 ? 8.047 -15.289 -17.375 1 97.38 287 ASP A C 1
ATOM 2208 O O . ASP A 1 287 ? 9.195 -15.555 -17.734 1 97.38 287 ASP A O 1
ATOM 2212 N N . LEU A 1 288 ? 7.344 -16.156 -16.719 1 98 288 LEU A N 1
ATOM 2213 C CA . LEU A 1 288 ? 7.887 -17.422 -16.266 1 98 288 LEU A CA 1
ATOM 2214 C C . LEU A 1 288 ? 7.441 -18.562 -17.172 1 98 288 LEU A C 1
ATOM 2216 O O . LEU A 1 288 ? 6.965 -19.594 -16.703 1 98 288 LEU A O 1
ATOM 2220 N N . TYR A 1 289 ? 7.547 -18.391 -18.438 1 96.5 289 TYR A N 1
ATOM 2221 C CA . TYR A 1 289 ? 7.145 -19.391 -19.422 1 96.5 289 TYR A CA 1
ATOM 2222 C C . TYR A 1 289 ? 8.25 -20.422 -19.641 1 96.5 289 TYR A C 1
ATOM 2224 O O . TYR A 1 289 ? 9.438 -20.078 -19.609 1 96.5 289 TYR A O 1
ATOM 2232 N N . PHE A 1 290 ? 7.852 -21.656 -19.859 1 93.5 290 PHE A N 1
ATOM 2233 C CA . PHE A 1 290 ? 8.812 -22.734 -20.094 1 93.5 290 PHE A CA 1
ATOM 2234 C C . PHE A 1 290 ? 9.086 -22.891 -21.594 1 93.5 290 PHE A C 1
ATOM 2236 O O . PHE A 1 290 ? 10.148 -23.391 -21.984 1 93.5 290 PHE A O 1
ATOM 2243 N N . GLY A 1 291 ? 8.141 -22.469 -22.375 1 86.44 291 GLY A N 1
ATOM 2244 C CA . GLY A 1 291 ? 8.273 -22.594 -23.812 1 86.44 291 GLY A CA 1
ATOM 2245 C C . GLY A 1 291 ? 9.227 -21.562 -24.406 1 86.44 291 GLY A C 1
ATOM 2246 O O . GLY A 1 291 ? 10.039 -20.969 -23.703 1 86.44 291 GLY A O 1
ATOM 2247 N N . SER A 1 292 ? 9.078 -21.406 -25.719 1 83.56 292 SER A N 1
ATOM 2248 C CA . SER A 1 292 ? 10.039 -20.578 -26.438 1 83.56 292 SER A CA 1
ATOM 2249 C C . SER A 1 292 ? 9.617 -19.125 -26.453 1 83.56 292 SER A C 1
ATOM 2251 O O . SER A 1 292 ? 10.453 -18.234 -26.656 1 83.56 292 SER A O 1
ATOM 2253 N N . GLN A 1 293 ? 8.398 -18.969 -26.297 1 88.69 293 GLN A N 1
ATOM 2254 C CA . GLN A 1 293 ? 7.93 -17.594 -26.391 1 88.69 293 GLN A CA 1
ATOM 2255 C C . GLN A 1 293 ? 6.969 -17.266 -25.25 1 88.69 293 GLN A C 1
ATOM 2257 O O . GLN A 1 293 ? 6.242 -18.141 -24.766 1 88.69 293 GLN A O 1
ATOM 2262 N N . ARG A 1 294 ? 7.016 -16.016 -24.938 1 95 294 ARG A N 1
ATOM 2263 C CA . ARG A 1 294 ? 6.062 -15.531 -23.938 1 95 294 ARG A CA 1
ATOM 2264 C C . ARG A 1 294 ? 4.648 -15.5 -24.516 1 95 294 ARG A C 1
ATOM 2266 O O . ARG A 1 294 ? 4.438 -15.031 -25.625 1 95 294 ARG A O 1
ATOM 2273 N N . PRO A 1 295 ? 3.645 -16.016 -23.781 1 96.81 295 PRO A N 1
ATOM 2274 C CA . PRO A 1 295 ? 2.264 -15.922 -24.266 1 96.81 295 PRO A CA 1
ATOM 2275 C C . PRO A 1 295 ? 1.744 -14.484 -24.266 1 96.81 295 PRO A C 1
ATOM 2277 O O . PRO A 1 295 ? 2.227 -13.648 -23.5 1 96.81 295 PRO A O 1
ATOM 2280 N N . LYS A 1 296 ? 0.761 -14.211 -25.094 1 98.12 296 LYS A N 1
ATOM 2281 C CA . LYS A 1 296 ? 0.132 -12.891 -25.141 1 98.12 296 LYS A CA 1
ATOM 2282 C C . LYS A 1 296 ? -0.787 -12.672 -23.953 1 98.12 296 LYS A C 1
ATOM 2284 O O . LYS A 1 296 ? -1.028 -13.602 -23.172 1 98.12 296 LYS A O 1
ATOM 2289 N N . CYS A 1 297 ? -1.188 -11.438 -23.781 1 98.5 297 CYS A N 1
ATOM 2290 C CA . CYS A 1 297 ? -2.154 -11.07 -22.75 1 98.5 297 CYS A CA 1
ATOM 2291 C C . CYS A 1 297 ? -3.488 -10.68 -23.375 1 98.5 297 CYS A C 1
ATOM 2293 O O . CYS A 1 297 ? -3.543 -10.281 -24.531 1 98.5 297 CYS A O 1
ATOM 2295 N N . CYS A 1 298 ? -4.574 -10.82 -22.609 1 98.75 298 CYS A N 1
ATOM 2296 C CA . CYS A 1 298 ? -5.867 -10.305 -23.047 1 98.75 298 CYS A CA 1
ATOM 2297 C C . CYS A 1 298 ? -5.766 -8.828 -23.406 1 98.75 298 CYS A C 1
ATOM 2299 O O . CYS A 1 298 ? -6.414 -8.383 -24.359 1 98.75 298 CYS A O 1
ATOM 2301 N N . LYS A 1 299 ? -4.992 -8.07 -22.703 1 98.81 299 LYS A N 1
ATOM 2302 C CA . LYS A 1 299 ? -4.797 -6.645 -22.922 1 98.81 299 LYS A CA 1
ATOM 2303 C C . LYS A 1 299 ? -4.371 -6.363 -24.359 1 98.81 299 LYS A C 1
ATOM 2305 O O . LYS A 1 299 ? -4.719 -5.32 -24.922 1 98.81 299 LYS A O 1
ATOM 2310 N N . SER A 1 300 ? -3.658 -7.242 -24.984 1 98.25 300 SER A N 1
ATOM 2311 C CA . SER A 1 300 ? -3.184 -7.043 -26.359 1 98.25 300 SER A CA 1
ATOM 2312 C C . SER A 1 300 ? -4.34 -7.055 -27.344 1 98.25 300 SER A C 1
ATOM 2314 O O . SER A 1 300 ? -4.207 -6.562 -28.469 1 98.25 300 SER A O 1
ATOM 2316 N N . PHE A 1 301 ? -5.453 -7.605 -26.953 1 98.31 301 PHE A N 1
ATOM 2317 C CA . PHE A 1 301 ? -6.625 -7.691 -27.812 1 98.31 301 PHE A CA 1
ATOM 2318 C C . PHE A 1 301 ? -7.66 -6.645 -27.438 1 98.31 301 PHE A C 1
ATOM 2320 O O . PHE A 1 301 ? -8.766 -6.621 -27.984 1 98.31 301 PHE A O 1
ATOM 2327 N N . ASP A 1 302 ? -7.32 -5.82 -26.469 1 98.06 302 ASP A N 1
ATOM 2328 C CA . ASP A 1 302 ? -8.234 -4.824 -25.906 1 98.06 302 ASP A CA 1
ATOM 2329 C C . ASP A 1 302 ? -8.328 -3.598 -26.812 1 98.06 302 ASP A C 1
ATOM 2331 O O . ASP A 1 302 ? -7.383 -2.805 -26.891 1 98.06 302 ASP A O 1
ATOM 2335 N N . LEU A 1 303 ? -9.398 -3.334 -27.406 1 95.56 303 LEU A N 1
ATOM 2336 C CA . LEU A 1 303 ? -9.562 -2.219 -28.328 1 95.56 303 LEU A CA 1
ATOM 2337 C C . LEU A 1 303 ? -10.32 -1.072 -27.672 1 95.56 303 LEU A C 1
ATOM 2339 O O . LEU A 1 303 ? -10.32 0.053 -28.172 1 95.56 303 LEU A O 1
ATOM 2343 N N . GLU A 1 304 ? -10.914 -1.322 -26.516 1 96.5 304 GLU A N 1
ATOM 2344 C CA . GLU A 1 304 ? -11.828 -0.336 -25.953 1 96.5 304 GLU A CA 1
ATOM 2345 C C . GLU A 1 304 ? -11.312 0.178 -24.609 1 96.5 304 GLU A C 1
ATOM 2347 O O . GLU A 1 304 ? -11.93 1.039 -23.984 1 96.5 304 GLU A O 1
ATOM 2352 N N . GLY A 1 305 ? -10.211 -0.363 -24.172 1 97.12 305 GLY A N 1
ATOM 2353 C CA . GLY A 1 305 ? -9.68 0.029 -22.875 1 97.12 305 GLY A CA 1
ATOM 2354 C C . GLY A 1 305 ? -10.414 -0.611 -21.703 1 97.12 305 GLY A C 1
ATOM 2355 O O . GLY A 1 305 ? -10.469 -0.047 -20.609 1 97.12 305 GLY A O 1
ATOM 2356 N N . ASN A 1 306 ? -10.961 -1.852 -21.953 1 97.88 306 ASN A N 1
ATOM 2357 C CA . ASN A 1 306 ? -11.828 -2.523 -20.984 1 97.88 306 ASN A CA 1
ATOM 2358 C C . ASN A 1 306 ? -11.055 -3.537 -20.141 1 97.88 306 ASN A C 1
ATOM 2360 O O . ASN A 1 306 ? -11.594 -4.113 -19.203 1 97.88 306 ASN A O 1
ATOM 2364 N N . VAL A 1 307 ? -9.789 -3.76 -20.469 1 98.81 307 VAL A N 1
ATOM 2365 C CA . VAL A 1 307 ? -8.945 -4.719 -19.766 1 98.81 307 VAL A CA 1
ATOM 2366 C C . VAL A 1 307 ? -7.945 -3.977 -18.891 1 98.81 307 VAL A C 1
ATOM 2368 O O . VAL A 1 307 ? -7.176 -3.145 -19.375 1 98.81 307 VAL A O 1
ATOM 2371 N N . LEU A 1 308 ? -8 -4.184 -17.594 1 98.88 308 LEU A N 1
ATOM 2372 C CA . LEU A 1 308 ? -6.984 -3.709 -16.656 1 98.88 308 LEU A CA 1
ATOM 2373 C C . LEU A 1 308 ? -5.918 -4.773 -16.422 1 98.88 308 LEU A C 1
ATOM 2375 O O . LEU A 1 308 ? -6.176 -5.781 -15.766 1 98.88 308 LEU A O 1
ATOM 2379 N N . TRP A 1 309 ? -4.777 -4.52 -17.016 1 98.88 309 TRP A N 1
ATOM 2380 C CA . TRP A 1 309 ? -3.666 -5.465 -16.953 1 98.88 309 TRP A CA 1
ATOM 2381 C C . TRP A 1 309 ? -2.766 -5.176 -15.758 1 98.88 309 TRP A C 1
ATOM 2383 O O . TRP A 1 309 ? -2.271 -4.055 -15.609 1 98.88 309 TRP A O 1
ATOM 2393 N N . CYS A 1 310 ? -2.6 -6.164 -14.906 1 98.75 310 CYS A N 1
ATOM 2394 C CA . CYS A 1 310 ? -1.795 -6.031 -13.695 1 98.75 310 CYS A CA 1
ATOM 2395 C C . CYS A 1 310 ? -0.63 -7.016 -13.703 1 98.75 310 CYS A C 1
ATOM 2397 O O . CYS A 1 310 ? -0.762 -8.133 -14.203 1 98.75 310 CYS A O 1
ATOM 2399 N N . SER A 1 311 ? 0.448 -6.57 -13.164 1 98.5 311 SER A N 1
ATOM 2400 C CA . SER A 1 311 ? 1.598 -7.441 -12.938 1 98.5 311 SER A CA 1
ATOM 2401 C C . SER A 1 311 ? 2.508 -6.887 -11.844 1 98.5 311 SER A C 1
ATOM 2403 O O . SER A 1 311 ? 2.152 -5.926 -11.164 1 98.5 311 SER A O 1
ATOM 2405 N N . SER A 1 312 ? 3.57 -7.621 -11.57 1 97.94 312 SER A N 1
ATOM 2406 C CA . SER A 1 312 ? 4.516 -7.258 -10.523 1 97.94 312 SER A CA 1
ATOM 2407 C C . SER A 1 312 ? 5.824 -8.031 -10.664 1 97.94 312 SER A C 1
ATOM 2409 O O . SER A 1 312 ? 5.902 -8.992 -11.438 1 97.94 312 SER A O 1
ATOM 2411 N N . VAL A 1 313 ? 6.809 -7.609 -9.883 1 96.81 313 VAL A N 1
ATOM 2412 C CA . VAL A 1 313 ? 8.086 -8.32 -9.883 1 96.81 313 VAL A CA 1
ATOM 2413 C C . VAL A 1 313 ? 8.117 -9.32 -8.727 1 96.81 313 VAL A C 1
ATOM 2415 O O . VAL A 1 313 ? 9.133 -9.977 -8.5 1 96.81 313 VAL A O 1
ATOM 2418 N N . SER A 1 314 ? 7.059 -9.516 -8.055 1 95.75 314 SER A N 1
ATOM 2419 C CA . SER A 1 314 ? 7.016 -10.336 -6.844 1 95.75 314 SER A CA 1
ATOM 2420 C C . SER A 1 314 ? 7.32 -11.797 -7.152 1 95.75 314 SER A C 1
ATOM 2422 O O . SER A 1 314 ? 7.824 -12.523 -6.293 1 95.75 314 SER A O 1
ATOM 2424 N N . LYS A 1 315 ? 6.973 -12.203 -8.359 1 97 315 LYS A N 1
ATOM 2425 C CA . LYS A 1 315 ? 7.145 -13.609 -8.695 1 97 315 LYS A CA 1
ATOM 2426 C C . LYS A 1 315 ? 8.367 -13.82 -9.586 1 97 315 LYS A C 1
ATOM 2428 O O . LYS A 1 315 ? 8.766 -14.953 -9.852 1 97 315 LYS A O 1
ATOM 2433 N N . THR A 1 316 ? 9.047 -12.742 -9.984 1 96.69 316 THR A N 1
ATOM 2434 C CA . THR A 1 316 ? 10.125 -12.875 -10.961 1 96.69 316 THR A CA 1
ATOM 2435 C C . THR A 1 316 ? 11.43 -12.32 -10.398 1 96.69 316 THR A C 1
ATOM 2437 O O . THR A 1 316 ? 12.516 -12.656 -10.883 1 96.69 316 THR A O 1
ATOM 2440 N N . LEU A 1 317 ? 11.328 -11.461 -9.43 1 94.88 317 LEU A N 1
ATOM 2441 C CA . LEU A 1 317 ? 12.531 -10.734 -9.055 1 94.88 317 LEU A CA 1
ATOM 2442 C C . LEU A 1 317 ? 12.656 -10.617 -7.539 1 94.88 317 LEU A C 1
ATOM 2444 O O . LEU A 1 317 ? 13.57 -11.195 -6.941 1 94.88 317 LEU A O 1
ATOM 2448 N N . ALA A 1 318 ? 11.719 -9.875 -6.934 1 94.31 318 ALA A N 1
ATOM 2449 C CA . ALA A 1 318 ? 11.852 -9.617 -5.5 1 94.31 318 ALA A CA 1
ATOM 2450 C C . ALA A 1 318 ? 10.492 -9.422 -4.848 1 94.31 318 ALA A C 1
ATOM 2452 O O . ALA A 1 318 ? 9.969 -8.305 -4.801 1 94.31 318 ALA A O 1
ATOM 2453 N N . PRO A 1 319 ? 9.961 -10.469 -4.195 1 93.19 319 PRO A N 1
ATOM 2454 C CA . PRO A 1 319 ? 8.664 -10.344 -3.521 1 93.19 319 PRO A CA 1
ATOM 2455 C C . PRO A 1 319 ? 8.648 -9.242 -2.463 1 93.19 319 PRO A C 1
ATOM 2457 O O . PRO A 1 319 ? 7.668 -8.5 -2.352 1 93.19 319 PRO A O 1
ATOM 2460 N N . GLY A 1 320 ? 9.727 -9.039 -1.769 1 92.94 320 GLY A N 1
ATOM 2461 C CA . GLY A 1 320 ? 9.797 -8.102 -0.656 1 92.94 320 GLY A CA 1
ATOM 2462 C C . GLY A 1 320 ? 9.875 -6.652 -1.098 1 92.94 320 GLY A C 1
ATOM 2463 O O . GLY A 1 320 ? 9.68 -5.742 -0.29 1 92.94 320 GLY A O 1
ATOM 2464 N N . TYR A 1 321 ? 10.117 -6.383 -2.365 1 94.88 321 TYR A N 1
ATOM 2465 C CA . TYR A 1 321 ? 10.203 -5.02 -2.877 1 94.88 321 TYR A CA 1
ATOM 2466 C C . TYR A 1 321 ? 8.812 -4.43 -3.1 1 94.88 321 TYR A C 1
ATOM 2468 O O . TYR A 1 321 ? 8.656 -3.209 -3.186 1 94.88 321 TYR A O 1
ATOM 2476 N N . ARG A 1 322 ? 7.852 -5.285 -3.225 1 95.94 322 ARG A N 1
ATOM 2477 C CA . ARG A 1 322 ? 6.461 -4.863 -3.367 1 95.94 322 ARG A CA 1
ATOM 2478 C C . ARG A 1 322 ? 6.312 -3.85 -4.496 1 95.94 322 ARG A C 1
ATOM 2480 O O . ARG A 1 322 ? 5.711 -2.789 -4.309 1 95.94 322 ARG A O 1
ATOM 2487 N N . VAL A 1 323 ? 6.754 -4.172 -5.664 1 97.69 323 VAL A N 1
ATOM 2488 C CA . VAL A 1 323 ? 6.613 -3.32 -6.84 1 97.69 323 VAL A CA 1
ATOM 2489 C C . VAL A 1 323 ? 5.668 -3.977 -7.848 1 97.69 323 VAL A C 1
ATOM 2491 O O . VAL A 1 323 ? 5.902 -5.105 -8.281 1 97.69 323 VAL A O 1
ATOM 2494 N N . GLY A 1 324 ? 4.605 -3.348 -8.18 1 98.06 324 GLY A N 1
ATOM 2495 C CA . GLY A 1 324 ? 3.637 -3.762 -9.18 1 98.06 324 GLY A CA 1
ATOM 2496 C C . GLY A 1 324 ? 3.139 -2.615 -10.039 1 98.06 324 GLY A C 1
ATOM 2497 O O . GLY A 1 324 ? 3.574 -1.474 -9.875 1 98.06 324 GLY A O 1
ATOM 2498 N N . TRP A 1 325 ? 2.25 -2.93 -11.023 1 98.75 325 TRP A N 1
ATOM 2499 C CA . TRP A 1 325 ? 1.771 -1.89 -11.922 1 98.75 325 TRP A CA 1
ATOM 2500 C C . TRP A 1 325 ? 0.44 -2.285 -12.555 1 98.75 325 TRP A C 1
ATOM 2502 O O . TRP A 1 325 ? 0.033 -3.447 -12.484 1 98.75 325 TRP A O 1
ATOM 2512 N N . ILE A 1 326 ? -0.202 -1.296 -13.117 1 98.81 326 ILE A N 1
ATOM 2513 C CA . ILE A 1 326 ? -1.493 -1.446 -13.781 1 98.81 326 ILE A CA 1
ATOM 2514 C C . ILE A 1 326 ? -1.482 -0.693 -15.109 1 98.81 326 ILE A C 1
ATOM 2516 O O . ILE A 1 326 ? -1.018 0.447 -15.18 1 98.81 326 ILE A O 1
ATOM 2520 N N . ALA A 1 327 ? -1.84 -1.298 -16.172 1 98.88 327 ALA A N 1
ATOM 2521 C CA . ALA A 1 327 ? -2.363 -0.607 -17.359 1 98.88 327 ALA A CA 1
ATOM 2522 C C . ALA A 1 327 ? -3.887 -0.541 -17.312 1 98.88 327 ALA A C 1
ATOM 2524 O O . ALA A 1 327 ? -4.566 -1.479 -17.734 1 98.88 327 ALA A O 1
ATOM 2525 N N . PRO A 1 328 ? -4.43 0.51 -16.875 1 98.56 328 PRO A N 1
ATOM 2526 C CA . PRO A 1 328 ? -5.828 0.555 -16.453 1 98.56 328 PRO A CA 1
ATOM 2527 C C . PRO A 1 328 ? -6.789 0.802 -17.625 1 98.56 328 PRO A C 1
ATOM 2529 O O . PRO A 1 328 ? -8.008 0.662 -17.453 1 98.56 328 PRO A O 1
ATOM 2532 N N . GLY A 1 329 ? -6.297 1.205 -18.859 1 97.75 329 GLY A N 1
ATOM 2533 C CA . GLY A 1 329 ? -7.188 1.581 -19.938 1 97.75 329 GLY A CA 1
ATOM 2534 C C . GLY A 1 329 ? -8.008 2.818 -19.641 1 97.75 329 GLY A C 1
ATOM 2535 O O . GLY A 1 329 ? -7.465 3.844 -19.219 1 97.75 329 GLY A O 1
ATOM 2536 N N . LYS A 1 330 ? -9.289 2.76 -19.859 1 98 330 LYS A N 1
ATOM 2537 C CA . LYS A 1 330 ? -10.141 3.939 -19.75 1 98 330 LYS A CA 1
ATOM 2538 C C . LYS A 1 330 ? -10.422 4.281 -18.297 1 98 330 LYS A C 1
ATOM 2540 O O . LYS A 1 330 ? -11.062 5.293 -18 1 98 330 LYS A O 1
ATOM 2545 N N . TYR A 1 331 ? -9.906 3.494 -17.375 1 98.06 331 TYR A N 1
ATOM 2546 C CA . TYR A 1 331 ? -10.211 3.695 -15.953 1 98.06 331 TYR A CA 1
ATOM 2547 C C . TYR A 1 331 ? -9.055 4.398 -15.25 1 98.06 331 TYR A C 1
ATOM 2549 O O . TYR A 1 331 ? -9.016 4.445 -14.016 1 98.06 331 TYR A O 1
ATOM 2557 N N . LYS A 1 332 ? -8.102 4.961 -15.891 1 97.44 332 LYS A N 1
ATOM 2558 C CA . LYS A 1 332 ? -6.855 5.516 -15.367 1 97.44 332 LYS A CA 1
ATOM 2559 C C . LYS A 1 332 ? -7.133 6.59 -14.32 1 97.44 332 LYS A C 1
ATOM 2561 O O . LYS A 1 332 ? -6.582 6.543 -13.219 1 97.44 332 LYS A O 1
ATOM 2566 N N . ASP A 1 333 ? -7.977 7.539 -14.578 1 94.31 333 ASP A N 1
ATOM 2567 C CA . ASP A 1 333 ? -8.234 8.648 -13.664 1 94.31 333 ASP A CA 1
ATOM 2568 C C . ASP A 1 333 ? -8.82 8.156 -12.344 1 94.31 333 ASP A C 1
ATOM 2570 O O . ASP A 1 333 ? -8.477 8.664 -11.281 1 94.31 333 ASP A O 1
ATOM 2574 N N . LYS A 1 334 ? -9.719 7.184 -12.422 1 95.38 334 LYS A N 1
ATOM 2575 C CA . LYS A 1 334 ? -10.312 6.613 -11.219 1 95.38 334 LYS A CA 1
ATOM 2576 C C . LYS A 1 334 ? -9.258 5.945 -10.344 1 95.38 334 LYS A C 1
ATOM 2578 O O . LYS A 1 334 ? -9.289 6.074 -9.117 1 95.38 334 LYS A O 1
ATOM 2583 N N . LEU A 1 335 ? -8.383 5.262 -11.016 1 97.12 335 LEU A N 1
ATOM 2584 C CA . LEU A 1 335 ? -7.344 4.562 -10.273 1 97.12 335 LEU A CA 1
ATOM 2585 C C . LEU A 1 335 ? -6.375 5.551 -9.633 1 97.12 335 LEU A C 1
ATOM 2587 O O . LEU A 1 335 ? -5.898 5.328 -8.516 1 97.12 335 LEU A O 1
ATOM 2591 N N . LEU A 1 336 ? -6.023 6.59 -10.305 1 94.06 336 LEU A N 1
ATOM 2592 C CA . LEU A 1 336 ? -5.133 7.602 -9.758 1 94.06 336 LEU A CA 1
ATOM 2593 C C . LEU A 1 336 ? -5.746 8.258 -8.523 1 94.06 336 LEU A C 1
ATOM 2595 O O . LEU A 1 336 ? -5.055 8.492 -7.531 1 94.06 336 LEU A O 1
ATOM 2599 N N . LYS A 1 337 ? -6.988 8.523 -8.594 1 92.88 337 LYS A N 1
ATOM 2600 C CA . LYS A 1 337 ? -7.684 9.102 -7.449 1 92.88 337 LYS A CA 1
ATOM 2601 C C . LYS A 1 337 ? -7.637 8.156 -6.25 1 92.88 337 LYS A C 1
ATOM 2603 O O . LYS A 1 337 ? -7.387 8.594 -5.121 1 92.88 337 LYS A O 1
ATOM 2608 N N . LEU A 1 338 ? -7.906 6.891 -6.492 1 94.81 338 LEU A N 1
ATOM 2609 C CA . LEU A 1 338 ? -7.879 5.898 -5.426 1 94.81 338 LEU A CA 1
ATOM 2610 C C . LEU A 1 338 ? -6.48 5.781 -4.824 1 94.81 338 LEU A C 1
ATOM 2612 O O . LEU A 1 338 ? -6.328 5.703 -3.605 1 94.81 338 LEU A O 1
ATOM 2616 N N . LYS A 1 339 ? -5.5 5.73 -5.676 1 94.06 339 LYS A N 1
ATOM 2617 C CA . LYS A 1 339 ? -4.125 5.648 -5.191 1 94.06 339 LYS A CA 1
ATOM 2618 C C . LYS A 1 339 ? -3.777 6.848 -4.32 1 94.06 339 LYS A C 1
ATOM 2620 O O . LYS A 1 339 ? -3.148 6.699 -3.27 1 94.06 339 LYS A O 1
ATOM 2625 N N . LEU A 1 340 ? -4.172 7.953 -4.75 1 91.75 340 LEU A N 1
ATOM 2626 C CA . LEU A 1 340 ? -3.9 9.164 -3.984 1 91.75 340 LEU A CA 1
ATOM 2627 C C . LEU A 1 340 ? -4.461 9.055 -2.57 1 91.75 340 LEU A C 1
ATOM 2629 O O . LEU A 1 340 ? -3.744 9.289 -1.595 1 91.75 340 LEU A O 1
ATOM 2633 N N . VAL A 1 341 ? -5.652 8.617 -2.471 1 93.25 341 VAL A N 1
ATOM 2634 C CA . VAL A 1 341 ? -6.332 8.75 -1.185 1 93.25 341 VAL A CA 1
ATOM 2635 C C . VAL A 1 341 ? -6.027 7.531 -0.314 1 93.25 341 VAL A C 1
ATOM 2637 O O . VAL A 1 341 ? -6.121 7.602 0.914 1 93.25 341 VAL A O 1
ATOM 2640 N N . HIS A 1 342 ? -5.602 6.422 -0.929 1 94.5 342 HIS A N 1
ATOM 2641 C CA . HIS A 1 342 ? -5.324 5.227 -0.144 1 94.5 342 HIS A CA 1
ATOM 2642 C C . HIS A 1 342 ? -3.842 5.121 0.198 1 94.5 342 HIS A C 1
ATOM 2644 O O . HIS A 1 342 ? -3.475 4.512 1.206 1 94.5 342 HIS A O 1
ATOM 2650 N N . SER A 1 343 ? -3.012 5.746 -0.677 1 91.88 343 SER A N 1
ATOM 2651 C CA . SER A 1 343 ? -1.594 5.465 -0.479 1 91.88 343 SER A CA 1
ATOM 2652 C C . SER A 1 343 ? -0.738 6.688 -0.793 1 91.88 343 SER A C 1
ATOM 2654 O O . SER A 1 343 ? 0.442 6.734 -0.437 1 91.88 343 SER A O 1
ATOM 2656 N N . ILE A 1 344 ? -1.251 7.719 -1.393 1 88.75 344 ILE A N 1
ATOM 2657 C CA . ILE A 1 344 ? -0.584 8.945 -1.81 1 88.75 344 ILE A CA 1
ATOM 2658 C C . ILE A 1 344 ? 0.411 8.641 -2.926 1 88.75 344 ILE A C 1
ATOM 2660 O O . ILE A 1 344 ? 0.241 9.094 -4.059 1 88.75 344 ILE A O 1
ATOM 2664 N N . ALA A 1 345 ? 1.393 7.789 -2.59 1 89.06 345 ALA A N 1
ATOM 2665 C CA . ALA A 1 345 ? 2.461 7.461 -3.531 1 89.06 345 ALA A CA 1
ATOM 2666 C C . ALA A 1 345 ? 3.098 6.113 -3.195 1 89.06 345 ALA A C 1
ATOM 2668 O O . ALA A 1 345 ? 2.811 5.531 -2.146 1 89.06 345 ALA A O 1
ATOM 2669 N N . SER A 1 346 ? 3.889 5.621 -4.129 1 92.38 346 SER A N 1
ATOM 2670 C CA . SER A 1 346 ? 4.703 4.434 -3.898 1 92.38 346 SER A CA 1
ATOM 2671 C C . SER A 1 346 ? 6.066 4.801 -3.316 1 92.38 346 SER A C 1
ATOM 2673 O O . SER A 1 346 ? 6.418 5.977 -3.238 1 92.38 346 SER A O 1
ATOM 2675 N N . VAL A 1 347 ? 6.789 3.77 -2.879 1 94.06 347 VAL A N 1
ATOM 2676 C CA . VAL A 1 347 ? 8.125 3.969 -2.33 1 94.06 347 VAL A CA 1
ATOM 2677 C C . VAL A 1 347 ? 9.102 4.305 -3.455 1 94.06 347 VAL A C 1
ATOM 2679 O O . VAL A 1 347 ? 9.508 3.426 -4.215 1 94.06 347 VAL A O 1
ATOM 2682 N N . SER A 1 348 ? 9.562 5.477 -3.482 1 90.75 348 SER A N 1
ATOM 2683 C CA . SER A 1 348 ? 10.312 6.02 -4.609 1 90.75 348 SER A CA 1
ATOM 2684 C C . SER A 1 348 ? 11.594 5.227 -4.852 1 90.75 348 SER A C 1
ATOM 2686 O O . SER A 1 348 ? 11.906 4.879 -5.992 1 90.75 348 SER A O 1
ATOM 2688 N N . LEU A 1 349 ? 12.336 4.98 -3.859 1 94 349 LEU A N 1
ATOM 2689 C CA . LEU A 1 349 ? 13.664 4.375 -3.951 1 94 349 LEU A CA 1
ATOM 2690 C C . LEU A 1 349 ? 13.586 2.984 -4.57 1 94 349 LEU A C 1
ATOM 2692 O O . LEU A 1 349 ? 14.383 2.643 -5.445 1 94 349 LEU A O 1
ATOM 2696 N N . ILE A 1 350 ? 12.648 2.242 -4.145 1 95.75 350 ILE A N 1
ATOM 2697 C CA . ILE A 1 350 ? 12.539 0.853 -4.578 1 95.75 350 ILE A CA 1
ATOM 2698 C C . ILE A 1 350 ? 12.016 0.801 -6.012 1 95.75 350 ILE A C 1
ATOM 2700 O O . ILE A 1 350 ? 12.469 -0.019 -6.816 1 95.75 350 ILE A O 1
ATOM 2704 N N . GLN A 1 351 ? 11.039 1.673 -6.324 1 96.5 351 GLN A N 1
ATOM 2705 C CA . GLN A 1 351 ? 10.539 1.766 -7.691 1 96.5 351 GLN A CA 1
ATOM 2706 C C . GLN A 1 351 ? 11.664 2.094 -8.672 1 96.5 351 GLN A C 1
ATOM 2708 O O . GLN A 1 351 ? 11.758 1.488 -9.734 1 96.5 351 GLN A O 1
ATOM 2713 N N . GLU A 1 352 ? 12.531 3.037 -8.266 1 96.19 352 GLU A N 1
ATOM 2714 C CA . GLU A 1 352 ? 13.672 3.439 -9.086 1 96.19 352 GLU A CA 1
ATOM 2715 C C . GLU A 1 352 ? 14.648 2.283 -9.273 1 96.19 352 GLU A C 1
ATOM 2717 O O . GLU A 1 352 ? 15.141 2.053 -10.383 1 96.19 352 GLU A O 1
ATOM 2722 N N . ALA A 1 353 ? 14.945 1.578 -8.227 1 95.75 353 ALA A N 1
ATOM 2723 C CA . ALA A 1 353 ? 15.875 0.455 -8.281 1 95.75 353 ALA A CA 1
ATOM 2724 C C . ALA A 1 353 ? 15.375 -0.627 -9.234 1 95.75 353 ALA A C 1
ATOM 2726 O O . ALA A 1 353 ? 16.156 -1.181 -10.016 1 95.75 353 ALA A O 1
ATOM 2727 N N . VAL A 1 354 ? 14.117 -0.935 -9.172 1 96.88 354 VAL A N 1
ATOM 2728 C CA . VAL A 1 354 ? 13.531 -1.938 -10.055 1 96.88 354 VAL A CA 1
ATOM 2729 C C . VAL A 1 354 ? 13.547 -1.433 -11.5 1 96.88 354 VAL A C 1
ATOM 2731 O O . VAL A 1 354 ? 13.867 -2.186 -12.422 1 96.88 354 VAL A O 1
ATOM 2734 N N . GLY A 1 355 ? 13.203 -0.127 -11.664 1 96.81 355 GLY A N 1
ATOM 2735 C CA . GLY A 1 355 ? 13.32 0.458 -12.992 1 96.81 355 GLY A CA 1
ATOM 2736 C C . GLY A 1 355 ? 14.711 0.339 -13.578 1 96.81 355 GLY A C 1
ATOM 2737 O O . GLY A 1 355 ? 14.867 -0.008 -14.75 1 96.81 355 GLY A O 1
ATOM 2738 N N . ASN A 1 356 ? 15.695 0.594 -12.766 1 95.69 356 ASN A N 1
ATOM 2739 C CA . ASN A 1 356 ? 17.094 0.449 -13.172 1 95.69 356 ASN A CA 1
ATOM 2740 C C . ASN A 1 356 ? 17.406 -0.985 -13.586 1 95.69 356 ASN A C 1
ATOM 2742 O O . ASN A 1 356 ? 18.062 -1.213 -14.602 1 95.69 356 ASN A O 1
ATOM 2746 N N . PHE A 1 357 ? 16.969 -1.883 -12.828 1 96 357 PHE A N 1
ATOM 2747 C CA . PHE A 1 357 ? 17.266 -3.287 -13.094 1 96 357 PHE A CA 1
ATOM 2748 C C . PHE A 1 357 ? 16.625 -3.734 -14.406 1 96 357 PHE A C 1
ATOM 2750 O O . PHE A 1 357 ? 17.234 -4.508 -15.156 1 96 357 PHE A O 1
ATOM 2757 N N . LEU A 1 358 ? 15.461 -3.271 -14.672 1 95.75 358 LEU A N 1
ATOM 2758 C CA . LEU A 1 358 ? 14.758 -3.635 -15.898 1 95.75 358 LEU A CA 1
ATOM 2759 C C . LEU A 1 358 ? 15.438 -3.023 -17.125 1 95.75 358 LEU A C 1
ATOM 2761 O O . LEU A 1 358 ? 15.344 -3.561 -18.219 1 95.75 358 LEU A O 1
ATOM 2765 N N . LYS A 1 359 ? 15.992 -1.893 -16.938 1 90.94 359 LYS A N 1
ATOM 2766 C CA . LYS A 1 359 ? 16.625 -1.154 -18.031 1 90.94 359 LYS A CA 1
ATOM 2767 C C . LYS A 1 359 ? 17.875 -1.873 -18.547 1 90.94 359 LYS A C 1
ATOM 2769 O O . LYS A 1 359 ? 18.172 -1.827 -19.734 1 90.94 359 LYS A O 1
ATOM 2774 N N . THR A 1 360 ? 18.422 -2.582 -17.672 1 83.75 360 THR A N 1
ATOM 2775 C CA . THR A 1 360 ? 19.672 -3.252 -18.047 1 83.75 360 THR A CA 1
ATOM 2776 C C . THR A 1 360 ? 19.375 -4.648 -18.594 1 83.75 360 THR A C 1
ATOM 2778 O O . THR A 1 360 ? 18.312 -5.207 -18.359 1 83.75 360 THR A O 1
ATOM 2781 N N . GLY A 1 361 ? 19.953 -5.148 -19.594 1 84.38 361 GLY A N 1
ATOM 2782 C CA . GLY A 1 361 ? 19.844 -6.508 -20.094 1 84.38 361 GLY A CA 1
ATOM 2783 C C . GLY A 1 361 ? 19.938 -7.559 -19.016 1 84.38 361 GLY A C 1
ATOM 2784 O O . GLY A 1 361 ? 19.672 -8.742 -19.25 1 84.38 361 GLY A O 1
ATOM 2785 N N . ARG A 1 362 ? 20.062 -7.102 -17.797 1 88.19 362 ARG A N 1
ATOM 2786 C CA . ARG A 1 362 ? 20.25 -8 -16.672 1 88.19 362 ARG A CA 1
ATOM 2787 C C . ARG A 1 362 ? 18.938 -8.703 -16.297 1 88.19 362 ARG A C 1
ATOM 2789 O O . ARG A 1 362 ? 18.953 -9.859 -15.883 1 88.19 362 ARG A O 1
ATOM 2796 N N . TYR A 1 363 ? 17.875 -8.047 -16.5 1 94.38 363 TYR A N 1
ATOM 2797 C CA . TYR A 1 363 ? 16.594 -8.633 -16.125 1 94.38 363 TYR A CA 1
ATOM 2798 C C . TYR A 1 363 ? 16.266 -9.828 -17.016 1 94.38 363 TYR A C 1
ATOM 2800 O O . TYR A 1 363 ? 15.867 -10.883 -16.531 1 94.38 363 TYR A O 1
ATOM 2808 N N . GLU A 1 364 ? 16.453 -9.617 -18.281 1 93.12 364 GLU A N 1
ATOM 2809 C CA . GLU A 1 364 ? 16.156 -10.719 -19.188 1 93.12 364 GLU A CA 1
ATOM 2810 C C . GLU A 1 364 ? 17.109 -11.891 -18.953 1 93.12 364 GLU A C 1
ATOM 2812 O O . GLU A 1 364 ? 16.703 -13.055 -19.031 1 93.12 364 GLU A O 1
ATOM 2817 N N . ASN A 1 365 ? 18.344 -11.602 -18.719 1 94.69 365 ASN A N 1
ATOM 2818 C CA . ASN A 1 365 ? 19.297 -12.656 -18.375 1 94.69 365 ASN A CA 1
ATOM 2819 C C . ASN A 1 365 ? 18.859 -13.422 -17.125 1 94.69 365 ASN A C 1
ATOM 2821 O O . ASN A 1 365 ? 18.938 -14.648 -17.094 1 94.69 365 ASN A O 1
ATOM 2825 N N . HIS A 1 366 ? 18.453 -12.688 -16.219 1 96.31 366 HIS A N 1
ATOM 2826 C CA . HIS A 1 366 ? 17.953 -13.297 -14.992 1 96.31 366 HIS A CA 1
ATOM 2827 C C . HIS A 1 366 ? 16.734 -14.172 -15.273 1 96.31 366 HIS A C 1
ATOM 2829 O O . HIS A 1 366 ? 16.641 -15.297 -14.789 1 96.31 366 HIS A O 1
ATOM 2835 N N . LEU A 1 367 ? 15.844 -13.672 -16.078 1 96.5 367 LEU A N 1
ATOM 2836 C CA . LEU A 1 367 ? 14.625 -14.406 -16.375 1 96.5 367 LEU A CA 1
ATOM 2837 C C . LEU A 1 367 ? 14.93 -15.703 -17.109 1 96.5 367 LEU A C 1
ATOM 2839 O O . LEU A 1 367 ? 14.305 -16.734 -16.844 1 96.5 367 LEU A O 1
ATOM 2843 N N . GLN A 1 368 ? 15.828 -15.609 -18 1 94.62 368 GLN A N 1
ATOM 2844 C CA . GLN A 1 368 ? 16.219 -16.812 -18.734 1 94.62 368 GLN A CA 1
ATOM 2845 C C . GLN A 1 368 ? 16.734 -17.891 -17.797 1 94.62 368 GLN A C 1
ATOM 2847 O O . GLN A 1 368 ? 16.344 -19.062 -17.906 1 94.62 368 GLN A O 1
ATOM 2852 N N . GLN A 1 369 ? 17.562 -17.484 -16.922 1 95.06 369 GLN A N 1
ATOM 2853 C CA . GLN A 1 369 ? 18.094 -18.438 -15.953 1 95.06 369 GLN A CA 1
ATOM 2854 C C . GLN A 1 369 ? 17 -18.953 -15.031 1 95.06 369 GLN A C 1
ATOM 2856 O O . GLN A 1 369 ? 16.953 -20.141 -14.719 1 95.06 369 GLN A O 1
ATOM 2861 N N . LEU A 1 370 ? 16.188 -18.094 -14.609 1 96.94 370 LEU A N 1
ATOM 2862 C CA . LEU A 1 370 ? 15.086 -18.469 -13.719 1 96.94 370 LEU A CA 1
ATOM 2863 C C . LEU A 1 370 ? 14.141 -19.453 -14.398 1 96.94 370 LEU A C 1
ATOM 2865 O O . LEU A 1 370 ? 13.734 -20.453 -13.797 1 96.94 370 LEU A O 1
ATOM 2869 N N . ARG A 1 371 ? 13.805 -19.203 -15.656 1 96 371 ARG A N 1
ATOM 2870 C CA . ARG A 1 371 ? 12.93 -20.078 -16.422 1 96 371 ARG A CA 1
ATOM 2871 C C . ARG A 1 371 ? 13.523 -21.484 -16.531 1 96 371 ARG A C 1
ATOM 2873 O O . ARG A 1 371 ? 12.82 -22.484 -16.344 1 96 371 ARG A O 1
ATOM 2880 N N . ARG A 1 372 ? 14.727 -21.516 -16.797 1 93.38 372 ARG A N 1
ATOM 2881 C CA . ARG A 1 372 ? 15.406 -22.812 -16.906 1 93.38 372 ARG A CA 1
ATOM 2882 C C . ARG A 1 372 ? 15.367 -23.562 -15.578 1 93.38 372 ARG A C 1
ATOM 2884 O O . ARG A 1 372 ? 15.07 -24.75 -15.547 1 93.38 372 ARG A O 1
ATOM 2891 N N . THR A 1 373 ? 15.672 -22.828 -14.555 1 95.69 373 THR A N 1
ATOM 2892 C CA . THR A 1 373 ? 15.688 -23.438 -13.227 1 95.69 373 THR A CA 1
ATOM 2893 C C . THR A 1 373 ? 14.297 -23.938 -12.852 1 95.69 373 THR A C 1
ATOM 2895 O O . THR A 1 373 ? 14.148 -25.047 -12.336 1 95.69 373 THR A O 1
ATOM 2898 N N . LEU A 1 374 ? 13.312 -23.172 -13.102 1 96.56 374 LEU A N 1
ATOM 2899 C CA . LEU A 1 374 ? 11.945 -23.547 -12.742 1 96.56 374 LEU A CA 1
ATOM 2900 C C . LEU A 1 374 ? 11.469 -24.734 -13.555 1 96.56 374 LEU A C 1
ATOM 2902 O O . LEU A 1 374 ? 10.773 -25.609 -13.031 1 96.56 374 LEU A O 1
ATOM 2906 N N . LYS A 1 375 ? 11.82 -24.734 -14.828 1 93.69 375 LYS A N 1
ATOM 2907 C CA . LYS A 1 375 ? 11.484 -25.891 -15.664 1 93.69 375 LYS A CA 1
ATOM 2908 C C . LYS A 1 375 ? 12.141 -27.156 -15.148 1 93.69 375 LYS A C 1
ATOM 2910 O O . LYS A 1 375 ? 11.5 -28.203 -15.078 1 93.69 375 LYS A O 1
ATOM 2915 N N . ASN A 1 376 ? 13.359 -27.031 -14.781 1 92.12 376 ASN A N 1
ATOM 2916 C CA . ASN A 1 376 ? 14.062 -28.156 -14.195 1 92.12 376 ASN A CA 1
ATOM 2917 C C . ASN A 1 376 ? 13.43 -28.609 -12.883 1 92.12 376 ASN A C 1
ATOM 2919 O O . ASN A 1 376 ? 13.289 -29.797 -12.633 1 92.12 376 ASN A O 1
ATOM 2923 N N . ASN A 1 377 ? 13.164 -27.625 -12.016 1 95.19 377 ASN A N 1
ATOM 2924 C CA . ASN A 1 377 ? 12.477 -27.938 -10.758 1 95.19 377 ASN A CA 1
ATOM 2925 C C . ASN A 1 377 ? 11.18 -28.688 -11 1 95.19 377 ASN A C 1
ATOM 2927 O O . ASN A 1 377 ? 10.891 -29.672 -10.312 1 95.19 377 ASN A O 1
ATOM 2931 N N . TYR A 1 378 ? 10.445 -28.266 -11.992 1 94.44 378 TYR A N 1
ATOM 2932 C CA . TYR A 1 378 ? 9.195 -28.922 -12.352 1 94.44 378 TYR A CA 1
ATOM 2933 C C . TYR A 1 378 ? 9.422 -30.406 -12.664 1 94.44 378 TYR A C 1
ATOM 2935 O O . TYR A 1 378 ? 8.727 -31.266 -12.133 1 94.44 378 TYR A O 1
ATOM 2943 N N . GLN A 1 379 ? 10.352 -30.641 -13.43 1 90.38 379 GLN A N 1
ATOM 2944 C CA . GLN A 1 379 ? 10.672 -32 -13.812 1 90.38 379 GLN A CA 1
ATOM 2945 C C . GLN A 1 379 ? 11.109 -32.844 -12.602 1 90.38 379 GLN A C 1
ATOM 2947 O O . GLN A 1 379 ? 10.68 -33.969 -12.438 1 90.38 379 GLN A O 1
ATOM 2952 N N . ASN A 1 380 ? 11.938 -32.25 -11.805 1 93.19 380 ASN A N 1
ATOM 2953 C CA . ASN A 1 380 ? 12.391 -32.938 -10.594 1 93.19 380 ASN A CA 1
ATOM 2954 C C . ASN A 1 380 ? 11.227 -33.25 -9.664 1 93.19 380 ASN A C 1
ATOM 2956 O O . ASN A 1 380 ? 11.172 -34.344 -9.086 1 93.19 380 ASN A O 1
ATOM 2960 N N . TYR A 1 381 ? 10.352 -32.312 -9.508 1 96.06 381 TY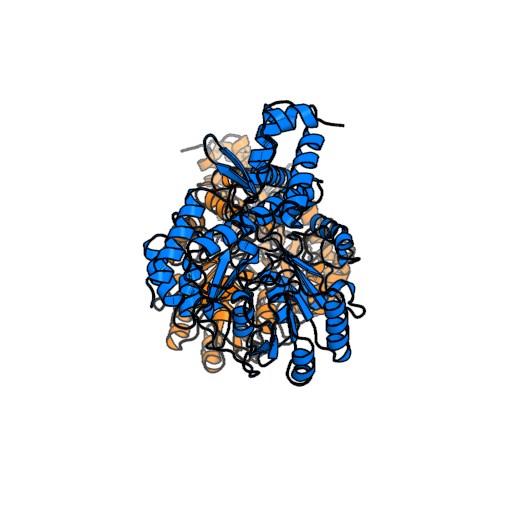R A N 1
ATOM 2961 C CA . TYR A 1 381 ? 9.188 -32.5 -8.656 1 96.06 381 TYR A CA 1
ATOM 2962 C C . TYR A 1 381 ? 8.328 -33.656 -9.172 1 96.06 381 TYR A C 1
ATOM 2964 O O . TYR A 1 381 ? 7.965 -34.562 -8.414 1 96.06 381 TYR A O 1
ATOM 2972 N N . VAL A 1 382 ? 8 -33.594 -10.438 1 93.81 382 VAL A N 1
ATOM 2973 C CA . VAL A 1 382 ? 7.105 -34.594 -11.023 1 93.81 382 VAL A CA 1
ATOM 2974 C C . VAL A 1 382 ? 7.73 -36 -10.914 1 93.81 382 VAL A C 1
ATOM 2976 O O . VAL A 1 382 ? 7.035 -36.969 -10.617 1 93.81 382 VAL A O 1
ATOM 2979 N N . HIS A 1 383 ? 9.008 -36.062 -11.141 1 90.94 383 HIS A N 1
ATOM 2980 C CA . HIS A 1 383 ? 9.711 -37.312 -11.023 1 90.94 383 HIS A CA 1
ATOM 2981 C C . HIS A 1 383 ? 9.625 -37.875 -9.602 1 90.94 383 HIS A C 1
ATOM 2983 O O . HIS A 1 383 ? 9.297 -39.031 -9.398 1 90.94 383 HIS A O 1
ATOM 2989 N N . THR A 1 384 ? 9.914 -37.031 -8.68 1 94.38 384 THR A N 1
ATOM 2990 C CA . THR A 1 384 ? 9.891 -37.406 -7.277 1 94.38 384 THR A CA 1
ATOM 2991 C C . THR A 1 384 ? 8.477 -37.812 -6.852 1 94.38 384 THR A C 1
ATOM 2993 O O . THR A 1 384 ? 8.297 -38.781 -6.125 1 94.38 384 THR A O 1
ATOM 2996 N N . ILE A 1 385 ? 7.527 -37.125 -7.305 1 95.5 385 ILE A N 1
ATOM 2997 C CA . ILE A 1 385 ? 6.133 -37.375 -6.965 1 95.5 385 ILE A CA 1
ATOM 2998 C C . ILE A 1 385 ? 5.695 -38.719 -7.562 1 95.5 385 ILE A C 1
ATOM 3000 O O . ILE A 1 385 ? 5.059 -39.531 -6.887 1 95.5 385 ILE A O 1
ATOM 3004 N N . ALA A 1 386 ? 6.02 -38.938 -8.797 1 91.94 386 ALA A N 1
ATOM 3005 C CA . ALA A 1 386 ? 5.668 -40.188 -9.477 1 91.94 386 ALA A CA 1
ATOM 3006 C C . ALA A 1 386 ? 6.219 -41.406 -8.727 1 91.94 386 ALA A C 1
ATOM 3008 O O . ALA A 1 386 ? 5.574 -42.438 -8.664 1 91.94 386 ALA A O 1
ATOM 3009 N N . GLU A 1 387 ? 7.32 -41.219 -8.125 1 91.19 387 GLU A N 1
ATOM 3010 C CA . GLU A 1 387 ? 8.016 -42.312 -7.48 1 91.19 387 GLU A CA 1
ATOM 3011 C C . GLU A 1 387 ? 7.543 -42.5 -6.043 1 91.19 387 GLU A C 1
ATOM 3013 O O . GLU A 1 387 ? 7.512 -43.625 -5.531 1 91.19 387 GLU A O 1
ATOM 3018 N N . HIS A 1 388 ? 7.145 -41.469 -5.406 1 94.62 388 HIS A N 1
ATOM 3019 C CA . HIS A 1 388 ? 7.082 -41.562 -3.953 1 94.62 388 HIS A CA 1
ATOM 3020 C C . HIS A 1 388 ? 5.688 -41.25 -3.432 1 94.62 388 HIS A C 1
ATOM 3022 O O . HIS A 1 388 ? 5.371 -41.531 -2.273 1 94.62 388 HIS A O 1
ATOM 3028 N N . PHE A 1 389 ? 4.848 -40.719 -4.195 1 96.31 389 PHE A N 1
ATOM 3029 C CA . PHE A 1 389 ? 3.492 -40.406 -3.762 1 96.31 389 PHE A CA 1
ATOM 3030 C C . PHE A 1 389 ? 2.555 -41.594 -4.008 1 96.31 389 PHE A C 1
ATOM 3032 O O . PHE A 1 389 ? 2.916 -42.531 -4.695 1 96.31 389 PHE A O 1
ATOM 3039 N N . PRO A 1 390 ? 1.347 -41.562 -3.342 1 95.25 390 PRO A N 1
ATOM 3040 C CA . PRO A 1 390 ? 0.419 -42.688 -3.502 1 95.25 390 PRO A CA 1
ATOM 3041 C C . PRO A 1 390 ? 0.082 -42.969 -4.965 1 95.25 390 PRO A C 1
ATOM 3043 O O . PRO A 1 390 ? 0.005 -42.062 -5.773 1 95.25 390 PRO A O 1
ATOM 3046 N N . GLU A 1 391 ? -0.217 -44.188 -5.242 1 90.25 391 GLU A N 1
ATOM 3047 C CA . GLU A 1 391 ? -0.681 -44.562 -6.574 1 90.25 391 GLU A CA 1
ATOM 3048 C C . GLU A 1 391 ? -1.947 -43.812 -6.957 1 90.25 391 GLU A C 1
ATOM 3050 O O . GLU A 1 391 ? -2.838 -43.625 -6.125 1 90.25 391 GLU A O 1
ATOM 3055 N N . GLY A 1 392 ? -1.931 -43.375 -8.195 1 90.25 392 GLY A N 1
ATOM 3056 C CA . GLY A 1 392 ? -3.113 -42.656 -8.664 1 90.25 392 GLY A CA 1
ATOM 3057 C C . GLY A 1 392 ? -2.992 -41.156 -8.555 1 90.25 392 GLY A C 1
ATOM 3058 O O . GLY A 1 392 ? -3.867 -40.438 -9.023 1 90.25 392 GLY A O 1
ATOM 3059 N N . THR A 1 393 ? -1.881 -40.719 -7.969 1 95 393 THR A N 1
ATOM 3060 C CA . THR A 1 393 ? -1.653 -39.281 -7.879 1 95 393 THR A CA 1
ATOM 3061 C C . THR A 1 393 ? -1.64 -38.656 -9.273 1 95 393 THR A C 1
ATOM 3063 O O . THR A 1 393 ? -1.042 -39.188 -10.195 1 95 393 THR A O 1
ATOM 3066 N N . LYS A 1 394 ? -2.424 -37.562 -9.398 1 95.38 394 LYS A N 1
ATOM 3067 C CA . LYS A 1 394 ? -2.439 -36.781 -10.633 1 95.38 394 LYS A CA 1
ATOM 3068 C C . LYS A 1 394 ? -1.723 -35.469 -10.445 1 95.38 394 LYS A C 1
ATOM 3070 O O . LYS A 1 394 ? -1.699 -34.906 -9.336 1 95.38 394 LYS A O 1
ATOM 3075 N N . THR A 1 395 ? -1.129 -34.969 -11.484 1 95.69 395 THR A N 1
ATOM 3076 C CA . THR A 1 395 ? -0.493 -33.656 -11.445 1 95.69 395 THR A CA 1
ATOM 3077 C C . THR A 1 395 ? -0.909 -32.812 -12.648 1 95.69 395 THR A C 1
ATOM 3079 O O . THR A 1 395 ? -1.173 -33.375 -13.727 1 95.69 395 THR A O 1
ATOM 3082 N N . SER A 1 396 ? -1.03 -31.531 -12.398 1 94.38 396 SER A N 1
ATOM 3083 C CA . SER A 1 396 ? -1.122 -30.625 -13.539 1 94.38 396 SER A CA 1
ATOM 3084 C C . SER A 1 396 ? 0.148 -30.656 -14.383 1 94.38 396 SER A C 1
ATOM 3086 O O . SER A 1 396 ? 1.12 -31.328 -14.016 1 94.38 396 SER A O 1
ATOM 3088 N N . ARG A 1 397 ? 0.09 -30.078 -15.555 1 91.75 397 ARG A N 1
ATOM 3089 C CA . ARG A 1 397 ? 1.23 -29.953 -16.469 1 91.75 397 ARG A CA 1
ATOM 3090 C C . ARG A 1 397 ? 1.491 -28.5 -16.828 1 91.75 397 ARG A C 1
ATOM 3092 O O . ARG A 1 397 ? 1.303 -28.094 -17.969 1 91.75 397 ARG A O 1
ATOM 3099 N N . PRO A 1 398 ? 1.981 -27.766 -15.836 1 94.88 398 PRO A N 1
ATOM 3100 C CA . PRO A 1 398 ? 2.195 -26.344 -16.094 1 94.88 398 PRO A CA 1
ATOM 3101 C C . PRO A 1 398 ? 3.191 -26.078 -17.219 1 94.88 398 PRO A C 1
ATOM 3103 O O . PRO A 1 398 ? 4.176 -26.812 -17.359 1 94.88 398 PRO A O 1
ATOM 3106 N N . GLN A 1 399 ? 2.965 -25.078 -17.969 1 91.62 399 GLN A N 1
ATOM 3107 C CA . GLN A 1 399 ? 3.85 -24.625 -19.031 1 91.62 399 GLN A CA 1
ATOM 3108 C C . GLN A 1 399 ? 4.652 -23.406 -18.609 1 91.62 399 GLN A C 1
ATOM 3110 O O . GLN A 1 399 ? 5.258 -22.734 -19.438 1 91.62 399 GLN A O 1
ATOM 3115 N N . GLY A 1 400 ? 4.617 -23.109 -17.406 1 96.38 400 GLY A N 1
ATOM 3116 C CA . GLY A 1 400 ? 5.258 -21.984 -16.75 1 96.38 400 GLY A CA 1
ATOM 3117 C C . GLY A 1 400 ? 4.727 -21.734 -15.352 1 96.38 400 GLY A C 1
ATOM 3118 O O . GLY A 1 400 ? 3.99 -22.547 -14.805 1 96.38 400 GLY A O 1
ATOM 3119 N N . GLY A 1 401 ? 5.18 -20.641 -14.75 1 97.25 401 GLY A N 1
ATOM 3120 C CA . GLY A 1 401 ? 4.695 -20.234 -13.438 1 97.25 401 GLY A CA 1
ATOM 3121 C C . GLY A 1 401 ? 5.473 -20.875 -12.297 1 97.25 401 GLY A C 1
ATOM 3122 O O . GLY A 1 401 ? 6.648 -21.219 -12.461 1 97.25 401 GLY A O 1
ATOM 3123 N N . LEU A 1 402 ? 4.805 -20.953 -11.141 1 97.69 402 LEU A N 1
ATOM 3124 C CA . LEU A 1 402 ? 5.492 -21.375 -9.922 1 97.69 402 LEU A CA 1
ATOM 3125 C C . LEU A 1 402 ? 4.723 -22.484 -9.211 1 97.69 402 LEU A C 1
ATOM 3127 O O . LEU A 1 402 ? 5.164 -22.984 -8.18 1 97.69 402 LEU A O 1
ATOM 3131 N N . GLY A 1 403 ? 3.629 -22.906 -9.75 1 96.44 403 GLY A N 1
ATOM 3132 C CA . GLY A 1 403 ? 2.764 -23.828 -9.016 1 96.44 403 GLY A CA 1
ATOM 3133 C C . GLY A 1 403 ? 2.611 -25.172 -9.695 1 96.44 403 GLY A C 1
ATOM 3134 O O . GLY A 1 403 ? 2.559 -25.25 -10.922 1 96.44 403 GLY A O 1
ATOM 3135 N N . LEU A 1 404 ? 2.541 -26.219 -8.914 1 97.12 404 LEU A N 1
ATOM 3136 C CA . LEU A 1 404 ? 2.209 -27.578 -9.32 1 97.12 404 LEU A CA 1
ATOM 3137 C C . LEU A 1 404 ? 1.02 -28.109 -8.531 1 97.12 404 LEU A C 1
ATOM 3139 O O . LEU A 1 404 ? 1.084 -28.234 -7.305 1 97.12 404 LEU A O 1
ATOM 3143 N N . TRP A 1 405 ? -0.035 -28.375 -9.25 1 97.69 405 TRP A N 1
ATOM 3144 C CA . TRP A 1 405 ? -1.266 -28.844 -8.633 1 97.69 405 TRP A CA 1
ATOM 3145 C C . TRP A 1 405 ? -1.297 -30.375 -8.594 1 97.69 405 TRP A C 1
ATOM 3147 O O . TRP A 1 405 ? -1.018 -31.031 -9.602 1 97.69 405 TRP A O 1
ATOM 3157 N N . LEU A 1 406 ? -1.601 -30.906 -7.438 1 97.44 406 LEU A N 1
ATOM 3158 C CA . LEU A 1 406 ? -1.712 -32.344 -7.254 1 97.44 406 LEU A CA 1
ATOM 3159 C C . LEU A 1 406 ? -3.129 -32.75 -6.848 1 97.44 406 LEU A C 1
ATOM 3161 O O . LEU A 1 406 ? -3.76 -32.031 -6.047 1 97.44 406 LEU A O 1
ATOM 3165 N N . GLU A 1 407 ? -3.562 -33.781 -7.387 1 97 407 GLU A N 1
ATOM 3166 C CA . GLU A 1 407 ? -4.801 -34.438 -6.984 1 97 407 GLU A CA 1
ATOM 3167 C C . GLU A 1 407 ? -4.539 -35.844 -6.48 1 97 407 GLU A C 1
ATOM 3169 O O . GLU A 1 407 ? -4.082 -36.719 -7.238 1 97 407 GLU A O 1
ATOM 3174 N N . LEU A 1 408 ? -4.77 -36.062 -5.219 1 96.81 408 LEU A N 1
ATOM 3175 C CA . LEU A 1 408 ? -4.609 -37.375 -4.605 1 96.81 408 LEU A CA 1
ATOM 3176 C C . LEU A 1 408 ? -5.918 -38.156 -4.641 1 96.81 408 LEU A C 1
ATOM 3178 O O . LEU A 1 408 ? -6.902 -37.688 -5.23 1 96.81 408 LEU A O 1
ATOM 3182 N N . ASN A 1 409 ? -5.848 -39.312 -4.059 1 93.19 409 ASN A N 1
ATOM 3183 C CA . ASN A 1 409 ? -7.074 -40.094 -3.969 1 93.19 409 ASN A CA 1
ATOM 3184 C C . ASN A 1 409 ? -8.172 -39.344 -3.219 1 93.19 409 ASN A C 1
ATOM 3186 O O . ASN A 1 409 ? -7.887 -38.594 -2.299 1 93.19 409 ASN A O 1
ATOM 3190 N N . LYS A 1 410 ? -9.383 -39.656 -3.557 1 92 410 LYS A N 1
ATOM 3191 C CA . LYS A 1 410 ? -10.531 -38.906 -3.037 1 92 410 LYS A CA 1
ATOM 3192 C C . LYS A 1 410 ? -10.609 -39.031 -1.518 1 92 410 LYS A C 1
ATOM 3194 O O . LYS A 1 410 ? -11.164 -38.125 -0.856 1 92 410 LYS A O 1
ATOM 3199 N N . GLN A 1 411 ? -10.023 -40.031 -0.986 1 91.44 411 GLN A N 1
ATOM 3200 C CA . GLN A 1 411 ? -10.117 -40.281 0.449 1 91.44 411 GLN A CA 1
ATOM 3201 C C . GLN A 1 411 ? -9.055 -39.469 1.214 1 91.44 411 GLN A C 1
ATOM 3203 O O . GLN A 1 411 ? -9.148 -39.312 2.434 1 91.44 411 GLN A O 1
ATOM 3208 N N . THR A 1 412 ? -8.117 -38.969 0.5 1 94.88 412 THR A N 1
ATOM 3209 C CA . THR A 1 412 ? -7.027 -38.25 1.158 1 94.88 412 THR A CA 1
ATOM 3210 C C . THR A 1 412 ? -7.438 -36.812 1.47 1 94.88 412 THR A C 1
ATOM 3212 O O . THR A 1 412 ? -7.855 -36.094 0.577 1 94.88 412 THR A O 1
ATOM 3215 N N . ASP A 1 413 ? -7.336 -36.406 2.689 1 96.44 413 ASP A N 1
ATOM 3216 C CA . ASP A 1 413 ? -7.602 -35.031 3.115 1 96.44 413 ASP A CA 1
ATOM 3217 C C . ASP A 1 413 ? -6.301 -34.25 3.256 1 96.44 413 ASP A C 1
ATOM 3219 O O . ASP A 1 413 ? -5.547 -34.469 4.207 1 96.44 413 ASP A O 1
ATOM 3223 N N . THR A 1 414 ? -6.137 -33.281 2.418 1 97.31 414 THR A N 1
ATOM 3224 C CA . THR A 1 414 ? -4.859 -32.594 2.379 1 97.31 414 THR A CA 1
ATOM 3225 C C . THR A 1 414 ? -4.758 -31.594 3.535 1 97.31 414 THR A C 1
ATOM 3227 O O . THR A 1 414 ? -3.67 -31.094 3.844 1 97.31 414 THR A O 1
ATOM 3230 N N . THR A 1 415 ? -5.863 -31.203 4.176 1 96.5 415 THR A N 1
ATOM 3231 C CA . THR A 1 415 ? -5.773 -30.422 5.41 1 96.5 415 THR A CA 1
ATOM 3232 C C . THR A 1 415 ? -5.129 -31.25 6.52 1 96.5 415 THR A C 1
ATOM 3234 O O . THR A 1 415 ? -4.297 -30.75 7.27 1 96.5 415 THR A O 1
ATOM 3237 N N . GLU A 1 416 ? -5.578 -32.5 6.605 1 96.44 416 GLU A N 1
ATOM 3238 C CA . GLU A 1 416 ? -4.938 -33.406 7.547 1 96.44 416 GLU A CA 1
ATOM 3239 C C . GLU A 1 416 ? -3.469 -33.625 7.199 1 96.44 416 GLU A C 1
ATOM 3241 O O . GLU A 1 416 ? -2.619 -33.688 8.094 1 96.44 416 GLU A O 1
ATOM 3246 N N . LEU A 1 417 ? -3.256 -33.75 5.945 1 97.44 417 LEU A N 1
ATOM 3247 C CA . LEU A 1 417 ? -1.878 -33.906 5.484 1 97.44 417 LEU A CA 1
ATOM 3248 C C . LEU A 1 417 ? -1.029 -32.719 5.91 1 97.44 417 LEU A C 1
ATOM 3250 O O . LEU A 1 417 ? 0.122 -32.875 6.32 1 97.44 417 LEU A O 1
ATOM 3254 N N . TYR A 1 418 ? -1.537 -31.531 5.773 1 97.31 418 TYR A N 1
ATOM 3255 C CA . TYR A 1 418 ? -0.845 -30.312 6.203 1 97.31 418 TYR A CA 1
ATOM 3256 C C . TYR A 1 418 ? -0.458 -30.406 7.676 1 97.31 418 TYR A C 1
ATOM 3258 O O . TYR A 1 418 ? 0.674 -30.078 8.047 1 97.31 418 TYR A O 1
ATOM 3266 N N . ASP A 1 419 ? -1.384 -30.812 8.539 1 96 419 ASP A N 1
ATOM 3267 C CA . ASP A 1 419 ? -1.163 -30.891 9.977 1 96 419 ASP A CA 1
ATOM 3268 C C . ASP A 1 419 ? -0.028 -31.844 10.312 1 96 419 ASP A C 1
ATOM 3270 O O . ASP A 1 419 ? 0.754 -31.594 11.234 1 96 419 ASP A O 1
ATOM 3274 N N . LEU A 1 420 ? 0.036 -32.875 9.57 1 96.5 420 LEU A N 1
ATOM 3275 C CA . LEU A 1 420 ? 1.105 -33.844 9.773 1 96.5 420 LEU A CA 1
ATOM 3276 C C . LEU A 1 420 ? 2.432 -33.312 9.242 1 96.5 420 LEU A C 1
ATOM 3278 O O . LEU A 1 420 ? 3.471 -33.469 9.883 1 96.5 420 LEU A O 1
ATOM 3282 N N . ALA A 1 421 ? 2.381 -32.719 8.102 1 97.62 421 ALA A N 1
ATOM 3283 C CA . ALA A 1 421 ? 3.586 -32.281 7.414 1 97.62 421 ALA A CA 1
ATOM 3284 C C . ALA A 1 421 ? 4.242 -31.109 8.172 1 97.62 421 ALA A C 1
ATOM 3286 O O . ALA A 1 421 ? 5.469 -31.031 8.25 1 97.62 421 ALA A O 1
ATOM 3287 N N . ILE A 1 422 ? 3.406 -30.219 8.719 1 96.19 422 ILE A N 1
ATOM 3288 C CA . ILE A 1 422 ? 3.936 -29.031 9.375 1 96.19 422 ILE A CA 1
ATOM 3289 C C . ILE A 1 422 ? 4.727 -29.422 10.617 1 96.19 422 ILE A C 1
ATOM 3291 O O . ILE A 1 422 ? 5.668 -28.734 11.016 1 96.19 422 ILE A O 1
ATOM 3295 N N . LYS A 1 423 ? 4.383 -30.516 11.258 1 95.31 423 LYS A N 1
ATOM 3296 C CA . LYS A 1 423 ? 5.125 -31.047 12.391 1 95.31 423 LYS A CA 1
ATOM 3297 C C . LYS A 1 423 ? 6.535 -31.469 11.977 1 95.31 423 LYS A C 1
ATOM 3299 O O . LYS A 1 423 ? 7.426 -31.578 12.82 1 95.31 423 LYS A O 1
ATOM 3304 N N . LYS A 1 424 ? 6.699 -31.672 10.703 1 95.44 424 LYS A N 1
ATOM 3305 C CA . LYS A 1 424 ? 8.008 -32.031 10.148 1 95.44 424 LYS A CA 1
ATOM 3306 C C . LYS A 1 424 ? 8.625 -30.828 9.43 1 95.44 424 LYS A C 1
ATOM 3308 O O . LYS A 1 424 ? 9.516 -30.984 8.594 1 95.44 424 LYS A O 1
ATOM 3313 N N . ASN A 1 425 ? 8.086 -29.656 9.594 1 95.62 425 ASN A N 1
ATOM 3314 C CA . ASN A 1 425 ? 8.562 -28.391 9.039 1 95.62 425 ASN A CA 1
ATOM 3315 C C . ASN A 1 425 ? 8.391 -28.344 7.527 1 95.62 425 ASN A C 1
ATOM 3317 O O . ASN A 1 425 ? 9.266 -27.844 6.816 1 95.62 425 ASN A O 1
ATOM 3321 N N . ILE A 1 426 ? 7.312 -28.953 7.098 1 97.06 426 ILE A N 1
ATOM 3322 C CA . ILE A 1 426 ? 6.91 -28.875 5.699 1 97.06 426 ILE A CA 1
ATOM 3323 C C . ILE A 1 426 ? 5.551 -28.188 5.586 1 97.06 426 ILE A C 1
ATOM 3325 O O . ILE A 1 426 ? 4.559 -28.672 6.133 1 97.06 426 ILE A O 1
ATOM 3329 N N . SER A 1 427 ? 5.555 -27.078 4.895 1 96.75 427 SER A N 1
ATOM 3330 C CA . SER A 1 427 ? 4.297 -26.359 4.676 1 96.75 427 SER A CA 1
ATOM 3331 C C . SER A 1 427 ? 3.783 -26.578 3.256 1 96.75 427 SER A C 1
ATOM 3333 O O . SER A 1 427 ? 4.504 -26.344 2.285 1 96.75 427 SER A O 1
ATOM 3335 N N . ILE A 1 428 ? 2.564 -27.062 3.143 1 97.75 428 ILE A N 1
ATOM 3336 C CA . ILE A 1 428 ? 1.927 -27.25 1.843 1 97.75 428 ILE A CA 1
ATOM 3337 C C . ILE A 1 428 ? 0.672 -26.375 1.759 1 97.75 428 ILE A C 1
ATOM 3339 O O . ILE A 1 428 ? 0.241 -25.797 2.76 1 97.75 428 ILE A O 1
ATOM 3343 N N . ALA A 1 429 ? 0.073 -26.266 0.556 1 97.75 429 ALA A N 1
ATOM 3344 C CA . ALA A 1 429 ? -1.169 -25.531 0.371 1 97.75 429 ALA A CA 1
ATOM 3345 C C . ALA A 1 429 ? -2.32 -26.453 0.007 1 97.75 429 ALA A C 1
ATOM 3347 O O . ALA A 1 429 ? -2.494 -26.812 -1.16 1 97.75 429 ALA A O 1
ATOM 3348 N N . PRO A 1 430 ? -3.164 -26.734 0.976 1 97.81 430 PRO A N 1
ATOM 3349 C CA . PRO A 1 430 ? -4.289 -27.625 0.691 1 97.81 430 PRO A CA 1
ATOM 3350 C C . PRO A 1 430 ? -5.258 -27.047 -0.34 1 97.81 430 PRO A C 1
ATOM 3352 O O . PRO A 1 430 ? -5.48 -25.828 -0.369 1 97.81 430 PRO A O 1
ATOM 3355 N N . GLY A 1 431 ? -5.824 -27.938 -1.112 1 97.38 431 GLY A N 1
ATOM 3356 C CA . GLY A 1 431 ? -6.68 -27.531 -2.211 1 97.38 431 GLY A CA 1
ATOM 3357 C C . GLY A 1 431 ? -7.879 -26.719 -1.758 1 97.38 431 GLY A C 1
ATOM 3358 O O . GLY A 1 431 ? -8.305 -25.781 -2.449 1 97.38 431 GLY A O 1
ATOM 3359 N N . ARG A 1 432 ? -8.383 -26.984 -0.585 1 95.88 432 ARG A N 1
ATOM 3360 C CA . ARG A 1 432 ? -9.562 -26.312 -0.042 1 95.88 432 ARG A CA 1
ATOM 3361 C C . ARG A 1 432 ? -9.32 -24.812 0.115 1 95.88 432 ARG A C 1
ATOM 3363 O O . ARG A 1 432 ? -10.266 -24.031 0.106 1 95.88 432 ARG A O 1
ATOM 3370 N N . MET A 1 433 ? -8.133 -24.406 0.141 1 96.19 433 MET A N 1
ATOM 3371 C CA . MET A 1 433 ? -7.777 -23 0.287 1 96.19 433 MET A CA 1
ATOM 3372 C C . MET A 1 433 ? -8.125 -22.219 -0.973 1 96.19 433 MET A C 1
ATOM 3374 O O . MET A 1 433 ? -8.258 -21 -0.931 1 96.19 433 MET A O 1
ATOM 3378 N N . PHE A 1 434 ? -8.305 -22.922 -2.082 1 97.31 434 PHE A N 1
ATOM 3379 C CA . PHE A 1 434 ? -8.336 -22.234 -3.373 1 97.31 434 PHE A CA 1
ATOM 3380 C C . PHE A 1 434 ? -9.758 -22.172 -3.918 1 97.31 434 PHE A C 1
ATOM 3382 O O . PHE A 1 434 ? -9.953 -22.047 -5.129 1 97.31 434 PHE A O 1
ATOM 3389 N N . THR A 1 435 ? -10.742 -22.312 -3.076 1 96.19 435 THR A N 1
ATOM 3390 C CA . THR A 1 435 ? -12.141 -22.266 -3.494 1 96.19 435 THR A CA 1
ATOM 3391 C C . THR A 1 435 ? -13.039 -21.828 -2.34 1 96.19 435 THR A C 1
ATOM 3393 O O . THR A 1 435 ? -12.68 -21.984 -1.172 1 96.19 435 THR A O 1
ATOM 3396 N N . LEU A 1 436 ? -14.102 -21.203 -2.664 1 94.94 436 LEU A N 1
ATOM 3397 C CA . LEU A 1 436 ? -15.117 -20.844 -1.679 1 94.94 436 LEU A CA 1
ATOM 3398 C C . LEU A 1 436 ? -16.094 -22 -1.469 1 94.94 436 LEU A C 1
ATOM 3400 O O . LEU A 1 436 ? -16.969 -21.922 -0.591 1 94.94 436 LEU A O 1
ATOM 3404 N N . GLN A 1 437 ? -15.898 -23.047 -2.219 1 94.31 437 GLN A N 1
ATOM 3405 C CA . GLN A 1 437 ? -16.797 -24.188 -2.16 1 94.31 437 GLN A CA 1
ATOM 3406 C C . GLN A 1 437 ? -16.141 -25.375 -1.472 1 94.31 437 GLN A C 1
ATOM 3408 O O . GLN A 1 437 ? -14.93 -25.359 -1.207 1 94.31 437 GLN A O 1
ATOM 3413 N N . ASN A 1 438 ? -16.938 -26.328 -1.079 1 91.88 438 ASN A N 1
ATOM 3414 C CA . ASN A 1 438 ? -16.406 -27.531 -0.445 1 91.88 438 ASN A CA 1
ATOM 3415 C C . ASN A 1 438 ? -15.898 -28.531 -1.479 1 91.88 438 ASN A C 1
ATOM 3417 O O . ASN A 1 438 ? -16.5 -29.594 -1.679 1 91.88 438 ASN A O 1
ATOM 3421 N N . GLN A 1 439 ? -14.797 -28.094 -2.055 1 93.94 439 GLN A N 1
ATOM 3422 C CA . GLN A 1 439 ? -14.172 -28.875 -3.113 1 93.94 439 GLN A CA 1
ATOM 3423 C C . GLN A 1 439 ? -12.656 -28.938 -2.938 1 93.94 439 GLN A C 1
ATOM 3425 O O . GLN A 1 439 ? -12.102 -28.234 -2.102 1 93.94 439 GLN A O 1
ATOM 3430 N N . PHE A 1 440 ? -12.031 -29.906 -3.615 1 96.19 440 PHE A N 1
ATOM 3431 C CA . PHE A 1 440 ? -10.586 -30.047 -3.748 1 96.19 440 PHE A CA 1
ATOM 3432 C C . PHE A 1 440 ? -9.953 -30.469 -2.426 1 96.19 440 PHE A C 1
ATOM 3434 O O . PHE A 1 440 ? -8.836 -30.062 -2.109 1 96.19 440 PHE A O 1
ATOM 3441 N N . GLN A 1 441 ? -10.609 -31.188 -1.623 1 95.81 441 GLN A N 1
ATOM 3442 C CA . GLN A 1 441 ? -10.102 -31.641 -0.332 1 95.81 441 GLN A CA 1
ATOM 3443 C C . GLN A 1 441 ? -8.891 -32.562 -0.504 1 95.81 441 GLN A C 1
ATOM 3445 O O . GLN A 1 441 ? -8.031 -32.625 0.377 1 95.81 441 GLN A O 1
ATOM 3450 N N . ASN A 1 442 ? -8.891 -33.219 -1.649 1 97.06 442 ASN A N 1
ATOM 3451 C CA . ASN A 1 442 ? -7.816 -34.188 -1.902 1 97.06 442 ASN A CA 1
ATOM 3452 C C . ASN A 1 442 ? -6.734 -33.594 -2.801 1 97.06 442 ASN A C 1
ATOM 3454 O O . ASN A 1 442 ? -5.953 -34.312 -3.408 1 97.06 442 ASN A O 1
ATOM 3458 N N . CYS A 1 443 ? -6.738 -32.281 -2.961 1 97.69 443 CYS A N 1
ATOM 3459 C CA . CYS A 1 443 ? -5.777 -31.609 -3.832 1 97.69 443 CYS A CA 1
ATOM 3460 C C . CYS A 1 443 ? -4.84 -30.719 -3.025 1 97.69 443 CYS A C 1
ATOM 3462 O O . CYS A 1 443 ? -5.113 -30.422 -1.865 1 97.69 443 CYS A O 1
ATOM 3464 N N . MET A 1 444 ? -3.719 -30.375 -3.574 1 97.94 444 MET A N 1
ATOM 3465 C CA . MET A 1 444 ? -2.789 -29.422 -2.994 1 97.94 444 MET A CA 1
ATOM 3466 C C . MET A 1 444 ? -1.966 -28.734 -4.082 1 97.94 444 MET A C 1
ATOM 3468 O O . MET A 1 444 ? -1.867 -29.234 -5.199 1 97.94 444 MET A O 1
ATOM 3472 N N . ARG A 1 445 ? -1.455 -27.578 -3.803 1 98.12 445 ARG A N 1
ATOM 3473 C CA . ARG A 1 445 ? -0.512 -26.875 -4.664 1 98.12 445 ARG A CA 1
ATOM 3474 C C . ARG A 1 445 ? 0.876 -26.828 -4.035 1 98.12 445 ARG A C 1
ATOM 3476 O O . ARG A 1 445 ? 1.017 -26.5 -2.854 1 98.12 445 ARG A O 1
ATOM 3483 N N . LEU A 1 446 ? 1.858 -27.156 -4.762 1 97.88 446 LEU A N 1
ATOM 3484 C CA . LEU A 1 446 ? 3.252 -27.062 -4.336 1 97.88 446 LEU A CA 1
ATOM 3485 C C . LEU A 1 446 ? 3.992 -26 -5.133 1 97.88 446 LEU A C 1
ATOM 3487 O O . LEU A 1 446 ? 3.797 -25.875 -6.344 1 97.88 446 LEU A O 1
ATOM 3491 N N . CYS A 1 447 ? 4.797 -25.25 -4.484 1 96.88 447 CYS A N 1
ATOM 3492 C CA . CYS A 1 447 ? 5.633 -24.25 -5.133 1 96.88 447 CYS A CA 1
ATOM 3493 C C . CYS A 1 447 ? 6.891 -24.875 -5.719 1 96.88 447 CYS A C 1
ATOM 3495 O O . CYS A 1 447 ? 7.633 -25.562 -5.012 1 96.88 447 CYS A O 1
ATOM 3497 N N . ILE A 1 448 ? 7.191 -24.609 -6.93 1 96.5 448 ILE A N 1
ATOM 3498 C CA . ILE A 1 448 ? 8.391 -25.156 -7.562 1 96.5 448 ILE A CA 1
ATOM 3499 C C . ILE A 1 448 ? 9.477 -24.078 -7.602 1 96.5 448 ILE A C 1
ATOM 3501 O O . ILE A 1 448 ? 10.477 -24.219 -8.305 1 96.5 448 ILE A O 1
ATOM 3505 N N . GLY A 1 449 ? 9.227 -22.969 -6.867 1 95.75 449 GLY A N 1
ATOM 3506 C CA . GLY A 1 449 ? 10.141 -21.844 -6.859 1 95.75 449 GLY A CA 1
ATOM 3507 C C . GLY A 1 449 ? 11.227 -21.969 -5.805 1 95.75 449 GLY A C 1
ATOM 3508 O O . GLY A 1 449 ? 11.984 -21.016 -5.578 1 95.75 449 GLY A O 1
ATOM 3509 N N . LEU A 1 450 ? 11.367 -23.078 -5.148 1 94.5 450 LEU A N 1
ATOM 3510 C CA . LEU A 1 450 ? 12.438 -23.328 -4.184 1 94.5 450 LEU A CA 1
ATOM 3511 C C . LEU A 1 450 ? 13.672 -23.891 -4.879 1 94.5 450 LEU A C 1
ATOM 3513 O O . LEU A 1 450 ? 13.555 -24.703 -5.801 1 94.5 450 LEU A O 1
ATOM 3517 N N . PRO A 1 451 ? 14.844 -23.469 -4.449 1 93.44 451 PRO A N 1
ATOM 3518 C CA . PRO A 1 451 ? 16.031 -24.094 -5.031 1 93.44 451 PRO A CA 1
ATOM 3519 C C . PRO A 1 451 ? 16.078 -25.609 -4.832 1 93.44 451 PRO A C 1
ATOM 3521 O O . PRO A 1 451 ? 16.016 -26.078 -3.695 1 93.44 451 PRO A O 1
ATOM 3524 N N . TRP A 1 452 ? 16.188 -26.281 -5.93 1 94.25 452 TRP A N 1
ATOM 3525 C CA . TRP A 1 452 ? 16.234 -27.734 -5.852 1 94.25 452 TRP A CA 1
ATOM 3526 C C . TRP A 1 452 ? 17.484 -28.203 -5.121 1 94.25 452 TRP A C 1
ATOM 3528 O O . TRP A 1 452 ? 18.578 -27.656 -5.328 1 94.25 452 TRP A O 1
ATOM 3538 N N . SER A 1 453 ? 17.359 -29.047 -4.207 1 95.12 453 SER A N 1
ATOM 3539 C CA . SER A 1 453 ? 18.422 -29.625 -3.402 1 95.12 453 SER A CA 1
ATOM 3540 C C . SER A 1 453 ? 18.047 -31.016 -2.881 1 95.12 453 SER A C 1
ATOM 3542 O O . SER A 1 453 ? 16.891 -31.438 -3.002 1 95.12 453 SER A O 1
ATOM 3544 N N . ASP A 1 454 ? 19.031 -31.609 -2.348 1 95.31 454 ASP A N 1
ATOM 3545 C CA . ASP A 1 454 ? 18.766 -32.906 -1.716 1 95.31 454 ASP A CA 1
ATOM 3546 C C . ASP A 1 454 ? 17.766 -32.75 -0.575 1 95.31 454 ASP A C 1
ATOM 3548 O O . ASP A 1 454 ? 16.953 -33.656 -0.333 1 95.31 454 ASP A O 1
ATOM 3552 N N . ASP A 1 455 ? 17.891 -31.688 0.039 1 95.56 455 ASP A N 1
ATOM 3553 C CA . ASP A 1 455 ? 16.969 -31.438 1.14 1 95.56 455 ASP A CA 1
ATOM 3554 C C . ASP A 1 455 ? 15.531 -31.297 0.632 1 95.56 455 ASP A C 1
ATOM 3556 O O . ASP A 1 455 ? 14.602 -31.844 1.229 1 95.56 455 ASP A O 1
ATOM 3560 N N . ILE A 1 456 ? 15.352 -30.594 -0.448 1 95.94 456 ILE A N 1
ATOM 3561 C CA . ILE A 1 456 ? 14.023 -30.422 -1.025 1 95.94 456 ILE A CA 1
ATOM 3562 C C . ILE A 1 456 ? 13.492 -31.766 -1.516 1 95.94 456 ILE A C 1
ATOM 3564 O O . ILE A 1 456 ? 12.312 -32.094 -1.309 1 95.94 456 ILE A O 1
ATOM 3568 N N . LYS A 1 457 ? 14.328 -32.5 -2.15 1 96.06 457 LYS A N 1
ATOM 3569 C CA . LYS A 1 457 ? 13.945 -33.812 -2.592 1 96.06 457 LYS A CA 1
ATOM 3570 C C . LYS A 1 457 ? 13.5 -34.688 -1.414 1 96.06 457 LYS A C 1
ATOM 3572 O O . LYS A 1 457 ? 12.484 -35.375 -1.488 1 96.06 457 LYS A O 1
ATOM 3577 N N . PHE A 1 458 ? 14.273 -34.594 -0.377 1 97.44 458 PHE A N 1
ATOM 3578 C CA . PHE A 1 458 ? 13.977 -35.344 0.825 1 97.44 458 PHE A CA 1
ATOM 3579 C C . PHE A 1 458 ? 12.633 -34.938 1.41 1 97.44 458 PHE A C 1
ATOM 3581 O O . PHE A 1 458 ? 11.828 -35.812 1.804 1 97.44 458 PHE A O 1
ATOM 3588 N N . LYS A 1 459 ? 12.391 -33.688 1.497 1 97.81 459 LYS A N 1
ATOM 3589 C CA . LYS A 1 459 ? 11.133 -33.188 2.035 1 97.81 459 LYS A CA 1
ATOM 3590 C C . LYS A 1 459 ? 9.945 -33.625 1.176 1 97.81 459 LYS A C 1
ATOM 3592 O O . LYS A 1 459 ? 8.875 -33.938 1.698 1 97.81 459 LYS A O 1
ATOM 3597 N N . LEU A 1 460 ? 10.117 -33.656 -0.103 1 97.62 460 LEU A N 1
ATOM 3598 C CA . LEU A 1 460 ? 9.07 -34.125 -1.006 1 97.62 460 LEU A CA 1
ATOM 3599 C C . LEU A 1 460 ? 8.797 -35.625 -0.806 1 97.62 460 LEU A C 1
ATOM 3601 O O . LEU A 1 460 ? 7.641 -36.031 -0.842 1 97.62 460 LEU A O 1
ATOM 3605 N N . LYS A 1 461 ? 9.836 -36.344 -0.642 1 97.5 461 LYS A N 1
ATOM 3606 C CA . LYS A 1 461 ? 9.68 -37.781 -0.352 1 97.5 461 LYS A CA 1
ATOM 3607 C C . LYS A 1 461 ? 8.906 -38 0.948 1 97.5 461 LYS A C 1
ATOM 3609 O O . LYS A 1 461 ? 8.023 -38.844 1.021 1 97.5 461 LYS A O 1
ATOM 3614 N N . GLN A 1 462 ? 9.312 -37.25 1.906 1 97.94 462 GLN A N 1
ATOM 3615 C CA . GLN A 1 462 ? 8.633 -37.312 3.191 1 97.94 462 GLN A CA 1
ATOM 3616 C C . GLN A 1 462 ? 7.148 -37 3.045 1 97.94 462 GLN A C 1
ATOM 3618 O O . GLN A 1 462 ? 6.297 -37.656 3.658 1 97.94 462 GLN A O 1
ATOM 3623 N N . LEU A 1 463 ? 6.875 -36.031 2.299 1 98.12 463 LEU A N 1
ATOM 3624 C CA . LEU A 1 463 ? 5.488 -35.625 2.049 1 98.12 463 LEU A CA 1
ATOM 3625 C C . LEU A 1 463 ? 4.723 -36.781 1.385 1 98.12 463 LEU A C 1
ATOM 3627 O O . LEU A 1 463 ? 3.572 -37.031 1.739 1 98.12 463 LEU A O 1
ATOM 3631 N N . GLY A 1 464 ? 5.348 -37.406 0.411 1 97.19 464 GLY A N 1
ATOM 3632 C CA . GLY A 1 464 ? 4.742 -38.562 -0.222 1 97.19 464 GLY A CA 1
ATOM 3633 C C . GLY A 1 464 ? 4.434 -39.688 0.756 1 97.19 464 GLY A C 1
ATOM 3634 O O . GLY A 1 464 ? 3.367 -40.281 0.689 1 97.19 464 GLY A O 1
ATOM 3635 N N . SER A 1 465 ? 5.371 -39.906 1.637 1 96.81 465 SER A N 1
ATOM 3636 C CA . SER A 1 465 ? 5.188 -40.938 2.652 1 96.81 465 SER A CA 1
ATOM 3637 C C . SER A 1 465 ? 4.027 -40.625 3.578 1 96.81 465 SER A C 1
ATOM 3639 O O . SER A 1 465 ? 3.242 -41.5 3.945 1 96.81 465 SER A O 1
ATOM 3641 N N . LEU A 1 466 ? 3.971 -39.375 3.982 1 97.31 466 LEU A N 1
ATOM 3642 C CA . LEU A 1 466 ? 2.871 -38.938 4.832 1 97.31 466 LEU A CA 1
ATOM 3643 C C . LEU A 1 466 ? 1.533 -39.094 4.121 1 97.31 466 LEU A C 1
ATOM 3645 O O . LEU A 1 466 ? 0.534 -39.469 4.738 1 97.31 466 LEU A O 1
ATOM 3649 N N . ALA A 1 467 ? 1.487 -38.844 2.822 1 97 467 ALA A N 1
ATOM 3650 C CA . ALA A 1 467 ? 0.263 -38.969 2.035 1 97 467 ALA A CA 1
ATOM 3651 C C . ALA A 1 467 ? -0.205 -40.406 1.976 1 97 467 ALA A C 1
ATOM 3653 O O . ALA A 1 467 ? -1.407 -40.688 1.961 1 97 467 ALA A O 1
ATOM 3654 N N . LYS A 1 468 ? 0.722 -41.312 1.971 1 94.75 468 LYS A N 1
ATOM 3655 C CA . LYS A 1 468 ? 0.4 -42.75 1.932 1 94.75 468 LYS A CA 1
ATOM 3656 C C . LYS A 1 468 ? -0.207 -43.188 3.252 1 94.75 468 LYS A C 1
ATOM 3658 O O . LYS A 1 468 ? -0.973 -44.156 3.285 1 94.75 468 LYS A O 1
ATOM 3663 N N . MET A 1 469 ? 0.144 -42.438 4.273 1 91.81 469 MET A N 1
ATOM 3664 C CA . MET A 1 469 ? -0.321 -42.844 5.605 1 91.81 469 MET A CA 1
ATOM 3665 C C . MET A 1 469 ? -1.764 -42.406 5.824 1 91.81 469 MET A C 1
ATOM 3667 O O . MET A 1 469 ? -2.475 -42.969 6.648 1 91.81 469 MET A O 1
ATOM 3671 N N . ILE A 1 470 ? -2.094 -41.219 5.203 1 86.5 470 ILE A N 1
ATOM 3672 C CA . ILE A 1 470 ? -3.438 -40.688 5.391 1 86.5 470 ILE A CA 1
ATOM 3673 C C . ILE A 1 470 ? -4.43 -41.5 4.551 1 86.5 470 ILE A C 1
ATOM 3675 O O . ILE A 1 470 ? -4.199 -41.719 3.361 1 86.5 470 ILE A O 1
ATOM 3679 N N . ARG A 1 471 ? -5.094 -42.656 5.016 1 64.38 471 ARG A N 1
ATOM 3680 C CA . ARG A 1 471 ? -6.078 -43.531 4.383 1 64.38 471 ARG A CA 1
ATOM 3681 C C . ARG A 1 471 ? -7.383 -42.781 4.125 1 64.38 471 ARG A C 1
ATOM 3683 O O . ARG A 1 471 ? -7.754 -41.906 4.891 1 64.38 471 ARG A O 1
ATOM 3690 N N . MET B 1 1 ? 30.203 23.984 32.781 1 36.38 1 MET B N 1
ATOM 3691 C CA . MET B 1 1 ? 28.938 24.25 32.094 1 36.38 1 MET B CA 1
ATOM 3692 C C . MET B 1 1 ? 29.156 24.547 30.625 1 36.38 1 MET B C 1
ATOM 3694 O O . MET B 1 1 ? 29.875 25.5 30.281 1 36.38 1 MET B O 1
ATOM 3698 N N . SER B 1 2 ? 29.047 23.547 29.828 1 47 2 SER B N 1
ATOM 3699 C CA . SER B 1 2 ? 29.594 23.547 28.484 1 47 2 SER B CA 1
ATOM 3700 C C . SER B 1 2 ? 29.141 24.781 27.703 1 47 2 SER B C 1
ATOM 3702 O O . SER B 1 2 ? 28.109 25.375 28.016 1 47 2 SER B O 1
ATOM 3704 N N . LYS B 1 3 ? 30.047 25.219 26.938 1 52.59 3 LYS B N 1
ATOM 3705 C CA . LYS B 1 3 ? 30.031 26.438 26.141 1 52.59 3 LYS B CA 1
ATOM 3706 C C . LYS B 1 3 ? 28.703 26.578 25.391 1 52.59 3 LYS B C 1
ATOM 3708 O O . LYS B 1 3 ? 28.188 27.688 25.234 1 52.59 3 LYS B O 1
ATOM 3713 N N . SER B 1 4 ? 28.219 25.469 24.828 1 55.53 4 SER B N 1
ATOM 3714 C CA . SER B 1 4 ? 27 25.406 24.031 1 55.53 4 SER B CA 1
ATOM 3715 C C . SER B 1 4 ? 25.766 25.719 24.875 1 55.53 4 SER B C 1
ATOM 3717 O O . SER B 1 4 ? 24.812 26.312 24.391 1 55.53 4 SER B O 1
ATOM 3719 N N . PHE B 1 5 ? 25.891 25.531 26.156 1 61.44 5 PHE B N 1
ATOM 3720 C CA . PHE B 1 5 ? 24.812 25.672 27.125 1 61.44 5 PHE B CA 1
ATOM 3721 C C . PHE B 1 5 ? 24.562 27.141 27.453 1 61.44 5 PHE B C 1
ATOM 3723 O O . PHE B 1 5 ? 23.422 27.578 27.562 1 61.44 5 PHE B O 1
ATOM 3730 N N . ILE B 1 6 ? 25.656 27.844 27.484 1 70 6 ILE B N 1
ATOM 3731 C CA . ILE B 1 6 ? 25.516 29.219 27.953 1 70 6 ILE B CA 1
ATOM 3732 C C . ILE B 1 6 ? 24.844 30.062 26.875 1 70 6 ILE B C 1
ATOM 3734 O O . ILE B 1 6 ? 23.984 30.891 27.188 1 70 6 ILE B O 1
ATOM 3738 N N . TYR B 1 7 ? 25.188 29.781 25.656 1 74.19 7 TYR B N 1
ATOM 3739 C CA . TYR B 1 7 ? 24.609 30.484 24.516 1 74.19 7 TYR B CA 1
ATOM 3740 C C . TYR B 1 7 ? 23.094 30.266 24.469 1 74.19 7 TYR B C 1
ATOM 3742 O O . TYR B 1 7 ? 22.328 31.234 24.312 1 74.19 7 TYR B O 1
ATOM 3750 N N . ASP B 1 8 ? 22.719 29.141 24.578 1 77 8 ASP B N 1
ATOM 3751 C CA . ASP B 1 8 ? 21.297 28.812 24.531 1 77 8 ASP B CA 1
ATOM 3752 C C . ASP B 1 8 ? 20.547 29.438 25.703 1 77 8 ASP B C 1
ATOM 3754 O O . ASP B 1 8 ? 19.438 29.922 25.547 1 77 8 ASP B O 1
ATOM 3758 N N . GLU B 1 9 ? 21.25 29.484 26.766 1 78.81 9 GLU B N 1
ATOM 3759 C CA . GLU B 1 9 ? 20.625 30.031 27.969 1 78.81 9 GLU B CA 1
ATOM 3760 C C . GLU B 1 9 ? 20.375 31.531 27.828 1 78.81 9 GLU B C 1
ATOM 3762 O O . GLU B 1 9 ? 19.297 32.031 28.156 1 78.81 9 GLU B O 1
ATOM 3767 N N . ILE B 1 10 ? 21.344 32.25 27.406 1 84.88 10 ILE B N 1
ATOM 3768 C CA . ILE B 1 10 ? 21.219 33.688 27.281 1 84.88 10 ILE B CA 1
ATOM 3769 C C . ILE B 1 10 ? 20.203 34.031 26.188 1 84.88 10 ILE B C 1
ATOM 3771 O O . ILE B 1 10 ? 19.344 34.906 26.391 1 84.88 10 ILE B O 1
ATOM 3775 N N . ALA B 1 11 ? 20.312 33.344 25.094 1 84.75 11 ALA B N 1
ATOM 3776 C CA . ALA B 1 11 ? 19.359 33.594 24 1 84.75 11 ALA B CA 1
ATOM 3777 C C . ALA B 1 11 ? 17.922 33.312 24.469 1 84.75 11 ALA B C 1
ATOM 3779 O O . ALA B 1 11 ? 17.031 34.125 24.188 1 84.75 11 ALA B O 1
ATOM 3780 N N . ASN B 1 12 ? 17.734 32.312 25.141 1 81.56 12 ASN B N 1
ATOM 3781 C CA . ASN B 1 12 ? 16.406 31.938 25.641 1 81.56 12 ASN B CA 1
ATOM 3782 C C . ASN B 1 12 ? 15.883 32.969 26.641 1 81.56 12 ASN B C 1
ATOM 3784 O O . ASN B 1 12 ? 14.688 33.281 26.656 1 81.56 12 ASN B O 1
ATOM 3788 N N . LYS B 1 13 ? 16.781 33.469 27.484 1 82.06 13 LYS B N 1
ATOM 3789 C CA . LYS B 1 13 ? 16.391 34.5 28.453 1 82.06 13 LYS B CA 1
ATOM 3790 C C . LYS B 1 13 ? 15.906 35.75 27.766 1 82.06 13 LYS B C 1
ATOM 3792 O O . LYS B 1 13 ? 14.867 36.312 28.125 1 82.06 13 LYS B O 1
ATOM 3797 N N . ILE B 1 14 ? 16.609 36.219 26.797 1 85.44 14 ILE B N 1
ATOM 3798 C CA . ILE B 1 14 ? 16.234 37.438 26.062 1 85.44 14 ILE B CA 1
ATOM 3799 C C . ILE B 1 14 ? 14.938 37.188 25.297 1 85.44 14 ILE B C 1
ATOM 3801 O O . ILE B 1 14 ? 14.023 38 25.344 1 85.44 14 ILE B O 1
ATOM 3805 N N . ALA B 1 15 ? 14.891 36.062 24.672 1 81.25 15 ALA B N 1
ATOM 3806 C CA . ALA B 1 15 ? 13.68 35.688 23.938 1 81.25 15 ALA B CA 1
ATOM 3807 C C . ALA B 1 15 ? 12.469 35.688 24.875 1 81.25 15 ALA B C 1
ATOM 3809 O O . ALA B 1 15 ? 11.398 36.188 24.516 1 81.25 15 ALA B O 1
ATOM 3810 N N . PHE B 1 16 ? 12.664 35.125 26.031 1 79.31 16 PHE B N 1
ATOM 3811 C CA . PHE B 1 16 ? 11.617 35.094 27.047 1 79.31 16 PHE B CA 1
ATOM 3812 C C . PHE B 1 16 ? 11.164 36.5 27.422 1 79.31 16 PHE B C 1
ATOM 3814 O O . PHE B 1 16 ? 9.961 36.781 27.516 1 79.31 16 PHE B O 1
ATOM 3821 N N . GLN B 1 17 ? 12.086 37.406 27.578 1 81.38 17 GLN B N 1
ATOM 3822 C CA . GLN B 1 17 ? 11.766 38.781 27.938 1 81.38 17 GLN B CA 1
ATOM 3823 C C . GLN B 1 17 ? 10.992 39.469 26.828 1 81.38 17 GLN B C 1
ATOM 3825 O O . GLN B 1 17 ? 10.086 40.25 27.094 1 81.38 17 GLN B O 1
ATOM 3830 N N . ILE B 1 18 ? 11.281 39.094 25.672 1 80.38 18 ILE B N 1
ATOM 3831 C CA . ILE B 1 18 ? 10.602 39.688 24.531 1 80.38 18 ILE B CA 1
ATOM 3832 C C . ILE B 1 18 ? 9.188 39.156 24.422 1 80.38 18 ILE B C 1
ATOM 3834 O O . ILE B 1 18 ? 8.227 39.906 24.297 1 80.38 18 ILE B O 1
ATOM 3838 N N . ARG B 1 19 ? 9.133 37.875 24.562 1 72.94 19 ARG B N 1
ATOM 3839 C CA . ARG B 1 19 ? 7.852 37.188 24.391 1 72.94 19 ARG B CA 1
ATOM 3840 C C . ARG B 1 19 ? 6.879 37.562 25.5 1 72.94 19 ARG B C 1
ATOM 3842 O O . ARG B 1 19 ? 5.664 37.625 25.281 1 72.94 19 ARG B O 1
ATOM 3849 N N . ASN B 1 20 ? 7.438 37.875 26.656 1 69.88 20 ASN B N 1
ATOM 3850 C CA . ASN B 1 20 ? 6.602 38.188 27.812 1 69.88 20 ASN B CA 1
ATOM 3851 C C . ASN B 1 20 ? 6.418 39.719 27.953 1 69.88 20 ASN B C 1
ATOM 3853 O O . ASN B 1 20 ? 5.922 40.188 28.984 1 69.88 20 ASN B O 1
ATOM 3857 N N . GLY B 1 21 ? 6.859 40.344 27.031 1 73.44 21 GLY B N 1
ATOM 3858 C CA . GLY B 1 21 ? 6.598 41.781 26.953 1 73.44 21 GLY B CA 1
ATOM 3859 C C . GLY B 1 21 ? 7.492 42.594 27.875 1 73.44 21 GLY B C 1
ATOM 3860 O O . GLY B 1 21 ? 7.27 43.781 28.062 1 73.44 21 GLY B O 1
ATOM 3861 N N . ILE B 1 22 ? 8.422 41.938 28.562 1 78.44 22 ILE B N 1
ATOM 3862 C CA . ILE B 1 22 ? 9.375 42.688 29.375 1 78.44 22 ILE B CA 1
ATOM 3863 C C . ILE B 1 22 ? 10.219 43.594 28.5 1 78.44 22 ILE B C 1
ATOM 3865 O O . ILE B 1 22 ? 10.414 44.781 28.812 1 78.44 22 ILE B O 1
ATOM 3869 N N . LEU B 1 23 ? 10.695 42.969 27.438 1 81.12 23 LEU B N 1
ATOM 3870 C CA . LEU B 1 23 ? 11.266 43.75 26.344 1 81.12 23 LEU B CA 1
ATOM 3871 C C . LEU B 1 23 ? 10.227 44.031 25.266 1 81.12 23 LEU B C 1
ATOM 3873 O O . LEU B 1 23 ? 9.617 43.094 24.734 1 81.12 23 LEU B O 1
ATOM 3877 N N . LYS B 1 24 ? 9.93 45.125 25.078 1 79.31 24 LYS B N 1
ATOM 3878 C CA . LYS B 1 24 ? 8.859 45.5 24.156 1 79.31 24 LYS B CA 1
ATOM 3879 C C . LYS B 1 24 ? 9.398 45.844 22.766 1 79.31 24 LYS B C 1
ATOM 3881 O O . LYS B 1 24 ? 10.586 46.156 22.625 1 79.31 24 LYS B O 1
ATOM 3886 N N . ALA B 1 25 ? 8.406 45.75 21.859 1 77.94 25 ALA B N 1
ATOM 3887 C CA . ALA B 1 25 ? 8.781 46.094 20.5 1 77.94 25 ALA B CA 1
ATOM 3888 C C . ALA B 1 25 ? 9.43 47.469 20.422 1 77.94 25 ALA B C 1
ATOM 3890 O O . ALA B 1 25 ? 8.914 48.438 20.984 1 77.94 25 ALA B O 1
ATOM 3891 N N . GLY B 1 26 ? 10.617 47.438 19.734 1 79.06 26 GLY B N 1
ATOM 3892 C CA . GLY B 1 26 ? 11.32 48.719 19.578 1 79.06 26 GLY B CA 1
ATOM 3893 C C . GLY B 1 26 ? 12.414 48.906 20.609 1 79.06 26 GLY B C 1
ATOM 3894 O O . GLY B 1 26 ? 13.266 49.781 20.453 1 79.06 26 GLY B O 1
ATOM 3895 N N . ASP B 1 27 ? 12.391 48.125 21.672 1 84.69 27 ASP B N 1
ATOM 3896 C CA . ASP B 1 27 ? 13.438 48.25 22.672 1 84.69 27 ASP B CA 1
ATOM 3897 C C . ASP B 1 27 ? 14.805 47.906 22.094 1 84.69 27 ASP B C 1
ATOM 3899 O O . ASP B 1 27 ? 14.93 46.938 21.312 1 84.69 27 ASP B O 1
ATOM 3903 N N . LYS B 1 28 ? 15.727 48.75 22.375 1 87.5 28 LYS B N 1
ATOM 3904 C CA . LYS B 1 28 ? 17.094 48.438 21.953 1 87.5 28 LYS B CA 1
ATOM 3905 C C . LYS B 1 28 ? 17.75 47.438 22.891 1 87.5 28 LYS B C 1
ATOM 3907 O O . LYS B 1 28 ? 17.688 47.562 24.109 1 87.5 28 LYS B O 1
ATOM 3912 N N . LEU B 1 29 ? 18.312 46.406 22.344 1 89.5 29 LEU B N 1
ATOM 3913 C CA . LEU B 1 29 ? 19.047 45.406 23.109 1 89.5 29 LEU B CA 1
ATOM 3914 C C . LEU B 1 29 ? 20.484 45.844 23.328 1 89.5 29 LEU B C 1
ATOM 3916 O O . LEU B 1 29 ? 20.984 46.719 22.609 1 89.5 29 LEU B O 1
ATOM 3920 N N . PRO B 1 30 ? 21.109 45.281 24.359 1 86.88 30 PRO B N 1
ATOM 3921 C CA . PRO B 1 30 ? 22.531 45.562 24.531 1 86.88 30 PRO B CA 1
ATOM 3922 C C . PRO B 1 30 ? 23.359 45.25 23.297 1 86.88 30 PRO B C 1
ATOM 3924 O O . PRO B 1 30 ? 23.016 44.344 22.531 1 86.88 30 PRO B O 1
ATOM 3927 N N . SER B 1 31 ? 24.344 46.031 23 1 86.12 31 SER B N 1
ATOM 3928 C CA . SER B 1 31 ? 25.266 45.75 21.906 1 86.12 31 SER B CA 1
ATOM 3929 C C . SER B 1 31 ? 25.984 44.406 22.125 1 86.12 31 SER B C 1
ATOM 3931 O O . SER B 1 31 ? 26 43.875 23.234 1 86.12 31 SER B O 1
ATOM 3933 N N . VAL B 1 32 ? 26.531 43.875 21.094 1 88.75 32 VAL B N 1
ATOM 3934 C CA . VAL B 1 32 ? 27.312 42.656 21.156 1 88.75 32 VAL B CA 1
ATOM 3935 C C . VAL B 1 32 ? 28.391 42.781 22.219 1 88.75 32 VAL B C 1
ATOM 3937 O O . VAL B 1 32 ? 28.609 41.875 23.031 1 88.75 32 VAL B O 1
ATOM 3940 N N . ARG B 1 33 ? 29.094 43.969 22.266 1 84.75 33 ARG B N 1
ATOM 3941 C CA . ARG B 1 33 ? 30.156 44.219 23.219 1 84.75 33 ARG B CA 1
ATOM 3942 C C . ARG B 1 33 ? 29.641 44.25 24.656 1 84.75 33 ARG B C 1
ATOM 3944 O O . ARG B 1 33 ? 30.25 43.688 25.547 1 84.75 33 ARG B O 1
ATOM 3951 N N . THR B 1 34 ? 28.516 44.906 24.797 1 88.5 34 THR B N 1
ATOM 3952 C CA . THR B 1 34 ? 27.922 45 26.125 1 88.5 34 THR B CA 1
ATOM 3953 C C . THR B 1 34 ? 27.5 43.625 26.625 1 88.5 34 THR B C 1
ATOM 3955 O O . THR B 1 34 ? 27.688 43.281 27.797 1 88.5 34 THR B O 1
ATOM 3958 N N . LEU B 1 35 ? 26.906 42.781 25.75 1 87.38 35 LEU B N 1
ATOM 3959 C CA . LEU B 1 35 ? 26.469 41.438 26.109 1 87.38 35 LEU B CA 1
ATOM 3960 C C . LEU B 1 35 ? 27.656 40.594 26.516 1 87.38 35 LEU B C 1
ATOM 3962 O O . LEU B 1 35 ? 27.562 39.812 27.469 1 87.38 35 LEU B O 1
ATOM 3966 N N . CYS B 1 36 ? 28.734 40.75 25.812 1 87.88 36 CYS B N 1
ATOM 3967 C CA . CYS B 1 36 ? 29.969 40.062 26.156 1 87.88 36 CYS B CA 1
ATOM 3968 C C . CYS B 1 36 ? 30.422 40.406 27.562 1 87.88 36 CYS B C 1
ATOM 3970 O O . CYS B 1 36 ? 30.781 39.531 28.344 1 87.88 36 CYS B O 1
ATOM 3972 N N . GLN B 1 37 ? 30.406 41.688 27.859 1 87.44 37 GLN B N 1
ATOM 3973 C CA . GLN B 1 37 ? 30.875 42.188 29.141 1 87.44 37 GLN B CA 1
ATOM 3974 C C . GLN B 1 37 ? 29.953 41.75 30.281 1 87.44 37 GLN B C 1
ATOM 3976 O O . GLN B 1 37 ? 30.422 41.312 31.328 1 87.44 37 GLN B O 1
ATOM 3981 N N . GLU B 1 38 ? 28.703 41.812 29.984 1 86.31 38 GLU B N 1
ATOM 3982 C CA . GLU B 1 38 ? 27.719 41.531 31.016 1 86.31 38 GLU B CA 1
ATOM 3983 C C . GLU B 1 38 ? 27.703 40.062 31.359 1 86.31 38 GLU B C 1
ATOM 3985 O O . GLU B 1 38 ? 27.5 39.688 32.531 1 86.31 38 GLU B O 1
ATOM 3990 N N . HIS B 1 39 ? 27.953 39.156 30.375 1 85.94 39 HIS B N 1
ATOM 3991 C CA . HIS B 1 39 ? 27.766 37.719 30.609 1 85.94 39 HIS B CA 1
ATOM 3992 C C . HIS B 1 39 ? 29.078 36.969 30.5 1 85.94 39 HIS B C 1
ATOM 3994 O O . HIS B 1 39 ? 29.125 35.75 30.703 1 85.94 39 HIS B O 1
ATOM 4000 N N . GLY B 1 40 ? 30.156 37.688 30.109 1 85.31 40 GLY B N 1
ATOM 4001 C CA . GLY B 1 40 ? 31.484 37.094 30.016 1 85.31 40 GLY B CA 1
ATOM 4002 C C . GLY B 1 40 ? 31.594 36.062 28.906 1 85.31 40 GLY B C 1
ATOM 4003 O O . GLY B 1 40 ? 32.156 35 29.094 1 85.31 40 GLY B O 1
ATOM 4004 N N . ILE B 1 41 ? 30.922 36.375 27.859 1 85.56 41 ILE B N 1
ATOM 4005 C CA . ILE B 1 41 ? 30.969 35.469 26.734 1 85.56 41 ILE B CA 1
ATOM 4006 C C . ILE B 1 41 ? 31.766 36.062 25.578 1 85.56 41 ILE B C 1
ATOM 4008 O O . ILE B 1 41 ? 32 37.281 25.562 1 85.56 41 ILE B O 1
ATOM 4012 N N . SER B 1 42 ? 32.281 35.219 24.703 1 87.12 42 SER B N 1
ATOM 4013 C CA . SER B 1 42 ? 33.062 35.656 23.547 1 87.12 42 SER B CA 1
ATOM 4014 C C . SER B 1 42 ? 32.188 36.438 22.562 1 87.12 42 SER B C 1
ATOM 4016 O O . SER B 1 42 ? 30.953 36.344 22.594 1 87.12 42 SER B O 1
ATOM 4018 N N . MET B 1 43 ? 32.844 37.219 21.719 1 86.81 43 MET B N 1
ATOM 4019 C CA . MET B 1 43 ? 32.156 37.969 20.672 1 86.81 43 MET B CA 1
ATOM 4020 C C . MET B 1 43 ? 31.406 37.031 19.719 1 86.81 43 MET B C 1
ATOM 4022 O O . MET B 1 43 ? 30.281 37.312 19.312 1 86.81 43 MET B O 1
ATOM 4026 N N . ASN B 1 44 ? 32 35.969 19.469 1 85 44 ASN B N 1
ATOM 4027 C CA . ASN B 1 44 ? 31.375 35 18.578 1 85 44 ASN B CA 1
ATOM 4028 C C . ASN B 1 44 ? 30.125 34.406 19.188 1 85 44 ASN B C 1
ATOM 4030 O O . ASN B 1 44 ? 29.109 34.219 18.5 1 85 44 ASN B O 1
ATOM 4034 N N . THR B 1 45 ? 30.188 34.156 20.422 1 84.81 45 THR B N 1
ATOM 4035 C CA . THR B 1 45 ? 29.031 33.625 21.141 1 84.81 45 THR B CA 1
ATOM 4036 C C . THR B 1 45 ? 27.906 34.656 21.188 1 84.81 45 THR B C 1
ATOM 4038 O O . THR B 1 45 ? 26.75 34.312 20.953 1 84.81 45 THR B O 1
ATOM 4041 N N . ALA B 1 46 ? 28.266 35.875 21.453 1 86 46 ALA B N 1
ATOM 4042 C CA . ALA B 1 46 ? 27.281 36.969 21.5 1 86 46 ALA B CA 1
ATOM 4043 C C . ALA B 1 46 ? 26.609 37.156 20.156 1 86 46 ALA B C 1
ATOM 4045 O O . ALA B 1 46 ? 25.391 37.281 20.062 1 86 46 ALA B O 1
ATOM 4046 N N . LYS B 1 47 ? 27.375 37.125 19.141 1 85.38 47 LYS B N 1
ATOM 4047 C CA . LYS B 1 47 ? 26.828 37.25 17.781 1 85.38 47 LYS B CA 1
ATOM 4048 C C . LYS B 1 47 ? 25.875 36.125 17.453 1 85.38 47 LYS B C 1
ATOM 4050 O O . LYS B 1 47 ? 24.828 36.344 16.844 1 85.38 47 LYS B O 1
ATOM 4055 N N . ARG B 1 48 ? 26.281 35 17.859 1 82.12 48 ARG B N 1
ATOM 4056 C CA . ARG B 1 48 ? 25.438 33.844 17.641 1 82.12 48 ARG B CA 1
ATOM 4057 C C . ARG B 1 48 ? 24.094 34 18.344 1 82.12 48 ARG B C 1
ATOM 4059 O O . ARG B 1 48 ? 23.062 33.562 17.812 1 82.12 48 ARG B O 1
ATOM 4066 N N . ILE B 1 49 ? 24.125 34.562 19.5 1 85.19 49 ILE B N 1
ATOM 4067 C CA . ILE B 1 49 ? 22.906 34.812 20.266 1 85.19 49 ILE B CA 1
ATOM 4068 C C . ILE B 1 49 ? 21.984 35.75 19.484 1 85.19 49 ILE B C 1
ATOM 4070 O O . ILE B 1 49 ? 20.797 35.469 19.328 1 85.19 49 ILE B O 1
ATOM 4074 N N . PHE B 1 50 ? 22.547 36.812 18.969 1 85.38 50 PHE B N 1
ATOM 4075 C CA . PHE B 1 50 ? 21.734 37.781 18.234 1 85.38 50 PHE B CA 1
ATOM 4076 C C . PHE B 1 50 ? 21.25 37.188 16.922 1 85.38 50 PHE B C 1
ATOM 4078 O O . PHE B 1 50 ? 20.109 37.406 16.516 1 85.38 50 PHE B O 1
ATOM 4085 N N . LEU B 1 51 ? 22.078 36.344 16.375 1 79.75 51 LEU B N 1
ATOM 4086 C CA . LEU B 1 51 ? 21.672 35.656 15.148 1 79.75 51 LEU B CA 1
ATOM 4087 C C . LEU B 1 51 ? 20.5 34.719 15.414 1 79.75 51 LEU B C 1
ATOM 4089 O O . LEU B 1 51 ? 19.578 34.625 14.609 1 79.75 51 LEU B O 1
ATOM 4093 N N . GLU B 1 52 ? 20.656 34.125 16.516 1 78.75 52 GLU B N 1
ATOM 4094 C CA . GLU B 1 52 ? 19.594 33.219 16.906 1 78.75 52 GLU B CA 1
ATOM 4095 C C . GLU B 1 52 ? 18.281 33.969 17.156 1 78.75 52 GLU B C 1
ATOM 4097 O O . GLU B 1 52 ? 17.219 33.531 16.703 1 78.75 52 GLU B O 1
ATOM 4102 N N . LEU B 1 53 ? 18.344 35.062 17.828 1 80.62 53 LEU B N 1
ATOM 4103 C CA . LEU B 1 53 ? 17.172 35.875 18.125 1 80.62 53 LEU B CA 1
ATOM 4104 C C . LEU B 1 53 ? 16.578 36.469 16.859 1 80.62 53 LEU B C 1
ATOM 4106 O O . LEU B 1 53 ? 15.359 36.562 16.703 1 80.62 53 LEU B O 1
ATOM 4110 N N . GLU B 1 54 ? 17.438 36.812 15.914 1 76.69 54 GLU B N 1
ATOM 4111 C CA . GLU B 1 54 ? 17.016 37.344 14.617 1 76.69 54 GLU B CA 1
ATOM 4112 C C . GLU B 1 54 ? 16.344 36.25 13.781 1 76.69 54 GLU B C 1
ATOM 4114 O O . GLU B 1 54 ? 15.336 36.5 13.125 1 76.69 54 GLU B O 1
ATOM 4119 N N . ALA B 1 55 ? 16.938 35.125 13.953 1 68.06 55 ALA B N 1
ATOM 4120 C CA . ALA B 1 55 ? 16.391 34 13.234 1 68.06 55 ALA B CA 1
ATOM 4121 C C . ALA B 1 55 ? 14.969 33.656 13.703 1 68.06 55 ALA B C 1
ATOM 4123 O O . ALA B 1 55 ? 14.141 33.188 12.93 1 68.06 55 ALA B O 1
ATOM 4124 N N . GLN B 1 56 ? 14.742 34.125 14.938 1 67.38 56 GLN B N 1
ATOM 4125 C CA . GLN B 1 56 ? 13.422 33.906 15.531 1 67.38 56 GLN B CA 1
ATOM 4126 C C . GLN B 1 56 ? 12.508 35.094 15.297 1 67.38 56 GLN B C 1
ATOM 4128 O O . GLN B 1 56 ? 11.414 35.188 15.859 1 67.38 56 GLN B O 1
ATOM 4133 N N . SER B 1 57 ? 12.914 36.031 14.648 1 67.38 57 SER B N 1
ATOM 4134 C CA . SER B 1 57 ? 12.219 37.281 14.328 1 67.38 57 SER B CA 1
ATOM 4135 C C . SER B 1 57 ? 11.875 38.031 15.594 1 67.38 57 SER B C 1
ATOM 4137 O O . SER B 1 57 ? 10.859 38.75 15.641 1 67.38 57 SER B O 1
ATOM 4139 N N . LEU B 1 58 ? 12.602 37.781 16.594 1 77.5 58 LEU B N 1
ATOM 4140 C CA . LEU B 1 58 ? 12.352 38.469 17.859 1 77.5 58 LEU B CA 1
ATOM 4141 C C . LEU B 1 58 ? 13.055 39.812 17.891 1 77.5 58 LEU B C 1
ATOM 4143 O O . LEU B 1 58 ? 12.625 40.719 18.609 1 77.5 58 LEU B O 1
ATOM 4147 N N . ILE B 1 59 ? 14.18 39.875 17.141 1 80.5 59 ILE B N 1
ATOM 4148 C CA . ILE B 1 59 ? 14.922 41.125 17.125 1 80.5 59 ILE B CA 1
ATOM 4149 C C . ILE B 1 59 ? 15.289 41.5 15.695 1 80.5 59 ILE B C 1
ATOM 4151 O O . ILE B 1 59 ? 15.188 40.688 14.789 1 80.5 59 ILE B O 1
ATOM 4155 N N . GLU B 1 60 ? 15.422 42.594 15.367 1 79.5 60 GLU B N 1
ATOM 4156 C CA . GLU B 1 60 ? 15.898 43.094 14.078 1 79.5 60 GLU B CA 1
ATOM 4157 C C . GLU B 1 60 ? 17.172 43.938 14.242 1 79.5 60 GLU B C 1
ATOM 4159 O O . GLU B 1 60 ? 17.328 44.656 15.227 1 79.5 60 GLU B O 1
ATOM 4164 N N . SER B 1 61 ? 18.141 43.688 13.328 1 78.81 61 SER B N 1
ATOM 4165 C CA . SER B 1 61 ? 19.375 44.469 13.305 1 78.81 61 SER B CA 1
ATOM 4166 C C . SER B 1 61 ? 19.219 45.719 12.477 1 78.81 61 SER B C 1
ATOM 4168 O O . SER B 1 61 ? 18.703 45.688 11.359 1 78.81 61 SER B O 1
ATOM 4170 N N . LYS B 1 62 ? 19.391 46.812 13.016 1 74.88 62 LYS B N 1
ATOM 4171 C CA . LYS B 1 62 ? 19.453 48.062 12.281 1 74.88 62 LYS B CA 1
ATOM 4172 C C . LYS B 1 62 ? 20.891 48.562 12.109 1 74.88 62 LYS B C 1
ATOM 4174 O O . LYS B 1 62 ? 21.625 48.688 13.086 1 74.88 62 LYS B O 1
ATOM 4179 N N . PRO B 1 63 ? 21.312 48.719 10.852 1 76.44 63 PRO B N 1
ATOM 4180 C CA . PRO B 1 63 ? 22.703 49.156 10.609 1 76.44 63 PRO B CA 1
ATOM 4181 C C . PRO B 1 63 ? 23.078 50.375 11.406 1 76.44 63 PRO B C 1
ATOM 4183 O O . PRO B 1 63 ? 22.344 51.375 11.391 1 76.44 63 PRO B O 1
ATOM 4186 N N . GLN B 1 64 ? 24.266 50.312 12.031 1 76.56 64 GLN B N 1
ATOM 4187 C CA . GLN B 1 64 ? 24.922 51.375 12.773 1 76.56 64 GLN B CA 1
ATOM 4188 C C . GLN B 1 64 ? 24.094 51.781 13.992 1 76.56 64 GLN B C 1
ATOM 4190 O O . GLN B 1 64 ? 24.391 52.781 14.648 1 76.56 64 GLN B O 1
ATOM 4195 N N . SER B 1 65 ? 22.906 51.062 14.32 1 77.81 65 SER B N 1
ATOM 4196 C CA . SER B 1 65 ? 22.062 51.406 15.461 1 77.81 65 SER B CA 1
ATOM 4197 C C . SER B 1 65 ? 21.984 50.281 16.469 1 77.81 65 SER B C 1
ATOM 4199 O O . SER B 1 65 ? 21.719 50.531 17.656 1 77.81 65 SER B O 1
ATOM 4201 N N . GLY B 1 66 ? 22.203 49.125 15.992 1 83.94 66 GLY B N 1
ATOM 4202 C CA . GLY B 1 66 ? 22.203 48.031 16.938 1 83.94 66 GLY B CA 1
ATOM 4203 C C . GLY B 1 66 ? 21.047 47.062 16.719 1 83.94 66 GLY B C 1
ATOM 4204 O O . GLY B 1 66 ? 20.531 46.938 15.609 1 83.94 66 GLY B O 1
ATOM 4205 N N . PHE B 1 67 ? 20.656 46.219 17.781 1 86.94 67 PHE B N 1
ATOM 4206 C CA . PHE B 1 67 ? 19.609 45.219 17.75 1 86.94 67 PHE B CA 1
ATOM 4207 C C . PHE B 1 67 ? 18.391 45.688 18.531 1 86.94 67 PHE B C 1
ATOM 4209 O O . PHE B 1 67 ? 18.516 46.25 19.609 1 86.94 67 PHE B O 1
ATOM 4216 N N . PHE B 1 68 ? 17.188 45.594 17.938 1 84.62 68 PHE B N 1
ATOM 4217 C CA . PHE B 1 68 ? 15.945 46.031 18.562 1 84.62 68 PHE B CA 1
ATOM 4218 C C . PHE B 1 68 ? 14.953 44.875 18.641 1 84.62 68 PHE B C 1
ATOM 4220 O O . PHE B 1 68 ? 14.953 43.969 17.781 1 84.62 68 PHE B O 1
ATOM 4227 N N . VAL B 1 69 ? 14.164 44.938 19.719 1 81.44 69 VAL B N 1
ATOM 4228 C CA . VAL B 1 69 ? 13.07 43.969 19.828 1 81.44 69 VAL B CA 1
ATOM 4229 C C . VAL B 1 69 ? 12.062 44.219 18.703 1 81.44 69 VAL B C 1
ATOM 4231 O O . VAL B 1 69 ? 11.617 45.344 18.5 1 81.44 69 VAL B O 1
ATOM 4234 N N . SER B 1 70 ? 11.836 43.125 17.922 1 71.38 70 SER B N 1
ATOM 4235 C CA . SER B 1 70 ? 10.914 43.219 16.797 1 71.38 70 SER B CA 1
ATOM 4236 C C . SER B 1 70 ? 9.477 43.406 17.281 1 71.38 70 SER B C 1
ATOM 4238 O O . SER B 1 70 ? 9.133 43.031 18.391 1 71.38 70 SER B O 1
ATOM 4240 N N . LYS B 1 71 ? 8.742 44.281 16.609 1 60.72 71 LYS B N 1
ATOM 4241 C CA . LYS B 1 71 ? 7.305 44.281 16.891 1 60.72 71 LYS B CA 1
ATOM 4242 C C . LYS B 1 71 ? 6.715 42.906 16.719 1 60.72 71 LYS B C 1
ATOM 4244 O O . LYS B 1 71 ? 6.891 42.25 15.688 1 60.72 71 LYS B O 1
ATOM 4249 N N . LEU B 1 72 ? 6.574 42.188 17.828 1 54.94 72 LEU B N 1
ATOM 4250 C CA . LEU B 1 72 ? 5.973 40.875 17.75 1 54.94 72 LEU B CA 1
ATOM 4251 C C . LEU B 1 72 ? 4.629 40.938 17.031 1 54.94 72 LEU B C 1
ATOM 4253 O O . LEU B 1 72 ? 3.578 41.031 17.688 1 54.94 72 LEU B O 1
ATOM 4257 N N . LEU B 1 73 ? 4.691 41.406 15.898 1 49.72 73 LEU B N 1
ATOM 4258 C CA . LEU B 1 73 ? 3.496 41.531 15.07 1 49.72 73 LEU B CA 1
ATOM 4259 C C . LEU B 1 73 ? 2.709 40.219 15.055 1 49.72 73 LEU B C 1
ATOM 4261 O O . LEU B 1 73 ? 1.522 40.219 14.719 1 49.72 73 LEU B O 1
ATOM 4265 N N . TYR B 1 74 ? 3.398 39.094 15.289 1 51.25 74 TYR B N 1
ATOM 4266 C CA . TYR B 1 74 ? 2.73 37.781 15.141 1 51.25 74 TYR B CA 1
ATOM 4267 C C . TYR B 1 74 ? 1.577 37.656 16.125 1 51.25 74 TYR B C 1
ATOM 4269 O O . TYR B 1 74 ? 0.592 36.969 15.844 1 51.25 74 TYR B O 1
ATOM 4277 N N . LEU B 1 75 ? 1.793 38.344 17.344 1 54.25 75 LEU B N 1
ATOM 4278 C CA . LEU B 1 75 ? 0.71 38.344 18.328 1 54.25 75 LEU B CA 1
ATOM 4279 C C . LEU B 1 75 ? -0.425 39.25 17.891 1 54.25 75 LEU B C 1
ATOM 4281 O O . LEU B 1 75 ? -1.505 39.25 18.5 1 54.25 75 LEU B O 1
ATOM 4285 N N . ASN B 1 76 ? -0.11 39.812 16.688 1 63.78 76 ASN B N 1
ATOM 4286 C CA . ASN B 1 76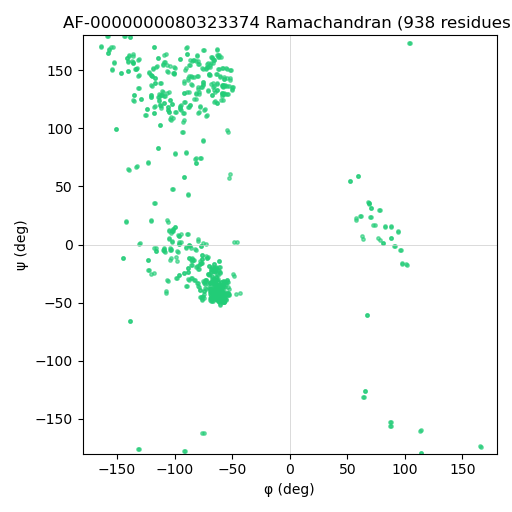 ? -1.038 40.906 16.344 1 63.78 76 ASN B CA 1
ATOM 4287 C C . ASN B 1 76 ? -2.129 40.406 15.391 1 63.78 76 ASN B C 1
ATOM 4289 O O . ASN B 1 76 ? -3.156 41.062 15.234 1 63.78 76 ASN B O 1
ATOM 4293 N N . LEU B 1 77 ? -1.89 39.188 14.797 1 80.06 77 LEU B N 1
ATOM 4294 C CA . LEU B 1 77 ? -2.977 38.812 13.906 1 80.06 77 LEU B CA 1
ATOM 4295 C C . LEU B 1 77 ? -4.074 38.062 14.672 1 80.06 77 LEU B C 1
ATOM 4297 O O . LEU B 1 77 ? -3.787 37.188 15.484 1 80.06 77 LEU B O 1
ATOM 4301 N N . PRO B 1 78 ? -5.281 38.469 14.469 1 79.75 78 PRO B N 1
ATOM 4302 C CA . PRO B 1 78 ? -6.375 37.781 15.172 1 79.75 78 PRO B CA 1
ATOM 4303 C C . PRO B 1 78 ? -6.488 36.312 14.805 1 79.75 78 PRO B C 1
ATOM 4305 O O . PRO B 1 78 ? -5.961 35.875 13.781 1 79.75 78 PRO B O 1
ATOM 4308 N N . LEU B 1 79 ? -7.184 35.562 15.688 1 82.56 79 LEU B N 1
ATOM 4309 C CA . LEU B 1 79 ? -7.457 34.156 15.469 1 82.56 79 LEU B CA 1
ATOM 4310 C C . LEU B 1 79 ? -8.641 33.969 14.523 1 82.56 79 LEU B C 1
ATOM 4312 O O . LEU B 1 79 ? -9.594 34.75 14.562 1 82.56 79 LEU B O 1
ATOM 4316 N N . PRO B 1 80 ? -8.578 32.938 13.711 1 85.06 80 PRO B N 1
ATOM 4317 C CA . PRO B 1 80 ? -9.789 32.562 12.969 1 85.06 80 PRO B CA 1
ATOM 4318 C C . PRO B 1 80 ? -10.938 32.156 13.891 1 85.06 80 PRO B C 1
ATOM 4320 O O . PRO B 1 80 ? -10.711 31.828 15.062 1 85.06 80 PRO B O 1
ATOM 4323 N N . GLU B 1 81 ? -12.188 32.125 13.359 1 79.5 81 GLU B N 1
ATOM 4324 C CA . GLU B 1 81 ? -13.375 31.766 14.125 1 79.5 81 GLU B CA 1
ATOM 4325 C C . GLU B 1 81 ? -13.5 30.25 14.273 1 79.5 81 GLU B C 1
ATOM 4327 O O . GLU B 1 81 ? -12.93 29.5 13.477 1 79.5 81 GLU B O 1
ATOM 4332 N N . ILE B 1 82 ? -14.211 29.875 15.359 1 82.44 82 ILE B N 1
ATOM 4333 C CA . ILE B 1 82 ? -14.641 28.484 15.469 1 82.44 82 ILE B CA 1
ATOM 4334 C C . ILE B 1 82 ? -15.492 28.125 14.25 1 82.44 82 ILE B C 1
ATOM 4336 O O . ILE B 1 82 ? -16.344 28.906 13.82 1 82.44 82 ILE B O 1
ATOM 4340 N N . SER B 1 83 ? -15.219 26.953 13.742 1 90.94 83 SER B N 1
ATOM 4341 C CA . SER B 1 83 ? -15.977 26.562 12.562 1 90.94 83 SER B CA 1
ATOM 4342 C C . SER B 1 83 ? -17.422 26.219 12.93 1 90.94 83 SER B C 1
ATOM 4344 O O . SER B 1 83 ? -17.703 25.844 14.07 1 90.94 83 SER B O 1
ATOM 4346 N N . ARG B 1 84 ? -18.344 26.406 12 1 84.19 84 ARG B N 1
ATOM 4347 C CA . ARG B 1 84 ? -19.766 26.141 12.18 1 84.19 84 ARG B CA 1
ATOM 4348 C C . ARG B 1 84 ? -20.328 25.359 11 1 84.19 84 ARG B C 1
ATOM 4350 O O . ARG B 1 84 ? -21.219 25.828 10.297 1 84.19 84 ARG B O 1
ATOM 4357 N N . PRO B 1 85 ? -19.875 24.094 10.852 1 91.31 85 PRO B N 1
ATOM 4358 C CA . PRO B 1 85 ? -20.438 23.281 9.766 1 91.31 85 PRO B CA 1
ATOM 4359 C C . PRO B 1 85 ? -21.891 22.859 10.016 1 91.31 85 PRO B C 1
ATOM 4361 O O . PRO B 1 85 ? -22.312 22.797 11.164 1 91.31 85 PRO B O 1
ATOM 4364 N N . SER B 1 86 ? -22.547 22.656 8.852 1 82.56 86 SER B N 1
ATOM 4365 C CA . SER B 1 86 ? -23.859 22 8.984 1 82.56 86 SER B CA 1
ATOM 4366 C C . SER B 1 86 ? -23.703 20.594 9.547 1 82.56 86 SER B C 1
ATOM 4368 O O . SER B 1 86 ? -22.766 19.875 9.211 1 82.56 86 SER B O 1
ATOM 4370 N N . LEU B 1 87 ? -24.531 20.266 10.375 1 83.75 87 LEU B N 1
ATOM 4371 C CA . LEU B 1 87 ? -24.453 18.953 11.008 1 83.75 87 LEU B CA 1
ATOM 4372 C C . LEU B 1 87 ? -25.203 17.906 10.188 1 83.75 87 LEU B C 1
ATOM 4374 O O . LEU B 1 87 ? -26.031 17.172 10.727 1 83.75 87 LEU B O 1
ATOM 4378 N N . ILE B 1 88 ? -24.984 18.016 8.938 1 79.38 88 ILE B N 1
ATOM 4379 C CA . ILE B 1 88 ? -25.516 17.047 7.988 1 79.38 88 ILE B CA 1
ATOM 4380 C C . ILE B 1 88 ? -24.359 16.281 7.344 1 79.38 88 ILE B C 1
ATOM 4382 O O . ILE B 1 88 ? -23.391 16.891 6.855 1 79.38 88 ILE B O 1
ATOM 4386 N N . ALA B 1 89 ? -24.5 15.008 7.434 1 85.31 89 ALA B N 1
ATOM 4387 C CA . ALA B 1 89 ? -23.484 14.18 6.801 1 85.31 89 ALA B CA 1
ATOM 4388 C C . ALA B 1 89 ? -23.516 14.336 5.281 1 85.31 89 ALA B C 1
ATOM 4390 O O . ALA B 1 89 ? -24.578 14.406 4.68 1 85.31 89 ALA B O 1
ATOM 4391 N N . ASN B 1 90 ? -22.281 14.469 4.715 1 85.69 90 ASN B N 1
ATOM 4392 C CA . ASN B 1 90 ? -22.125 14.695 3.283 1 85.69 90 ASN B CA 1
ATOM 4393 C C . ASN B 1 90 ? -21.109 13.75 2.666 1 85.69 90 ASN B C 1
ATOM 4395 O O . ASN B 1 90 ? -20.344 13.094 3.385 1 85.69 90 ASN B O 1
ATOM 4399 N N . ASN B 1 91 ? -21.25 13.609 1.296 1 82.38 91 ASN B N 1
ATOM 4400 C CA . ASN B 1 91 ? -20.281 12.766 0.59 1 82.38 91 ASN B CA 1
ATOM 4401 C C . ASN B 1 91 ? -19.922 13.352 -0.774 1 82.38 91 ASN B C 1
ATOM 4403 O O . ASN B 1 91 ? -19.453 12.633 -1.651 1 82.38 91 ASN B O 1
ATOM 4407 N N . THR B 1 92 ? -20.172 14.664 -0.989 1 81.56 92 THR B N 1
ATOM 4408 C CA . THR B 1 92 ? -19.812 15.328 -2.234 1 81.56 92 THR B CA 1
ATOM 4409 C C . THR B 1 92 ? -18.578 16.203 -2.037 1 81.56 92 THR B C 1
ATOM 4411 O O . THR B 1 92 ? -18.625 17.219 -1.335 1 81.56 92 THR B O 1
ATOM 4414 N N . GLU B 1 93 ? -17.562 15.789 -2.689 1 82.12 93 GLU B N 1
ATOM 4415 C CA . GLU B 1 93 ? -16.281 16.469 -2.484 1 82.12 93 GLU B CA 1
ATOM 4416 C C . GLU B 1 93 ? -16 17.453 -3.605 1 82.12 93 GLU B C 1
ATOM 4418 O O . GLU B 1 93 ? -16.484 17.297 -4.727 1 82.12 93 GLU B O 1
ATOM 4423 N N . PRO B 1 94 ? -15.219 18.516 -3.24 1 83.19 94 PRO B N 1
ATOM 4424 C CA . PRO B 1 94 ? -14.742 19.391 -4.305 1 83.19 94 PRO B CA 1
ATOM 4425 C C . PRO B 1 94 ? -13.57 18.797 -5.086 1 83.19 94 PRO B C 1
ATOM 4427 O O . PRO B 1 94 ? -12.461 19.344 -5.055 1 83.19 94 PRO B O 1
ATOM 4430 N N . ASN B 1 95 ? -13.797 17.938 -5.832 1 86 95 ASN B N 1
ATOM 4431 C CA . ASN B 1 95 ? -12.805 17.062 -6.469 1 86 95 ASN B CA 1
ATOM 4432 C C . ASN B 1 95 ? -11.914 17.844 -7.43 1 86 95 ASN B C 1
ATOM 4434 O O . ASN B 1 95 ? -10.703 17.641 -7.465 1 86 95 ASN B O 1
ATOM 4438 N N . GLU B 1 96 ? -12.5 18.656 -8.219 1 85.31 96 GLU B N 1
ATOM 4439 C CA . GLU B 1 96 ? -11.742 19.375 -9.234 1 85.31 96 GLU B CA 1
ATOM 4440 C C . GLU B 1 96 ? -10.656 20.234 -8.609 1 85.31 96 GLU B C 1
ATOM 4442 O O . GLU B 1 96 ? -9.508 20.234 -9.055 1 85.31 96 GLU B O 1
ATOM 4447 N N . LEU B 1 97 ? -11.016 20.906 -7.566 1 90.25 97 LEU B N 1
ATOM 4448 C CA . LEU B 1 97 ? -10.078 21.797 -6.883 1 90.25 97 LEU B CA 1
ATOM 4449 C C . LEU B 1 97 ? -8.953 21 -6.234 1 90.25 97 LEU B C 1
ATOM 4451 O O . LEU B 1 97 ? -7.781 21.359 -6.359 1 90.25 97 LEU B O 1
ATOM 4455 N N . ILE B 1 98 ? -9.32 19.953 -5.57 1 90.75 98 ILE B N 1
ATOM 4456 C CA . ILE B 1 98 ? -8.344 19.125 -4.863 1 90.75 98 ILE B CA 1
ATOM 4457 C C . ILE B 1 98 ? -7.367 18.516 -5.867 1 90.75 98 ILE B C 1
ATOM 4459 O O . ILE B 1 98 ? -6.152 18.562 -5.66 1 90.75 98 ILE B O 1
ATOM 4463 N N . THR B 1 99 ? -7.898 18 -6.914 1 85.81 99 THR B N 1
ATOM 4464 C CA . THR B 1 99 ? -7.07 17.406 -7.957 1 85.81 99 THR B CA 1
ATOM 4465 C C . THR B 1 99 ? -6.137 18.453 -8.57 1 85.81 99 THR B C 1
ATOM 4467 O O . THR B 1 99 ? -4.957 18.172 -8.789 1 85.81 99 THR B O 1
ATOM 4470 N N . LYS B 1 100 ? -6.691 19.516 -8.852 1 86.88 100 LYS B N 1
ATOM 4471 C CA . LYS B 1 100 ? -5.934 20.609 -9.453 1 86.88 100 LYS B CA 1
ATOM 4472 C C . LYS B 1 100 ? -4.738 21 -8.586 1 86.88 100 LYS B C 1
ATOM 4474 O O . LYS B 1 100 ? -3.631 21.172 -9.094 1 86.88 100 LYS B O 1
ATOM 4479 N N . VAL B 1 101 ? -4.879 21.047 -7.328 1 88.69 101 VAL B N 1
ATOM 4480 C CA . VAL B 1 101 ? -3.838 21.484 -6.402 1 88.69 101 VAL B CA 1
ATOM 4481 C C . VAL B 1 101 ? -2.824 20.359 -6.207 1 88.69 101 VAL B C 1
ATOM 4483 O O . VAL B 1 101 ? -1.616 20.578 -6.316 1 88.69 101 VAL B O 1
ATOM 4486 N N . TYR B 1 102 ? -3.291 19.125 -6.008 1 85.19 102 TYR B N 1
ATOM 4487 C CA . TYR B 1 102 ? -2.402 18.031 -5.629 1 85.19 102 TYR B CA 1
ATOM 4488 C C . TYR B 1 102 ? -1.731 17.422 -6.855 1 85.19 102 TYR B C 1
ATOM 4490 O O . TYR B 1 102 ? -0.761 16.672 -6.73 1 85.19 102 TYR B O 1
ATOM 4498 N N . SER B 1 103 ? -2.213 17.734 -8 1 80 103 SER B N 1
ATOM 4499 C CA . SER B 1 103 ? -1.543 17.312 -9.227 1 80 103 SER B CA 1
ATOM 4500 C C . SER B 1 103 ? -0.14 17.906 -9.32 1 80 103 SER B C 1
ATOM 4502 O O . SER B 1 103 ? 0.696 17.406 -10.078 1 80 103 SER B O 1
ATOM 4504 N N . ASN B 1 104 ? 0.127 18.859 -8.516 1 79.12 104 ASN B N 1
ATOM 4505 C CA . ASN B 1 104 ? 1.431 19.516 -8.547 1 79.12 104 ASN B CA 1
ATOM 4506 C C . ASN B 1 104 ? 2.422 18.828 -7.609 1 79.12 104 ASN B C 1
ATOM 4508 O O . ASN B 1 104 ? 3.6 19.188 -7.574 1 79.12 104 ASN B O 1
ATOM 4512 N N . MET B 1 105 ? 1.947 17.875 -6.938 1 79.44 105 MET B N 1
ATOM 4513 C CA . MET B 1 105 ? 2.848 17.172 -6.027 1 79.44 105 MET B CA 1
ATOM 4514 C C . MET B 1 105 ? 4.047 16.594 -6.777 1 79.44 105 MET B C 1
ATOM 4516 O O . MET B 1 105 ? 3.885 15.953 -7.816 1 79.44 105 MET B O 1
ATOM 4520 N N . GLY B 1 106 ? 5.242 16.859 -6.293 1 72.88 106 GLY B N 1
ATOM 4521 C CA . GLY B 1 106 ? 6.461 16.359 -6.895 1 72.88 106 GLY B CA 1
ATOM 4522 C C . GLY B 1 106 ? 6.918 17.172 -8.094 1 72.88 106 GLY B C 1
ATOM 4523 O O . GLY B 1 106 ? 7.922 16.828 -8.727 1 72.88 106 GLY B O 1
ATOM 4524 N N . ARG B 1 107 ? 6.129 18.281 -8.43 1 76.31 107 ARG B N 1
ATOM 4525 C CA . ARG B 1 107 ? 6.5 19.109 -9.57 1 76.31 107 ARG B CA 1
ATOM 4526 C C . ARG B 1 107 ? 7.695 20 -9.227 1 76.31 107 ARG B C 1
ATOM 4528 O O . ARG B 1 107 ? 7.742 20.594 -8.156 1 76.31 107 ARG B O 1
ATOM 4535 N N . GLU B 1 108 ? 8.555 20.094 -10.141 1 79.25 108 GLU B N 1
ATOM 4536 C CA . GLU B 1 108 ? 9.734 20.922 -9.969 1 79.25 108 GLU B CA 1
ATOM 4537 C C . GLU B 1 108 ? 9.453 22.359 -10.391 1 79.25 108 GLU B C 1
ATOM 4539 O O . GLU B 1 108 ? 8.617 22.609 -11.258 1 79.25 108 GLU B O 1
ATOM 4544 N N . GLY B 1 109 ? 10.055 23.281 -9.688 1 86.12 109 GLY B N 1
ATOM 4545 C CA . GLY B 1 109 ? 9.969 24.672 -10.102 1 86.12 109 GLY B CA 1
ATOM 4546 C C . GLY B 1 109 ? 8.797 25.406 -9.477 1 86.12 109 GLY B C 1
ATOM 4547 O O . GLY B 1 109 ? 8.602 26.594 -9.727 1 86.12 109 GLY B O 1
ATOM 4548 N N . VAL B 1 110 ? 8.039 24.781 -8.734 1 91.31 110 VAL B N 1
ATOM 4549 C CA . VAL B 1 110 ? 6.902 25.391 -8.055 1 91.31 110 VAL B CA 1
ATOM 4550 C C . VAL B 1 110 ? 7.137 25.391 -6.547 1 91.31 110 VAL B C 1
ATOM 4552 O O . VAL B 1 110 ? 7.621 24.406 -5.984 1 91.31 110 VAL B O 1
ATOM 4555 N N . THR B 1 111 ? 6.957 26.547 -5.941 1 94.19 111 THR B N 1
ATOM 4556 C CA . THR B 1 111 ? 6.957 26.609 -4.484 1 94.19 111 THR B CA 1
ATOM 4557 C C . THR B 1 111 ? 5.664 26.031 -3.922 1 94.19 111 THR B C 1
ATOM 4559 O O . THR B 1 111 ? 4.594 26.609 -4.086 1 94.19 111 THR B O 1
ATOM 4562 N N . LEU B 1 112 ? 5.793 24.984 -3.209 1 91.88 112 LEU B N 1
ATOM 4563 C CA . LEU B 1 112 ? 4.625 24.203 -2.814 1 91.88 112 LEU B CA 1
ATOM 4564 C C . LEU B 1 112 ? 4.203 24.531 -1.387 1 91.88 112 LEU B C 1
ATOM 4566 O O . LEU B 1 112 ? 4.332 23.703 -0.486 1 91.88 112 LEU B O 1
ATOM 4570 N N . PHE B 1 113 ? 3.51 25.672 -1.227 1 96.12 113 PHE B N 1
ATOM 4571 C CA . PHE B 1 113 ? 2.902 25.969 0.065 1 96.12 113 PHE B CA 1
ATOM 4572 C C . PHE B 1 113 ? 1.698 25.062 0.318 1 96.12 113 PHE B C 1
ATOM 4574 O O . PHE B 1 113 ? 1.199 25 1.442 1 96.12 113 PHE B O 1
ATOM 4581 N N . SER B 1 114 ? 1.282 24.375 -0.737 1 95 114 SER B N 1
ATOM 4582 C CA . SER B 1 114 ? 0.04 23.609 -0.703 1 95 114 SER B CA 1
ATOM 4583 C C . SER B 1 114 ? 0.262 22.219 -0.107 1 95 114 SER B C 1
ATOM 4585 O O . SER B 1 114 ? -0.694 21.547 0.274 1 95 114 SER B O 1
ATOM 4587 N N . ILE B 1 115 ? 1.467 21.719 -0.033 1 89.88 115 ILE B N 1
ATOM 4588 C CA . ILE B 1 115 ? 1.769 20.375 0.416 1 89.88 115 ILE B CA 1
ATOM 4589 C C . ILE B 1 115 ? 2.443 20.422 1.785 1 89.88 115 ILE B C 1
ATOM 4591 O O . ILE B 1 115 ? 3.52 21 1.934 1 89.88 115 ILE B O 1
ATOM 4595 N N . SER B 1 116 ? 1.879 19.797 2.715 1 91.44 116 SER B N 1
ATOM 4596 C CA . SER B 1 116 ? 2.334 19.875 4.098 1 91.44 116 SER B CA 1
ATOM 4597 C C . SER B 1 116 ? 3.359 18.797 4.41 1 91.44 116 SER B C 1
ATOM 4599 O O . SER B 1 116 ? 3.061 17.828 5.121 1 91.44 116 SER B O 1
ATOM 4601 N N . VAL B 1 117 ? 4.57 19 4.004 1 91.38 117 VAL B N 1
ATOM 4602 C CA . VAL B 1 117 ? 5.676 18.078 4.281 1 91.38 117 VAL B CA 1
ATOM 4603 C C . VAL B 1 117 ? 6.973 18.875 4.438 1 91.38 117 VAL B C 1
ATOM 4605 O O . VAL B 1 117 ? 7.133 19.938 3.84 1 91.38 117 VAL B O 1
ATOM 4608 N N . PRO B 1 118 ? 7.82 18.344 5.289 1 91.94 118 PRO B N 1
ATOM 4609 C CA . PRO B 1 118 ? 9.156 18.938 5.281 1 91.94 118 PRO B CA 1
ATOM 4610 C C . PRO B 1 118 ? 9.938 18.609 4.004 1 91.94 118 PRO B C 1
ATOM 4612 O O . PRO B 1 118 ? 9.758 17.547 3.418 1 91.94 118 PRO B O 1
ATOM 4615 N N . SER B 1 119 ? 10.766 19.562 3.588 1 85.62 119 SER B N 1
ATOM 4616 C CA . SER B 1 119 ? 11.438 19.344 2.314 1 85.62 119 SER B CA 1
ATOM 4617 C C . SER B 1 119 ? 12.914 19.719 2.396 1 85.62 119 SER B C 1
ATOM 4619 O O . SER B 1 119 ? 13.336 20.406 3.334 1 85.62 119 SER B O 1
ATOM 4621 N N . GLY B 1 120 ? 13.586 19.094 1.48 1 82.38 120 GLY B N 1
ATOM 4622 C CA . GLY B 1 120 ? 14.961 19.5 1.225 1 82.38 120 GLY B CA 1
ATOM 4623 C C . GLY B 1 120 ? 15.883 19.25 2.398 1 82.38 120 GLY B C 1
ATOM 4624 O O . GLY B 1 120 ? 15.914 18.141 2.947 1 82.38 120 GLY B O 1
ATOM 4625 N N . ASN B 1 121 ? 16.547 20.328 2.768 1 84.62 121 ASN B N 1
ATOM 4626 C CA . ASN B 1 121 ? 17.625 20.188 3.736 1 84.62 121 ASN B CA 1
ATOM 4627 C C . ASN B 1 121 ? 17.094 20.094 5.164 1 84.62 121 ASN B C 1
ATOM 4629 O O . ASN B 1 121 ? 17.875 20 6.113 1 84.62 121 ASN B O 1
ATOM 4633 N N . LEU B 1 122 ? 15.781 20.062 5.262 1 92.19 122 LEU B N 1
ATOM 4634 C CA . LEU B 1 122 ? 15.219 19.844 6.59 1 92.19 122 LEU B CA 1
ATOM 4635 C C . LEU B 1 122 ? 15.312 18.359 6.98 1 92.19 122 LEU B C 1
ATOM 4637 O O . LEU B 1 122 ? 15.133 18.016 8.148 1 92.19 122 LEU B O 1
ATOM 4641 N N . LEU B 1 123 ? 15.578 17.531 6.016 1 92.19 123 LEU B N 1
ATOM 4642 C CA . LEU B 1 123 ? 15.641 16.094 6.25 1 92.19 123 LEU B CA 1
ATOM 4643 C C . LEU B 1 123 ? 17.078 15.625 6.352 1 92.19 123 LEU B C 1
ATOM 4645 O O . LEU B 1 123 ? 17.969 16.188 5.707 1 92.19 123 LEU B O 1
ATOM 4649 N N . PRO B 1 124 ? 17.312 14.633 7.137 1 93.56 124 PRO B N 1
ATOM 4650 C CA . PRO B 1 124 ? 18.656 14.102 7.293 1 93.56 124 PRO B CA 1
ATOM 4651 C C . PRO B 1 124 ? 19.047 13.133 6.18 1 93.56 124 PRO B C 1
ATOM 4653 O O . PRO B 1 124 ? 19.281 11.953 6.438 1 93.56 124 PRO B O 1
ATOM 4656 N N . LEU B 1 125 ? 19.312 13.609 5.047 1 91.94 125 LEU B N 1
ATOM 4657 C CA . LEU B 1 125 ? 19.422 12.836 3.812 1 91.94 125 LEU B CA 1
ATOM 4658 C C . LEU B 1 125 ? 20.625 11.898 3.861 1 91.94 125 LEU B C 1
ATOM 4660 O O . LEU B 1 125 ? 20.516 10.711 3.557 1 91.94 125 LEU B O 1
ATOM 4664 N N . ALA B 1 126 ? 21.781 12.438 4.25 1 91.69 126 ALA B N 1
ATOM 4665 C CA . ALA B 1 126 ? 23.016 11.648 4.277 1 91.69 126 ALA B CA 1
ATOM 4666 C C . ALA B 1 126 ? 22.875 10.477 5.246 1 91.69 126 ALA B C 1
ATOM 4668 O O . ALA B 1 126 ? 23.312 9.359 4.941 1 91.69 126 ALA B O 1
ATOM 4669 N N . LYS B 1 127 ? 22.328 10.742 6.363 1 93.5 127 LYS B N 1
ATOM 4670 C CA . LYS B 1 127 ? 22.172 9.703 7.375 1 93.5 127 LYS B CA 1
ATOM 4671 C C . LYS B 1 127 ? 21.156 8.648 6.926 1 93.5 127 LYS B C 1
ATOM 4673 O O . LYS B 1 127 ? 21.328 7.461 7.203 1 93.5 127 LYS B O 1
ATOM 4678 N N . LEU B 1 128 ? 20.094 9.055 6.309 1 93.38 128 LEU B N 1
ATOM 4679 C CA . LEU B 1 128 ? 19.094 8.125 5.797 1 93.38 128 LEU B CA 1
ATOM 4680 C C . LEU B 1 128 ? 19.688 7.215 4.727 1 93.38 128 LEU B C 1
ATOM 4682 O O . LEU B 1 128 ? 19.406 6.02 4.695 1 93.38 128 LEU B O 1
ATOM 4686 N N . LYS B 1 129 ? 20.5 7.789 3.836 1 92.94 129 LYS B N 1
ATOM 4687 C CA . LYS B 1 129 ? 21.172 7.004 2.805 1 92.94 129 LYS B CA 1
ATOM 4688 C C . LYS B 1 129 ? 22.031 5.906 3.426 1 92.94 129 LYS B C 1
ATOM 4690 O O . LYS B 1 129 ? 22.062 4.781 2.928 1 92.94 129 LYS B O 1
ATOM 4695 N N . LYS B 1 130 ? 22.703 6.23 4.465 1 93.94 130 LYS B N 1
ATOM 4696 C CA . LYS B 1 130 ? 23.547 5.262 5.172 1 93.94 130 LYS B CA 1
ATOM 4697 C C . LYS B 1 130 ? 22.703 4.121 5.742 1 93.94 130 LYS B C 1
ATOM 4699 O O . LYS B 1 130 ? 23.109 2.961 5.699 1 93.94 130 LYS B O 1
ATOM 4704 N N . GLU B 1 131 ? 21.547 4.461 6.289 1 94.31 131 GLU B N 1
ATOM 4705 C CA . GLU B 1 131 ? 20.688 3.443 6.883 1 94.31 131 GLU B CA 1
ATOM 4706 C C . GLU B 1 131 ? 20.125 2.504 5.82 1 94.31 131 GLU B C 1
ATOM 4708 O O . GLU B 1 131 ? 19.906 1.318 6.082 1 94.31 131 GLU B O 1
ATOM 4713 N N . ILE B 1 132 ? 19.906 3.016 4.633 1 94.44 132 ILE B N 1
ATOM 4714 C CA . ILE B 1 132 ? 19.453 2.176 3.523 1 94.44 132 ILE B CA 1
ATOM 4715 C C . ILE B 1 132 ? 20.547 1.15 3.191 1 94.44 132 ILE B C 1
ATOM 4717 O O . ILE B 1 132 ? 20.25 -0.037 3.027 1 94.44 132 ILE B O 1
ATOM 4721 N N . LEU B 1 133 ? 21.719 1.625 3.109 1 92.88 133 LEU B N 1
ATOM 4722 C CA . LEU B 1 133 ? 22.844 0.74 2.816 1 92.88 133 LEU B CA 1
ATOM 4723 C C . LEU B 1 133 ? 23 -0.319 3.904 1 92.88 133 LEU B C 1
ATOM 4725 O O . LEU B 1 133 ? 23.219 -1.495 3.604 1 92.88 133 LEU B O 1
ATOM 4729 N N . TYR B 1 134 ? 22.906 0.093 5.09 1 94.12 134 TYR B N 1
ATOM 4730 C CA . TYR B 1 134 ? 23.016 -0.829 6.211 1 94.12 134 TYR B CA 1
ATOM 4731 C C . TYR B 1 134 ? 21.922 -1.884 6.176 1 94.12 134 TYR B C 1
ATOM 4733 O O . TYR B 1 134 ? 22.172 -3.059 6.453 1 94.12 134 TYR B O 1
ATOM 4741 N N . ALA B 1 135 ? 20.75 -1.487 5.84 1 94.25 135 ALA B N 1
ATOM 4742 C CA . ALA B 1 135 ? 19.609 -2.398 5.781 1 94.25 135 ALA B CA 1
ATOM 4743 C C . ALA B 1 135 ? 19.828 -3.484 4.73 1 94.25 135 ALA B C 1
ATOM 4745 O O . ALA B 1 135 ? 19.422 -4.633 4.926 1 94.25 135 ALA B O 1
ATOM 4746 N N . THR B 1 136 ? 20.422 -3.152 3.604 1 92.38 136 THR B N 1
ATOM 4747 C CA . THR B 1 136 ? 20.672 -4.125 2.547 1 92.38 136 THR B CA 1
ATOM 4748 C C . THR B 1 136 ? 21.609 -5.223 3.037 1 92.38 136 THR B C 1
ATOM 4750 O O . THR B 1 136 ? 21.547 -6.363 2.572 1 92.38 136 THR B O 1
ATOM 4753 N N . ARG B 1 137 ? 22.406 -4.91 3.975 1 91.5 137 ARG B N 1
ATOM 4754 C CA . ARG B 1 137 ? 23.391 -5.848 4.496 1 91.5 137 ARG B CA 1
ATOM 4755 C C . ARG B 1 137 ? 22.812 -6.668 5.645 1 91.5 137 ARG B C 1
ATOM 4757 O O . ARG B 1 137 ? 23.125 -7.848 5.793 1 91.5 137 ARG B O 1
ATOM 4764 N N . GLU B 1 138 ? 22.016 -6.043 6.375 1 90.75 138 GLU B N 1
ATOM 4765 C CA . GLU B 1 138 ? 21.5 -6.66 7.59 1 90.75 138 GLU B CA 1
ATOM 4766 C C . GLU B 1 138 ? 20.391 -7.66 7.277 1 90.75 138 GLU B C 1
ATOM 4768 O O . GLU B 1 138 ? 20.297 -8.711 7.918 1 90.75 138 GLU B O 1
ATOM 4773 N N . LEU B 1 139 ? 19.562 -7.344 6.363 1 89.94 139 LEU B N 1
ATOM 4774 C CA . LEU B 1 139 ? 18.422 -8.195 6.059 1 89.94 139 LEU B CA 1
ATOM 4775 C C . LEU B 1 139 ? 18.859 -9.43 5.277 1 89.94 139 LEU B C 1
ATOM 4777 O O . LEU B 1 139 ? 19.734 -9.344 4.406 1 89.94 139 LEU B O 1
ATOM 4781 N N . ARG B 1 140 ? 18.219 -10.477 5.695 1 83.12 140 ARG B N 1
ATOM 4782 C CA . ARG B 1 140 ? 18.422 -11.703 4.926 1 83.12 140 ARG B CA 1
ATOM 4783 C C . ARG B 1 140 ? 18.078 -11.484 3.455 1 83.12 140 ARG B C 1
ATOM 4785 O O . ARG B 1 140 ? 17.078 -10.859 3.127 1 83.12 140 ARG B O 1
ATOM 4792 N N . GLU B 1 141 ? 18.969 -11.867 2.59 1 86.44 141 GLU B N 1
ATOM 4793 C CA . GLU B 1 141 ? 18.797 -11.789 1.142 1 86.44 141 GLU B CA 1
ATOM 4794 C C . GLU B 1 141 ? 18.516 -10.359 0.693 1 86.44 141 GLU B C 1
ATOM 4796 O O . GLU B 1 141 ? 17.781 -10.148 -0.277 1 86.44 141 GLU B O 1
ATOM 4801 N N . GLY B 1 142 ? 18.891 -9.367 1.531 1 85.81 142 GLY B N 1
ATOM 4802 C CA . GLY B 1 142 ? 18.812 -7.961 1.153 1 85.81 142 GLY B CA 1
ATOM 4803 C C . GLY B 1 142 ? 17.391 -7.438 1.143 1 85.81 142 GLY B C 1
ATOM 4804 O O . GLY B 1 142 ? 17.078 -6.457 0.462 1 85.81 142 GLY B O 1
ATOM 4805 N N . GLY B 1 143 ? 16.453 -8.133 1.771 1 89.62 143 GLY B N 1
ATOM 4806 C CA . GLY B 1 143 ? 15.086 -7.652 1.856 1 89.62 143 GLY B CA 1
ATOM 4807 C C . GLY B 1 143 ? 14.234 -8.078 0.677 1 89.62 143 GLY B C 1
ATOM 4808 O O . GLY B 1 143 ? 13.164 -7.508 0.439 1 89.62 143 GLY B O 1
ATOM 4809 N N . THR B 1 144 ? 14.656 -9.016 -0.065 1 91.06 144 THR B N 1
ATOM 4810 C CA . THR B 1 144 ? 13.938 -9.43 -1.26 1 91.06 144 THR B CA 1
ATOM 4811 C C . THR B 1 144 ? 12.789 -10.367 -0.895 1 91.06 144 THR B C 1
ATOM 4813 O O . THR B 1 144 ? 11.883 -10.594 -1.701 1 91.06 144 THR B O 1
ATOM 4816 N N . GLU B 1 145 ? 12.758 -10.969 0.21 1 88.81 145 GLU B N 1
ATOM 4817 C CA . GLU B 1 145 ? 11.688 -11.859 0.651 1 88.81 145 GLU B CA 1
ATOM 4818 C C . GLU B 1 145 ? 10.531 -11.078 1.26 1 88.81 145 GLU B C 1
ATOM 4820 O O . GLU B 1 145 ? 10.711 -9.945 1.719 1 88.81 145 GLU B O 1
ATOM 4825 N N . TYR B 1 146 ? 9.391 -11.703 1.277 1 88.75 146 TYR B N 1
ATOM 4826 C CA . TYR B 1 146 ? 8.266 -11.078 1.965 1 88.75 146 TYR B CA 1
ATOM 4827 C C . TYR B 1 146 ? 8.594 -10.812 3.428 1 88.75 146 TYR B C 1
ATOM 4829 O O . TYR B 1 146 ? 9.172 -11.672 4.105 1 88.75 146 TYR B O 1
ATOM 4837 N N . GLU B 1 147 ? 8.219 -9.664 3.805 1 89.31 147 GLU B N 1
ATOM 4838 C CA . GLU B 1 147 ? 8.266 -9.352 5.23 1 89.31 147 GLU B CA 1
ATOM 4839 C C . GLU B 1 147 ? 7.117 -10.031 5.98 1 89.31 147 GLU B C 1
ATOM 4841 O O . GLU B 1 147 ? 6.062 -10.297 5.402 1 89.31 147 GLU B O 1
ATOM 4846 N N . PRO B 1 148 ? 7.391 -10.328 7.289 1 88.31 148 PRO B N 1
ATOM 4847 C CA . PRO B 1 148 ? 6.242 -10.805 8.062 1 88.31 148 PRO B CA 1
ATOM 4848 C C . PRO B 1 148 ? 5.027 -9.883 7.949 1 88.31 148 PRO B C 1
ATOM 4850 O O . PRO B 1 148 ? 5.18 -8.664 7.867 1 88.31 148 PRO B O 1
ATOM 4853 N N . LEU B 1 149 ? 3.912 -10.461 8.055 1 90 149 LEU B N 1
ATOM 4854 C CA . LEU B 1 149 ? 2.648 -9.773 7.824 1 90 149 LEU B CA 1
ATOM 4855 C C . LEU B 1 149 ? 2.498 -8.586 8.773 1 90 149 LEU B C 1
ATOM 4857 O O . LEU B 1 149 ? 2.068 -7.504 8.359 1 90 149 LEU B O 1
ATOM 4861 N N . GLN B 1 150 ? 2.855 -8.805 10.055 1 93.88 150 GLN B N 1
ATOM 4862 C CA . GLN B 1 150 ? 2.68 -7.762 11.055 1 93.88 150 GLN B CA 1
ATOM 4863 C C . GLN B 1 150 ? 3.631 -6.594 10.812 1 93.88 150 GLN B C 1
ATOM 4865 O O . GLN B 1 150 ? 3.395 -5.48 11.289 1 93.88 150 GLN B O 1
ATOM 4870 N N . GLY B 1 151 ? 4.754 -6.879 10.102 1 94.25 151 GLY B N 1
ATOM 4871 C CA . GLY B 1 151 ? 5.703 -5.84 9.742 1 94.25 151 GLY B CA 1
ATOM 4872 C C . GLY B 1 151 ? 7.055 -6.004 10.414 1 94.25 151 GLY B C 1
ATOM 4873 O O . GLY B 1 151 ? 7.273 -6.973 11.141 1 94.25 151 GLY B O 1
ATOM 4874 N N . ASN B 1 152 ? 7.949 -5.137 10.18 1 94.69 152 ASN B N 1
ATOM 4875 C CA . ASN B 1 152 ? 9.328 -5.172 10.664 1 94.69 152 ASN B CA 1
ATOM 4876 C C . ASN B 1 152 ? 9.391 -5.102 12.18 1 94.69 152 ASN B C 1
ATOM 4878 O O . ASN B 1 152 ? 8.953 -4.121 12.781 1 94.69 152 ASN B O 1
ATOM 4882 N N . VAL B 1 153 ? 9.992 -6.098 12.773 1 94.5 153 VAL B N 1
ATOM 4883 C CA . VAL B 1 153 ? 9.984 -6.223 14.227 1 94.5 153 VAL B CA 1
ATOM 4884 C C . VAL B 1 153 ? 10.836 -5.113 14.844 1 94.5 153 VAL B C 1
ATOM 4886 O O . VAL B 1 153 ? 10.508 -4.598 15.922 1 94.5 153 VAL B O 1
ATOM 4889 N N . LYS B 1 154 ? 11.953 -4.805 14.273 1 95.56 154 LYS B N 1
ATOM 4890 C CA . LYS B 1 154 ? 12.797 -3.725 14.781 1 95.56 154 LYS B CA 1
ATOM 4891 C C . LYS B 1 154 ? 12.039 -2.398 14.789 1 95.56 154 LYS B C 1
ATOM 4893 O O . LYS B 1 154 ? 12.102 -1.652 15.773 1 95.56 154 LYS B O 1
ATOM 4898 N N . LEU B 1 155 ? 11.352 -2.078 13.711 1 97.56 155 LEU B N 1
ATOM 4899 C CA . LEU B 1 155 ? 10.555 -0.859 13.617 1 97.56 155 LEU B CA 1
ATOM 4900 C C . LEU B 1 155 ? 9.461 -0.851 14.68 1 97.56 155 LEU B C 1
ATOM 4902 O O . LEU B 1 155 ? 9.273 0.151 15.375 1 97.56 155 LEU B O 1
ATOM 4906 N N . ARG B 1 156 ? 8.719 -1.923 14.812 1 98.25 156 ARG B N 1
ATOM 4907 C CA . ARG B 1 156 ? 7.66 -2.018 15.812 1 98.25 156 ARG B CA 1
ATOM 4908 C C . ARG B 1 156 ? 8.211 -1.807 17.219 1 98.25 156 ARG B C 1
ATOM 4910 O O . ARG B 1 156 ? 7.594 -1.116 18.031 1 98.25 156 ARG B O 1
ATOM 4917 N N . ARG B 1 157 ? 9.367 -2.346 17.484 1 97.88 157 ARG B N 1
ATOM 4918 C CA . ARG B 1 157 ? 10.008 -2.195 18.781 1 97.88 157 ARG B CA 1
ATOM 4919 C C . ARG B 1 157 ? 10.352 -0.735 19.062 1 97.88 157 ARG B C 1
ATOM 4921 O O . ARG B 1 157 ? 10.133 -0.239 20.172 1 97.88 157 ARG B O 1
ATOM 4928 N N . MET B 1 158 ? 10.891 -0.088 18.141 1 97.25 158 MET B N 1
ATOM 4929 C CA . MET B 1 158 ? 11.297 1.303 18.328 1 97.25 158 MET B CA 1
ATOM 4930 C C . MET B 1 158 ? 10.078 2.207 18.484 1 97.25 158 MET B C 1
ATOM 4932 O O . MET B 1 158 ? 10.094 3.135 19.297 1 97.25 158 MET B O 1
ATOM 4936 N N . ILE B 1 159 ? 9.047 1.938 17.734 1 97.94 159 ILE B N 1
ATOM 4937 C CA . ILE B 1 159 ? 7.809 2.703 17.859 1 97.94 159 ILE B CA 1
ATOM 4938 C C . ILE B 1 159 ? 7.219 2.494 19.25 1 97.94 159 ILE B C 1
ATOM 4940 O O . ILE B 1 159 ? 6.762 3.447 19.891 1 97.94 159 ILE B O 1
ATOM 4944 N N . ALA B 1 160 ? 7.219 1.239 19.672 1 98.12 160 ALA B N 1
ATOM 4945 C CA . ALA B 1 160 ? 6.707 0.923 21 1 98.12 160 ALA B CA 1
ATOM 4946 C C . ALA B 1 160 ? 7.496 1.661 22.094 1 98.12 160 ALA B C 1
ATOM 4948 O O . ALA B 1 160 ? 6.91 2.24 23 1 98.12 160 ALA B O 1
ATOM 4949 N N . ALA B 1 161 ? 8.773 1.668 21.984 1 96.81 161 ALA B N 1
ATOM 4950 C CA . ALA B 1 161 ? 9.617 2.348 22.953 1 96.81 161 ALA B CA 1
ATOM 4951 C C . ALA B 1 161 ? 9.32 3.844 22.984 1 96.81 161 ALA B C 1
ATOM 4953 O O . ALA B 1 161 ? 9.289 4.449 24.062 1 96.81 161 ALA B O 1
ATOM 4954 N N . ARG B 1 162 ? 9.07 4.398 21.922 1 95.81 162 ARG B N 1
ATOM 4955 C CA . ARG B 1 162 ? 8.852 5.836 21.812 1 95.81 162 ARG B CA 1
ATOM 4956 C C . ARG B 1 162 ? 7.457 6.211 22.312 1 95.81 162 ARG B C 1
ATOM 4958 O O . ARG B 1 162 ? 7.184 7.383 22.594 1 95.81 162 ARG B O 1
ATOM 4965 N N . SER B 1 163 ? 6.609 5.227 22.438 1 97 163 SER B N 1
ATOM 4966 C CA . SER B 1 163 ? 5.246 5.508 22.875 1 97 163 SER B CA 1
ATOM 4967 C C . SER B 1 163 ? 5.227 6.027 24.312 1 97 163 SER B C 1
ATOM 4969 O O . SER B 1 163 ? 4.289 6.719 24.719 1 97 163 SER B O 1
ATOM 4971 N N . LEU B 1 164 ? 6.23 5.809 25.094 1 94.44 164 LEU B N 1
ATOM 4972 C CA . LEU B 1 164 ? 6.324 6.27 26.469 1 94.44 164 LEU B CA 1
ATOM 4973 C C . LEU B 1 164 ? 6.32 7.793 26.531 1 94.44 164 LEU B C 1
ATOM 4975 O O . LEU B 1 164 ? 5.797 8.375 27.484 1 94.44 164 LEU B O 1
ATOM 4979 N N . ALA B 1 165 ? 6.844 8.398 25.5 1 92.06 165 ALA B N 1
ATOM 4980 C CA . ALA B 1 165 ? 6.992 9.852 25.469 1 92.06 165 ALA B CA 1
ATOM 4981 C C . ALA B 1 165 ? 5.633 10.547 25.469 1 92.06 165 ALA B C 1
ATOM 4983 O O . ALA B 1 165 ? 5.52 11.711 25.844 1 92.06 165 ALA B O 1
ATOM 4984 N N . TRP B 1 166 ? 4.602 9.812 25.031 1 95.19 166 TRP B N 1
ATOM 4985 C CA . TRP B 1 166 ? 3.291 10.453 24.984 1 95.19 166 TRP B CA 1
ATOM 4986 C C . TRP B 1 166 ? 2.287 9.703 25.859 1 95.19 166 TRP B C 1
ATOM 4988 O O . TRP B 1 166 ? 1.078 9.781 25.625 1 95.19 166 TRP B O 1
ATOM 4998 N N . GLY B 1 167 ? 2.852 8.922 26.797 1 92.62 167 GLY B N 1
ATOM 4999 C CA . GLY B 1 167 ? 2.029 8.281 27.812 1 92.62 167 GLY B CA 1
ATOM 5000 C C . GLY B 1 167 ? 1.49 6.93 27.375 1 92.62 167 GLY B C 1
ATOM 5001 O O . GLY B 1 167 ? 0.63 6.355 28.047 1 92.62 167 GLY B O 1
ATOM 5002 N N . GLY B 1 168 ? 1.958 6.543 26.234 1 94.06 168 GLY B N 1
ATOM 5003 C CA . GLY B 1 168 ? 1.584 5.207 25.797 1 94.06 168 GLY B CA 1
ATOM 5004 C C . GLY B 1 168 ? 2.418 4.113 26.438 1 94.06 168 GLY B C 1
ATOM 5005 O O . GLY B 1 168 ? 3.393 4.402 27.141 1 94.06 168 GLY B O 1
ATOM 5006 N N . ASN B 1 169 ? 2.025 2.951 26.422 1 93.44 169 ASN B N 1
ATOM 5007 C CA . ASN B 1 169 ? 2.719 1.756 26.891 1 93.44 169 ASN B CA 1
ATOM 5008 C C . ASN B 1 169 ? 2.514 0.581 25.938 1 93.44 169 ASN B C 1
ATOM 5010 O O . ASN B 1 169 ? 2.033 -0.478 26.344 1 93.44 169 ASN B O 1
ATOM 5014 N N . LEU B 1 170 ? 3.039 0.806 24.781 1 97.88 170 LEU B N 1
ATOM 5015 C CA . LEU B 1 170 ? 2.83 -0.202 23.75 1 97.88 170 LEU B CA 1
ATOM 5016 C C . LEU B 1 170 ? 3.947 -1.24 23.766 1 97.88 170 LEU B C 1
ATOM 5018 O O . LEU B 1 170 ? 5.059 -0.955 24.219 1 97.88 170 LEU B O 1
ATOM 5022 N N . HIS B 1 171 ? 3.652 -2.363 23.359 1 97.75 171 HIS B N 1
ATOM 5023 C CA . HIS B 1 171 ? 4.586 -3.436 23.047 1 97.75 171 HIS B CA 1
ATOM 5024 C C . HIS B 1 171 ? 4.703 -3.621 21.531 1 97.75 171 HIS B C 1
ATOM 5026 O O . HIS B 1 171 ? 3.801 -3.24 20.781 1 97.75 171 HIS B O 1
ATOM 5032 N N . GLU B 1 172 ? 5.84 -4.145 21.078 1 97.38 172 GLU B N 1
ATOM 5033 C CA . GLU B 1 172 ? 6.035 -4.348 19.656 1 97.38 172 GLU B CA 1
ATOM 5034 C C . GLU B 1 172 ? 4.898 -5.176 19.047 1 97.38 172 GLU B C 1
ATOM 5036 O O . GLU B 1 172 ? 4.535 -4.988 17.891 1 97.38 172 GLU B O 1
ATOM 5041 N N . ASP B 1 173 ? 4.297 -6.07 19.781 1 96.88 173 ASP B N 1
ATOM 5042 C CA . ASP B 1 173 ? 3.234 -6.949 19.297 1 96.88 173 ASP B CA 1
ATOM 5043 C C . ASP B 1 173 ? 1.911 -6.199 19.188 1 96.88 173 ASP B C 1
ATOM 5045 O O . ASP B 1 173 ? 0.961 -6.695 18.578 1 96.88 173 ASP B O 1
ATOM 5049 N N . ASP B 1 174 ? 1.852 -4.977 19.688 1 98.06 174 ASP B N 1
ATOM 5050 C CA . ASP B 1 174 ? 0.637 -4.172 19.625 1 98.06 174 ASP B CA 1
ATOM 5051 C C . ASP B 1 174 ? 0.578 -3.385 18.312 1 98.06 174 ASP B C 1
ATOM 5053 O O . ASP B 1 174 ? -0.408 -2.697 18.031 1 98.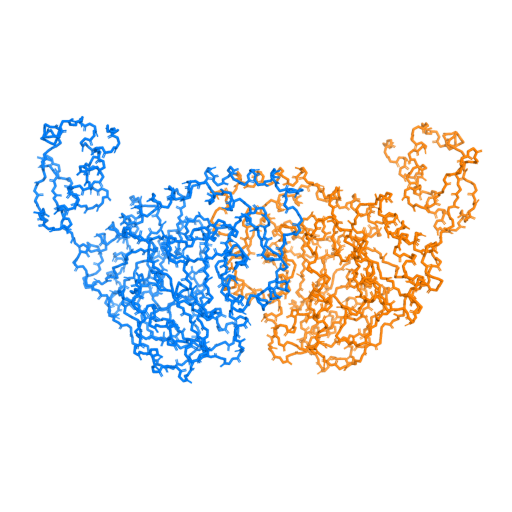06 174 ASP B O 1
ATOM 5057 N N . LEU B 1 175 ? 1.615 -3.582 17.531 1 98.62 175 LEU B N 1
ATOM 5058 C CA . LEU B 1 175 ? 1.757 -2.68 16.391 1 98.62 175 LEU B CA 1
ATOM 5059 C C . LEU B 1 175 ? 1.75 -3.457 15.086 1 98.62 175 LEU B C 1
ATOM 5061 O O . LEU B 1 175 ? 2.217 -4.598 15.031 1 98.62 175 LEU B O 1
ATOM 5065 N N . ILE B 1 176 ? 1.185 -2.844 14.055 1 98.31 176 ILE B N 1
ATOM 5066 C CA . ILE B 1 176 ? 1.271 -3.262 12.664 1 98.31 176 ILE B CA 1
ATOM 5067 C C . ILE B 1 176 ? 1.896 -2.146 11.828 1 98.31 176 ILE B C 1
ATOM 5069 O O . ILE B 1 176 ? 1.494 -0.986 11.93 1 98.31 176 ILE B O 1
ATOM 5073 N N . THR B 1 177 ? 2.912 -2.432 11.086 1 98.12 177 THR B N 1
ATOM 5074 C CA . THR B 1 177 ? 3.459 -1.405 10.203 1 98.12 177 THR B CA 1
ATOM 5075 C C . THR B 1 177 ? 2.738 -1.405 8.859 1 98.12 177 THR B C 1
ATOM 5077 O O . THR B 1 177 ? 2.113 -2.4 8.484 1 98.12 177 THR B O 1
ATOM 5080 N N . ALA B 1 178 ? 2.746 -0.284 8.203 1 96.94 178 ALA B N 1
ATOM 5081 C CA . ALA B 1 178 ? 2.033 -0.087 6.941 1 96.94 178 ALA B CA 1
ATOM 5082 C C . ALA B 1 178 ? 2.824 0.817 6 1 96.94 178 ALA B C 1
ATOM 5084 O O . ALA B 1 178 ? 3.928 1.256 6.328 1 96.94 178 ALA B O 1
ATOM 5085 N N . SER B 1 179 ? 2.26 1.052 4.816 1 95.75 179 SER B N 1
ATOM 5086 C CA . SER B 1 179 ? 2.91 1.849 3.781 1 95.75 179 SER B CA 1
ATOM 5087 C C . SER B 1 179 ? 2.512 3.316 3.881 1 95.75 179 SER B C 1
ATOM 5089 O O . SER B 1 179 ? 2.037 3.904 2.908 1 95.75 179 SER B O 1
ATOM 5091 N N . GLY B 1 180 ? 2.787 3.885 5.027 1 96 180 GLY B N 1
ATOM 5092 C CA . GLY B 1 180 ? 2.467 5.285 5.258 1 96 180 GLY B CA 1
ATOM 5093 C C . GLY B 1 180 ? 1.24 5.48 6.129 1 96 180 GLY B C 1
ATOM 5094 O O . GLY B 1 180 ? 0.541 4.52 6.449 1 96 180 GLY B O 1
ATOM 5095 N N . GLY B 1 181 ? 1.021 6.727 6.465 1 96.75 181 GLY B N 1
ATOM 5096 C CA . GLY B 1 181 ? -0.088 7.07 7.34 1 96.75 181 GLY B CA 1
ATOM 5097 C C . GLY B 1 181 ? -1.444 6.859 6.695 1 96.75 181 GLY B C 1
ATOM 5098 O O . GLY B 1 181 ? -2.352 6.301 7.312 1 96.75 181 GLY B O 1
ATOM 5099 N N . MET B 1 182 ? -1.638 7.285 5.488 1 96.69 182 MET B N 1
ATOM 5100 C CA . MET B 1 182 ? -2.92 7.164 4.801 1 96.69 182 MET B CA 1
ATOM 5101 C C . MET B 1 182 ? -3.287 5.699 4.59 1 96.69 182 MET B C 1
ATOM 5103 O O . MET B 1 182 ? -4.465 5.336 4.648 1 96.69 182 MET B O 1
ATOM 5107 N N . ASN B 1 183 ? -2.275 4.906 4.301 1 97.25 183 ASN B N 1
ATOM 5108 C CA . ASN B 1 183 ? -2.527 3.475 4.195 1 97.25 183 ASN B CA 1
ATOM 5109 C C . ASN B 1 183 ? -3.023 2.891 5.512 1 97.25 183 ASN B C 1
ATOM 5111 O O . ASN B 1 183 ? -3.918 2.045 5.523 1 97.25 183 ASN B O 1
ATOM 5115 N N . SER B 1 184 ? -2.439 3.311 6.598 1 98.25 184 SER B N 1
ATOM 5116 C CA . SER B 1 184 ? -2.887 2.908 7.926 1 98.25 184 SER B CA 1
ATOM 5117 C C . SER B 1 184 ? -4.348 3.277 8.156 1 98.25 184 SER B C 1
ATOM 5119 O O . SER B 1 184 ? -5.141 2.449 8.609 1 98.25 184 SER B O 1
ATOM 5121 N N . ILE B 1 185 ? -4.68 4.48 7.836 1 98.56 185 ILE B N 1
ATOM 5122 C CA . ILE B 1 185 ? -6.035 4.977 8.031 1 98.56 185 ILE B CA 1
ATOM 5123 C C . ILE B 1 185 ? -7 4.215 7.129 1 98.56 185 ILE B C 1
ATOM 5125 O O . ILE B 1 185 ? -8.125 3.896 7.531 1 98.56 185 ILE B O 1
ATOM 5129 N N . SER B 1 186 ? -6.574 3.936 5.941 1 98.12 186 SER B N 1
ATOM 5130 C CA . SER B 1 186 ? -7.383 3.15 5.012 1 98.12 186 SER B CA 1
ATOM 5131 C C . SER B 1 186 ? -7.742 1.793 5.602 1 98.12 186 SER B C 1
ATOM 5133 O O . SER B 1 186 ? -8.906 1.389 5.578 1 98.12 186 SER B O 1
ATOM 5135 N N . PHE B 1 187 ? -6.758 1.074 6.121 1 97.88 187 PHE B N 1
ATOM 5136 C CA . PHE B 1 187 ? -7.008 -0.217 6.75 1 97.88 187 PHE B CA 1
ATOM 5137 C C . PHE B 1 187 ? -7.969 -0.07 7.922 1 97.88 187 PHE B C 1
ATOM 5139 O O . PHE B 1 187 ? -8.859 -0.904 8.109 1 97.88 187 PHE B O 1
ATOM 5146 N N . CYS B 1 188 ? -7.789 0.972 8.695 1 98.69 188 CYS B N 1
ATOM 5147 C CA . CYS B 1 188 ? -8.656 1.193 9.844 1 98.69 188 CYS B CA 1
ATOM 5148 C C . CYS B 1 188 ? -10.109 1.373 9.406 1 98.69 188 CYS B C 1
ATOM 5150 O O . CYS B 1 188 ? -11.008 0.755 9.969 1 98.69 188 CYS B O 1
ATOM 5152 N N . LEU B 1 189 ? -10.305 2.209 8.43 1 98.44 189 LEU B N 1
ATOM 5153 C CA . LEU B 1 189 ? -11.664 2.479 7.973 1 98.44 189 LEU B CA 1
ATOM 5154 C C . LEU B 1 189 ? -12.312 1.213 7.418 1 98.44 189 LEU B C 1
ATOM 5156 O O . LEU B 1 189 ? -13.477 0.93 7.707 1 98.44 189 LEU B O 1
ATOM 5160 N N . MET B 1 190 ? -11.578 0.445 6.664 1 97.12 190 MET B N 1
ATOM 5161 C CA . MET B 1 190 ? -12.117 -0.783 6.082 1 97.12 190 MET B CA 1
ATOM 5162 C C . MET B 1 190 ? -12.43 -1.807 7.168 1 97.12 190 MET B C 1
ATOM 5164 O O . MET B 1 190 ? -13.367 -2.59 7.035 1 97.12 190 MET B O 1
ATOM 5168 N N . ALA B 1 191 ? -11.656 -1.796 8.203 1 97.5 191 ALA B N 1
ATOM 5169 C CA . ALA B 1 191 ? -11.836 -2.748 9.297 1 97.5 191 ALA B CA 1
ATOM 5170 C C . ALA B 1 191 ? -13.055 -2.389 10.148 1 97.5 191 ALA B C 1
ATOM 5172 O O . ALA B 1 191 ? -13.727 -3.271 10.68 1 97.5 191 ALA B O 1
ATOM 5173 N N . LEU B 1 192 ? -13.344 -1.135 10.297 1 97.81 192 LEU B N 1
ATOM 5174 C CA . LEU B 1 192 ? -14.25 -0.678 11.352 1 97.81 192 LEU B CA 1
ATOM 5175 C C . LEU B 1 192 ? -15.656 -0.455 10.797 1 97.81 192 LEU B C 1
ATOM 5177 O O . LEU B 1 192 ? -16.641 -0.542 11.539 1 97.81 192 LEU B O 1
ATOM 5181 N N . GLY B 1 193 ? -15.711 -0.121 9.5 1 95 193 GLY B N 1
ATOM 5182 C CA . GLY B 1 193 ? -17.031 0.291 9.031 1 95 193 GLY B CA 1
ATOM 5183 C C . GLY B 1 193 ? -17.438 -0.404 7.746 1 95 193 GLY B C 1
ATOM 5184 O O . GLY B 1 193 ? -16.797 -1.361 7.316 1 95 193 GLY B O 1
ATOM 5185 N N . LYS B 1 194 ? -18.562 0.011 7.289 1 94.31 194 LYS B N 1
ATOM 5186 C CA . LYS B 1 194 ? -19.141 -0.442 6.031 1 94.31 194 LYS B CA 1
ATOM 5187 C C . LYS B 1 194 ? -19.797 0.715 5.277 1 94.31 194 LYS B C 1
ATOM 5189 O O . LYS B 1 194 ? -20.094 1.756 5.867 1 94.31 194 LYS B O 1
ATOM 5194 N N . PRO B 1 195 ? -19.969 0.569 3.926 1 94.12 195 PRO B N 1
ATOM 5195 C CA . PRO B 1 195 ? -20.656 1.626 3.18 1 94.12 195 PRO B CA 1
ATOM 5196 C C . PRO B 1 195 ? -21.984 2.037 3.822 1 94.12 195 PRO B C 1
ATOM 5198 O O . PRO B 1 195 ? -22.75 1.178 4.254 1 94.12 195 PRO B O 1
ATOM 5201 N N . GLY B 1 196 ? -22.219 3.332 3.896 1 95.62 196 GLY B N 1
ATOM 5202 C CA . GLY B 1 196 ? -23.438 3.846 4.512 1 95.62 196 GLY B CA 1
ATOM 5203 C C . GLY B 1 196 ? -23.219 4.363 5.922 1 95.62 196 GLY B C 1
ATOM 5204 O O . GLY B 1 196 ? -24 5.164 6.426 1 95.62 196 GLY B O 1
ATOM 5205 N N . ASP B 1 197 ? -22.125 3.99 6.551 1 97.56 197 ASP B N 1
ATOM 5206 C CA . ASP B 1 197 ? -21.797 4.449 7.898 1 97.56 197 ASP B CA 1
ATOM 5207 C C . ASP B 1 197 ? -21.406 5.922 7.895 1 97.56 197 ASP B C 1
ATOM 5209 O O . ASP B 1 197 ? -20.969 6.453 6.871 1 97.56 197 ASP B O 1
ATOM 5213 N N . THR B 1 198 ? -21.562 6.574 9.062 1 98.44 198 THR B N 1
ATOM 5214 C CA . THR B 1 198 ? -21.219 7.98 9.234 1 98.44 198 THR B CA 1
ATOM 5215 C C . THR B 1 198 ? -19.984 8.125 10.117 1 98.44 198 THR B C 1
ATOM 5217 O O . THR B 1 198 ? -19.922 7.566 11.211 1 98.44 198 THR B O 1
ATOM 5220 N N . ILE B 1 199 ? -19.062 8.836 9.609 1 98.56 199 ILE B N 1
ATOM 5221 C CA . ILE B 1 199 ? -17.828 9.109 10.352 1 98.56 199 ILE B CA 1
ATOM 5222 C C . ILE B 1 199 ? -17.781 10.586 10.734 1 98.56 199 ILE B C 1
ATOM 5224 O O . ILE B 1 199 ? -18 11.461 9.898 1 98.56 199 ILE B O 1
ATOM 5228 N N . ALA B 1 200 ? -17.547 10.898 12.008 1 98.62 200 ALA B N 1
ATOM 5229 C CA . ALA B 1 200 ? -17.359 12.273 12.484 1 98.62 200 ALA B CA 1
ATOM 5230 C C . ALA B 1 200 ? -15.914 12.727 12.32 1 98.62 200 ALA B C 1
ATOM 5232 O O . ALA B 1 200 ? -14.984 11.953 12.578 1 98.62 200 ALA B O 1
ATOM 5233 N N . MET B 1 201 ? -15.742 13.945 11.859 1 97.88 201 MET B N 1
ATOM 5234 C CA . MET B 1 201 ? -14.43 14.562 11.695 1 97.88 201 MET B CA 1
ATOM 5235 C C . MET B 1 201 ? -14.461 16.031 12.117 1 97.88 201 MET B C 1
ATOM 5237 O O . MET B 1 201 ? -15.531 16.625 12.219 1 97.88 201 MET B O 1
ATOM 5241 N N . GLU B 1 202 ? -13.266 16.547 12.336 1 97.69 202 GLU B N 1
ATOM 5242 C CA . GLU B 1 202 ? -13.133 17.984 12.555 1 97.69 202 GLU B CA 1
ATOM 5243 C C . GLU B 1 202 ? -13.5 18.781 11.305 1 97.69 202 GLU B C 1
ATOM 5245 O O . GLU B 1 202 ? -13.484 18.234 10.195 1 97.69 202 GLU B O 1
ATOM 5250 N N . SER B 1 203 ? -13.828 20.047 11.508 1 96.88 203 SER B N 1
ATOM 5251 C CA . SER B 1 203 ? -14.039 20.984 10.414 1 96.88 203 SER B CA 1
ATOM 5252 C C . SER B 1 203 ? -13.227 22.266 10.625 1 96.88 203 SER B C 1
ATOM 5254 O O . SER B 1 203 ? -13.383 22.938 11.648 1 96.88 203 SER B O 1
ATOM 5256 N N . PRO B 1 204 ? -12.414 22.703 9.742 1 96.5 204 PRO B N 1
ATOM 5257 C CA . PRO B 1 204 ? -12.039 22 8.508 1 96.5 204 PRO B CA 1
ATOM 5258 C C . PRO B 1 204 ? -11.219 20.75 8.758 1 96.5 204 PRO B C 1
ATOM 5260 O O . PRO B 1 204 ? -10.742 20.531 9.875 1 96.5 204 PRO B O 1
ATOM 5263 N N . CYS B 1 205 ? -11.188 19.891 7.742 1 94.69 205 CYS B N 1
ATOM 5264 C CA . CYS B 1 205 ? -10.445 18.641 7.867 1 94.69 205 CYS B CA 1
ATOM 5265 C C . CYS B 1 205 ? -9.625 18.359 6.613 1 94.69 205 CYS B C 1
ATOM 5267 O O . CYS B 1 205 ? -9.945 18.859 5.535 1 94.69 205 CYS B O 1
ATOM 5269 N N . TYR B 1 206 ? -8.617 17.609 6.746 1 95.94 206 TYR B N 1
ATOM 5270 C CA . TYR B 1 206 ? -7.719 17.234 5.652 1 95.94 206 TYR B CA 1
ATOM 5271 C C . TYR B 1 206 ? -8.477 16.531 4.539 1 95.94 206 TYR B C 1
ATOM 5273 O O . TYR B 1 206 ? -9.172 15.547 4.789 1 95.94 206 TYR B O 1
ATOM 5281 N N . PRO B 1 207 ? -8.336 16.969 3.324 1 95.56 207 PRO B N 1
ATOM 5282 C CA . PRO B 1 207 ? -9.109 16.406 2.219 1 95.56 207 PRO B CA 1
ATOM 5283 C C . PRO B 1 207 ? -8.805 14.93 1.981 1 95.56 207 PRO B C 1
ATOM 5285 O O . PRO B 1 207 ? -9.703 14.156 1.638 1 95.56 207 PRO B O 1
ATOM 5288 N N . GLY B 1 208 ? -7.57 14.523 2.182 1 94.69 208 GLY B N 1
ATOM 5289 C CA . GLY B 1 208 ? -7.227 13.125 1.972 1 94.69 208 GLY B CA 1
ATOM 5290 C C . GLY B 1 208 ? -8.07 12.172 2.797 1 94.69 208 GLY B C 1
ATOM 5291 O O . GLY B 1 208 ? -8.461 11.102 2.316 1 94.69 208 GLY B O 1
ATOM 5292 N N . THR B 1 209 ? -8.391 12.547 3.969 1 96.31 209 THR B N 1
ATOM 5293 C CA . THR B 1 209 ? -9.109 11.656 4.879 1 96.31 209 THR B CA 1
ATOM 5294 C C . THR B 1 209 ? -10.578 11.562 4.484 1 96.31 209 THR B C 1
ATOM 5296 O O . THR B 1 209 ? -11.156 10.477 4.473 1 96.31 209 THR B O 1
ATOM 5299 N N . PHE B 1 210 ? -11.242 12.742 4.23 1 95.12 210 PHE B N 1
ATOM 5300 C CA . PHE B 1 210 ? -12.656 12.609 3.904 1 95.12 210 PHE B CA 1
ATOM 5301 C C . PHE B 1 210 ? -12.844 12.031 2.506 1 95.12 210 PHE B C 1
ATOM 5303 O O . PHE B 1 210 ? -13.82 11.336 2.24 1 95.12 210 PHE B O 1
ATOM 5310 N N . GLN B 1 211 ? -11.922 12.289 1.584 1 95.94 211 GLN B N 1
ATOM 5311 C CA . GLN B 1 211 ? -12 11.625 0.287 1 95.94 211 GLN B CA 1
ATOM 5312 C C . GLN B 1 211 ? -11.867 10.109 0.433 1 95.94 211 GLN B C 1
ATOM 5314 O O . GLN B 1 211 ? -12.539 9.352 -0.265 1 95.94 211 GLN B O 1
ATOM 5319 N N . LEU B 1 212 ? -10.945 9.688 1.286 1 96.88 212 LEU B N 1
ATOM 5320 C CA . LEU B 1 212 ? -10.789 8.266 1.568 1 96.88 212 LEU B CA 1
ATOM 5321 C C . LEU B 1 212 ? -12.086 7.676 2.119 1 96.88 212 LEU B C 1
ATOM 5323 O O . LEU B 1 212 ? -12.531 6.621 1.665 1 96.88 212 LEU B O 1
ATOM 5327 N N . ALA B 1 213 ? -12.68 8.336 3.078 1 97.06 213 ALA B N 1
ATOM 5328 C CA . ALA B 1 213 ? -13.945 7.883 3.662 1 97.06 213 ALA B CA 1
ATOM 5329 C C . ALA B 1 213 ? -15.023 7.738 2.594 1 97.06 213 ALA B C 1
ATOM 5331 O O . ALA B 1 213 ? -15.727 6.727 2.545 1 97.06 213 ALA B O 1
ATOM 5332 N N . ILE B 1 214 ? -15.094 8.719 1.744 1 95.56 214 ILE B N 1
ATOM 5333 C CA . ILE B 1 214 ? -16.109 8.742 0.696 1 95.56 214 ILE B CA 1
ATOM 5334 C C . ILE B 1 214 ? -15.844 7.617 -0.302 1 95.56 214 ILE B C 1
ATOM 5336 O O . ILE B 1 214 ? -16.781 6.949 -0.757 1 95.56 214 ILE B O 1
ATOM 5340 N N . SER B 1 215 ? -14.602 7.426 -0.617 1 93.88 215 SER B N 1
ATOM 5341 C CA . SER B 1 215 ? -14.242 6.371 -1.56 1 93.88 215 SER B CA 1
ATOM 5342 C C . SER B 1 215 ? -14.656 5 -1.038 1 93.88 215 SER B C 1
ATOM 5344 O O . SER B 1 215 ? -14.859 4.07 -1.82 1 93.88 215 SER B O 1
ATOM 5346 N N . LEU B 1 216 ? -14.797 4.844 0.246 1 95.25 216 LEU B N 1
ATOM 5347 C CA . LEU B 1 216 ? -15.188 3.586 0.876 1 95.25 216 LEU B CA 1
ATOM 5348 C C . LEU B 1 216 ? -16.688 3.559 1.154 1 95.25 216 LEU B C 1
ATOM 5350 O O . LEU B 1 216 ? -17.188 2.623 1.781 1 95.25 216 LEU B O 1
ATOM 5354 N N . GLY B 1 217 ? -17.391 4.652 0.783 1 94.31 217 GLY B N 1
ATOM 5355 C CA . GLY B 1 217 ? -18.844 4.691 0.858 1 94.31 217 GLY B CA 1
ATOM 5356 C C . GLY B 1 217 ? -19.359 5.297 2.15 1 94.31 217 GLY B C 1
ATOM 5357 O O . GLY B 1 217 ? -20.562 5.254 2.43 1 94.31 217 GLY B O 1
ATOM 5358 N N . PHE B 1 218 ? -18.484 5.91 2.93 1 96.56 218 PHE B N 1
ATOM 5359 C CA . PHE B 1 218 ? -18.891 6.531 4.184 1 96.56 218 PHE B CA 1
ATOM 5360 C C . PHE B 1 218 ? -19.516 7.898 3.928 1 96.56 218 PHE B C 1
ATOM 5362 O O . PHE B 1 218 ? -19.297 8.5 2.873 1 96.56 218 PHE B O 1
ATOM 5369 N N . LYS B 1 219 ? -20.281 8.312 4.863 1 97.12 219 LYS B N 1
ATOM 5370 C CA . LYS B 1 219 ? -20.688 9.711 4.988 1 97.12 219 LYS B CA 1
ATOM 5371 C C . LYS B 1 219 ? -19.859 10.43 6.055 1 97.12 219 LYS B C 1
ATOM 5373 O O . LYS B 1 219 ? -19.453 9.82 7.047 1 97.12 219 LYS B O 1
ATOM 5378 N N . VAL B 1 220 ? -19.641 11.703 5.812 1 97.62 220 VAL B N 1
ATOM 5379 C CA . VAL B 1 220 ? -18.781 12.461 6.715 1 97.62 220 VAL B CA 1
ATOM 5380 C C . VAL B 1 220 ? -19.609 13.523 7.445 1 97.62 220 VAL B C 1
ATOM 5382 O O . VAL B 1 220 ? -20.312 14.32 6.812 1 97.62 220 VAL B O 1
ATOM 5385 N N . LEU B 1 221 ? -19.578 13.469 8.711 1 98.12 221 LEU B N 1
ATOM 5386 C CA . LEU B 1 221 ? -20.172 14.508 9.547 1 98.12 221 LEU B CA 1
ATOM 5387 C C . LEU B 1 221 ? -19.094 15.422 10.117 1 98.12 221 LEU B C 1
ATOM 5389 O O . LEU B 1 221 ? -18.359 15.031 11.031 1 98.12 221 LEU B O 1
ATOM 5393 N N . GLU B 1 222 ? -19.031 16.609 9.594 1 97.44 222 GLU B N 1
ATOM 5394 C CA . GLU B 1 222 ? -18.078 17.594 10.086 1 97.44 222 GLU B CA 1
ATOM 5395 C C . GLU B 1 222 ? -18.594 18.25 11.367 1 97.44 222 GLU B C 1
ATOM 5397 O O . GLU B 1 222 ? -19.75 18.656 11.445 1 97.44 222 GLU B O 1
ATOM 5402 N N . LEU B 1 223 ? -17.734 18.375 12.32 1 97.62 223 LEU B N 1
ATOM 5403 C CA . LEU B 1 223 ? -18.125 18.953 13.609 1 97.62 223 LEU B CA 1
ATOM 5404 C C . LEU B 1 223 ? -17.391 20.25 13.875 1 97.62 223 LEU B C 1
ATOM 5406 O O . LEU B 1 223 ? -16.25 20.422 13.445 1 97.62 223 LEU B O 1
ATOM 5410 N N . PRO B 1 224 ? -18.016 21.109 14.664 1 96.12 224 PRO B N 1
ATOM 5411 C CA . PRO B 1 224 ? -17.375 22.375 15.039 1 96.12 224 PRO B CA 1
ATOM 5412 C C . PRO B 1 224 ? -16.016 22.156 15.711 1 96.12 224 PRO B C 1
ATOM 5414 O O . PRO B 1 224 ? -15.867 21.281 16.562 1 96.12 224 PRO B O 1
ATOM 5417 N N . THR B 1 225 ? -15.031 22.984 15.297 1 96.31 225 THR B N 1
ATOM 5418 C CA . THR B 1 225 ? -13.648 22.844 15.742 1 96.31 225 THR B CA 1
ATOM 5419 C C . THR B 1 225 ? -13.055 24.203 16.109 1 96.31 225 THR B C 1
ATOM 5421 O O . THR B 1 225 ? -13.109 25.141 15.312 1 96.31 225 THR B O 1
ATOM 5424 N N . HIS B 1 226 ? -12.594 24.281 17.328 1 93.12 226 HIS B N 1
ATOM 5425 C CA . HIS B 1 226 ? -11.914 25.484 17.797 1 93.12 226 HIS B CA 1
ATOM 5426 C C . HIS B 1 226 ? -10.492 25.578 17.25 1 93.12 226 HIS B C 1
ATOM 5428 O O . HIS B 1 226 ? -9.766 24.578 17.234 1 93.12 226 HIS B O 1
ATOM 5434 N N . PRO B 1 227 ? -10.031 26.703 16.781 1 92.44 227 PRO B N 1
ATOM 5435 C CA . PRO B 1 227 ? -8.727 26.812 16.125 1 92.44 227 PRO B CA 1
ATOM 5436 C C . PRO B 1 227 ? -7.566 26.531 17.078 1 92.44 227 PRO B C 1
ATOM 5438 O O . PRO B 1 227 ? -6.453 26.234 16.625 1 92.44 227 PRO B O 1
ATOM 5441 N N . VAL B 1 228 ? -7.797 26.562 18.359 1 90.81 228 VAL B N 1
ATOM 5442 C CA . VAL B 1 228 ? -6.711 26.391 19.328 1 90.81 228 VAL B CA 1
ATOM 5443 C C . VAL B 1 228 ? -6.832 25.016 19.984 1 90.81 228 VAL B C 1
ATOM 5445 O O . VAL B 1 228 ? -5.844 24.281 20.109 1 90.81 228 VAL B O 1
ATOM 5448 N N . THR B 1 229 ? -8.133 24.609 20.328 1 93.19 229 THR B N 1
ATOM 5449 C CA . THR B 1 229 ? -8.289 23.453 21.203 1 93.19 229 THR B CA 1
ATOM 5450 C C . THR B 1 229 ? -8.852 22.266 20.438 1 93.19 229 THR B C 1
ATOM 5452 O O . THR B 1 229 ? -8.961 21.172 21 1 93.19 229 THR B O 1
ATOM 5455 N N . GLY B 1 230 ? -9.195 22.453 19.219 1 95.62 230 GLY B N 1
ATOM 5456 C CA . GLY B 1 230 ? -9.656 21.344 18.406 1 95.62 230 GLY B CA 1
ATOM 5457 C C . GLY B 1 230 ? -11.148 21.094 18.531 1 95.62 230 GLY B C 1
ATOM 5458 O O . GLY B 1 230 ? -11.93 22.047 18.703 1 95.62 230 GLY B O 1
ATOM 5459 N N . LEU B 1 231 ? -11.578 19.938 18.328 1 96.94 231 LEU B N 1
ATOM 5460 C CA . LEU B 1 231 ? -12.977 19.531 18.234 1 96.94 231 LEU B CA 1
ATOM 5461 C C . LEU B 1 231 ? -13.758 20 19.453 1 96.94 231 LEU B C 1
ATOM 5463 O O . LEU B 1 231 ? -13.281 19.875 20.594 1 96.94 231 LEU B O 1
ATOM 5467 N N . GLU B 1 232 ? -14.945 20.531 19.219 1 95.19 232 GLU B N 1
ATOM 5468 C CA . GLU B 1 232 ? -15.844 20.891 20.297 1 95.19 232 GLU B CA 1
ATOM 5469 C C . GLU B 1 232 ? -16.547 19.672 20.875 1 95.19 232 GLU B C 1
ATOM 5471 O O . GLU B 1 232 ? -17.406 19.078 20.219 1 95.19 232 GLU B O 1
ATOM 5476 N N . ILE B 1 233 ? -16.359 19.375 22.109 1 96.38 233 ILE B N 1
ATOM 5477 C CA . ILE B 1 233 ? -16.812 18.141 22.75 1 96.38 233 ILE B CA 1
ATOM 5478 C C . ILE B 1 233 ? -18.328 18.094 22.781 1 96.38 233 ILE B C 1
ATOM 5480 O O . ILE B 1 233 ? -18.938 17.031 22.609 1 96.38 233 ILE B O 1
ATOM 5484 N N . GLU B 1 234 ? -18.922 19.266 23.047 1 95.56 234 GLU B N 1
ATOM 5485 C CA . GLU B 1 234 ? -20.391 19.312 23.125 1 95.56 234 GLU B CA 1
ATOM 5486 C C . GLU B 1 234 ? -21.016 18.922 21.781 1 95.56 234 GLU B C 1
ATOM 5488 O O . GLU B 1 234 ? -22.062 18.281 21.75 1 95.56 234 GLU B O 1
ATOM 5493 N N . ALA B 1 235 ? -20.406 19.312 20.734 1 96 235 ALA B N 1
ATOM 5494 C CA . ALA B 1 235 ? -20.906 18.938 19.422 1 96 235 ALA B CA 1
ATOM 5495 C C . ALA B 1 235 ? -20.781 17.422 19.203 1 96 235 ALA B C 1
ATOM 5497 O O . ALA B 1 235 ? -21.672 16.812 18.594 1 96 235 ALA B O 1
ATOM 5498 N N . LEU B 1 236 ? -19.734 16.844 19.703 1 97.75 236 LEU B N 1
ATOM 5499 C CA . LEU B 1 236 ? -19.562 15.398 19.578 1 97.75 236 LEU B CA 1
ATOM 5500 C C . LEU B 1 236 ? -20.625 14.664 20.391 1 97.75 236 LEU B C 1
ATOM 5502 O O . LEU B 1 236 ? -21.203 13.68 19.906 1 97.75 236 LEU B O 1
ATOM 5506 N N . LYS B 1 237 ? -20.859 15.164 21.609 1 97.56 237 LYS B N 1
ATOM 5507 C CA . LYS B 1 237 ? -21.891 14.555 22.438 1 97.56 237 LYS B CA 1
ATOM 5508 C C . LYS B 1 237 ? -23.234 14.5 21.703 1 97.56 237 LYS B C 1
ATOM 5510 O O . LYS B 1 237 ? -23.922 13.477 21.734 1 97.56 237 LYS B O 1
ATOM 5515 N N . LYS B 1 238 ? -23.516 15.555 21.047 1 97 238 LYS B N 1
ATOM 5516 C CA . LYS B 1 238 ? -24.781 15.648 20.328 1 97 238 LYS B CA 1
ATOM 5517 C C . LYS B 1 238 ? -24.797 14.742 19.109 1 97 238 LYS B C 1
ATOM 5519 O O . LYS B 1 238 ? -25.844 14.266 18.688 1 97 238 LYS B O 1
ATOM 5524 N N . ALA B 1 239 ? -23.672 14.43 18.562 1 97.38 239 ALA B N 1
ATOM 5525 C CA . ALA B 1 239 ? -23.562 13.68 17.328 1 97.38 239 ALA B CA 1
ATOM 5526 C C . ALA B 1 239 ? -23.547 12.172 17.578 1 97.38 239 ALA B C 1
ATOM 5528 O O . ALA B 1 239 ? -23.719 11.375 16.656 1 97.38 239 ALA B O 1
ATOM 5529 N N . ILE B 1 240 ? -23.406 11.711 18.812 1 97.88 240 ILE B N 1
ATOM 5530 C CA . ILE B 1 240 ? -23.172 10.328 19.203 1 97.88 240 ILE B CA 1
ATOM 5531 C C . ILE B 1 240 ? -24.219 9.422 18.578 1 97.88 240 ILE B C 1
ATOM 5533 O O . ILE B 1 240 ? -23.891 8.391 17.984 1 97.88 240 ILE B O 1
ATOM 5537 N N . PRO B 1 241 ? -25.516 9.805 18.562 1 97.38 241 PRO B N 1
ATOM 5538 C CA . PRO B 1 241 ? -26.516 8.898 18.016 1 97.38 241 PRO B CA 1
ATOM 5539 C C . PRO B 1 241 ? -26.438 8.789 16.484 1 97.38 241 PRO B C 1
ATOM 5541 O O . PRO B 1 241 ? -27.047 7.891 15.898 1 97.38 241 PRO B O 1
ATOM 5544 N N . LYS B 1 242 ? -25.641 9.664 15.883 1 97.25 242 LYS B N 1
ATOM 5545 C CA . LYS B 1 242 ? -25.672 9.773 14.43 1 97.25 242 LYS B CA 1
ATOM 5546 C C . LYS B 1 242 ? -24.406 9.203 13.812 1 97.25 242 LYS B C 1
ATOM 5548 O O . LYS B 1 242 ? -24.281 9.109 12.586 1 97.25 242 LYS B O 1
ATOM 5553 N N . ILE B 1 243 ? -23.453 8.836 14.594 1 98.25 243 ILE B N 1
ATOM 5554 C CA . ILE B 1 243 ? -22.156 8.461 14.023 1 98.25 243 ILE B CA 1
ATOM 5555 C C . ILE B 1 243 ? -21.844 7.008 14.359 1 98.25 243 ILE B C 1
ATOM 5557 O O . ILE B 1 243 ? -22.281 6.496 15.391 1 98.25 243 ILE B O 1
ATOM 5561 N N . ASN B 1 244 ? -21.078 6.387 13.469 1 98.56 244 ASN B N 1
ATOM 5562 C CA . ASN B 1 244 ? -20.625 5.008 13.633 1 98.56 244 ASN B CA 1
ATOM 5563 C C . ASN B 1 244 ? -19.156 4.934 14.016 1 98.56 244 ASN B C 1
ATOM 5565 O O . ASN B 1 244 ? -18.719 3.967 14.641 1 98.56 244 ASN B O 1
ATOM 5569 N N . LEU B 1 245 ? -18.359 5.887 13.562 1 98.12 245 LEU B N 1
ATOM 5570 C CA . LEU B 1 245 ? -16.922 6.016 13.797 1 98.12 245 LEU B CA 1
ATOM 5571 C C . LEU B 1 245 ? -16.531 7.477 14 1 98.12 245 LEU B C 1
ATOM 5573 O O . LEU B 1 245 ? -17.297 8.383 13.648 1 98.12 245 LEU B O 1
ATOM 5577 N N . CYS B 1 246 ? -15.406 7.68 14.578 1 98.75 246 CYS B N 1
ATOM 5578 C CA . CYS B 1 246 ? -14.828 9.008 14.758 1 98.75 246 CYS B CA 1
ATOM 5579 C C . CYS B 1 246 ? -13.375 9.039 14.305 1 98.75 246 CYS B C 1
ATOM 5581 O O . CYS B 1 246 ? -12.625 8.094 14.555 1 98.75 246 CYS B O 1
ATOM 5583 N N . PHE B 1 247 ? -13.031 10.031 13.578 1 98.75 247 PHE B N 1
ATOM 5584 C CA . PHE B 1 247 ? -11.664 10.297 13.156 1 98.75 247 PHE B CA 1
ATOM 5585 C C . PHE B 1 247 ? -11.195 11.656 13.656 1 98.75 247 PHE B C 1
ATOM 5587 O O . PHE B 1 247 ? -11.836 12.68 13.383 1 98.75 247 PHE B O 1
ATOM 5594 N N . LEU B 1 248 ? -10.023 11.656 14.305 1 98.75 248 LEU B N 1
ATOM 5595 C CA . LEU B 1 248 ? -9.523 12.914 14.844 1 98.75 248 LEU B CA 1
ATOM 5596 C C . LEU B 1 248 ? -8.016 13.031 14.656 1 98.75 248 LEU B C 1
ATOM 5598 O O . LEU B 1 248 ? -7.309 12.016 14.633 1 98.75 248 LEU B O 1
ATOM 5602 N N . VAL B 1 249 ? -7.551 14.211 14.508 1 98.5 249 VAL B N 1
ATOM 5603 C CA . VAL B 1 249 ? -6.148 14.594 14.594 1 98.5 249 VAL B CA 1
ATOM 5604 C C . VAL B 1 249 ? -5.934 15.508 15.805 1 98.5 249 VAL B C 1
ATOM 5606 O O . VAL B 1 249 ? -5.793 16.719 15.656 1 98.5 249 VAL B O 1
ATOM 5609 N N . PRO B 1 250 ? -5.777 14.906 16.938 1 98.31 250 PRO B N 1
ATOM 5610 C CA . PRO B 1 250 ? -5.824 15.695 18.172 1 98.31 250 PRO B CA 1
ATOM 5611 C C . PRO B 1 250 ? -4.59 16.562 18.359 1 98.31 250 PRO B C 1
ATOM 5613 O O . PRO B 1 250 ? -4.648 17.594 19.047 1 98.31 250 PRO B O 1
ATOM 5616 N N . ASN B 1 251 ? -3.475 16.078 17.859 1 98.31 251 ASN B N 1
ATOM 5617 C CA . ASN B 1 251 ? -2.238 16.844 17.969 1 98.31 251 ASN B CA 1
ATOM 5618 C C . ASN B 1 251 ? -1.885 17.547 16.672 1 98.31 251 ASN B C 1
ATOM 5620 O O . ASN B 1 251 ? -1.511 16.906 15.688 1 98.31 251 ASN B O 1
ATOM 5624 N N . PHE B 1 252 ? -2.039 18.906 16.703 1 97.75 252 PHE B N 1
ATOM 5625 C CA . PHE B 1 252 ? -1.631 19.797 15.625 1 97.75 252 PHE B CA 1
ATOM 5626 C C . PHE B 1 252 ? -2.354 19.453 14.328 1 97.75 252 PHE B C 1
ATOM 5628 O O . PHE B 1 252 ? -1.719 19.25 13.289 1 97.75 252 PHE B O 1
ATOM 5635 N N . ASN B 1 253 ? -3.605 19.5 14.359 1 95.19 253 ASN B N 1
ATOM 5636 C CA . ASN B 1 253 ? -4.477 19.125 13.258 1 95.19 253 ASN B CA 1
ATOM 5637 C C . ASN B 1 253 ? -4.164 19.922 11.992 1 95.19 253 ASN B C 1
ATOM 5639 O O . ASN B 1 253 ? -3.668 21.047 12.078 1 95.19 253 ASN B O 1
ATOM 5643 N N . THR B 1 254 ? -4.219 19.391 10.875 1 94.06 254 THR B N 1
ATOM 5644 C CA . THR B 1 254 ? -4.238 20.094 9.602 1 94.06 254 THR B CA 1
ATOM 5645 C C . THR B 1 254 ? -5.672 20.297 9.109 1 94.06 254 THR B C 1
ATOM 5647 O O . THR B 1 254 ? -6.449 19.344 9.062 1 94.06 254 THR B O 1
ATOM 5650 N N . PRO B 1 255 ? -6.18 21.5 8.906 1 95.5 255 PRO B N 1
ATOM 5651 C CA . PRO B 1 255 ? -5.316 22.625 8.516 1 95.5 255 PRO B CA 1
ATOM 5652 C C . PRO B 1 255 ? -5.141 23.656 9.625 1 95.5 255 PRO B C 1
ATOM 5654 O O . PRO B 1 255 ? -4.32 24.562 9.5 1 95.5 255 PRO B O 1
ATOM 5657 N N . LEU B 1 256 ? -5.77 23.547 10.758 1 94.19 256 LEU B N 1
ATOM 5658 C CA . LEU B 1 256 ? -5.855 24.641 11.711 1 94.19 256 LEU B CA 1
ATOM 5659 C C . LEU B 1 256 ? -4.598 24.719 12.57 1 94.19 256 LEU B C 1
ATOM 5661 O O . LEU B 1 256 ? -4.246 25.781 13.078 1 94.19 256 LEU B O 1
ATOM 5665 N N . GLY B 1 257 ? -4.012 23.562 12.781 1 94.94 257 GLY B N 1
ATOM 5666 C CA . GLY B 1 257 ? -2.863 23.516 13.672 1 94.94 257 GLY B CA 1
ATOM 5667 C C . GLY B 1 257 ? -3.244 23.438 15.141 1 94.94 257 GLY B C 1
ATOM 5668 O O . GLY B 1 257 ? -2.4 23.641 16.016 1 94.94 257 GLY B O 1
ATOM 5669 N N . SER B 1 258 ? -4.445 23.125 15.469 1 94.56 258 SER B N 1
ATOM 5670 C CA . SER B 1 258 ? -4.926 23.062 16.844 1 94.56 258 SER B CA 1
ATOM 5671 C C . SER B 1 258 ? -4.305 21.891 17.594 1 94.56 258 SER B C 1
ATOM 5673 O O . SER B 1 258 ? -3.896 20.906 16.984 1 94.56 258 SER B O 1
ATOM 5675 N N . CYS B 1 259 ? -4.215 22.047 18.906 1 97.19 259 CYS B N 1
ATOM 5676 C CA . CYS B 1 259 ? -3.789 20.984 19.797 1 97.19 259 CYS B CA 1
ATOM 5677 C C . CYS B 1 259 ? -4.832 20.734 20.891 1 97.19 259 CYS B C 1
ATOM 5679 O O . CYS B 1 259 ? -5.043 21.578 21.75 1 97.19 259 CYS B O 1
ATOM 5681 N N . MET B 1 260 ? -5.434 19.609 20.797 1 97.81 260 MET B N 1
ATOM 5682 C CA . MET B 1 260 ? -6.465 19.25 21.766 1 97.81 260 MET B CA 1
ATOM 5683 C C . MET B 1 260 ? -5.863 19.047 23.156 1 97.81 260 MET B C 1
ATOM 5685 O O . MET B 1 260 ? -4.895 18.297 23.312 1 97.81 260 MET B O 1
ATOM 5689 N N . PRO B 1 261 ? -6.418 19.703 24.203 1 95.88 261 PRO B N 1
ATOM 5690 C CA . PRO B 1 261 ? -5.918 19.484 25.562 1 95.88 261 PRO B CA 1
ATOM 5691 C C . PRO B 1 261 ? -6.09 18.031 26.016 1 95.88 261 PRO B C 1
ATOM 5693 O O . PRO B 1 261 ? -7.055 17.375 25.625 1 95.88 261 PRO B O 1
ATOM 5696 N N . ASP B 1 262 ? -5.203 17.578 26.891 1 95.69 262 ASP B N 1
ATOM 5697 C CA . ASP B 1 262 ? -5.219 16.203 27.375 1 95.69 262 ASP B CA 1
ATOM 5698 C C . ASP B 1 262 ? -6.543 15.875 28.062 1 95.69 262 ASP B C 1
ATOM 5700 O O . ASP B 1 262 ? -7.035 14.742 27.953 1 95.69 262 ASP B O 1
ATOM 5704 N N . GLU B 1 263 ? -7.086 16.859 28.719 1 96.44 263 GLU B N 1
ATOM 5705 C CA . GLU B 1 263 ? -8.367 16.656 29.406 1 96.44 263 GLU B CA 1
ATOM 5706 C C . GLU B 1 263 ? -9.477 16.359 28.391 1 96.44 263 GLU B C 1
ATOM 5708 O O . GLU B 1 263 ? -10.344 15.516 28.656 1 96.44 263 GLU B O 1
ATOM 5713 N N . HIS B 1 264 ? -9.477 17.047 27.266 1 97.88 264 HIS B N 1
ATOM 5714 C CA . HIS B 1 264 ? -10.445 16.781 26.203 1 97.88 264 HIS B CA 1
ATOM 5715 C C . HIS B 1 264 ? -10.227 15.406 25.594 1 97.88 264 HIS B C 1
ATOM 5717 O O . HIS B 1 264 ? -11.188 14.672 25.344 1 97.88 264 HIS B O 1
ATOM 5723 N N . LYS B 1 265 ? -8.984 15.023 25.391 1 98.56 265 LYS B N 1
ATOM 5724 C CA . LYS B 1 265 ? -8.656 13.711 24.844 1 98.56 265 LYS B CA 1
ATOM 5725 C C . LYS B 1 265 ? -9.203 12.594 25.734 1 98.56 265 LYS B C 1
ATOM 5727 O O . LYS B 1 265 ? -9.781 11.625 25.234 1 98.56 265 LYS B O 1
ATOM 5732 N N . LYS B 1 266 ? -8.969 12.766 27 1 98.12 266 LYS B N 1
ATOM 5733 C CA . LYS B 1 266 ? -9.453 11.797 27.984 1 98.12 266 LYS B CA 1
ATOM 5734 C C . LYS B 1 266 ? -10.977 11.68 27.922 1 98.12 266 LYS B C 1
ATOM 5736 O O . LYS B 1 266 ? -11.516 10.57 27.891 1 98.12 266 LYS B O 1
ATOM 5741 N N . GLU B 1 267 ? -11.625 12.805 27.891 1 98.19 267 GLU B N 1
ATOM 5742 C CA . GLU B 1 267 ? -13.086 12.836 27.891 1 98.19 267 GLU B CA 1
ATOM 5743 C C . GLU B 1 267 ? -13.648 12.234 26.609 1 98.19 267 GLU B C 1
ATOM 5745 O O . GLU B 1 267 ? -14.594 11.438 26.641 1 98.19 267 GLU B O 1
ATOM 5750 N N . ILE B 1 268 ? -13.109 12.547 25.484 1 98.56 268 ILE B N 1
ATOM 5751 C CA . ILE B 1 268 ? -13.57 12.07 24.188 1 98.56 268 ILE B CA 1
ATOM 5752 C C . ILE B 1 268 ? -13.359 10.555 24.094 1 98.56 268 ILE B C 1
ATOM 5754 O O . ILE B 1 268 ? -14.242 9.836 23.609 1 98.56 268 ILE B O 1
ATOM 5758 N N . THR B 1 269 ? -12.203 10.102 24.578 1 98.62 269 THR B N 1
ATOM 5759 C CA . THR B 1 269 ? -11.898 8.672 24.547 1 98.62 269 THR B CA 1
ATOM 5760 C C . THR B 1 269 ? -12.906 7.887 25.375 1 98.62 269 THR B C 1
ATOM 5762 O O . THR B 1 269 ? -13.43 6.867 24.922 1 98.62 269 THR B O 1
ATOM 5765 N N . ALA B 1 270 ? -13.219 8.414 26.531 1 98.44 270 ALA B N 1
ATOM 5766 C CA . ALA B 1 270 ? -14.18 7.762 27.406 1 98.44 270 ALA B CA 1
ATOM 5767 C C . ALA B 1 270 ? -15.586 7.801 26.812 1 98.44 270 ALA B C 1
ATOM 5769 O O . ALA B 1 270 ? -16.328 6.816 26.891 1 98.44 270 ALA B O 1
ATOM 5770 N N . LEU B 1 271 ? -15.953 8.945 26.281 1 98.5 271 LEU B N 1
ATOM 5771 C CA . LEU B 1 271 ? -17.266 9.141 25.688 1 98.5 271 LEU B CA 1
ATOM 5772 C C . LEU B 1 271 ? -17.5 8.148 24.547 1 98.5 271 LEU B C 1
ATOM 5774 O O . LEU B 1 271 ? -18.547 7.496 24.5 1 98.5 271 LEU B O 1
ATOM 5778 N N . LEU B 1 272 ? -16.578 8.023 23.641 1 98.75 272 LEU B N 1
ATOM 5779 C CA . LEU B 1 272 ? -16.703 7.133 22.5 1 98.75 272 LEU B CA 1
ATOM 5780 C C . LEU B 1 272 ? -16.734 5.672 22.938 1 98.75 272 LEU B C 1
ATOM 5782 O O . LEU B 1 272 ? -17.531 4.879 22.438 1 98.75 272 LEU B O 1
ATOM 5786 N N . ALA B 1 273 ? -15.875 5.32 23.906 1 98.31 273 ALA B N 1
ATOM 5787 C CA . ALA B 1 273 ? -15.836 3.959 24.438 1 98.31 273 ALA B CA 1
ATOM 5788 C C . ALA B 1 273 ? -17.172 3.572 25.062 1 98.31 273 ALA B C 1
ATOM 5790 O O . ALA B 1 273 ? -17.672 2.461 24.844 1 98.31 273 ALA B O 1
ATOM 5791 N N . LYS B 1 274 ? -17.734 4.473 25.797 1 98 274 LYS B N 1
ATOM 5792 C CA . LYS B 1 274 ? -19.016 4.246 26.453 1 98 274 LYS B CA 1
ATOM 5793 C C . LYS B 1 274 ? -20.109 3.871 25.453 1 98 274 LYS B C 1
ATOM 5795 O O . LYS B 1 274 ? -21 3.08 25.766 1 98 274 LYS B O 1
ATOM 5800 N N . HIS B 1 275 ? -20 4.379 24.312 1 98.31 275 HIS B N 1
ATOM 5801 C CA . HIS B 1 275 ? -21.047 4.156 23.312 1 98.31 275 HIS B CA 1
ATOM 5802 C C . HIS B 1 275 ? -20.594 3.152 22.266 1 98.31 275 HIS B C 1
ATOM 5804 O O . HIS B 1 275 ? -21.25 2.988 21.234 1 98.31 275 HIS B O 1
ATOM 5810 N N . GLY B 1 276 ? -19.422 2.561 22.438 1 97.62 276 GLY B N 1
ATOM 5811 C CA . GLY B 1 276 ? -18.922 1.538 21.531 1 97.62 276 GLY B CA 1
ATOM 5812 C C . GLY B 1 276 ? -18.531 2.084 20.172 1 97.62 276 GLY B C 1
ATOM 5813 O O . GLY B 1 276 ? -18.578 1.368 19.172 1 97.62 276 GLY B O 1
ATOM 5814 N N . ILE B 1 277 ? -18.219 3.354 20.047 1 98.62 277 ILE B N 1
ATOM 5815 C CA . ILE B 1 277 ? -17.812 3.994 18.797 1 98.62 277 ILE B CA 1
ATOM 5816 C C . ILE B 1 277 ? -16.281 4.031 18.703 1 98.62 277 ILE B C 1
ATOM 5818 O O . ILE B 1 277 ? -15.617 4.629 19.547 1 98.62 277 ILE B O 1
ATOM 5822 N N . PRO B 1 278 ? -15.688 3.357 17.672 1 98.81 278 PRO B N 1
ATOM 5823 C CA . PRO B 1 278 ? -14.234 3.369 17.562 1 98.81 278 PRO B CA 1
ATOM 5824 C C . PRO B 1 278 ? -13.68 4.734 17.156 1 98.81 278 PRO B C 1
ATOM 5826 O O . PRO B 1 278 ? -14.328 5.465 16.406 1 98.81 278 PRO B O 1
ATOM 5829 N N . LEU B 1 279 ? -12.5 5.035 17.688 1 98.88 279 LEU B N 1
ATOM 5830 C CA . LEU B 1 279 ? -11.781 6.262 17.359 1 98.88 279 LEU B CA 1
ATOM 5831 C C . LEU B 1 279 ? -10.523 5.949 16.562 1 98.88 279 LEU B C 1
ATOM 5833 O O . LEU B 1 279 ? -9.664 5.191 17.016 1 98.88 279 LEU B O 1
ATOM 5837 N N . ILE B 1 280 ? -10.453 6.43 15.367 1 98.94 280 ILE B N 1
ATOM 5838 C CA . ILE B 1 280 ? -9.18 6.48 14.656 1 98.94 280 ILE B CA 1
ATOM 5839 C C . ILE B 1 280 ? -8.453 7.781 14.984 1 98.94 280 ILE B C 1
ATOM 5841 O O . ILE B 1 280 ? -8.969 8.867 14.719 1 98.94 280 ILE B O 1
ATOM 5845 N N . GLU B 1 281 ? -7.312 7.695 15.562 1 98.88 281 GLU B N 1
ATOM 5846 C CA . GLU B 1 281 ? -6.48 8.836 15.938 1 98.88 281 GLU B CA 1
ATOM 5847 C C . GLU B 1 281 ? -5.281 8.969 15 1 98.88 281 GLU B C 1
ATOM 5849 O O . GLU B 1 281 ? -4.418 8.086 14.961 1 98.88 281 GLU B O 1
ATOM 5854 N N . ASP B 1 282 ? -5.23 10.008 14.281 1 98.69 282 ASP B N 1
ATOM 5855 C CA . ASP B 1 282 ? -4.082 10.336 13.445 1 98.69 282 ASP B CA 1
ATOM 5856 C C . ASP B 1 282 ? -3.09 11.219 14.203 1 98.69 282 ASP B C 1
ATOM 5858 O O . ASP B 1 282 ? -3.369 12.398 14.453 1 98.69 282 ASP B O 1
ATOM 5862 N N . ASP B 1 283 ? -1.946 10.688 14.469 1 98.62 283 ASP B N 1
ATOM 5863 C CA . ASP B 1 283 ? -0.94 11.398 15.25 1 98.62 283 ASP B CA 1
ATOM 5864 C C . ASP B 1 283 ? 0.325 11.641 14.43 1 98.62 283 ASP B C 1
ATOM 5866 O O . ASP B 1 283 ? 1.435 11.617 14.969 1 98.62 283 ASP B O 1
ATOM 5870 N N . VAL B 1 284 ? 0.208 11.883 13.211 1 97.94 284 VAL B N 1
ATOM 5871 C CA . VAL B 1 284 ? 1.329 12.008 12.281 1 97.94 284 VAL B CA 1
ATOM 5872 C C . VAL B 1 284 ? 2.131 13.266 12.609 1 97.94 284 VAL B C 1
ATOM 5874 O O . VAL B 1 284 ? 3.33 13.336 12.32 1 97.94 284 VAL B O 1
ATOM 5877 N N . TYR B 1 285 ? 1.574 14.273 13.297 1 98.19 285 TYR B N 1
ATOM 5878 C CA . TYR B 1 285 ? 2.236 15.547 13.586 1 98.19 285 TYR B CA 1
ATOM 5879 C C . TYR B 1 285 ? 2.719 15.594 15.031 1 98.19 285 TYR B C 1
ATOM 5881 O O . TYR B 1 285 ? 3.383 16.547 15.438 1 98.19 285 TYR B O 1
ATOM 5889 N N . GLY B 1 286 ? 2.428 14.602 15.828 1 97.69 286 GLY B N 1
ATOM 5890 C CA . GLY B 1 286 ? 2.625 14.664 17.266 1 97.69 286 GLY B CA 1
ATOM 5891 C C . GLY B 1 286 ? 4.051 14.992 17.656 1 97.69 286 GLY B C 1
ATOM 5892 O O . GLY B 1 286 ? 4.281 15.695 18.656 1 97.69 286 GLY B O 1
ATOM 5893 N N . ASP B 1 287 ? 5 14.578 16.906 1 97.31 287 ASP B N 1
ATOM 5894 C CA . ASP B 1 287 ? 6.41 14.773 17.234 1 97.31 287 ASP B CA 1
ATOM 5895 C C . ASP B 1 287 ? 6.879 16.172 16.828 1 97.31 287 ASP B C 1
ATOM 5897 O O . ASP B 1 287 ? 8 16.562 17.156 1 97.31 287 ASP B O 1
ATOM 5901 N N . LEU B 1 288 ? 6.051 16.938 16.203 1 97.94 288 LEU B N 1
ATOM 5902 C CA . LEU B 1 288 ? 6.422 18.266 15.727 1 97.94 288 LEU B CA 1
ATOM 5903 C C . LEU B 1 288 ? 5.883 19.344 16.656 1 97.94 288 LEU B C 1
ATOM 5905 O O . LEU B 1 288 ? 5.27 20.312 16.203 1 97.94 288 LEU B O 1
ATOM 5909 N N . TYR B 1 289 ? 6.059 19.203 17.906 1 96.12 289 TYR B N 1
ATOM 5910 C CA . TYR B 1 289 ? 5.582 20.141 18.906 1 96.12 289 TYR B CA 1
ATOM 5911 C C . TYR B 1 289 ? 6.57 21.281 19.094 1 96.12 289 TYR B C 1
ATOM 5913 O O . TYR B 1 289 ? 7.785 21.094 19 1 96.12 289 TYR B O 1
ATOM 5921 N N . PHE B 1 290 ? 6.035 22.469 19.328 1 93.19 290 PHE B N 1
ATOM 5922 C CA . PHE B 1 290 ? 6.875 23.641 19.531 1 93.19 290 PHE B CA 1
ATOM 5923 C C . PHE B 1 290 ? 7.188 23.844 21.016 1 93.19 290 PHE B C 1
ATOM 5925 O O . PHE B 1 290 ? 8.195 24.453 21.375 1 93.19 290 PHE B O 1
ATOM 5932 N N . GLY B 1 291 ? 6.316 23.328 21.844 1 86.38 291 GLY B N 1
ATOM 5933 C CA . GLY B 1 291 ? 6.492 23.453 23.281 1 86.38 291 GLY B CA 1
ATOM 5934 C C . GLY B 1 291 ? 7.574 22.547 23.828 1 86.38 291 GLY B C 1
ATOM 5935 O O . GLY B 1 291 ? 8.422 22.062 23.078 1 86.38 291 GLY B O 1
ATOM 5936 N N . SER B 1 292 ? 7.496 22.375 25.141 1 83.06 292 SER B N 1
ATOM 5937 C CA . SER B 1 292 ? 8.578 21.672 25.812 1 83.06 292 SER B CA 1
ATOM 5938 C C . SER B 1 292 ? 8.336 20.172 25.844 1 83.06 292 SER B C 1
ATOM 5940 O O . SER B 1 292 ? 9.273 19.391 26.016 1 83.06 292 SER B O 1
ATOM 5942 N N . GLN B 1 293 ? 7.141 19.875 25.75 1 87.94 293 GLN B N 1
ATOM 5943 C CA . GLN B 1 293 ? 6.844 18.453 25.844 1 87.94 293 GLN B CA 1
ATOM 5944 C C . GLN B 1 293 ? 5.883 18.016 24.734 1 87.94 293 GLN B C 1
ATOM 5946 O O . GLN B 1 293 ? 5.043 18.797 24.297 1 87.94 293 GLN B O 1
ATOM 5951 N N . ARG B 1 294 ? 6.066 16.781 24.422 1 94.75 294 ARG B N 1
ATOM 5952 C CA . ARG B 1 294 ? 5.141 16.188 23.469 1 94.75 294 ARG B CA 1
ATOM 5953 C C . ARG B 1 294 ? 3.762 15.984 24.078 1 94.75 294 ARG B C 1
ATOM 5955 O O . ARG B 1 294 ? 3.646 15.5 25.219 1 94.75 294 ARG B O 1
ATOM 5962 N N . PRO B 1 295 ? 2.674 16.391 23.406 1 96.5 295 PRO B N 1
ATOM 5963 C CA . PRO B 1 295 ? 1.333 16.125 23.938 1 96.5 295 PRO B CA 1
ATOM 5964 C C . PRO B 1 295 ? 0.981 14.648 23.953 1 96.5 295 PRO B C 1
ATOM 5966 O O . PRO B 1 295 ? 1.527 13.867 23.172 1 96.5 295 PRO B O 1
ATOM 5969 N N . LYS B 1 296 ? 0.073 14.258 24.812 1 98 296 LYS B N 1
ATOM 5970 C CA . LYS B 1 296 ? -0.399 12.875 24.891 1 98 296 LYS B CA 1
ATOM 5971 C C . LYS B 1 296 ? -1.332 12.555 23.719 1 98 296 LYS B C 1
ATOM 5973 O O . LYS B 1 296 ? -1.709 13.445 22.953 1 98 296 LYS B O 1
ATOM 5978 N N . CYS B 1 297 ? -1.595 11.281 23.562 1 98.44 297 CYS B N 1
ATOM 5979 C CA . CYS B 1 297 ? -2.551 10.805 22.578 1 98.44 297 CYS B CA 1
ATOM 5980 C C . CYS B 1 297 ? -3.807 10.258 23.25 1 98.44 297 CYS B C 1
ATOM 5982 O O . CYS B 1 297 ? -3.768 9.859 24.406 1 98.44 297 CYS B O 1
ATOM 5984 N N . CYS B 1 298 ? -4.926 10.289 22.516 1 98.69 298 CYS B N 1
ATOM 5985 C CA . CYS B 1 298 ? -6.129 9.625 23 1 98.69 298 CYS B CA 1
ATOM 5986 C C . CYS B 1 298 ? -5.844 8.18 23.375 1 98.69 298 CYS B C 1
ATOM 5988 O O . CYS B 1 298 ? -6.402 7.656 24.344 1 98.69 298 CYS B O 1
ATOM 5990 N N . LYS B 1 299 ? -5.016 7.504 22.625 1 98.81 299 LYS B N 1
ATOM 5991 C CA . LYS B 1 299 ? -4.645 6.105 22.844 1 98.81 299 LYS B CA 1
ATOM 5992 C C . LYS B 1 299 ? -4.141 5.875 24.266 1 98.81 299 LYS B C 1
ATOM 5994 O O . LYS B 1 299 ? -4.34 4.801 24.828 1 98.8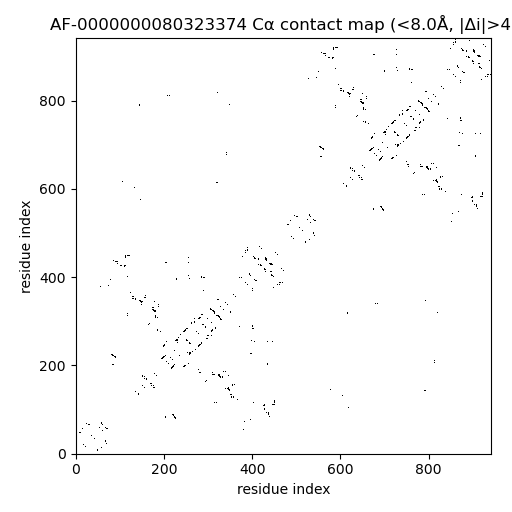1 299 LYS B O 1
ATOM 5999 N N . SER B 1 300 ? -3.502 6.844 24.859 1 98.25 300 SER B N 1
ATOM 6000 C CA . SER B 1 300 ? -2.957 6.703 26.203 1 98.25 300 SER B CA 1
ATOM 6001 C C . SER B 1 300 ? -4.07 6.574 27.234 1 98.25 300 SER B C 1
ATOM 6003 O O . SER B 1 300 ? -3.838 6.094 28.359 1 98.25 300 SER B O 1
ATOM 6005 N N . PHE B 1 301 ? -5.254 6.996 26.891 1 98.25 301 PHE B N 1
ATOM 6006 C CA . PHE B 1 301 ? -6.395 6.949 27.797 1 98.25 301 PHE B CA 1
ATOM 6007 C C . PHE B 1 301 ? -7.316 5.785 27.453 1 98.25 301 PHE B C 1
ATOM 6009 O O . PHE B 1 301 ? -8.383 5.629 28.062 1 98.25 301 PHE B O 1
ATOM 6016 N N . ASP B 1 302 ? -6.926 5.008 26.469 1 98 302 ASP B N 1
ATOM 6017 C CA . ASP B 1 302 ? -7.742 3.91 25.953 1 98 302 ASP B CA 1
ATOM 6018 C C . ASP B 1 302 ? -7.648 2.686 26.859 1 98 302 ASP B C 1
ATOM 6020 O O . ASP B 1 302 ? -6.613 2.016 26.906 1 98 302 ASP B O 1
ATOM 6024 N N . LEU B 1 303 ? -8.656 2.299 27.484 1 95.44 303 LEU B N 1
ATOM 6025 C CA . LEU B 1 303 ? -8.656 1.175 28.422 1 95.44 303 LEU B CA 1
ATOM 6026 C C . LEU B 1 303 ? -9.305 -0.053 27.781 1 95.44 303 LEU B C 1
ATOM 6028 O O . LEU B 1 303 ? -9.156 -1.168 28.297 1 95.44 303 LEU B O 1
ATOM 6032 N N . GLU B 1 304 ? -9.969 0.127 26.672 1 96.44 304 GLU B N 1
ATOM 6033 C CA . GLU B 1 304 ? -10.781 -0.958 26.125 1 96.44 304 GLU B CA 1
ATOM 6034 C C . GLU B 1 304 ? -10.258 -1.416 24.766 1 96.44 304 GLU B C 1
ATOM 6036 O O . GLU B 1 304 ? -10.797 -2.352 24.172 1 96.44 304 GLU B O 1
ATOM 6041 N N . GLY B 1 305 ? -9.25 -0.753 24.281 1 97.12 305 GLY B N 1
ATOM 6042 C CA . GLY B 1 305 ? -8.727 -1.088 22.969 1 97.12 305 GLY B CA 1
ATOM 6043 C C . GLY B 1 305 ? -9.57 -0.543 21.844 1 97.12 305 GLY B C 1
ATOM 6044 O O . GLY B 1 305 ? -9.594 -1.112 20.75 1 97.12 305 GLY B O 1
ATOM 6045 N N . ASN B 1 306 ? -10.25 0.628 22.094 1 97.88 306 ASN B N 1
ATOM 6046 C CA . ASN B 1 306 ? -11.219 1.188 21.156 1 97.88 306 ASN B CA 1
ATOM 6047 C C . ASN B 1 306 ? -10.594 2.287 20.297 1 97.88 306 ASN B C 1
ATOM 6049 O O . ASN B 1 306 ? -11.234 2.789 19.359 1 97.88 306 ASN B O 1
ATOM 6053 N N . VAL B 1 307 ? -9.367 2.656 20.578 1 98.81 307 VAL B N 1
ATOM 6054 C CA . VAL B 1 307 ? -8.664 3.707 19.844 1 98.81 307 VAL B CA 1
ATOM 6055 C C . VAL B 1 307 ? -7.621 3.084 18.922 1 98.81 307 VAL B C 1
ATOM 6057 O O . VAL B 1 307 ? -6.738 2.354 19.375 1 98.81 307 VAL B O 1
ATOM 6060 N N . LEU B 1 308 ? -7.754 3.273 17.641 1 98.88 308 LEU B N 1
ATOM 6061 C CA . LEU B 1 308 ? -6.727 2.92 16.672 1 98.88 308 LEU B CA 1
ATOM 6062 C C . LEU B 1 308 ? -5.801 4.102 16.406 1 98.88 308 LEU B C 1
ATOM 6064 O O . LEU B 1 308 ? -6.199 5.07 15.75 1 98.88 308 LEU B O 1
ATOM 6068 N N . TRP B 1 309 ? -4.617 3.982 16.938 1 98.88 309 TRP B N 1
ATOM 6069 C CA . TRP B 1 309 ? -3.629 5.051 16.844 1 98.88 309 TRP B CA 1
ATOM 6070 C C . TRP B 1 309 ? -2.744 4.863 15.609 1 98.88 309 TRP B C 1
ATOM 6072 O O . TRP B 1 309 ? -2.129 3.809 15.438 1 98.88 309 TRP B O 1
ATOM 6082 N N . CYS B 1 310 ? -2.723 5.859 14.75 1 98.75 310 CYS B N 1
ATOM 6083 C CA . CYS B 1 310 ? -1.954 5.816 13.508 1 98.75 310 CYS B CA 1
ATOM 6084 C C . CYS B 1 310 ? -0.912 6.93 13.477 1 98.75 310 CYS B C 1
ATOM 6086 O O . CYS B 1 310 ? -1.152 8.023 13.984 1 98.75 310 CYS B O 1
ATOM 6088 N N . SER B 1 311 ? 0.182 6.617 12.891 1 98.5 311 SER B N 1
ATOM 6089 C CA . SER B 1 311 ? 1.214 7.613 12.625 1 98.5 311 SER B CA 1
ATOM 6090 C C . SER B 1 311 ? 2.141 7.168 11.5 1 98.5 311 SER B C 1
ATOM 6092 O O . SER B 1 311 ? 1.875 6.168 10.828 1 98.5 311 SER B O 1
ATOM 6094 N N . SER B 1 312 ? 3.104 8.016 11.188 1 97.94 312 SER B N 1
ATOM 6095 C CA . SER B 1 312 ? 4.043 7.762 10.102 1 97.94 312 SER B CA 1
ATOM 6096 C C . SER B 1 312 ? 5.262 8.68 10.203 1 97.94 312 SER B C 1
ATOM 6098 O O . SER B 1 312 ? 5.258 9.641 10.977 1 97.94 312 SER B O 1
ATOM 6100 N N . VAL B 1 313 ? 6.254 8.383 9.375 1 96.81 313 VAL B N 1
ATOM 6101 C CA . VAL B 1 313 ? 7.434 9.242 9.336 1 96.81 313 VAL B CA 1
ATOM 6102 C C . VAL B 1 313 ? 7.309 10.234 8.18 1 96.81 313 VAL B C 1
ATOM 6104 O O . VAL B 1 313 ? 8.234 11.008 7.918 1 96.81 313 VAL B O 1
ATOM 6107 N N . SER B 1 314 ? 6.211 10.297 7.543 1 95.69 314 SER B N 1
ATOM 6108 C CA . SER B 1 314 ? 6.027 11.102 6.34 1 95.69 314 SER B CA 1
ATOM 6109 C C . SER B 1 314 ? 6.176 12.586 6.637 1 95.69 314 SER B C 1
ATOM 6111 O O . SER B 1 314 ? 6.559 13.367 5.762 1 95.69 314 SER B O 1
ATOM 6113 N N . LYS B 1 315 ? 5.832 12.953 7.852 1 96.94 315 LYS B N 1
ATOM 6114 C CA . LYS B 1 315 ? 5.852 14.375 8.188 1 96.94 315 LYS B CA 1
ATOM 6115 C C . LYS B 1 315 ? 7.074 14.727 9.031 1 96.94 315 LYS B C 1
ATOM 6117 O O . LYS B 1 315 ? 7.344 15.906 9.281 1 96.94 315 LYS B O 1
ATOM 6122 N N . THR B 1 316 ? 7.883 13.734 9.406 1 96.75 316 THR B N 1
ATOM 6123 C CA . THR B 1 316 ? 8.977 13.992 10.336 1 96.75 316 THR B CA 1
ATOM 6124 C C . THR B 1 316 ? 10.312 13.594 9.727 1 96.75 316 THR B C 1
ATOM 6126 O O . THR B 1 316 ? 11.367 14.055 10.164 1 96.75 316 THR B O 1
ATOM 6129 N N . LEU B 1 317 ? 10.281 12.727 8.758 1 94.88 317 LEU B N 1
ATOM 6130 C CA . LEU B 1 317 ? 11.555 12.141 8.336 1 94.88 317 LEU B CA 1
ATOM 6131 C C . LEU B 1 317 ? 11.625 12.039 6.816 1 94.88 317 LEU B C 1
ATOM 6133 O O . LEU B 1 317 ? 12.445 12.711 6.188 1 94.88 317 LEU B O 1
ATOM 6137 N N . ALA B 1 318 ? 10.758 11.195 6.246 1 94.25 318 ALA B N 1
ATOM 6138 C CA . ALA B 1 318 ? 10.867 10.953 4.809 1 94.25 318 ALA B CA 1
ATOM 6139 C C . ALA B 1 318 ? 9.516 10.602 4.207 1 94.25 318 ALA B C 1
ATOM 6141 O O . ALA B 1 318 ? 9.125 9.43 4.184 1 94.25 318 ALA B O 1
ATOM 6142 N N . PRO B 1 319 ? 8.852 11.578 3.58 1 93.19 319 PRO B N 1
ATOM 6143 C CA . PRO B 1 319 ? 7.547 11.312 2.961 1 93.19 319 PRO B CA 1
ATOM 6144 C C . PRO B 1 319 ? 7.613 10.211 1.902 1 93.19 319 PRO B C 1
ATOM 6146 O O . PRO B 1 319 ? 6.723 9.359 1.834 1 93.19 319 PRO B O 1
ATOM 6149 N N . GLY B 1 320 ? 8.68 10.125 1.154 1 92.88 320 GLY B N 1
ATOM 6150 C CA . GLY B 1 320 ? 8.805 9.203 0.037 1 92.88 320 GLY B CA 1
ATOM 6151 C C . GLY B 1 320 ? 9.062 7.773 0.472 1 92.88 320 GLY B C 1
ATOM 6152 O O . GLY B 1 320 ? 8.938 6.844 -0.329 1 92.88 320 GLY B O 1
ATOM 6153 N N . TYR B 1 321 ? 9.398 7.535 1.729 1 94.88 321 TYR B N 1
ATOM 6154 C CA . TYR B 1 321 ? 9.656 6.191 2.232 1 94.88 321 TYR B CA 1
ATOM 6155 C C . TYR B 1 321 ? 8.359 5.445 2.51 1 94.88 321 TYR B C 1
ATOM 6157 O O . TYR B 1 321 ? 8.352 4.219 2.602 1 94.88 321 TYR B O 1
ATOM 6165 N N . ARG B 1 322 ? 7.301 6.188 2.676 1 95.88 322 ARG B N 1
ATOM 6166 C CA . ARG B 1 322 ? 5.973 5.613 2.871 1 95.88 322 ARG B CA 1
ATOM 6167 C C . ARG B 1 322 ? 5.984 4.586 4 1 95.88 322 ARG B C 1
ATOM 6169 O O . ARG B 1 322 ? 5.496 3.467 3.832 1 95.88 322 ARG B O 1
ATOM 6176 N N . VAL B 1 323 ? 6.441 4.961 5.152 1 97.69 323 VAL B N 1
ATOM 6177 C CA . VAL B 1 323 ? 6.445 4.098 6.328 1 97.69 323 VAL B CA 1
ATOM 6178 C C . VAL B 1 323 ? 5.469 4.641 7.371 1 97.69 323 VAL B C 1
ATOM 6180 O O . VAL B 1 323 ? 5.586 5.793 7.801 1 97.69 323 VAL B O 1
ATOM 6183 N N . GLY B 1 324 ? 4.496 3.893 7.742 1 98.06 324 GLY B N 1
ATOM 6184 C CA . GLY B 1 324 ? 3.523 4.191 8.781 1 98.06 324 GLY B CA 1
ATOM 6185 C C . GLY B 1 324 ? 3.197 2.994 9.656 1 98.06 324 GLY B C 1
ATOM 6186 O O . GLY B 1 324 ? 3.762 1.914 9.477 1 98.06 324 GLY B O 1
ATOM 6187 N N . TRP B 1 325 ? 2.316 3.205 10.672 1 98.75 325 TRP B N 1
ATOM 6188 C CA . TRP B 1 325 ? 1.998 2.119 11.594 1 98.75 325 TRP B CA 1
ATOM 6189 C C . TRP B 1 325 ? 0.655 2.359 12.273 1 98.75 325 TRP B C 1
ATOM 6191 O O . TRP B 1 325 ? 0.114 3.465 12.219 1 98.75 325 TRP B O 1
ATOM 6201 N N . ILE B 1 326 ? 0.152 1.3 12.867 1 98.81 326 ILE B N 1
ATOM 6202 C CA . ILE B 1 326 ? -1.121 1.303 13.578 1 98.81 326 ILE B CA 1
ATOM 6203 C C . ILE B 1 326 ? -0.971 0.559 14.906 1 98.81 326 ILE B C 1
ATOM 6205 O O . ILE B 1 326 ? -0.374 -0.519 14.953 1 98.81 326 ILE B O 1
ATOM 6209 N N . ALA B 1 327 ? -1.354 1.118 15.984 1 98.88 327 ALA B N 1
ATOM 6210 C CA . ALA B 1 327 ? -1.75 0.374 17.172 1 98.88 327 ALA B CA 1
ATOM 6211 C C . ALA B 1 327 ? -3.256 0.134 17.203 1 98.88 327 ALA B C 1
ATOM 6213 O O . ALA B 1 327 ? -4.02 0.992 17.656 1 98.88 327 ALA B O 1
ATOM 6214 N N . PRO B 1 328 ? -3.695 -0.975 16.781 1 98.56 328 PRO B N 1
ATOM 6215 C CA . PRO B 1 328 ? -5.098 -1.179 16.406 1 98.56 328 PRO B CA 1
ATOM 6216 C C . PRO B 1 328 ? -5.977 -1.534 17.609 1 98.56 328 PRO B C 1
ATOM 6218 O O . PRO B 1 328 ? -7.203 -1.535 17.5 1 98.56 328 PRO B O 1
ATOM 6221 N N . GLY B 1 329 ? -5.391 -1.873 18.828 1 97.81 329 GLY B N 1
ATOM 6222 C CA . GLY B 1 329 ? -6.188 -2.35 19.953 1 97.81 329 GLY B CA 1
ATOM 6223 C C . GLY B 1 329 ? -6.875 -3.674 19.672 1 97.81 329 GLY B C 1
ATOM 6224 O O . GLY B 1 329 ? -6.234 -4.629 19.234 1 97.81 329 GLY B O 1
ATOM 6225 N N . LYS B 1 330 ? -8.148 -3.77 19.938 1 98 330 LYS B N 1
ATOM 6226 C CA . LYS B 1 330 ? -8.859 -5.039 19.859 1 98 330 LYS B CA 1
ATOM 6227 C C . LYS B 1 330 ? -9.156 -5.414 18.406 1 98 330 LYS B C 1
ATOM 6229 O O . LYS B 1 330 ? -9.688 -6.496 18.141 1 98 330 LYS B O 1
ATOM 6234 N N . TYR B 1 331 ? -8.766 -4.57 17.469 1 98.06 331 TYR B N 1
ATOM 6235 C CA . TYR B 1 331 ? -9.094 -4.809 16.078 1 98.06 331 TYR B CA 1
ATOM 6236 C C . TYR B 1 331 ? -7.898 -5.375 15.32 1 98.06 331 TYR B C 1
ATOM 6238 O O . TYR B 1 331 ? -7.898 -5.422 14.086 1 98.06 331 TYR B O 1
ATOM 6246 N N . LYS B 1 332 ? -6.863 -5.824 15.922 1 97.44 332 LYS B N 1
ATOM 6247 C CA . LYS B 1 332 ? -5.586 -6.23 15.352 1 97.44 332 LYS B CA 1
ATOM 6248 C C . LYS B 1 332 ? -5.773 -7.332 14.305 1 97.44 332 LYS B C 1
ATOM 6250 O O . LYS B 1 332 ? -5.273 -7.223 13.188 1 97.44 332 LYS B O 1
ATOM 6255 N N . ASP B 1 333 ? -6.488 -8.375 14.594 1 94.38 333 ASP B N 1
ATOM 6256 C CA . ASP B 1 333 ? -6.652 -9.508 13.695 1 94.38 333 ASP B CA 1
ATOM 6257 C C . ASP B 1 333 ? -7.348 -9.086 12.398 1 94.38 333 ASP B C 1
ATOM 6259 O O . ASP B 1 333 ? -6.988 -9.555 11.312 1 94.38 333 ASP B O 1
ATOM 6263 N N . LYS B 1 334 ? -8.344 -8.227 12.516 1 95.44 334 LYS B N 1
ATOM 6264 C CA . LYS B 1 334 ? -9.047 -7.723 11.344 1 95.44 334 LYS B CA 1
ATOM 6265 C C . LYS B 1 334 ? -8.102 -6.945 10.43 1 95.44 334 LYS B C 1
ATOM 6267 O O . LYS B 1 334 ? -8.172 -7.074 9.203 1 95.44 334 LYS B O 1
ATOM 6272 N N . LEU B 1 335 ? -7.293 -6.168 11.07 1 97.19 335 LEU B N 1
ATOM 6273 C CA . LEU B 1 335 ? -6.367 -5.352 10.289 1 97.19 335 LEU B CA 1
ATOM 6274 C C . LEU B 1 335 ? -5.316 -6.223 9.609 1 97.19 335 LEU B C 1
ATOM 6276 O O . LEU B 1 335 ? -4.918 -5.949 8.477 1 97.19 335 LEU B O 1
ATOM 6280 N N . LEU B 1 336 ? -4.824 -7.219 10.258 1 94.19 336 LEU B N 1
ATOM 6281 C CA . LEU B 1 336 ? -3.844 -8.125 9.672 1 94.19 336 LEU B CA 1
ATOM 6282 C C . LEU B 1 336 ? -4.43 -8.844 8.461 1 94.19 336 LEU B C 1
ATOM 6284 O O . LEU B 1 336 ? -3.752 -9.008 7.445 1 94.19 336 LEU B O 1
ATOM 6288 N N . LYS B 1 337 ? -5.625 -9.25 8.586 1 92.94 337 LYS B N 1
ATOM 6289 C CA . LYS B 1 337 ? -6.289 -9.906 7.469 1 92.94 337 LYS B CA 1
ATOM 6290 C C . LYS B 1 337 ? -6.398 -8.969 6.27 1 92.94 337 LYS B C 1
ATOM 6292 O O . LYS B 1 337 ? -6.145 -9.375 5.133 1 92.94 337 LYS B O 1
ATOM 6297 N N . LEU B 1 338 ? -6.809 -7.742 6.527 1 94.88 338 LEU B N 1
ATOM 6298 C CA . LEU B 1 338 ? -6.934 -6.758 5.461 1 94.88 338 LEU B CA 1
ATOM 6299 C C . LEU B 1 338 ? -5.586 -6.484 4.809 1 94.88 338 LEU B C 1
ATOM 6301 O O . LEU B 1 338 ? -5.488 -6.391 3.582 1 94.88 338 LEU B O 1
ATOM 6305 N N . LYS B 1 339 ? -4.594 -6.316 5.617 1 94.12 339 LYS B N 1
ATOM 6306 C CA . LYS B 1 339 ? -3.256 -6.074 5.082 1 94.12 339 LYS B CA 1
ATOM 6307 C C . LYS B 1 339 ? -2.805 -7.23 4.191 1 94.12 339 LYS B C 1
ATOM 6309 O O . LYS B 1 339 ? -2.238 -7.012 3.121 1 94.12 339 LYS B O 1
ATOM 6314 N N . LEU B 1 340 ? -3.045 -8.375 4.629 1 91.94 340 LEU B N 1
ATOM 6315 C CA . LEU B 1 340 ? -2.666 -9.555 3.855 1 91.94 340 LEU B CA 1
ATOM 6316 C C . LEU B 1 340 ? -3.291 -9.516 2.465 1 91.94 340 LEU B C 1
ATOM 6318 O O . LEU B 1 340 ? -2.592 -9.672 1.461 1 91.94 340 LEU B O 1
ATOM 6322 N N . VAL B 1 341 ? -4.527 -9.211 2.416 1 93.38 341 VAL B N 1
ATOM 6323 C CA . VAL B 1 341 ? -5.234 -9.414 1.157 1 93.38 341 VAL B CA 1
ATOM 6324 C C . VAL B 1 341 ? -5.105 -8.172 0.279 1 93.38 341 VAL B C 1
ATOM 6326 O O . VAL B 1 341 ? -5.234 -8.258 -0.945 1 93.38 341 VAL B O 1
ATOM 6329 N N . HIS B 1 342 ? -4.789 -7.023 0.881 1 94.69 342 HIS B N 1
ATOM 6330 C CA . HIS B 1 342 ? -4.688 -5.805 0.089 1 94.69 342 HIS B CA 1
ATOM 6331 C C . HIS B 1 342 ? -3.242 -5.527 -0.311 1 94.69 342 HIS B C 1
ATOM 6333 O O . HIS B 1 342 ? -2.988 -4.879 -1.329 1 94.69 342 HIS B O 1
ATOM 6339 N N . SER B 1 343 ? -2.307 -6.055 0.527 1 92 343 SER B N 1
ATOM 6340 C CA . SER B 1 343 ? -0.938 -5.613 0.273 1 92 343 SER B CA 1
ATOM 6341 C C . SER B 1 343 ? 0.064 -6.727 0.552 1 92 343 SER B C 1
ATOM 6343 O O . SER B 1 343 ? 1.227 -6.637 0.153 1 92 343 SER B O 1
ATOM 6345 N N . ILE B 1 344 ? -0.308 -7.812 1.168 1 88.81 344 ILE B N 1
ATOM 6346 C CA . ILE B 1 344 ? 0.51 -8.953 1.558 1 88.81 344 ILE B CA 1
ATOM 6347 C C . ILE B 1 344 ? 1.507 -8.531 2.635 1 88.81 344 ILE B C 1
ATOM 6349 O O . ILE B 1 344 ? 1.443 -9.008 3.77 1 88.81 344 ILE B O 1
ATOM 6353 N N . ALA B 1 345 ? 2.367 -7.562 2.266 1 89.25 345 ALA B N 1
ATOM 6354 C CA . ALA B 1 345 ? 3.428 -7.117 3.164 1 89.25 345 ALA B CA 1
ATOM 6355 C C . ALA B 1 345 ? 3.889 -5.707 2.809 1 89.25 345 ALA B C 1
ATOM 6357 O O . ALA B 1 345 ? 3.484 -5.152 1.783 1 89.25 345 ALA B O 1
ATOM 6358 N N . SER B 1 346 ? 4.672 -5.133 3.707 1 92.5 346 SER B N 1
ATOM 6359 C CA . SER B 1 346 ? 5.332 -3.855 3.453 1 92.5 346 SER B CA 1
ATOM 6360 C C . SER B 1 346 ? 6.703 -4.059 2.818 1 92.5 346 SER B C 1
ATOM 6362 O O . SER B 1 346 ? 7.195 -5.188 2.734 1 92.5 346 SER B O 1
ATOM 6364 N N . VAL B 1 347 ? 7.277 -2.953 2.346 1 94.12 347 VAL B N 1
ATOM 6365 C CA . VAL B 1 347 ? 8.609 -2.992 1.744 1 94.12 347 VAL B CA 1
ATOM 6366 C C . VAL B 1 347 ? 9.656 -3.211 2.83 1 94.12 347 VAL B C 1
ATOM 6368 O O . VAL B 1 347 ? 9.984 -2.291 3.584 1 94.12 347 VAL B O 1
ATOM 6371 N N . SER B 1 348 ? 10.258 -4.316 2.838 1 90.81 348 SER B N 1
ATOM 6372 C CA . SER B 1 348 ? 11.117 -4.762 3.932 1 90.81 348 SER B CA 1
ATOM 6373 C C . SER B 1 348 ? 12.297 -3.822 4.125 1 90.81 348 SER B C 1
ATOM 6375 O O . SER B 1 348 ? 12.609 -3.436 5.254 1 90.81 348 SER B O 1
ATOM 6377 N N . LEU B 1 349 ? 12.969 -3.494 3.109 1 94.06 349 LEU B N 1
ATOM 6378 C CA . LEU B 1 349 ? 14.219 -2.738 3.148 1 94.06 349 LEU B CA 1
ATOM 6379 C C . LEU B 1 349 ? 14 -1.366 3.777 1 94.06 349 LEU B C 1
ATOM 6381 O O . LEU B 1 349 ? 14.789 -0.934 4.621 1 94.06 349 LEU B O 1
ATOM 6385 N N . ILE B 1 350 ? 12.969 -0.736 3.389 1 95.75 350 ILE B N 1
ATOM 6386 C CA . ILE B 1 350 ? 12.711 0.631 3.83 1 95.75 350 ILE B CA 1
ATOM 6387 C C . ILE B 1 350 ? 12.242 0.625 5.285 1 95.75 350 ILE B C 1
ATOM 6389 O O . ILE B 1 350 ? 12.625 1.494 6.07 1 95.75 350 ILE B O 1
ATOM 6393 N N . GLN B 1 351 ? 11.391 -0.356 5.629 1 96.56 351 GLN B N 1
ATOM 6394 C CA . GLN B 1 351 ? 10.953 -0.503 7.012 1 96.56 351 GLN B CA 1
ATOM 6395 C C . GLN B 1 351 ? 12.141 -0.699 7.945 1 96.56 351 GLN B C 1
ATOM 6397 O O . GLN B 1 351 ? 12.203 -0.088 9.016 1 96.56 351 GLN B O 1
ATOM 6402 N N . GLU B 1 352 ? 13.094 -1.539 7.508 1 96.25 352 GLU B N 1
ATOM 6403 C CA . GLU B 1 352 ? 14.305 -1.805 8.281 1 96.25 352 GLU B CA 1
ATOM 6404 C C . GLU B 1 352 ? 15.148 -0.544 8.438 1 96.25 352 GLU B C 1
ATOM 6406 O O . GLU B 1 352 ? 15.656 -0.257 9.523 1 96.25 352 GLU B O 1
ATOM 6411 N N . ALA B 1 353 ? 15.328 0.19 7.379 1 95.81 353 ALA B N 1
ATOM 6412 C CA . ALA B 1 353 ? 16.125 1.412 7.398 1 95.81 353 ALA B CA 1
ATOM 6413 C C . ALA B 1 353 ? 15.547 2.434 8.375 1 95.81 353 ALA B C 1
ATOM 6415 O O . ALA B 1 353 ? 16.281 3.072 9.125 1 95.81 353 ALA B O 1
ATOM 6416 N N . VAL B 1 354 ? 14.25 2.59 8.359 1 96.94 354 VAL B N 1
ATOM 6417 C CA . VAL B 1 354 ? 13.586 3.521 9.266 1 96.94 354 VAL B CA 1
ATOM 6418 C C . VAL B 1 354 ? 13.719 3.025 10.703 1 96.94 354 VAL B C 1
ATOM 6420 O O . VAL B 1 354 ? 13.984 3.812 11.617 1 96.94 354 VAL B O 1
ATOM 6423 N N . GLY B 1 355 ? 13.539 1.69 10.891 1 96.81 355 GLY B N 1
ATOM 6424 C CA . GLY B 1 355 ? 13.766 1.127 12.211 1 96.81 355 GLY B CA 1
ATOM 6425 C C . GLY B 1 355 ? 15.164 1.406 12.742 1 96.81 355 GLY B C 1
ATOM 6426 O O . GLY B 1 355 ? 15.328 1.773 13.906 1 96.81 355 GLY B O 1
ATOM 6427 N N . ASN B 1 356 ? 16.125 1.261 11.891 1 95.75 356 ASN B N 1
ATOM 6428 C CA . ASN B 1 356 ? 17.516 1.565 12.242 1 95.75 356 ASN B CA 1
ATOM 6429 C C . ASN B 1 356 ? 17.688 3.027 12.648 1 95.75 356 ASN B C 1
ATOM 6431 O O . ASN B 1 356 ? 18.344 3.33 13.641 1 95.75 356 ASN B O 1
ATOM 6435 N N . PHE B 1 357 ? 17.109 3.869 11.914 1 96.06 357 PHE B N 1
ATOM 6436 C CA . PHE B 1 357 ? 17.25 5.301 12.164 1 96.06 357 PHE B CA 1
ATOM 6437 C C . PHE B 1 357 ? 16.625 5.672 13.508 1 96.06 357 PH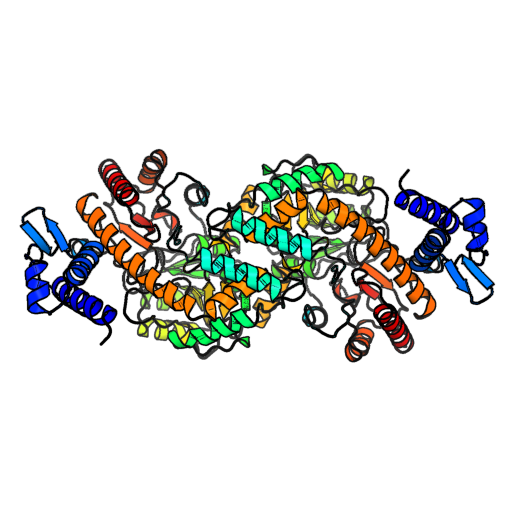E B C 1
ATOM 6439 O O . PHE B 1 357 ? 17.156 6.508 14.234 1 96.06 357 PHE B O 1
ATOM 6446 N N . LEU B 1 358 ? 15.523 5.074 13.812 1 95.81 358 LEU B N 1
ATOM 6447 C CA . LEU B 1 358 ? 14.828 5.355 15.07 1 95.81 358 LEU B CA 1
ATOM 6448 C C . LEU B 1 358 ? 15.625 4.828 16.266 1 95.81 358 LEU B C 1
ATOM 6450 O O . LEU B 1 358 ? 15.516 5.352 17.375 1 95.81 358 LEU B O 1
ATOM 6454 N N . LYS B 1 359 ? 16.297 3.77 16.062 1 91.31 359 LYS B N 1
ATOM 6455 C CA . LYS B 1 359 ? 17.047 3.105 17.125 1 91.31 359 LYS B CA 1
ATOM 6456 C C . LYS B 1 359 ? 18.219 3.963 17.594 1 91.31 359 LYS B C 1
ATOM 6458 O O . LYS B 1 359 ? 18.562 3.953 18.781 1 91.31 359 LYS B O 1
ATOM 6463 N N . THR B 1 360 ? 18.656 4.727 16.719 1 84.06 360 THR B N 1
ATOM 6464 C CA . THR B 1 360 ? 19.828 5.535 17.047 1 84.06 360 THR B CA 1
ATOM 6465 C C . THR B 1 360 ? 19.406 6.891 17.609 1 84.06 360 THR B C 1
ATOM 6467 O O . THR B 1 360 ? 18.266 7.316 17.422 1 84.06 360 THR B O 1
ATOM 6470 N N . GLY B 1 361 ? 19.984 7.465 18.562 1 84.38 361 GLY B N 1
ATOM 6471 C CA . GLY B 1 361 ? 19.719 8.805 19.078 1 84.38 361 GLY B CA 1
ATOM 6472 C C . GLY B 1 361 ? 19.641 9.852 17.984 1 84.38 361 GLY B C 1
ATOM 6473 O O . GLY B 1 361 ? 19.25 10.992 18.234 1 84.38 361 GLY B O 1
ATOM 6474 N N . ARG B 1 362 ? 19.766 9.422 16.766 1 88.25 362 ARG B N 1
ATOM 6475 C CA . ARG B 1 362 ? 19.797 10.336 15.625 1 88.25 362 ARG B CA 1
ATOM 6476 C C . ARG B 1 362 ? 18.406 10.883 15.32 1 88.25 362 ARG B C 1
ATOM 6478 O O . ARG B 1 362 ? 18.266 12.023 14.891 1 88.25 362 ARG B O 1
ATOM 6485 N N . TYR B 1 363 ? 17.438 10.109 15.562 1 94.44 363 TYR B N 1
ATOM 6486 C CA . TYR B 1 363 ? 16.094 10.539 15.242 1 94.44 363 TYR B CA 1
ATOM 6487 C C . TYR B 1 363 ? 15.656 11.688 16.156 1 94.44 363 TYR B C 1
ATOM 6489 O O . TYR B 1 363 ? 15.117 12.688 15.68 1 94.44 363 TYR B O 1
ATOM 6497 N N . GLU B 1 364 ? 15.906 11.508 17.391 1 93.12 364 GLU B N 1
ATOM 6498 C CA . GLU B 1 364 ? 15.531 12.578 18.328 1 93.12 364 GLU B CA 1
ATOM 6499 C C . GLU B 1 364 ? 16.328 13.852 18.047 1 93.12 364 GLU B C 1
ATOM 6501 O O . GLU B 1 364 ? 15.797 14.953 18.156 1 93.12 364 GLU B O 1
ATOM 6506 N N . ASN B 1 365 ? 17.578 13.695 17.75 1 94.56 365 ASN B N 1
ATOM 6507 C CA . ASN B 1 365 ? 18.391 14.852 17.375 1 94.56 365 ASN B CA 1
ATOM 6508 C C . ASN B 1 365 ? 17.828 15.555 16.156 1 94.56 365 ASN B C 1
ATOM 6510 O O . ASN B 1 365 ? 17.766 16.781 16.109 1 94.56 365 ASN B O 1
ATOM 6514 N N . HIS B 1 366 ? 17.469 14.773 15.25 1 96.19 366 HIS B N 1
ATOM 6515 C CA . HIS B 1 366 ? 16.859 15.312 14.047 1 96.19 366 HIS B CA 1
ATOM 6516 C C . HIS B 1 366 ? 15.555 16.031 14.383 1 96.19 366 HIS B C 1
ATOM 6518 O O . HIS B 1 366 ? 15.32 17.156 13.898 1 96.19 366 HIS B O 1
ATOM 6524 N N . LEU B 1 367 ? 14.766 15.445 15.219 1 96.44 367 LEU B N 1
ATOM 6525 C CA . LEU B 1 367 ? 13.477 16.031 15.57 1 96.44 367 LEU B CA 1
ATOM 6526 C C . LEU B 1 367 ? 13.664 17.359 16.297 1 96.44 367 LEU B C 1
ATOM 6528 O O . LEU B 1 367 ? 12.906 18.312 16.062 1 96.44 367 LEU B O 1
ATOM 6532 N N . GLN B 1 368 ? 14.586 17.391 17.141 1 94.38 368 GLN B N 1
ATOM 6533 C CA . GLN B 1 368 ? 14.867 18.625 17.859 1 94.38 368 GLN B CA 1
ATOM 6534 C C . GLN B 1 368 ? 15.211 19.766 16.906 1 94.38 368 GLN B C 1
ATOM 6536 O O . GLN B 1 368 ? 14.695 20.875 17.047 1 94.38 368 GLN B O 1
ATOM 6541 N N . GLN B 1 369 ? 16.062 19.453 16 1 94.88 369 GLN B N 1
ATOM 6542 C CA . GLN B 1 369 ? 16.438 20.453 15.008 1 94.88 369 GLN B CA 1
ATOM 6543 C C . GLN B 1 369 ? 15.242 20.828 14.133 1 94.88 369 GLN B C 1
ATOM 6545 O O . GLN B 1 369 ? 15.047 22.016 13.828 1 94.88 369 GLN B O 1
ATOM 6550 N N . LEU B 1 370 ? 14.516 19.891 13.75 1 96.75 370 LEU B N 1
ATOM 6551 C CA . LEU B 1 370 ? 13.352 20.125 12.906 1 96.75 370 LEU B CA 1
ATOM 6552 C C . LEU B 1 370 ? 12.32 21 13.617 1 96.75 370 LEU B C 1
ATOM 6554 O O . LEU B 1 370 ? 11.781 21.938 13.031 1 96.75 370 LEU B O 1
ATOM 6558 N N . ARG B 1 371 ? 12.062 20.703 14.891 1 95.56 371 ARG B N 1
ATOM 6559 C CA . ARG B 1 371 ? 11.125 21.484 15.688 1 95.56 371 ARG B CA 1
ATOM 6560 C C . ARG B 1 371 ? 11.555 22.938 15.781 1 95.56 371 ARG B C 1
ATOM 6562 O O . ARG B 1 371 ? 10.734 23.859 15.625 1 95.56 371 ARG B O 1
ATOM 6569 N N . ARG B 1 372 ? 12.758 23.125 15.984 1 92.75 372 ARG B N 1
ATOM 6570 C CA . ARG B 1 372 ? 13.289 24.484 16.078 1 92.75 372 ARG B CA 1
ATOM 6571 C C . ARG B 1 372 ? 13.109 25.234 14.75 1 92.75 372 ARG B C 1
ATOM 6573 O O . ARG B 1 372 ? 12.672 26.375 14.734 1 92.75 372 ARG B O 1
ATOM 6580 N N . THR B 1 373 ? 13.469 24.531 13.711 1 95.38 373 THR B N 1
ATOM 6581 C CA . THR B 1 373 ? 13.352 25.125 12.383 1 95.38 373 THR B CA 1
ATOM 6582 C C . THR B 1 373 ? 11.898 25.469 12.062 1 95.38 373 THR B C 1
ATOM 6584 O O . THR B 1 373 ? 11.609 26.547 11.562 1 95.38 373 THR B O 1
ATOM 6587 N N . LEU B 1 374 ? 11.016 24.594 12.352 1 96.38 374 LEU B N 1
ATOM 6588 C CA . LEU B 1 374 ? 9.602 24.797 12.047 1 96.38 374 LEU B CA 1
ATOM 6589 C C . LEU B 1 374 ? 9.023 25.938 12.883 1 96.38 374 LEU B C 1
ATOM 6591 O O . LEU B 1 374 ? 8.211 26.734 12.383 1 96.38 374 LEU B O 1
ATOM 6595 N N . LYS B 1 375 ? 9.43 26 14.141 1 93.19 375 LYS B N 1
ATOM 6596 C CA . LYS B 1 375 ? 8.992 27.094 15 1 93.19 375 LYS B CA 1
ATOM 6597 C C . LYS B 1 375 ? 9.477 28.438 14.453 1 93.19 375 LYS B C 1
ATOM 6599 O O . LYS B 1 375 ? 8.719 29.406 14.414 1 93.19 375 LYS B O 1
ATOM 6604 N N . ASN B 1 376 ? 10.695 28.453 14.039 1 91.38 376 ASN B N 1
ATOM 6605 C CA . ASN B 1 376 ? 11.242 29.656 13.422 1 91.38 376 ASN B CA 1
ATOM 6606 C C . ASN B 1 376 ? 10.508 30.016 12.141 1 91.38 376 ASN B C 1
ATOM 6608 O O . ASN B 1 376 ? 10.219 31.188 11.898 1 91.38 376 ASN B O 1
ATOM 6612 N N . ASN B 1 377 ? 10.32 29.016 11.281 1 94.94 377 ASN B N 1
ATOM 6613 C CA . ASN B 1 377 ? 9.562 29.234 10.055 1 94.94 377 ASN B CA 1
ATOM 6614 C C . ASN B 1 377 ? 8.188 29.828 10.352 1 94.94 377 ASN B C 1
ATOM 6616 O O . ASN B 1 377 ? 7.758 30.766 9.672 1 94.94 377 ASN B O 1
ATOM 6620 N N . TYR B 1 378 ? 7.547 29.328 11.367 1 94.12 378 TYR B N 1
ATOM 6621 C CA . TYR B 1 378 ? 6.242 29.828 11.773 1 94.12 378 TYR B CA 1
ATOM 6622 C C . TYR B 1 378 ? 6.309 31.328 12.078 1 94.12 378 TYR B C 1
ATOM 6624 O O . TYR B 1 378 ? 5.492 32.094 11.586 1 94.12 378 TYR B O 1
ATOM 6632 N N . GLN B 1 379 ? 7.23 31.688 12.82 1 89.5 379 GLN B N 1
ATOM 6633 C CA . GLN B 1 379 ? 7.402 33.094 13.195 1 89.5 379 GLN B CA 1
ATOM 6634 C C . GLN B 1 379 ? 7.691 33.938 11.969 1 89.5 379 GLN B C 1
ATOM 6636 O O . GLN B 1 379 ? 7.125 35.031 11.82 1 89.5 379 GLN B O 1
ATOM 6641 N N . ASN B 1 380 ? 8.547 33.469 11.133 1 92.69 380 ASN B N 1
ATOM 6642 C CA . ASN B 1 380 ? 8.875 34.188 9.914 1 92.69 380 ASN B CA 1
ATOM 6643 C C . ASN B 1 380 ? 7.648 34.375 9.023 1 92.69 380 ASN B C 1
ATOM 6645 O O . ASN B 1 380 ? 7.441 35.438 8.453 1 92.69 380 ASN B O 1
ATOM 6649 N N . TYR B 1 381 ? 6.883 33.312 8.898 1 95.81 381 TYR B N 1
ATOM 6650 C CA . TYR B 1 381 ? 5.672 33.375 8.086 1 95.81 381 TYR B CA 1
ATOM 6651 C C . TYR B 1 381 ? 4.699 34.438 8.641 1 95.81 381 TYR B C 1
ATOM 6653 O O . TYR B 1 381 ? 4.207 35.281 7.895 1 95.81 381 TYR B O 1
ATOM 6661 N N . VAL B 1 382 ? 4.438 34.344 9.906 1 93.44 382 VAL B N 1
ATOM 6662 C CA . VAL B 1 382 ? 3.457 35.219 10.531 1 93.44 382 VAL B CA 1
ATOM 6663 C C . VAL B 1 382 ? 3.91 36.688 10.406 1 93.44 382 VAL B C 1
ATOM 6665 O O . VAL B 1 382 ? 3.096 37.562 10.141 1 93.44 382 VAL B O 1
ATOM 6668 N N . HIS B 1 383 ? 5.176 36.875 10.586 1 90.44 383 HIS B N 1
ATOM 6669 C CA . HIS B 1 383 ? 5.719 38.219 10.445 1 90.44 383 HIS B CA 1
ATOM 6670 C C . HIS B 1 383 ? 5.52 38.75 9.023 1 90.44 383 HIS B C 1
ATOM 6672 O O . HIS B 1 383 ? 5.051 39.875 8.836 1 90.44 383 HIS B O 1
ATOM 6678 N N . THR B 1 384 ? 5.879 37.938 8.086 1 94.31 384 THR B N 1
ATOM 6679 C CA . THR B 1 384 ? 5.754 38.344 6.684 1 94.31 384 THR B CA 1
ATOM 6680 C C . THR B 1 384 ? 4.293 38.562 6.312 1 94.31 384 THR B C 1
ATOM 6682 O O . THR B 1 384 ? 3.967 39.5 5.59 1 94.31 384 THR B O 1
ATOM 6685 N N . ILE B 1 385 ? 3.438 37.781 6.801 1 95.25 385 ILE B N 1
ATOM 6686 C CA . ILE B 1 385 ? 2.01 37.875 6.52 1 95.25 385 ILE B CA 1
ATOM 6687 C C . ILE B 1 385 ? 1.445 39.156 7.137 1 95.25 385 ILE B C 1
ATOM 6689 O O . ILE B 1 385 ? 0.69 39.875 6.492 1 95.25 385 ILE B O 1
ATOM 6693 N N . ALA B 1 386 ? 1.792 39.406 8.367 1 91.44 386 ALA B N 1
ATOM 6694 C CA . ALA B 1 386 ? 1.323 40.625 9.062 1 91.44 386 ALA B CA 1
ATOM 6695 C C . ALA B 1 386 ? 1.702 41.875 8.289 1 91.44 386 ALA B C 1
ATOM 6697 O O . ALA B 1 386 ? 0.939 42.844 8.266 1 91.44 386 ALA B O 1
ATOM 6698 N N . GLU B 1 387 ? 2.787 41.812 7.648 1 91.06 387 GLU B N 1
ATOM 6699 C CA . GLU B 1 387 ? 3.322 43 6.98 1 91.06 387 GLU B CA 1
ATOM 6700 C C . GLU B 1 387 ? 2.779 43.125 5.562 1 91.06 387 GLU B C 1
ATOM 6702 O O . GLU B 1 387 ? 2.6 44.219 5.055 1 91.06 387 GLU B O 1
ATOM 6707 N N . HIS B 1 388 ? 2.479 42.031 4.938 1 94.44 388 HIS B N 1
ATOM 6708 C CA . HIS B 1 388 ? 2.352 42.125 3.486 1 94.44 388 HIS B CA 1
ATOM 6709 C C . HIS B 1 388 ? 0.98 41.656 3.02 1 94.44 388 HIS B C 1
ATOM 6711 O O . HIS B 1 388 ? 0.589 41.906 1.877 1 94.44 388 HIS B O 1
ATOM 6717 N N . PHE B 1 389 ? 0.24 41.031 3.816 1 96.19 389 PHE B N 1
ATOM 6718 C CA . PHE B 1 389 ? -1.084 40.562 3.434 1 96.19 389 PHE B CA 1
ATOM 6719 C C . PHE B 1 389 ? -2.143 41.625 3.713 1 96.19 389 PHE B C 1
ATOM 6721 O O . PHE B 1 389 ? -1.871 42.594 4.391 1 96.19 389 PHE B O 1
ATOM 6728 N N . PRO B 1 390 ? -3.361 41.469 3.098 1 95.12 390 PRO B N 1
ATOM 6729 C CA . PRO B 1 390 ? -4.41 42.469 3.295 1 95.12 390 PRO B CA 1
ATOM 6730 C C . PRO B 1 390 ? -4.723 42.719 4.77 1 95.12 390 PRO B C 1
ATOM 6732 O O . PRO B 1 390 ? -4.66 41.781 5.578 1 95.12 390 PRO B O 1
ATOM 6735 N N . GLU B 1 391 ? -5.152 43.875 5.062 1 89.88 391 GLU B N 1
ATOM 6736 C CA . GLU B 1 391 ? -5.609 44.219 6.41 1 89.88 391 GLU B CA 1
ATOM 6737 C C . GLU B 1 391 ? -6.762 43.312 6.836 1 89.88 391 GLU B C 1
ATOM 6739 O O . GLU B 1 391 ? -7.652 43.031 6.039 1 89.88 391 GLU B O 1
ATOM 6744 N N . GLY B 1 392 ? -6.648 42.875 8.07 1 89.62 392 GLY B N 1
ATOM 6745 C CA . GLY B 1 392 ? -7.727 42.031 8.578 1 89.62 392 GLY B CA 1
ATOM 6746 C C . GLY B 1 392 ? -7.434 40.562 8.461 1 89.62 392 GLY B C 1
ATOM 6747 O O . GLY B 1 392 ? -8.195 39.719 8.961 1 89.62 392 GLY B O 1
ATOM 6748 N N . THR B 1 393 ? -6.297 40.25 7.836 1 94.81 393 THR B N 1
ATOM 6749 C CA . THR B 1 393 ? -5.906 38.844 7.738 1 94.81 393 THR B CA 1
ATOM 6750 C C . THR B 1 393 ? -5.762 38.219 9.125 1 94.81 393 THR B C 1
ATOM 6752 O O . THR B 1 393 ? -5.199 38.844 10.031 1 94.81 393 THR B O 1
ATOM 6755 N N . LYS B 1 394 ? -6.406 37.062 9.289 1 95 394 LYS B N 1
ATOM 6756 C CA . LYS B 1 394 ? -6.281 36.281 10.516 1 95 394 LYS B CA 1
ATOM 6757 C C . LYS B 1 394 ? -5.422 35.062 10.297 1 95 394 LYS B C 1
ATOM 6759 O O . LYS B 1 394 ? -5.375 34.5 9.195 1 95 394 LYS B O 1
ATOM 6764 N N . THR B 1 395 ? -4.73 34.656 11.312 1 95.38 395 THR B N 1
ATOM 6765 C CA . THR B 1 395 ? -3.953 33.406 11.25 1 95.38 395 THR B CA 1
ATOM 6766 C C . THR B 1 395 ? -4.223 32.531 12.469 1 95.38 395 THR B C 1
ATOM 6768 O O . THR B 1 395 ? -4.512 33.031 13.555 1 95.38 395 THR B O 1
ATOM 6771 N N . SER B 1 396 ? -4.191 31.234 12.219 1 93.94 396 SER B N 1
ATOM 6772 C CA . SER B 1 396 ? -4.133 30.328 13.359 1 93.94 396 SER B CA 1
ATOM 6773 C C . SER B 1 396 ? -2.844 30.516 14.156 1 93.94 396 SER B C 1
ATOM 6775 O O . SER B 1 396 ? -1.968 31.281 13.75 1 93.94 396 SER B O 1
ATOM 6777 N N . ARG B 1 397 ? -2.797 29.938 15.344 1 91.25 397 ARG B N 1
ATOM 6778 C CA . ARG B 1 397 ? -1.616 29.953 16.203 1 91.25 397 ARG B CA 1
ATOM 6779 C C . ARG B 1 397 ? -1.177 28.531 16.547 1 91.25 397 ARG B C 1
ATOM 6781 O O . ARG B 1 397 ? -1.27 28.109 17.703 1 91.25 397 ARG B O 1
ATOM 6788 N N . PRO B 1 398 ? -0.638 27.859 15.531 1 94.44 398 PRO B N 1
ATOM 6789 C CA . PRO B 1 398 ? -0.255 26.469 15.781 1 94.44 398 PRO B CA 1
ATOM 6790 C C . PRO B 1 398 ? 0.802 26.328 16.875 1 94.44 398 PRO B C 1
ATOM 6792 O O . PRO B 1 398 ? 1.702 27.172 16.969 1 94.44 398 PRO B O 1
ATOM 6795 N N . GLN B 1 399 ? 0.72 25.312 17.625 1 91.12 399 GLN B N 1
ATOM 6796 C CA . GLN B 1 399 ? 1.688 24.969 18.672 1 91.12 399 GLN B CA 1
ATOM 6797 C C . GLN B 1 399 ? 2.611 23.844 18.203 1 91.12 399 GLN B C 1
ATOM 6799 O O . GLN B 1 399 ? 3.332 23.25 19.016 1 91.12 399 GLN B O 1
ATOM 6804 N N . GLY B 1 400 ? 2.559 23.531 17.016 1 96.19 400 GLY B N 1
ATOM 6805 C CA . GLY B 1 400 ? 3.301 22.484 16.328 1 96.19 400 GLY B CA 1
ATOM 6806 C C . GLY B 1 400 ? 2.75 22.172 14.953 1 96.19 400 GLY B C 1
ATOM 6807 O O . GLY B 1 400 ? 1.896 22.891 14.438 1 96.19 400 GLY B O 1
ATOM 6808 N N . GLY B 1 401 ? 3.314 21.125 14.32 1 97.19 401 GLY B N 1
ATOM 6809 C CA . GLY B 1 401 ? 2.828 20.688 13.031 1 97.19 401 GLY B CA 1
ATOM 6810 C C . GLY B 1 401 ? 3.486 21.391 11.859 1 97.19 401 GLY B C 1
ATOM 6811 O O . GLY B 1 401 ? 4.621 21.875 11.977 1 97.19 401 GLY B O 1
ATOM 6812 N N . LEU B 1 402 ? 2.768 21.406 10.727 1 97.62 402 LEU B N 1
ATOM 6813 C CA . LEU B 1 402 ? 3.357 21.891 9.484 1 97.62 402 LEU B CA 1
ATOM 6814 C C . LEU B 1 402 ? 2.439 22.906 8.805 1 97.62 402 LEU B C 1
ATOM 6816 O O . LEU B 1 402 ? 2.781 23.453 7.758 1 97.62 402 LEU B O 1
ATOM 6820 N N . GLY B 1 403 ? 1.32 23.203 9.383 1 96.38 403 GLY B N 1
ATOM 6821 C CA . GLY B 1 403 ? 0.328 24 8.688 1 96.38 403 GLY B CA 1
ATOM 6822 C C . GLY B 1 403 ? 0.046 25.328 9.367 1 96.38 403 GLY B C 1
ATOM 6823 O O . GLY B 1 403 ? 0.031 25.406 10.602 1 96.38 403 GLY B O 1
ATOM 6824 N N . LEU B 1 404 ? -0.177 26.359 8.594 1 97 404 LEU B N 1
ATOM 6825 C CA . LEU B 1 404 ? -0.648 27.672 9.016 1 97 404 LEU B CA 1
ATOM 6826 C C . LEU B 1 404 ? -1.921 28.062 8.273 1 97 404 LEU B C 1
ATOM 6828 O O . LEU B 1 404 ? -1.918 28.188 7.047 1 97 404 LEU B O 1
ATOM 6832 N N . TRP B 1 405 ? -2.971 28.203 9.039 1 97.56 405 TRP B N 1
ATOM 6833 C CA . TRP B 1 405 ? -4.27 28.531 8.469 1 97.56 405 TRP B CA 1
ATOM 6834 C C . TRP B 1 405 ? -4.48 30.047 8.438 1 97.56 405 TRP B C 1
ATOM 6836 O O . TRP B 1 405 ? -4.242 30.734 9.43 1 97.56 405 TRP B O 1
ATOM 6846 N N . LEU B 1 406 ? -4.883 30.531 7.289 1 97.38 406 LEU B N 1
ATOM 6847 C CA . LEU B 1 406 ? -5.168 31.953 7.113 1 97.38 406 LEU B CA 1
ATOM 6848 C C . LEU B 1 406 ? -6.633 32.188 6.762 1 97.38 406 LEU B C 1
ATOM 6850 O O . LEU B 1 406 ? -7.211 31.406 5.98 1 97.38 406 LEU B O 1
ATOM 6854 N N . GLU B 1 407 ? -7.168 33.156 7.32 1 96.75 407 GLU B N 1
ATOM 6855 C CA . GLU B 1 407 ? -8.492 33.656 6.965 1 96.75 407 GLU B CA 1
ATOM 6856 C C . GLU B 1 407 ? -8.414 35.094 6.453 1 96.75 407 GLU B C 1
ATOM 6858 O O . GLU B 1 407 ? -8.031 36 7.195 1 96.75 407 GLU B O 1
ATOM 6863 N N . LEU B 1 408 ? -8.711 35.281 5.207 1 96.75 408 LEU B N 1
ATOM 6864 C CA . LEU B 1 408 ? -8.727 36.594 4.59 1 96.75 408 LEU B CA 1
ATOM 6865 C C . LEU B 1 408 ? -10.117 37.219 4.684 1 96.75 408 LEU B C 1
ATOM 6867 O O . LEU B 1 408 ? -11.016 36.656 5.305 1 96.75 408 LEU B O 1
ATOM 6871 N N . ASN B 1 409 ? -10.203 38.406 4.098 1 92.94 409 ASN B N 1
ATOM 6872 C CA . ASN B 1 409 ? -11.508 39.031 4.059 1 92.94 409 ASN B CA 1
ATOM 6873 C C . ASN B 1 409 ? -12.539 38.156 3.35 1 92.94 409 ASN B C 1
ATOM 6875 O O . ASN B 1 409 ? -12.211 37.438 2.416 1 92.94 409 ASN B O 1
ATOM 6879 N N . LYS B 1 410 ? -13.766 38.312 3.73 1 91.69 410 LYS B N 1
ATOM 6880 C CA . LYS B 1 410 ? -14.844 37.438 3.256 1 91.69 410 LYS B CA 1
ATOM 6881 C C . LYS B 1 410 ? -14.992 37.531 1.741 1 91.69 410 LYS B C 1
ATOM 6883 O O . LYS B 1 410 ? -15.469 36.594 1.099 1 91.69 410 LYS B O 1
ATOM 6888 N N . GLN B 1 411 ? -14.539 38.594 1.186 1 91.25 411 GLN B N 1
ATOM 6889 C CA . GLN B 1 411 ? -14.719 38.844 -0.245 1 91.25 411 GLN B CA 1
ATOM 6890 C C . GLN B 1 411 ? -13.602 38.188 -1.052 1 91.25 411 GLN B C 1
ATOM 6892 O O . GLN B 1 411 ? -13.727 38 -2.266 1 91.25 411 GLN B O 1
ATOM 6897 N N . THR B 1 412 ? -12.594 37.781 -0.372 1 94.75 412 THR B N 1
ATOM 6898 C CA . THR B 1 412 ? -11.453 37.188 -1.072 1 94.75 412 THR B CA 1
ATOM 6899 C C . THR B 1 412 ? -11.711 35.719 -1.368 1 94.75 412 THR B C 1
ATOM 6901 O O . THR B 1 412 ? -12 34.938 -0.459 1 94.75 412 THR B O 1
ATOM 6904 N N . ASP B 1 413 ? -11.602 35.312 -2.594 1 96.38 413 ASP B N 1
ATOM 6905 C CA . ASP B 1 413 ? -11.727 33.906 -3.008 1 96.38 413 ASP B CA 1
ATOM 6906 C C . ASP B 1 413 ? -10.344 33.281 -3.201 1 96.38 413 ASP B C 1
ATOM 6908 O O . ASP B 1 413 ? -9.656 33.562 -4.18 1 96.38 413 ASP B O 1
ATOM 6912 N N . THR B 1 414 ? -10.039 32.344 -2.371 1 97.31 414 THR B N 1
ATOM 6913 C CA . THR B 1 414 ? -8.688 31.797 -2.387 1 97.31 414 THR B CA 1
ATOM 6914 C C . THR B 1 414 ? -8.516 30.812 -3.547 1 97.31 414 THR B C 1
ATOM 6916 O O . THR B 1 414 ? -7.391 30.453 -3.902 1 97.31 414 THR B O 1
ATOM 6919 N N . THR B 1 415 ? -9.594 30.312 -4.145 1 96.5 415 THR B N 1
ATOM 6920 C CA . THR B 1 415 ? -9.461 29.547 -5.383 1 96.5 415 THR B CA 1
ATOM 6921 C C . THR B 1 415 ? -8.961 30.438 -6.516 1 96.5 415 THR B C 1
ATOM 6923 O O . THR B 1 415 ? -8.109 30.031 -7.301 1 96.5 415 THR B O 1
ATOM 6926 N N . GLU B 1 416 ? -9.555 31.609 -6.586 1 96.38 416 GLU B N 1
ATOM 6927 C CA . GLU B 1 416 ? -9.062 32.594 -7.551 1 96.38 416 GLU B CA 1
ATOM 6928 C C . GLU B 1 416 ? -7.617 32.969 -7.262 1 96.38 416 GLU B C 1
ATOM 6930 O O . GLU B 1 416 ? -6.816 33.125 -8.18 1 96.38 416 GLU B O 1
ATOM 6935 N N . LEU B 1 417 ? -7.371 33.125 -6.012 1 97.38 417 LEU B N 1
ATOM 6936 C CA . LEU B 1 417 ? -6.004 33.438 -5.609 1 97.38 417 LEU B CA 1
ATOM 6937 C C . LEU B 1 417 ? -5.043 32.344 -6.066 1 97.38 417 LEU B C 1
ATOM 6939 O O . LEU B 1 417 ? -3.934 32.656 -6.52 1 97.38 417 LEU B O 1
ATOM 6943 N N . TYR B 1 418 ? -5.41 31.125 -5.914 1 97.38 418 TYR B N 1
ATOM 6944 C CA . TYR B 1 418 ? -4.598 30 -6.371 1 97.38 418 TYR B CA 1
ATOM 6945 C C . TYR B 1 418 ? -4.281 30.125 -7.855 1 97.38 418 TYR B C 1
ATOM 6947 O O . TYR B 1 418 ? -3.135 29.938 -8.273 1 97.38 418 TYR B O 1
ATOM 6955 N N . ASP B 1 419 ? -5.281 30.422 -8.688 1 96 419 ASP B N 1
ATOM 6956 C CA . ASP B 1 419 ? -5.125 30.516 -10.133 1 96 419 ASP B CA 1
ATOM 6957 C C . ASP B 1 419 ? -4.121 31.609 -10.508 1 96 419 ASP B C 1
ATOM 6959 O O . ASP B 1 419 ? -3.354 31.453 -11.461 1 96 419 ASP B O 1
ATOM 6963 N N . LEU B 1 420 ? -4.152 32.625 -9.766 1 96.38 420 LEU B N 1
ATOM 6964 C CA . LEU B 1 420 ? -3.211 33.719 -10.016 1 96.38 420 LEU B CA 1
ATOM 6965 C C . LEU B 1 420 ? -1.812 33.344 -9.539 1 96.38 420 LEU B C 1
ATOM 6967 O O . LEU B 1 420 ? -0.824 33.625 -10.227 1 96.38 420 LEU B O 1
ATOM 6971 N N . ALA B 1 421 ? -1.749 32.781 -8.391 1 97.62 421 ALA B N 1
ATOM 6972 C CA . ALA B 1 421 ? -0.471 32.469 -7.754 1 97.62 421 ALA B CA 1
ATOM 6973 C C . ALA B 1 421 ? 0.283 31.391 -8.539 1 97.62 421 ALA B C 1
ATOM 6975 O O . ALA B 1 421 ? 1.508 31.453 -8.664 1 97.62 421 ALA B O 1
ATOM 6976 N N . ILE B 1 422 ? -0.459 30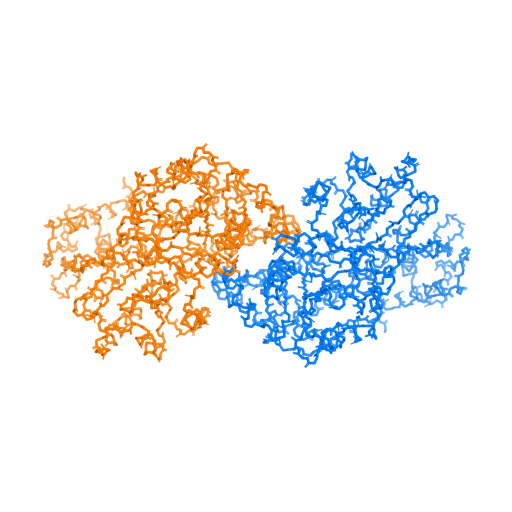.391 -9.055 1 96.19 422 ILE B N 1
ATOM 6977 C CA . ILE B 1 422 ? 0.178 29.266 -9.734 1 96.19 422 ILE B CA 1
ATOM 6978 C C . ILE B 1 422 ? 0.869 29.766 -11 1 96.19 422 ILE B C 1
ATOM 6980 O O . ILE B 1 422 ? 1.869 29.188 -11.438 1 96.19 422 ILE B O 1
ATOM 6984 N N . LYS B 1 423 ? 0.373 30.797 -11.625 1 95.25 423 LYS B N 1
ATOM 6985 C CA . LYS B 1 423 ? 1.005 31.406 -12.789 1 95.25 423 LYS B CA 1
ATOM 6986 C C . LYS B 1 423 ? 2.369 32 -12.43 1 95.25 423 LYS B C 1
ATOM 6988 O O . LYS B 1 423 ? 3.207 32.219 -13.305 1 95.25 423 LYS B O 1
ATOM 6993 N N . LYS B 1 424 ? 2.561 32.219 -11.156 1 95.31 424 LYS B N 1
ATOM 6994 C CA . LYS B 1 424 ? 3.838 32.719 -10.656 1 95.31 424 LYS B CA 1
ATOM 6995 C C . LYS B 1 424 ? 4.621 31.594 -9.961 1 95.31 424 LYS B C 1
ATOM 6997 O O . LYS B 1 424 ? 5.52 31.875 -9.164 1 95.31 424 LYS B O 1
ATOM 7002 N N . ASN B 1 425 ? 4.219 30.375 -10.109 1 95.56 425 ASN B N 1
ATOM 7003 C CA . ASN B 1 425 ? 4.859 29.172 -9.578 1 95.56 425 ASN B CA 1
ATOM 7004 C C . ASN B 1 425 ? 4.754 29.094 -8.055 1 95.56 425 ASN B C 1
ATOM 7006 O O . ASN B 1 425 ? 5.707 28.719 -7.383 1 95.56 425 ASN B O 1
ATOM 7010 N N . ILE B 1 426 ? 3.637 29.578 -7.59 1 97 426 ILE B N 1
ATOM 7011 C CA . ILE B 1 426 ? 3.299 29.469 -6.176 1 97 426 ILE B CA 1
ATOM 7012 C C . ILE B 1 426 ? 2.037 28.625 -6.012 1 97 426 ILE B C 1
ATOM 7014 O O . ILE B 1 426 ? 0.973 28.984 -6.523 1 97 426 ILE B O 1
ATOM 7018 N N . SER B 1 427 ? 2.182 27.531 -5.316 1 96.69 427 SER B N 1
ATOM 7019 C CA . SER B 1 427 ? 1.025 26.688 -5.047 1 96.69 427 SER B CA 1
ATOM 7020 C C . SER B 1 427 ? 0.542 26.844 -3.611 1 96.69 427 SER B C 1
ATOM 7022 O O . SER B 1 427 ? 1.325 26.719 -2.668 1 96.69 427 SER B O 1
ATOM 7024 N N . ILE B 1 428 ? -0.716 27.188 -3.447 1 97.75 428 ILE B N 1
ATOM 7025 C CA . ILE B 1 428 ? -1.321 27.297 -2.125 1 97.75 428 ILE B CA 1
ATOM 7026 C C . ILE B 1 428 ? -2.463 26.281 -1.993 1 97.75 428 ILE B C 1
ATOM 7028 O O . ILE B 1 428 ? -2.861 25.656 -2.979 1 97.75 428 ILE B O 1
ATOM 7032 N N . ALA B 1 429 ? -2.998 26.109 -0.769 1 97.75 429 ALA B N 1
ATOM 7033 C CA . ALA B 1 429 ? -4.137 25.219 -0.537 1 97.75 429 ALA B CA 1
ATOM 7034 C C . ALA B 1 429 ? -5.375 26.016 -0.127 1 97.75 429 ALA B C 1
ATOM 7036 O O . ALA B 1 429 ? -5.539 26.359 1.046 1 97.75 429 ALA B O 1
ATOM 7037 N N . PRO B 1 430 ? -6.285 26.203 -1.058 1 97.81 430 PRO B N 1
ATOM 7038 C CA . PRO B 1 430 ? -7.496 26.953 -0.726 1 97.81 430 PRO B CA 1
ATOM 7039 C C . PRO B 1 430 ? -8.344 26.266 0.343 1 97.81 430 PRO B C 1
ATOM 7041 O O . PRO B 1 430 ? -8.422 25.031 0.378 1 97.81 430 PRO B O 1
ATOM 7044 N N . GLY B 1 431 ? -8.984 27.094 1.135 1 97.31 431 GLY B N 1
ATOM 7045 C CA . GLY B 1 431 ? -9.742 26.578 2.266 1 97.31 431 GLY B CA 1
ATOM 7046 C C . GLY B 1 431 ? -10.852 25.625 1.857 1 97.31 431 GLY B C 1
ATOM 7047 O O . GLY B 1 431 ? -11.141 24.656 2.562 1 97.31 431 GLY B O 1
ATOM 7048 N N . ARG B 1 432 ? -11.43 25.844 0.702 1 95.81 432 ARG B N 1
ATOM 7049 C CA . ARG B 1 432 ? -12.539 25.047 0.202 1 95.81 432 ARG B CA 1
ATOM 7050 C C . ARG B 1 432 ? -12.133 23.578 0.036 1 95.81 432 ARG B C 1
ATOM 7052 O O . ARG B 1 432 ? -12.977 22.688 0.082 1 95.81 432 ARG B O 1
ATOM 7059 N N . MET B 1 433 ? -10.914 23.312 -0.036 1 96.19 433 MET B N 1
ATOM 7060 C CA . MET B 1 433 ? -10.398 21.953 -0.199 1 96.19 433 MET B CA 1
ATOM 7061 C C . MET B 1 433 ? -10.602 21.141 1.072 1 96.19 433 MET B C 1
ATOM 7063 O O . MET B 1 433 ? -10.594 19.906 1.033 1 96.19 433 MET B O 1
ATOM 7067 N N . PHE B 1 434 ? -10.82 21.812 2.191 1 97.31 434 PHE B N 1
ATOM 7068 C CA . PHE B 1 434 ? -10.719 21.156 3.48 1 97.31 434 PHE B CA 1
ATOM 7069 C C . PHE B 1 434 ? -12.102 20.906 4.078 1 97.31 434 PHE B C 1
ATOM 7071 O O . PHE B 1 434 ? -12.242 20.766 5.297 1 97.31 434 PHE B O 1
ATOM 7078 N N . THR B 1 435 ? -13.133 20.922 3.268 1 96.19 435 THR B N 1
ATOM 7079 C CA . THR B 1 435 ? -14.5 20.719 3.742 1 96.19 435 THR B CA 1
ATOM 7080 C C . THR B 1 435 ? -15.383 20.172 2.625 1 96.19 435 THR B C 1
ATOM 7082 O O . THR B 1 435 ? -15.086 20.375 1.443 1 96.19 435 THR B O 1
ATOM 7085 N N . LEU B 1 436 ? -16.359 19.438 2.992 1 94.94 436 LEU B N 1
ATOM 7086 C CA . LEU B 1 436 ? -17.359 18.969 2.049 1 94.94 436 LEU B CA 1
ATOM 7087 C C . LEU B 1 436 ? -18.484 19.984 1.879 1 94.94 436 LEU B C 1
ATOM 7089 O O . LEU B 1 436 ? -19.375 19.812 1.042 1 94.94 436 LEU B O 1
ATOM 7093 N N . GLN B 1 437 ? -18.375 21.062 2.613 1 94.25 437 GLN B N 1
ATOM 7094 C CA . GLN B 1 437 ? -19.391 22.094 2.594 1 94.25 437 GLN B CA 1
ATOM 7095 C C . GLN B 1 437 ? -18.891 23.359 1.888 1 94.25 437 GLN B C 1
ATOM 7097 O O . GLN B 1 437 ? -17.703 23.469 1.589 1 94.25 437 GLN B O 1
ATOM 7102 N N . ASN B 1 438 ? -19.812 24.188 1.523 1 91.88 438 ASN B N 1
ATOM 7103 C CA . ASN B 1 438 ? -19.453 25.438 0.875 1 91.88 438 ASN B CA 1
ATOM 7104 C C . ASN B 1 438 ? -19.031 26.5 1.893 1 91.88 438 ASN B C 1
ATOM 7106 O O . ASN B 1 438 ? -19.734 27.469 2.123 1 91.88 438 ASN B O 1
ATOM 7110 N N . GLN B 1 439 ? -17.859 26.188 2.424 1 93.81 439 GLN B N 1
ATOM 7111 C CA . GLN B 1 439 ? -17.297 27.062 3.457 1 93.81 439 GLN B CA 1
ATOM 7112 C C . GLN B 1 439 ? -15.805 27.297 3.221 1 93.81 439 GLN B C 1
ATOM 7114 O O . GLN B 1 439 ? -15.195 26.656 2.359 1 93.81 439 GLN B O 1
ATOM 7119 N N . PHE B 1 440 ? -15.266 28.328 3.883 1 96.12 440 PHE B N 1
ATOM 7120 C CA . PHE B 1 440 ? -13.844 28.625 3.957 1 96.12 440 PHE B CA 1
ATOM 7121 C C . PHE B 1 440 ? -13.32 29.109 2.611 1 96.12 440 PHE B C 1
ATOM 7123 O O . PHE B 1 440 ? -12.18 28.844 2.248 1 96.12 440 PHE B O 1
ATOM 7130 N N . GLN B 1 441 ? -14.086 29.766 1.83 1 95.81 441 GLN B N 1
ATOM 7131 C CA . GLN B 1 441 ? -13.688 30.266 0.519 1 95.81 441 GLN B CA 1
ATOM 7132 C C . GLN B 1 441 ? -12.586 31.312 0.643 1 95.81 441 GLN B C 1
ATOM 7134 O O . GLN B 1 441 ? -11.781 31.484 -0.272 1 95.81 441 GLN B O 1
ATOM 7139 N N . ASN B 1 442 ? -12.617 31.984 1.796 1 97.06 442 ASN B N 1
ATOM 7140 C CA . ASN B 1 442 ? -11.648 33.062 2.008 1 97.06 442 ASN B CA 1
ATOM 7141 C C . ASN B 1 442 ? -10.469 32.594 2.863 1 97.06 442 ASN B C 1
ATOM 7143 O O . ASN B 1 442 ? -9.758 33.406 3.443 1 97.06 442 ASN B O 1
ATOM 7147 N N . CYS B 1 443 ? -10.312 31.297 3.018 1 97.62 443 CYS B N 1
ATOM 7148 C CA . CYS B 1 443 ? -9.25 30.75 3.85 1 97.62 443 CYS B CA 1
ATOM 7149 C C . CYS B 1 443 ? -8.242 29.969 3.008 1 97.62 443 CYS B C 1
ATOM 7151 O O . CYS B 1 443 ? -8.523 29.625 1.858 1 97.62 443 CYS B O 1
ATOM 7153 N N . MET B 1 444 ? -7.078 29.766 3.516 1 97.94 444 MET B N 1
ATOM 7154 C CA . MET B 1 444 ? -6.062 28.906 2.896 1 97.94 444 MET B CA 1
ATOM 7155 C C . MET B 1 444 ? -5.129 28.328 3.949 1 97.94 444 MET B C 1
ATOM 7157 O O . MET B 1 444 ? -5.047 28.844 5.066 1 97.94 444 MET B O 1
ATOM 7161 N N . ARG B 1 445 ? -4.492 27.234 3.645 1 98.12 445 ARG B N 1
ATOM 7162 C CA . ARG B 1 445 ? -3.443 26.641 4.465 1 98.12 445 ARG B CA 1
ATOM 7163 C C . ARG B 1 445 ? -2.084 26.766 3.783 1 98.12 445 ARG B C 1
ATOM 7165 O O . ARG B 1 445 ? -1.952 26.453 2.598 1 98.12 445 ARG B O 1
ATOM 7172 N N . LEU B 1 446 ? -1.121 27.219 4.477 1 97.88 446 LEU B N 1
ATOM 7173 C CA . LEU B 1 446 ? 0.256 27.281 3.998 1 97.88 446 LEU B CA 1
ATOM 7174 C C . LEU B 1 446 ? 1.146 26.312 4.766 1 97.88 446 LEU B C 1
ATOM 7176 O O . LEU B 1 446 ? 1.01 26.156 5.98 1 97.88 446 LEU B O 1
ATOM 7180 N N . CYS B 1 447 ? 2.01 25.656 4.078 1 96.94 447 CYS B N 1
ATOM 7181 C CA . CYS B 1 447 ? 2.982 24.75 4.688 1 96.94 447 CYS B CA 1
ATOM 7182 C C . CYS B 1 447 ? 4.18 25.531 5.227 1 96.94 447 CYS B C 1
ATOM 7184 O O . CYS B 1 447 ? 4.812 26.281 4.496 1 96.94 447 CYS B O 1
ATOM 7186 N N . ILE B 1 448 ? 4.551 25.312 6.441 1 96.44 448 ILE B N 1
ATOM 7187 C CA . ILE B 1 448 ? 5.707 25.984 7.027 1 96.44 448 ILE B CA 1
ATOM 7188 C C . ILE B 1 448 ? 6.906 25.031 7.023 1 96.44 448 ILE B C 1
ATOM 7190 O O . ILE B 1 448 ? 7.906 25.297 7.703 1 96.44 448 ILE B O 1
ATOM 7194 N N . GLY B 1 449 ? 6.758 23.906 6.285 1 95.81 449 GLY B N 1
ATOM 7195 C CA . GLY B 1 449 ? 7.797 22.891 6.246 1 95.81 449 GLY B CA 1
ATOM 7196 C C . GLY B 1 449 ? 8.82 23.125 5.152 1 95.81 449 GLY B C 1
ATOM 7197 O O . GLY B 1 449 ? 9.672 22.266 4.898 1 95.81 449 GLY B O 1
ATOM 7198 N N . LEU B 1 450 ? 8.805 24.25 4.488 1 94.5 450 LEU B N 1
ATOM 7199 C CA . LEU B 1 450 ? 9.805 24.609 3.486 1 94.5 450 LEU B CA 1
ATOM 7200 C C . LEU B 1 450 ? 10.992 25.312 4.133 1 94.5 450 LEU B C 1
ATOM 7202 O O . LEU B 1 450 ? 10.82 26.109 5.066 1 94.5 450 LEU B O 1
ATOM 7206 N N . PRO B 1 451 ? 12.188 25.047 3.645 1 93.44 451 PRO B N 1
ATOM 7207 C CA . PRO B 1 451 ? 13.32 25.797 4.18 1 93.44 451 PRO B CA 1
ATOM 7208 C C . PRO B 1 451 ? 13.18 27.312 3.984 1 93.44 451 PRO B C 1
ATOM 7210 O O . PRO B 1 451 ? 13.016 27.781 2.854 1 93.44 451 PRO B O 1
ATOM 7213 N N . TRP B 1 452 ? 13.266 27.984 5.086 1 94.25 452 TRP B N 1
ATOM 7214 C CA . TRP B 1 452 ? 13.133 29.438 5.008 1 94.25 452 TRP B CA 1
ATOM 7215 C C . TRP B 1 452 ? 14.297 30.047 4.227 1 94.25 452 TRP B C 1
ATOM 7217 O O . TRP B 1 452 ? 15.445 29.625 4.383 1 94.25 452 TRP B O 1
ATOM 7227 N N . SER B 1 453 ? 14.023 30.891 3.338 1 95.06 453 SER B N 1
ATOM 7228 C CA . SER B 1 453 ? 14.992 31.578 2.49 1 95.06 453 SER B CA 1
ATOM 7229 C C . SER B 1 453 ? 14.43 32.906 1.987 1 95.06 453 SER B C 1
ATOM 7231 O O . SER B 1 453 ? 13.242 33.188 2.156 1 95.06 453 SER B O 1
ATOM 7233 N N . ASP B 1 454 ? 15.312 33.625 1.409 1 95.38 454 ASP B N 1
ATOM 7234 C CA . ASP B 1 454 ? 14.875 34.875 0.79 1 95.38 454 ASP B CA 1
ATOM 7235 C C . ASP B 1 454 ? 13.852 34.594 -0.312 1 95.38 454 ASP B C 1
ATOM 7237 O O . ASP B 1 454 ? 12.938 35.406 -0.523 1 95.38 454 ASP B O 1
ATOM 7241 N N . ASP B 1 455 ? 14.078 33.562 -0.941 1 95.5 455 ASP B N 1
ATOM 7242 C CA . ASP B 1 455 ? 13.148 33.188 -2.006 1 95.5 455 ASP B CA 1
ATOM 7243 C C . ASP B 1 455 ? 11.758 32.875 -1.444 1 95.5 455 ASP B C 1
ATOM 7245 O O . ASP B 1 455 ? 10.75 33.312 -2.006 1 95.5 455 ASP B O 1
ATOM 7249 N N . ILE B 1 456 ? 11.703 32.188 -0.363 1 95.94 456 ILE B N 1
ATOM 7250 C CA . ILE B 1 456 ? 10.43 31.844 0.266 1 95.94 456 ILE B CA 1
ATOM 7251 C C . ILE B 1 456 ? 9.758 33.125 0.779 1 95.94 456 ILE B C 1
ATOM 7253 O O . ILE B 1 456 ? 8.555 33.312 0.619 1 95.94 456 ILE B O 1
ATOM 7257 N N . LYS B 1 457 ? 10.539 33.938 1.394 1 96 457 LYS B N 1
ATOM 7258 C CA . LYS B 1 457 ? 10.023 35.219 1.852 1 96 457 LYS B CA 1
ATOM 7259 C C . LYS B 1 457 ? 9.438 36.031 0.693 1 96 457 LYS B C 1
ATOM 7261 O O . LYS B 1 457 ? 8.344 36.594 0.807 1 96 457 LYS B O 1
ATOM 7266 N N . PHE B 1 458 ? 10.172 36.031 -0.379 1 97.44 458 PHE B N 1
ATOM 7267 C CA . PHE B 1 458 ? 9.742 36.75 -1.566 1 97.44 458 PHE B CA 1
ATOM 7268 C C . PHE B 1 458 ? 8.43 36.188 -2.1 1 97.44 458 PHE B C 1
ATOM 7270 O O . PHE B 1 458 ? 7.523 36.938 -2.461 1 97.44 458 PHE B O 1
ATOM 7277 N N . LYS B 1 459 ? 8.328 34.906 -2.182 1 97.81 459 LYS B N 1
ATOM 7278 C CA . LYS B 1 459 ? 7.113 34.25 -2.672 1 97.81 459 LYS B CA 1
ATOM 7279 C C . LYS B 1 459 ? 5.922 34.562 -1.767 1 97.81 459 LYS B C 1
ATOM 7281 O O . LYS B 1 459 ? 4.801 34.75 -2.246 1 97.81 459 LYS B O 1
ATOM 7286 N N . LEU B 1 460 ? 6.137 34.625 -0.489 1 97.56 460 LEU B N 1
ATOM 7287 C CA . LEU B 1 460 ? 5.074 34.969 0.453 1 97.56 460 LEU B CA 1
ATOM 7288 C C . LEU B 1 460 ? 4.621 36.406 0.263 1 97.56 460 LEU B C 1
ATOM 7290 O O . LEU B 1 460 ? 3.426 36.719 0.342 1 97.56 460 LEU B O 1
ATOM 7294 N N . LYS B 1 461 ? 5.566 37.25 0.059 1 97.44 461 LYS B N 1
ATOM 7295 C CA . LYS B 1 461 ? 5.234 38.656 -0.224 1 97.44 461 LYS B CA 1
ATOM 7296 C C . LYS B 1 461 ? 4.395 38.781 -1.494 1 97.44 461 LYS B C 1
ATOM 7298 O O . LYS B 1 461 ? 3.42 39.531 -1.531 1 97.44 461 LYS B O 1
ATOM 7303 N N . GLN B 1 462 ? 4.848 38.062 -2.469 1 97.88 462 GLN B N 1
ATOM 7304 C CA . GLN B 1 462 ? 4.105 38.062 -3.727 1 97.88 462 GLN B CA 1
ATOM 7305 C C . GLN B 1 462 ? 2.678 37.562 -3.521 1 97.88 462 GLN B C 1
ATOM 7307 O O . GLN B 1 462 ? 1.736 38.125 -4.102 1 97.88 462 GLN B O 1
ATOM 7312 N N . LEU B 1 463 ? 2.555 36.562 -2.766 1 98.06 463 LEU B N 1
ATOM 7313 C CA . LEU B 1 463 ? 1.233 36.031 -2.463 1 98.06 463 LEU B CA 1
ATOM 7314 C C . LEU B 1 463 ? 0.365 37.094 -1.769 1 98.06 463 LEU B C 1
ATOM 7316 O O . LEU B 1 463 ? -0.821 37.219 -2.078 1 98.06 463 LEU B O 1
ATOM 7320 N N . GLY B 1 464 ? 0.946 37.781 -0.814 1 97.12 464 GLY B N 1
ATOM 7321 C CA . GLY B 1 464 ? 0.238 38.844 -0.158 1 97.12 464 GLY B CA 1
ATOM 7322 C C . GLY B 1 464 ? -0.235 39.938 -1.122 1 97.12 464 GLY B C 1
ATOM 7323 O O . GLY B 1 464 ? -1.361 40.406 -1.013 1 97.12 464 GLY B O 1
ATOM 7324 N N . SER B 1 465 ? 0.638 40.281 -2.039 1 96.81 465 SER B N 1
ATOM 7325 C CA . SER B 1 465 ? 0.298 41.281 -3.045 1 96.81 465 SER B CA 1
ATOM 7326 C C . SER B 1 465 ? -0.854 40.781 -3.928 1 96.81 465 SER B C 1
ATOM 7328 O O . SER B 1 465 ? -1.747 41.562 -4.262 1 96.81 465 SER B O 1
ATOM 7330 N N . LEU B 1 466 ? -0.775 39.562 -4.336 1 97.25 466 LEU B N 1
ATOM 7331 C CA . LEU B 1 466 ? -1.847 39 -5.145 1 97.25 466 LEU B CA 1
ATOM 7332 C C . LEU B 1 466 ? -3.166 39 -4.379 1 97.25 466 LEU B C 1
ATOM 7334 O O . LEU B 1 466 ? -4.223 39.25 -4.961 1 97.25 466 LEU B O 1
ATOM 7338 N N . ALA B 1 467 ? -3.135 38.75 -3.078 1 96.94 467 ALA B N 1
ATOM 7339 C CA . ALA B 1 467 ? -4.332 38.719 -2.244 1 96.94 467 ALA B CA 1
ATOM 7340 C C . ALA B 1 467 ? -4.965 40.094 -2.164 1 96.94 467 ALA B C 1
ATOM 7342 O O . ALA B 1 467 ? -6.188 40.25 -2.102 1 96.94 467 ALA B O 1
ATOM 7343 N N . LYS B 1 468 ? -4.156 41.125 -2.197 1 94.62 468 LYS B N 1
ATOM 7344 C CA . LYS B 1 468 ? -4.637 42.5 -2.145 1 94.62 468 LYS B CA 1
ATOM 7345 C C . LYS B 1 468 ? -5.344 42.875 -3.439 1 94.62 468 LYS B C 1
ATOM 7347 O O . LYS B 1 468 ? -6.215 43.75 -3.443 1 94.62 468 LYS B O 1
ATOM 7352 N N . MET B 1 469 ? -4.949 42.188 -4.473 1 91.75 469 MET B N 1
ATOM 7353 C CA . MET B 1 469 ? -5.504 42.5 -5.785 1 91.75 469 MET B CA 1
ATOM 7354 C C . MET B 1 469 ? -6.895 41.875 -5.945 1 91.75 469 MET B C 1
ATOM 7356 O O . MET B 1 469 ? -7.699 42.375 -6.742 1 91.75 469 MET B O 1
ATOM 7360 N N . ILE B 1 470 ? -7.062 40.688 -5.309 1 86.44 470 ILE B N 1
ATOM 7361 C CA . ILE B 1 470 ? -8.344 40 -5.441 1 86.44 470 ILE B CA 1
ATOM 7362 C C . ILE B 1 470 ? -9.391 40.719 -4.57 1 86.44 470 ILE B C 1
ATOM 7364 O O . ILE B 1 470 ? -9.148 40.969 -3.395 1 86.44 470 ILE B O 1
ATOM 7368 N N . ARG B 1 471 ? -10.211 41.781 -5.035 1 64.06 471 ARG B N 1
ATOM 7369 C CA . ARG B 1 471 ? -11.273 42.531 -4.379 1 64.06 471 ARG B CA 1
ATOM 7370 C C . ARG B 1 471 ? -12.477 41.656 -4.09 1 64.06 471 ARG B C 1
ATOM 7372 O O . ARG B 1 471 ? -12.766 40.719 -4.848 1 64.06 471 ARG B O 1
#

pLDDT: mean 91.59, std 8.89, range [36.38, 98.94]

InterPro domains:
  IPR000524 Transcription regulator HTH, GntR [PF00392] (7-69)
  IPR000524 Transcription regulator HTH, GntR [PS50949] (4-72)
  IPR000524 Transcription regulator HTH, GntR [SM00345] (10-69)
  IPR000524 Transcription regulator HTH, GntR [cd07377] (6-70)
  IPR004839 Aminotransferase, class I/classII, large domain [PF00155] (124-449)
  IPR015421 Pyridoxal phosphate-dependent transferase, major domain [G3DSA:3.40.640.10] (145-362)
  IPR015422 Pyridoxal phosphate-dependent transferase, small domain [G3DSA:3.90.1150.10] (98-465)
  IPR015424 Pyridoxal phosphate-dependent transferase [SSF53383] (97-466)
  IPR036388 Winged helix-like DNA-binding domain superfamily [G3DSA:1.10.10.10] (1-73)
  IPR036390 Winged helix DNA-binding domain superfamily [SSF46785] (4-72)
  IPR051446 HTH-type transcriptional regulator with aminotransferase domain [PTHR46577] (5-463)